Protein 1P0Z (pdb70)

Structure (mmCIF, N/CA/C/O backbone):
data_1P0Z
#
_entry.id   1P0Z
#
_cell.length_a   61.613
_cell.length_b   84.333
_cell.length_c   97.710
_cell.angle_alpha   112.83
_cell.angle_beta   107.36
_cell.angle_gamma   93.74
#
_symmetry.space_group_name_H-M   'P 1'
#
loop_
_entity.id
_entity.type
_entity.pdbx_description
1 polymer 'Sensor kinase citA'
2 non-polymer 'CITRATE ANION'
3 non-polymer 'SODIUM ION'
4 non-polymer 'bis(mu4-oxo)-bis(mu3-oxo)-octakis(mu2-oxo)-dodecaoxo-heptamolybdenum (VI)'
5 non-polymer 'MO(VI)(=O)(OH)2 CLUSTER'
6 water water
#
loop_
_atom_site.group_PDB
_atom_site.id
_atom_site.type_symbol
_atom_site.label_atom_id
_atom_site.label_alt_id
_atom_site.label_comp_id
_atom_site.label_asym_id
_atom_site.label_entity_id
_atom_site.label_seq_id
_atom_site.pdbx_PDB_ins_code
_atom_site.Cartn_x
_atom_site.Cartn_y
_atom_site.Cartn_z
_atom_site.occupancy
_atom_site.B_iso_or_equiv
_atom_site.auth_seq_id
_atom_site.auth_comp_id
_atom_site.auth_asym_id
_atom_site.auth_atom_id
_atom_site.pdbx_PDB_model_num
ATOM 1 N N . GLU A 1 1 ? 3.904 63.220 71.955 1.00 45.85 5 GLU A N 1
ATOM 2 C CA . GLU A 1 1 ? 3.453 63.545 73.344 1.00 44.63 5 GLU A CA 1
ATOM 3 C C . GLU A 1 1 ? 2.884 62.315 74.044 1.00 43.36 5 GLU A C 1
ATOM 4 O O . GLU A 1 1 ? 2.775 62.297 75.270 1.00 43.59 5 GLU A O 1
ATOM 6 N N . GLU A 1 2 ? 2.486 61.303 73.272 1.00 41.18 6 GLU A N 1
ATOM 7 C CA . GLU A 1 2 ? 1.960 60.074 73.873 1.00 38.44 6 GLU A CA 1
ATOM 8 C C . GLU A 1 2 ? 3.160 59.303 74.394 1.00 35.15 6 GLU A C 1
ATOM 9 O O . GLU A 1 2 ? 4.095 59.052 73.635 1.00 34.23 6 GLU A O 1
ATOM 15 N N . ARG A 1 3 ? 3.126 58.896 75.665 1.00 31.06 7 ARG A N 1
ATOM 16 C CA . ARG A 1 3 ? 4.271 58.168 76.220 1.00 28.23 7 ARG A CA 1
ATOM 17 C C . ARG A 1 3 ? 3.906 56.828 76.811 1.00 25.17 7 ARG A C 1
ATOM 18 O O . ARG A 1 3 ? 2.779 56.618 77.264 1.00 25.00 7 ARG A O 1
ATOM 26 N N . LEU A 1 4 ? 4.872 55.896 76.792 1.00 20.98 8 LEU A N 1
ATOM 27 C CA . LEU A 1 4 ? 4.694 54.625 77.469 1.00 21.27 8 LEU A CA 1
ATOM 28 C C . LEU A 1 4 ? 5.900 54.536 78.436 1.00 20.26 8 LEU A C 1
ATOM 29 O O . LEU A 1 4 ? 6.967 54.006 78.070 1.00 20.24 8 LEU A O 1
ATOM 34 N N . HIS A 1 5 ? 5.714 55.072 79.657 1.00 19.32 9 HIS A N 1
ATOM 35 C CA . HIS A 1 5 ? 6.768 55.099 80.691 1.00 18.89 9 HIS A CA 1
ATOM 36 C C . HIS A 1 5 ? 8.109 55.437 80.065 1.00 18.88 9 HIS A C 1
ATOM 37 O O . HIS A 1 5 ? 9.094 54.698 80.150 1.00 18.66 9 HIS A O 1
ATOM 44 N N . TYR A 1 6 ? 8.143 56.617 79.465 1.00 18.76 10 TYR A N 1
ATOM 45 C CA . TYR A 1 6 ? 9.327 57.091 78.748 1.00 18.16 10 TYR A CA 1
ATOM 46 C C . TYR A 1 6 ? 10.620 57.018 79.561 1.00 18.09 10 TYR A C 1
ATOM 47 O O . TYR A 1 6 ? 11.616 56.466 79.080 1.00 18.12 10 TYR A O 1
ATOM 56 N N . GLN A 1 7 ? 10.609 57.552 80.779 1.00 17.29 11 GLN A N 1
ATOM 57 C CA . GLN A 1 7 ? 11.838 57.515 81.566 1.00 18.09 11 GLN A CA 1
ATOM 58 C C . GLN A 1 7 ? 12.279 56.118 81.906 1.00 18.71 11 GLN A C 1
ATOM 59 O O . GLN A 1 7 ? 13.478 55.835 81.942 1.00 17.94 11 GLN A O 1
ATOM 65 N N . VAL A 1 8 ? 11.335 55.243 82.219 1.00 18.48 12 VAL A N 1
ATOM 66 C CA . VAL A 1 8 ? 11.735 53.866 82.517 1.00 17.39 12 VAL A CA 1
ATOM 67 C C . VAL A 1 8 ? 12.405 53.228 81.294 1.00 17.79 12 VAL A C 1
ATOM 68 O O . VAL A 1 8 ? 13.402 52.528 81.416 1.00 18.11 12 VAL A O 1
ATOM 72 N N . GLY A 1 9 ? 11.818 53.426 80.113 1.00 17.26 13 GLY A N 1
ATOM 73 C CA . GLY A 1 9 ? 12.401 52.832 78.916 1.00 17.19 13 GLY A CA 1
ATOM 74 C C . GLY A 1 9 ? 13.812 53.367 78.666 1.00 18.53 13 GLY A C 1
ATOM 75 O O . GLY A 1 9 ? 14.694 52.586 78.310 1.00 18.29 13 GLY A O 1
ATOM 76 N N . GLN A 1 10 ? 14.033 54.661 78.902 1.00 18.30 14 GLN A N 1
ATOM 77 C CA . GLN A 1 10 ? 15.365 55.232 78.684 1.00 19.34 14 GLN A CA 1
ATOM 78 C C . GLN A 1 10 ? 16.368 54.643 79.662 1.00 18.16 14 GLN A C 1
ATOM 79 O O . GLN A 1 10 ? 17.500 54.374 79.269 1.00 19.63 14 GLN A O 1
ATOM 85 N N . ARG A 1 11 ? 15.954 54.446 80.914 1.00 17.92 15 ARG A N 1
ATOM 86 C CA . ARG A 1 11 ? 16.804 53.842 81.949 1.00 17.68 15 ARG A CA 1
ATOM 87 C C . ARG A 1 11 ? 17.158 52.415 81.536 1.00 18.05 15 ARG A C 1
ATOM 88 O O . ARG A 1 11 ? 18.317 51.966 81.639 1.00 19.10 15 ARG A O 1
ATOM 96 N N . ALA A 1 12 ? 16.164 51.692 81.033 1.00 16.91 16 ALA A N 1
ATOM 97 C CA . ALA A 1 12 ? 16.417 50.305 80.623 1.00 16.92 16 ALA A CA 1
ATOM 98 C C . ALA A 1 12 ? 17.379 50.262 79.443 1.00 16.79 16 ALA A C 1
ATOM 99 O O . ALA A 1 12 ? 18.297 49.407 79.400 1.00 18.07 16 ALA A O 1
ATOM 101 N N . LEU A 1 13 ? 17.164 51.158 78.489 1.00 16.29 17 LEU A N 1
ATOM 102 C CA . LEU A 1 13 ? 17.991 51.175 77.288 1.00 18.21 17 LEU A CA 1
ATOM 103 C C . LEU A 1 13 ? 19.446 51.530 77.602 1.00 18.46 17 LEU A C 1
ATOM 104 O O . LEU A 1 13 ? 20.373 50.867 77.103 1.00 16.98 17 LEU A O 1
ATOM 109 N N A ILE A 1 14 ? 19.628 52.542 78.445 0.50 18.51 18 ILE A N 1
ATOM 110 N N B ILE A 1 14 ? 19.669 52.549 78.426 0.50 18.21 18 ILE A N 1
ATOM 111 C CA A ILE A 1 14 ? 20.975 52.966 78.814 0.50 19.22 18 ILE A CA 1
ATOM 112 C CA B ILE A 1 14 ? 21.055 52.909 78.713 0.50 18.52 18 ILE A CA 1
ATOM 113 C C A ILE A 1 14 ? 21.706 51.817 79.463 0.50 18.67 18 ILE A C 1
ATOM 114 C C B ILE A 1 14 ? 21.741 51.783 79.461 0.50 18.35 18 ILE A C 1
ATOM 115 O O A ILE A 1 14 ? 22.843 51.538 79.116 0.50 17.95 18 ILE A O 1
ATOM 116 O O B ILE A 1 14 ? 22.898 51.491 79.194 0.50 18.01 18 ILE A O 1
ATOM 125 N N . GLN A 1 15 ? 21.042 51.134 80.384 1.00 17.34 19 GLN A N 1
ATOM 126 C CA . GLN A 1 15 ? 21.664 50.011 81.091 1.00 17.58 19 GLN A CA 1
ATOM 127 C C . GLN A 1 15 ? 21.976 48.851 80.133 1.00 18.24 19 GLN A C 1
ATOM 128 O O . GLN A 1 15 ? 23.033 48.212 80.250 1.00 17.96 19 GLN A O 1
ATOM 134 N N . ALA A 1 16 ? 21.081 48.576 79.177 1.00 17.57 20 ALA A N 1
ATOM 135 C CA . ALA A 1 16 ? 21.351 47.463 78.256 1.00 18.94 20 ALA A CA 1
ATOM 136 C C . ALA A 1 16 ? 22.544 47.771 77.363 1.00 18.56 20 ALA A C 1
ATOM 137 O O . ALA A 1 16 ? 23.320 46.878 77.032 1.00 18.15 20 ALA A O 1
ATOM 139 N N . MET A 1 17 ? 22.639 49.016 76.953 1.00 17.42 21 MET A N 1
ATOM 140 C CA . MET A 1 17 ? 23.776 49.432 76.134 1.00 18.12 21 MET A CA 1
ATOM 141 C C . MET A 1 17 ? 25.072 49.287 76.936 1.00 18.59 21 MET A C 1
ATOM 142 O O . MET A 1 17 ? 26.067 48.755 76.423 1.00 20.17 21 MET A O 1
ATOM 147 N N . GLN A 1 18 ? 25.065 49.744 78.181 1.00 18.69 22 GLN A N 1
ATOM 148 C CA . GLN A 1 18 ? 26.258 49.675 79.016 1.00 19.84 22 GLN A CA 1
ATOM 149 C C . GLN A 1 18 ? 26.684 48.244 79.266 1.00 18.93 22 GLN A C 1
ATOM 150 O O . GLN A 1 18 ? 27.863 47.906 79.151 1.00 20.51 22 GLN A O 1
ATOM 156 N N . ILE A 1 19 ? 25.729 47.385 79.610 1.00 16.81 23 ILE A N 1
ATOM 157 C CA . ILE A 1 19 ? 26.075 46.011 79.920 1.00 18.31 23 ILE A CA 1
ATOM 158 C C . ILE A 1 19 ? 26.565 45.298 78.673 1.00 18.38 23 ILE A C 1
ATOM 159 O O . ILE A 1 19 ? 27.581 44.560 78.714 1.00 18.87 23 ILE A O 1
ATOM 164 N N . SER A 1 20 ? 25.882 45.518 77.541 1.00 17.63 24 SER A N 1
ATOM 165 C CA . SER A 1 20 ? 26.267 44.782 76.330 1.00 18.90 24 SER A CA 1
ATOM 166 C C . SER A 1 20 ? 27.655 45.142 75.810 1.00 20.37 24 SER A C 1
ATOM 167 O O . SER A 1 20 ? 28.246 44.374 75.061 1.00 20.30 24 SER A O 1
ATOM 170 N N . ALA A 1 21 ? 28.145 46.306 76.196 1.00 19.59 25 ALA A N 1
ATOM 171 C CA . ALA A 1 21 ? 29.461 46.786 75.746 1.00 22.06 25 ALA A CA 1
ATOM 172 C C . ALA A 1 21 ? 30.596 46.375 76.676 1.00 23.20 25 ALA A C 1
ATOM 173 O O . ALA A 1 21 ? 31.774 46.656 76.361 1.00 25.60 25 ALA A O 1
ATOM 175 N N . MET A 1 22 ? 30.294 45.713 77.791 1.00 23.25 26 MET A N 1
ATOM 176 C CA . MET A 1 22 ? 31.360 45.324 78.713 1.00 23.78 26 MET A CA 1
ATOM 177 C C . MET A 1 22 ? 32.302 44.295 78.082 1.00 25.06 26 MET A C 1
ATOM 178 O O . MET A 1 22 ? 31.866 43.237 77.667 1.00 24.04 26 MET A O 1
ATOM 183 N N . PRO A 1 23 ? 33.610 44.604 78.005 1.00 24.91 27 PRO A N 1
ATOM 184 C CA . PRO A 1 23 ? 34.553 43.653 77.415 1.00 26.54 27 PRO A CA 1
ATOM 185 C C . PRO A 1 23 ? 34.488 42.280 78.079 1.00 26.42 27 PRO A C 1
ATOM 186 O O . PRO A 1 23 ? 34.595 41.271 77.393 1.00 26.67 27 PRO A O 1
ATOM 190 N N . GLU A 1 24 ? 34.324 42.229 79.396 1.00 26.33 28 GLU A N 1
ATOM 191 C CA . GLU A 1 24 ? 34.243 40.928 80.064 1.00 27.82 28 GLU A CA 1
ATOM 192 C C . GLU A 1 24 ? 33.029 40.113 79.632 1.00 27.30 28 GLU A C 1
ATOM 193 O O . GLU A 1 24 ? 33.098 38.862 79.548 1.00 26.77 28 GLU A O 1
ATOM 199 N N . LEU A 1 25 ? 31.917 40.798 79.361 1.00 26.88 29 LEU A N 1
ATOM 200 C CA . LEU A 1 25 ? 30.723 40.072 78.924 1.00 25.76 29 LEU A CA 1
ATOM 201 C C . LEU A 1 25 ? 30.919 39.604 77.492 1.00 25.86 29 LEU A C 1
ATOM 202 O O . LEU A 1 25 ? 30.532 38.492 77.147 1.00 26.17 29 LEU A O 1
ATOM 207 N N . VAL A 1 26 ? 31.515 40.448 76.649 1.00 25.30 30 VAL A N 1
ATOM 208 C CA . VAL A 1 26 ? 31.760 40.063 75.269 1.00 25.76 30 VAL A CA 1
ATOM 209 C C . VAL A 1 26 ? 32.596 38.774 75.281 1.00 26.91 30 VAL A C 1
ATOM 210 O O . VAL A 1 26 ? 32.281 37.821 74.581 1.00 26.74 30 VAL A O 1
ATOM 214 N N . GLU A 1 27 ? 33.648 38.757 76.099 1.00 28.01 31 GLU A N 1
ATOM 215 C CA . GLU A 1 27 ? 34.495 37.561 76.193 1.00 30.12 31 GLU A CA 1
ATOM 216 C C . GLU A 1 27 ? 33.773 36.331 76.729 1.00 29.43 31 GLU A C 1
ATOM 217 O O . GLU A 1 27 ? 33.902 35.235 76.156 1.00 28.93 31 GLU A O 1
ATOM 223 N N . ALA A 1 28 ? 32.993 36.506 77.797 1.00 28.20 32 ALA A N 1
ATOM 224 C CA . ALA A 1 28 ? 32.281 35.389 78.394 1.00 28.29 32 ALA A CA 1
ATOM 225 C C . ALA A 1 28 ? 31.266 34.812 77.401 1.00 28.17 32 ALA A C 1
ATOM 226 O O . ALA A 1 28 ? 31.049 33.596 77.360 1.00 27.24 32 ALA A O 1
ATOM 228 N N . VAL A 1 29 ? 30.657 35.671 76.583 1.00 27.33 33 VAL A N 1
ATOM 229 C CA . VAL A 1 29 ? 29.692 35.185 75.602 1.00 27.68 33 VAL A CA 1
ATOM 230 C C . VAL A 1 29 ? 30.390 34.413 74.462 1.00 29.60 33 VAL A C 1
ATOM 231 O O . VAL A 1 29 ? 29.889 33.390 74.007 1.00 30.34 33 VAL A O 1
ATOM 235 N N A GLN A 1 30 ? 31.529 34.921 73.995 0.62 30.46 34 GLN A N 1
ATOM 236 N N B GLN A 1 30 ? 31.529 34.924 74.002 0.38 30.72 34 GLN A N 1
ATOM 237 C CA A GLN A 1 30 ? 32.288 34.278 72.925 0.62 32.32 34 GLN A CA 1
ATOM 238 C CA B GLN A 1 30 ? 32.299 34.294 72.934 0.38 32.41 34 GLN A CA 1
ATOM 239 C C A GLN A 1 30 ? 32.683 32.875 73.355 0.62 32.69 34 GLN A C 1
ATOM 240 C C B GLN A 1 30 ? 32.677 32.882 73.356 0.38 32.69 34 GLN A C 1
ATOM 241 O O A GLN A 1 30 ? 32.644 31.943 72.556 0.62 32.41 34 GLN A O 1
ATOM 242 O O B GLN A 1 30 ? 32.626 31.954 72.553 0.38 32.41 34 GLN A O 1
ATOM 253 N N . LYS A 1 31 ? 33.053 32.743 74.627 1.00 32.80 35 LYS A N 1
ATOM 254 C CA . LYS A 1 31 ? 33.463 31.463 75.213 1.00 33.95 35 LYS A CA 1
ATOM 255 C C . LYS A 1 31 ? 32.306 30.593 75.703 1.00 33.64 35 LYS A C 1
ATOM 256 O O . LYS A 1 31 ? 32.511 29.430 76.090 1.00 33.09 35 LYS A O 1
ATOM 262 N N . ARG A 1 32 ? 31.108 31.171 75.707 1.00 32.78 36 ARG A N 1
ATOM 263 C CA . ARG A 1 32 ? 29.885 30.521 76.164 1.00 33.05 36 ARG A CA 1
ATOM 264 C C . ARG A 1 32 ? 30.082 30.032 77.592 1.00 33.06 36 ARG A C 1
ATOM 265 O O . ARG A 1 32 ? 29.670 28.929 77.962 1.00 33.61 36 ARG A O 1
ATOM 273 N N . ASP A 1 33 ? 30.725 30.861 78.403 1.00 32.14 37 ASP A N 1
ATOM 274 C CA . ASP A 1 33 ? 30.979 30.507 79.782 1.00 31.39 37 ASP A CA 1
ATOM 275 C C . ASP A 1 33 ? 29.826 30.983 80.675 1.00 30.99 37 ASP A C 1
ATOM 276 O O . ASP A 1 33 ? 29.869 32.114 81.187 1.00 29.63 37 ASP A O 1
ATOM 281 N N . LEU A 1 34 ? 28.839 30.108 80.886 1.00 30.85 38 LEU A N 1
ATOM 282 C CA . LEU A 1 34 ? 27.645 30.426 81.688 1.00 30.43 38 LEU A CA 1
ATOM 283 C C . LEU A 1 34 ? 27.883 30.899 83.115 1.00 30.75 38 LEU A C 1
ATOM 284 O O . LEU A 1 34 ? 27.225 31.842 83.577 1.00 28.33 38 LEU A O 1
ATOM 289 N N . ALA A 1 35 ? 28.807 30.246 83.821 1.00 29.66 39 ALA A N 1
ATOM 290 C CA . ALA A 1 35 ? 29.095 30.646 85.196 1.00 29.86 39 ALA A CA 1
ATOM 291 C C . ALA A 1 35 ? 29.716 32.031 85.216 1.00 29.70 39 ALA A C 1
ATOM 292 O O . ALA A 1 35 ? 29.426 32.835 86.110 1.00 29.65 39 ALA A O 1
ATOM 294 N N . ARG A 1 36 ? 30.587 32.298 84.240 1.00 28.68 40 ARG A N 1
ATOM 295 C CA . ARG A 1 36 ? 31.250 33.600 84.162 1.00 27.86 40 ARG A CA 1
ATOM 296 C C . ARG A 1 36 ? 30.176 34.690 83.885 1.00 27.76 40 ARG A C 1
ATOM 297 O O . ARG A 1 36 ? 30.195 35.775 84.499 1.00 26.93 40 ARG A O 1
ATOM 305 N N . ILE A 1 37 ? 29.248 34.396 82.974 1.00 27.17 41 ILE A N 1
ATOM 306 C CA . ILE A 1 37 ? 28.176 35.354 82.667 1.00 25.55 41 ILE A CA 1
ATOM 307 C C . ILE A 1 37 ? 27.340 35.609 83.918 1.00 25.81 41 ILE A C 1
ATOM 308 O O . ILE A 1 37 ? 27.017 36.759 84.245 1.00 24.41 41 ILE A O 1
ATOM 313 N N . LYS A 1 38 ? 26.993 34.538 84.629 1.00 26.17 42 LYS A N 1
ATOM 314 C CA . LYS A 1 38 ? 26.212 34.686 85.864 1.00 26.55 42 LYS A CA 1
ATOM 315 C C . LYS A 1 38 ? 26.948 35.555 86.893 1.00 27.47 42 LYS A C 1
ATOM 316 O O . LYS A 1 38 ? 26.354 36.417 87.540 1.00 26.80 42 LYS A O 1
ATOM 322 N N . ALA A 1 39 ? 28.255 35.312 87.047 1.00 27.42 43 ALA A N 1
ATOM 323 C CA . ALA A 1 39 ? 29.059 36.095 87.992 1.00 28.60 43 ALA A CA 1
ATOM 324 C C . ALA A 1 39 ? 29.092 37.582 87.632 1.00 29.13 43 ALA A C 1
ATOM 325 O O . ALA A 1 39 ? 29.173 38.455 88.519 1.00 29.12 43 ALA A O 1
ATOM 327 N N . LEU A 1 40 ? 29.026 37.874 86.334 1.00 27.86 44 LEU A N 1
ATOM 328 C CA . LEU A 1 40 ? 29.048 39.262 85.883 1.00 28.68 44 LEU A CA 1
ATOM 329 C C . LEU A 1 40 ? 27.679 39.939 85.997 1.00 28.11 44 LEU A C 1
ATOM 330 O O . LEU A 1 40 ? 27.577 41.097 86.414 1.00 27.54 44 LEU A O 1
ATOM 335 N N . ILE A 1 41 ? 26.629 39.214 85.634 1.00 26.80 45 ILE A N 1
ATOM 336 C CA . ILE A 1 41 ? 25.297 39.809 85.634 1.00 25.19 45 ILE A CA 1
ATOM 337 C C . ILE A 1 41 ? 24.581 39.848 86.973 1.00 26.02 45 ILE A C 1
ATOM 338 O O . ILE A 1 41 ? 23.895 40.805 87.273 1.00 24.27 45 ILE A O 1
ATOM 343 N N . ASP A 1 42 ? 24.740 38.805 87.790 1.00 25.44 46 ASP A N 1
ATOM 344 C CA . ASP A 1 42 ? 24.049 38.804 89.085 1.00 26.26 46 ASP A CA 1
ATOM 345 C C . ASP A 1 42 ? 24.256 40.080 89.895 1.00 26.07 46 ASP A C 1
ATOM 346 O O . ASP A 1 42 ? 23.299 40.625 90.425 1.00 26.31 46 ASP A O 1
ATOM 351 N N . PRO A 1 43 ? 25.511 40.535 90.037 1.00 26.38 47 PRO A N 1
ATOM 352 C CA . PRO A 1 43 ? 25.679 41.756 90.835 1.00 25.66 47 PRO A CA 1
ATOM 353 C C . PRO A 1 43 ? 25.001 42.955 90.189 1.00 25.50 47 PRO A C 1
ATOM 354 O O . PRO A 1 43 ? 24.533 43.847 90.891 1.00 25.22 47 PRO A O 1
ATOM 358 N N . MET A 1 44 ? 24.958 42.978 88.856 1.00 25.19 48 MET A N 1
ATOM 359 C CA . MET A 1 44 ? 24.310 44.095 88.173 1.00 25.54 48 MET A CA 1
ATOM 360 C C . MET A 1 44 ? 22.794 44.030 88.344 1.00 24.79 48 MET A C 1
ATOM 361 O O . MET A 1 44 ? 22.116 45.067 88.488 1.00 22.64 48 MET A O 1
ATOM 366 N N . ARG A 1 45 ? 22.266 42.805 88.330 1.00 24.39 49 ARG A N 1
ATOM 367 C CA . ARG A 1 45 ? 20.820 42.577 88.495 1.00 25.44 49 ARG A CA 1
ATOM 368 C C . ARG A 1 45 ? 20.437 43.035 89.917 1.00 25.13 49 ARG A C 1
ATOM 369 O O . ARG A 1 45 ? 19.410 43.715 90.111 1.00 24.79 49 ARG A O 1
ATOM 377 N N A SER A 1 46 ? 21.294 42.703 90.881 0.62 25.15 50 SER A N 1
ATOM 378 N N B SER A 1 46 ? 21.266 42.703 90.905 0.38 25.34 50 SER A N 1
ATOM 379 C CA A SER A 1 46 ? 21.083 43.054 92.282 0.62 24.91 50 SER A CA 1
ATOM 380 C CA B SER A 1 46 ? 20.984 43.096 92.285 0.38 25.23 50 SER A CA 1
ATOM 381 C C A SER A 1 46 ? 21.102 44.572 92.490 0.62 24.88 50 SER A C 1
ATOM 382 C C B SER A 1 46 ? 21.050 44.618 92.452 0.38 25.03 50 SER A C 1
ATOM 383 O O A SER A 1 46 ? 20.217 45.139 93.138 0.62 24.19 50 SER A O 1
ATOM 384 O O B SER A 1 46 ? 20.157 45.236 93.047 0.38 24.57 50 SER A O 1
ATOM 389 N N . PHE A 1 47 ? 22.093 45.228 91.894 1.00 24.03 51 PHE A N 1
ATOM 390 C CA . PHE A 1 47 ? 22.265 46.680 92.037 1.00 22.76 51 PHE A CA 1
ATOM 391 C C . PHE A 1 47 ? 21.254 47.533 91.261 1.00 23.16 51 PHE A C 1
ATOM 392 O O . PHE A 1 47 ? 20.812 48.550 91.751 1.00 22.84 51 PHE A O 1
ATOM 400 N N . SER A 1 48 ? 20.884 47.120 90.056 1.00 23.10 52 SER A N 1
ATOM 401 C CA . SER A 1 48 ? 19.902 47.878 89.246 1.00 23.07 52 SER A CA 1
ATOM 402 C C . SER A 1 48 ? 18.514 47.757 89.883 1.00 24.52 52 SER A C 1
ATOM 403 O O . SER A 1 48 ? 18.266 46.808 90.631 1.00 25.47 52 SER A O 1
ATOM 406 N N . ASP A 1 49 ? 17.625 48.696 89.586 1.00 23.81 53 ASP A N 1
ATOM 407 C CA . ASP A 1 49 ? 16.252 48.591 90.065 1.00 24.76 53 ASP A CA 1
ATOM 408 C C . ASP A 1 49 ? 15.427 47.861 88.995 1.00 23.87 53 ASP A C 1
ATOM 409 O O . ASP A 1 49 ? 14.230 47.640 89.161 1.00 22.36 53 ASP A O 1
ATOM 414 N N . ALA A 1 50 ? 16.071 47.429 87.912 1.00 22.52 54 ALA A N 1
ATOM 415 C CA . ALA A 1 50 ? 15.324 46.669 86.891 1.00 19.89 54 ALA A CA 1
ATOM 416 C C . ALA A 1 50 ? 14.744 45.366 87.463 1.00 20.40 54 ALA A C 1
ATOM 417 O O . ALA A 1 50 ? 15.280 44.743 88.408 1.00 21.06 54 ALA A O 1
ATOM 419 N N . THR A 1 51 ? 13.647 44.910 86.875 1.00 18.62 55 THR A N 1
ATOM 420 C CA . THR A 1 51 ? 13.031 43.654 87.301 1.00 19.19 55 THR A CA 1
ATOM 421 C C . THR A 1 51 ? 13.897 42.465 86.915 1.00 20.42 55 THR A C 1
ATOM 422 O O . THR A 1 51 ? 14.027 41.485 87.681 1.00 21.05 55 THR A O 1
ATOM 426 N N . TYR A 1 52 ? 14.501 42.541 85.733 1.00 18.56 56 TYR A N 1
ATOM 427 C CA . TYR A 1 52 ? 15.304 41.440 85.253 1.00 18.27 56 TYR A CA 1
ATOM 428 C C . TYR A 1 52 ? 16.304 41.867 84.201 1.00 18.19 56 TYR A C 1
ATOM 429 O O . TYR A 1 52 ? 16.213 42.957 83.635 1.00 17.82 56 TYR A O 1
ATOM 438 N N . ILE A 1 53 ? 17.247 40.962 83.926 1.00 17.48 57 ILE A N 1
ATOM 439 C CA . ILE A 1 53 ? 18.192 41.161 82.840 1.00 17.51 57 ILE A CA 1
ATOM 440 C C . ILE A 1 53 ? 18.308 39.785 82.194 1.00 18.58 57 ILE A C 1
ATOM 441 O O . ILE A 1 53 ? 18.493 38.783 82.894 1.00 19.01 57 ILE A O 1
ATOM 446 N N . THR A 1 54 ? 18.210 39.749 80.868 1.00 17.50 58 THR A N 1
ATOM 447 C CA . THR A 1 54 ? 18.354 38.517 80.120 1.00 17.57 58 THR A CA 1
ATOM 448 C C . THR A 1 54 ? 19.517 38.692 79.149 1.00 18.04 58 THR A C 1
ATOM 449 O O . THR A 1 54 ? 19.677 39.778 78.559 1.00 17.92 58 THR A O 1
ATOM 453 N N . VAL A 1 55 ? 20.337 37.643 78.987 1.00 17.57 59 VAL A N 1
ATOM 454 C CA . VAL A 1 55 ? 21.432 37.700 78.027 1.00 18.45 59 VAL A CA 1
ATOM 455 C C . VAL A 1 55 ? 21.235 36.522 77.071 1.00 18.57 59 VAL A C 1
ATOM 456 O O . VAL A 1 55 ? 20.993 35.383 77.522 1.00 18.49 59 VAL A O 1
ATOM 460 N N . GLY A 1 56 ? 21.275 36.821 75.775 1.00 18.37 60 GLY A N 1
ATOM 461 C CA . GLY A 1 56 ? 21.116 35.747 74.801 1.00 19.97 60 GLY A CA 1
ATOM 462 C C . GLY A 1 56 ? 22.304 35.674 73.848 1.00 20.20 60 GLY A C 1
ATOM 463 O O . GLY A 1 56 ? 23.057 36.646 73.699 1.00 20.32 60 GLY A O 1
ATOM 464 N N . ASP A 1 57 ? 22.468 34.520 73.195 1.00 20.85 61 ASP A N 1
ATOM 465 C CA . ASP A 1 57 ? 23.551 34.397 72.221 1.00 22.31 61 ASP A CA 1
ATOM 466 C C . ASP A 1 57 ? 23.088 34.897 70.849 1.00 23.08 61 ASP A C 1
ATOM 467 O O . ASP A 1 57 ? 21.994 35.478 70.705 1.00 22.08 61 ASP A O 1
ATOM 472 N N . ALA A 1 58 ? 23.917 34.691 69.825 1.00 23.51 62 ALA A N 1
ATOM 473 C CA . ALA A 1 58 ? 23.598 35.213 68.508 1.00 24.82 62 ALA A CA 1
ATOM 474 C C . ALA A 1 58 ? 22.296 34.686 67.900 1.00 25.52 62 ALA A C 1
ATOM 475 O O . ALA A 1 58 ? 21.673 35.361 67.073 1.00 24.73 62 ALA A O 1
ATOM 477 N N . SER A 1 59 ? 21.909 33.468 68.270 1.00 24.97 63 SER A N 1
ATOM 478 C CA . SER A 1 59 ? 20.678 32.897 67.736 1.00 27.89 63 SER A CA 1
ATOM 479 C C . SER A 1 59 ? 19.512 33.167 68.692 1.00 27.02 63 SER A C 1
ATOM 480 O O . SER A 1 59 ? 18.381 32.728 68.450 1.00 28.76 63 SER A O 1
ATOM 483 N N . GLY A 1 60 ? 19.783 33.885 69.786 1.00 25.74 64 GLY A N 1
ATOM 484 C CA . GLY A 1 60 ? 18.717 34.176 70.728 1.00 24.30 64 GLY A CA 1
ATOM 485 C C . GLY A 1 60 ? 18.507 33.104 71.785 1.00 24.14 64 GLY A C 1
ATOM 486 O O . GLY A 1 60 ? 17.468 33.090 72.464 1.00 23.93 64 GLY A O 1
ATOM 487 N N . GLN A 1 61 ? 19.455 32.181 71.909 1.00 22.15 65 GLN A N 1
ATOM 488 C CA . GLN A 1 61 ? 19.354 31.167 72.972 1.00 21.86 65 GLN A CA 1
ATOM 489 C C . GLN A 1 61 ? 19.841 31.851 74.275 1.00 20.85 65 GLN A C 1
ATOM 490 O O . GLN A 1 61 ? 20.885 32.469 74.296 1.00 20.64 65 GLN A O 1
ATOM 496 N N . ARG A 1 62 ? 19.080 31.735 75.360 1.00 20.60 66 ARG A N 1
ATOM 497 C CA . ARG A 1 62 ? 19.483 32.399 76.604 1.00 20.32 66 ARG A CA 1
ATOM 498 C C . ARG A 1 62 ? 20.722 31.831 77.275 1.00 20.67 66 ARG A C 1
ATOM 499 O O . ARG A 1 62 ? 20.839 30.620 77.468 1.00 21.36 66 ARG A O 1
ATOM 507 N N . LEU A 1 63 ? 21.649 32.734 77.589 1.00 21.29 67 LEU A N 1
ATOM 508 C CA . LEU A 1 63 ? 22.863 32.401 78.308 1.00 22.44 67 LEU A CA 1
ATOM 509 C C . LEU A 1 63 ? 22.677 32.791 79.786 1.00 22.86 67 LEU A C 1
ATOM 510 O O . LEU A 1 63 ? 23.420 32.333 80.665 1.00 23.33 67 LEU A O 1
ATOM 515 N N . TYR A 1 64 ? 21.680 33.654 80.045 1.00 21.20 68 TYR A N 1
ATOM 516 C CA . TYR A 1 64 ? 21.372 34.082 81.403 1.00 20.61 68 TYR A CA 1
ATOM 517 C C . TYR A 1 64 ? 19.933 34.547 81.484 1.00 20.37 68 TYR A C 1
ATOM 518 O O . TYR A 1 64 ? 19.446 35.223 80.568 1.00 20.61 68 TYR A O 1
ATOM 527 N N . HIS A 1 65 ? 19.262 34.166 82.572 1.00 20.86 69 HIS A N 1
ATOM 528 C CA . HIS A 1 65 ? 17.901 34.606 82.845 1.00 20.36 69 HIS A CA 1
ATOM 529 C C . HIS A 1 65 ? 17.755 34.529 84.367 1.00 22.17 69 HIS A C 1
ATOM 530 O O . HIS A 1 65 ? 18.475 33.756 85.039 1.00 21.68 69 HIS A O 1
ATOM 537 N N . VAL A 1 66 ? 16.853 35.319 84.922 1.00 21.40 70 VAL A N 1
ATOM 538 C CA . VAL A 1 66 ? 16.667 35.299 86.376 1.00 24.02 70 VAL A CA 1
ATOM 539 C C . VAL A 1 66 ? 16.104 33.959 86.827 1.00 25.47 70 VAL A C 1
ATOM 540 O O . VAL A 1 66 ? 16.315 33.575 87.980 1.00 26.13 70 VAL A O 1
ATOM 544 N N . ASN A 1 67 ? 15.408 33.268 85.928 1.00 24.44 71 ASN A N 1
ATOM 545 C CA . ASN A 1 67 ? 14.841 31.942 86.213 1.00 25.40 71 ASN A CA 1
ATOM 546 C C . ASN A 1 67 ? 15.725 30.928 85.509 1.00 25.77 71 ASN A C 1
ATOM 547 O O . ASN A 1 67 ? 15.817 30.858 84.276 1.00 24.73 71 ASN A O 1
ATOM 552 N N . PRO A 1 68 ? 16.422 30.113 86.320 1.00 26.74 72 PRO A N 1
ATOM 553 C CA . PRO A 1 68 ? 17.354 29.099 85.823 1.00 27.54 72 PRO A CA 1
ATOM 554 C C . PRO A 1 68 ? 16.937 28.193 84.700 1.00 27.17 72 PRO A C 1
ATOM 555 O O . PRO A 1 68 ? 17.762 27.878 83.816 1.00 27.17 72 PRO A O 1
ATOM 559 N N . ASP A 1 69 ? 15.679 27.776 84.697 1.00 27.62 73 ASP A N 1
ATOM 560 C CA . ASP A 1 69 ? 15.243 26.864 83.644 1.00 28.92 73 ASP A CA 1
ATOM 561 C C . ASP A 1 69 ? 15.187 27.478 82.254 1.00 28.12 73 ASP A C 1
ATOM 562 O O . ASP A 1 69 ? 15.204 26.755 81.254 1.00 29.40 73 ASP A O 1
ATOM 567 N N . GLU A 1 70 ? 15.117 28.808 82.184 1.00 25.63 74 GLU A N 1
ATOM 568 C CA . GLU A 1 70 ? 15.056 29.499 80.905 1.00 24.91 74 GLU A CA 1
ATOM 569 C C . GLU A 1 70 ? 16.408 29.532 80.214 1.00 23.25 74 GLU A C 1
ATOM 570 O O . GLU A 1 70 ? 16.493 29.788 79.022 1.00 22.94 74 GLU A O 1
ATOM 576 N N . ILE A 1 71 ? 17.468 29.288 80.959 1.00 23.93 75 ILE A N 1
ATOM 577 C CA . ILE A 1 71 ? 18.784 29.289 80.345 1.00 24.99 75 ILE A CA 1
ATOM 578 C C . ILE A 1 71 ? 18.883 28.069 79.424 1.00 25.95 75 ILE A C 1
ATOM 579 O O . ILE A 1 71 ? 18.529 26.948 79.821 1.00 28.00 75 ILE A O 1
ATOM 584 N N . GLY A 1 72 ? 19.309 28.294 78.189 1.00 25.83 76 GLY A N 1
ATOM 585 C CA . GLY A 1 72 ? 19.398 27.202 77.237 1.00 26.35 76 GLY A CA 1
ATOM 586 C C . GLY A 1 72 ? 18.176 27.140 76.337 1.00 27.24 76 GLY A C 1
ATOM 587 O O . GLY A 1 72 ? 18.173 26.400 75.347 1.00 27.91 76 GLY A O 1
ATOM 588 N N . LYS A 1 73 ? 17.129 27.887 76.677 1.00 26.24 77 LYS A N 1
ATOM 589 C CA . LYS A 1 73 ? 15.919 27.942 75.866 1.00 26.88 77 LYS A CA 1
ATOM 590 C C . LYS A 1 73 ? 15.953 29.215 75.014 1.00 26.57 77 LYS A C 1
ATOM 591 O O . LYS A 1 73 ? 16.650 30.178 75.354 1.00 24.82 77 LYS A O 1
ATOM 597 N N . SER A 1 74 ? 15.225 29.200 73.900 1.00 25.18 78 SER A N 1
ATOM 598 C CA . SER A 1 74 ? 15.197 30.337 72.971 1.00 25.49 78 SER A CA 1
ATOM 599 C C . SER A 1 74 ? 14.313 31.493 73.413 1.00 24.46 78 SER A C 1
ATOM 600 O O . SER A 1 74 ? 13.273 31.283 74.023 1.00 24.98 78 SER A O 1
ATOM 603 N N . MET A 1 75 ? 14.743 32.711 73.087 1.00 24.44 79 MET A N 1
ATOM 604 C CA . MET A 1 75 ? 13.946 33.924 73.358 1.00 23.68 79 MET A CA 1
ATOM 605 C C . MET A 1 75 ? 12.954 33.926 72.192 1.00 23.13 79 MET A C 1
ATOM 606 O O . MET A 1 75 ? 13.330 34.230 71.059 1.00 24.60 79 MET A O 1
ATOM 611 N N . GLU A 1 76 ? 11.696 33.582 72.484 1.00 22.28 80 GLU A N 1
ATOM 612 C CA . GLU A 1 76 ? 10.677 33.460 71.445 1.00 23.32 80 GLU A CA 1
ATOM 613 C C . GLU A 1 76 ? 9.688 34.600 71.381 1.00 22.39 80 GLU A C 1
ATOM 614 O O . GLU A 1 76 ? 8.693 34.538 70.656 1.00 21.83 80 GLU A O 1
ATOM 620 N N . GLY A 1 77 ? 9.967 35.671 72.122 1.00 21.01 81 GLY A N 1
ATOM 621 C CA . GLY A 1 77 ? 9.046 36.801 72.136 1.00 20.36 81 GLY A CA 1
ATOM 622 C C . GLY A 1 77 ? 8.883 37.514 70.817 1.00 19.81 81 GLY A C 1
ATOM 623 O O . GLY A 1 77 ? 7.851 38.156 70.586 1.00 20.69 81 GLY A O 1
ATOM 624 N N . GLY A 1 78 ? 9.878 37.413 69.941 1.00 19.01 82 GLY A N 1
ATOM 625 C CA . GLY A 1 78 ? 9.775 38.074 68.655 1.00 19.71 82 GLY A CA 1
ATOM 626 C C . GLY A 1 78 ? 10.212 39.521 68.596 1.00 18.93 82 GLY A C 1
ATOM 627 O O . GLY A 1 78 ? 10.114 40.150 67.544 1.00 21.22 82 GLY A O 1
ATOM 628 N N . ASP A 1 79 ? 10.713 40.045 69.721 1.00 18.33 83 ASP A N 1
ATOM 629 C CA . ASP A 1 79 ? 11.121 41.450 69.721 1.00 18.94 83 ASP A CA 1
ATOM 630 C C . ASP A 1 79 ? 12.634 41.597 69.883 1.00 20.33 83 ASP A C 1
ATOM 631 O O . ASP A 1 79 ? 13.120 42.657 70.305 1.00 21.76 83 ASP A O 1
ATOM 636 N N . SER A 1 80 ? 13.376 40.564 69.508 1.00 19.75 84 SER A N 1
ATOM 637 C CA . SER A 1 80 ? 14.830 40.619 69.631 1.00 20.46 84 SER A CA 1
ATOM 638 C C . SER A 1 80 ? 15.506 40.673 68.250 1.00 20.92 84 SER A C 1
ATOM 639 O O . SER A 1 80 ? 16.708 40.901 68.159 1.00 20.00 84 SER A O 1
ATOM 642 N N . ASP A 1 81 ? 14.718 40.498 67.184 1.00 20.63 85 ASP A N 1
ATOM 643 C CA . ASP A 1 81 ? 15.310 40.462 65.848 1.00 22.00 85 ASP A CA 1
ATOM 644 C C . ASP A 1 81 ? 16.087 41.685 65.435 1.00 21.47 85 ASP A C 1
ATOM 645 O O . ASP A 1 81 ? 17.171 41.558 64.834 1.00 21.55 85 ASP A O 1
ATOM 650 N N . GLU A 1 82 ? 15.567 42.873 65.768 1.00 20.79 86 GLU A N 1
ATOM 651 C CA . GLU A 1 82 ? 16.270 44.062 65.310 1.00 20.28 86 GLU A CA 1
ATOM 652 C C . GLU A 1 82 ? 17.653 44.215 65.938 1.00 20.02 86 GLU A C 1
ATOM 653 O O . GLU A 1 82 ? 18.558 44.764 65.304 1.00 20.98 86 GLU A O 1
ATOM 659 N N . ALA A 1 83 ? 17.831 43.703 67.152 1.00 19.52 87 ALA A N 1
ATOM 660 C CA . ALA A 1 83 ? 19.144 43.768 67.783 1.00 20.24 87 ALA A CA 1
ATOM 661 C C . ALA A 1 83 ? 20.026 42.628 67.244 1.00 20.54 87 ALA A C 1
ATOM 662 O O . ALA A 1 83 ? 21.194 42.850 66.904 1.00 19.74 87 ALA A O 1
ATOM 664 N N . LEU A 1 84 ? 19.472 41.424 67.166 1.00 21.09 88 LEU A N 1
ATOM 665 C CA . LEU A 1 84 ? 20.251 40.266 66.739 1.00 22.09 88 LEU A CA 1
ATOM 666 C C . LEU A 1 84 ? 20.644 40.263 65.283 1.00 22.49 88 LEU A C 1
ATOM 667 O O . LEU A 1 84 ? 21.760 39.824 64.923 1.00 23.69 88 LEU A O 1
ATOM 672 N N . ILE A 1 85 ? 19.752 40.761 64.442 1.00 22.60 89 ILE A N 1
ATOM 673 C CA . ILE A 1 85 ? 20.011 40.769 63.012 1.00 24.18 89 ILE A CA 1
ATOM 674 C C . ILE A 1 85 ? 20.543 42.083 62.497 1.00 24.34 89 ILE A C 1
ATOM 675 O O . ILE A 1 85 ? 21.499 42.096 61.684 1.00 24.23 89 ILE A O 1
ATOM 680 N N . ASN A 1 86 ? 19.969 43.199 62.982 1.00 21.59 90 ASN A N 1
ATOM 681 C CA . ASN A 1 86 ? 20.339 44.506 62.498 1.00 22.33 90 ASN A CA 1
ATOM 682 C C . ASN A 1 86 ? 21.141 45.404 63.442 1.00 20.86 90 ASN A C 1
ATOM 683 O O . ASN A 1 86 ? 21.411 46.558 63.140 1.00 21.02 90 ASN A O 1
ATOM 688 N N . ALA A 1 87 ? 21.561 44.830 64.565 1.00 20.95 91 ALA A N 1
ATOM 689 C CA . ALA A 1 87 ? 22.393 45.514 65.543 1.00 20.11 91 ALA A CA 1
ATOM 690 C C . ALA A 1 87 ? 21.820 46.824 66.074 1.00 20.70 91 ALA A C 1
ATOM 691 O O . ALA A 1 87 ? 22.566 47.746 66.437 1.00 21.36 91 ALA A O 1
ATOM 693 N N . LYS A 1 88 ? 20.492 46.878 66.153 1.00 18.91 92 LYS A N 1
ATOM 694 C CA . LYS A 1 88 ? 19.806 48.060 66.682 1.00 19.24 92 LYS A CA 1
ATOM 695 C C . LYS A 1 88 ? 19.642 47.980 68.208 1.00 18.98 92 LYS A C 1
ATOM 696 O O . LYS A 1 88 ? 19.510 46.878 68.766 1.00 18.55 92 LYS A O 1
ATOM 702 N N . SER A 1 89 ? 19.652 49.158 68.852 1.00 17.86 93 SER A N 1
ATOM 703 C CA . SER A 1 89 ? 19.384 49.254 70.306 1.00 18.61 93 SER A CA 1
ATOM 704 C C . SER A 1 89 ? 18.055 50.010 70.408 1.00 17.64 93 SER A C 1
ATOM 705 O O . SER A 1 89 ? 17.849 51.025 69.727 1.00 19.54 93 SER A O 1
ATOM 708 N N . TYR A 1 90 ? 17.148 49.547 71.257 1.00 17.23 94 TYR A N 1
ATOM 709 C CA . TYR A 1 90 ? 15.815 50.166 71.292 1.00 17.18 94 TYR A CA 1
ATOM 710 C C . TYR A 1 90 ? 15.011 49.751 72.534 1.00 17.26 94 TYR A C 1
ATOM 711 O O . TYR A 1 90 ? 15.423 48.862 73.278 1.00 17.61 94 TYR A O 1
ATOM 720 N N . VAL A 1 91 ? 13.885 50.431 72.737 1.00 16.63 95 VAL A N 1
ATOM 721 C CA . VAL A 1 91 ? 12.961 50.119 73.810 1.00 16.91 95 VAL A CA 1
ATOM 722 C C . VAL A 1 91 ? 11.821 49.307 73.191 1.00 18.31 95 VAL A C 1
ATOM 723 O O . VAL A 1 91 ? 11.305 49.646 72.124 1.00 20.19 95 VAL A O 1
ATOM 727 N N A SER A 1 92 ? 11.458 48.217 73.860 0.76 17.37 96 SER A N 1
ATOM 728 N N B SER A 1 92 ? 11.431 48.231 73.857 0.24 17.77 96 SER A N 1
ATOM 729 C CA A SER A 1 92 ? 10.377 47.350 73.371 0.76 18.83 96 SER A CA 1
ATOM 730 C CA B SER A 1 92 ? 10.312 47.444 73.340 0.24 18.02 96 SER A CA 1
ATOM 731 C C A SER A 1 92 ? 9.440 47.062 74.543 0.76 18.28 96 SER A C 1
ATOM 732 C C B SER A 1 92 ? 9.419 47.120 74.528 0.24 17.85 96 SER A C 1
ATOM 733 O O A SER A 1 92 ? 9.840 47.215 75.696 0.76 18.20 96 SER A O 1
ATOM 734 O O B SER A 1 92 ? 9.835 47.285 75.674 0.24 17.89 96 SER A O 1
ATOM 739 N N . VAL A 1 93 ? 8.197 46.668 74.250 1.00 17.99 97 VAL A N 1
ATOM 740 C CA . VAL A 1 93 ? 7.262 46.311 75.334 1.00 17.19 97 VAL A CA 1
ATOM 741 C C . VAL A 1 93 ? 6.683 44.945 74.988 1.00 16.80 97 VAL A C 1
ATOM 742 O O . VAL A 1 93 ? 6.358 44.661 73.837 1.00 18.32 97 VAL A O 1
ATOM 746 N N . ARG A 1 94 ? 6.656 44.068 75.984 1.00 15.84 98 ARG A N 1
ATOM 747 C CA . ARG A 1 94 ? 6.087 42.743 75.742 1.00 17.35 98 ARG A CA 1
ATOM 748 C C . ARG A 1 94 ? 5.855 41.995 77.023 1.00 17.31 98 ARG A C 1
ATOM 749 O O . ARG A 1 94 ? 6.536 42.173 78.028 1.00 16.85 98 ARG A O 1
ATOM 757 N N . LYS A 1 95 ? 4.840 41.131 76.981 1.00 16.62 99 LYS A N 1
ATOM 758 C CA . LYS A 1 95 ? 4.537 40.272 78.128 1.00 18.23 99 LYS A CA 1
ATOM 759 C C . LYS A 1 95 ? 5.204 38.901 77.940 1.00 18.95 99 LYS A C 1
ATOM 760 O O . LYS A 1 95 ? 4.671 37.998 77.286 1.00 19.85 99 LYS A O 1
ATOM 766 N N . GLY A 1 96 ? 6.419 38.783 78.468 1.00 18.62 100 GLY A N 1
ATOM 767 C CA . GLY A 1 96 ? 7.131 37.522 78.446 1.00 19.40 100 GLY A CA 1
ATOM 768 C C . GLY A 1 96 ? 6.715 36.802 79.729 1.00 20.48 100 GLY A C 1
ATOM 769 O O . GLY A 1 96 ? 5.763 37.219 80.395 1.00 19.71 100 GLY A O 1
ATOM 770 N N . SER A 1 97 ? 7.483 35.783 80.101 1.00 19.66 101 SER A N 1
ATOM 771 C CA . SER A 1 97 ? 7.165 34.960 81.281 1.00 20.41 101 SER A CA 1
ATOM 772 C C . SER A 1 97 ? 7.046 35.777 82.572 1.00 21.04 101 SER A C 1
ATOM 773 O O . SER A 1 97 ? 6.285 35.429 83.492 1.00 19.26 101 SER A O 1
ATOM 776 N N . LEU A 1 98 ? 7.773 36.899 82.646 1.00 19.62 102 LEU A N 1
ATOM 777 C CA . LEU A 1 98 ? 7.765 37.721 83.835 1.00 20.59 102 LEU A CA 1
ATOM 778 C C . LEU A 1 98 ? 6.714 38.826 83.874 1.00 20.89 102 LEU A C 1
ATOM 779 O O . LEU A 1 98 ? 6.688 39.654 84.813 1.00 24.60 102 LEU A O 1
ATOM 784 N N . GLY A 1 99 ? 5.862 38.884 82.857 1.00 19.95 103 GLY A N 1
ATOM 785 C CA . GLY A 1 99 ? 4.809 39.880 82.857 1.00 19.83 103 GLY A CA 1
ATOM 786 C C . GLY A 1 99 ? 5.044 41.016 81.861 1.00 20.61 103 GLY A C 1
ATOM 787 O O . GLY A 1 99 ? 6.157 41.175 81.351 1.00 22.08 103 GLY A O 1
ATOM 788 N N . SER A 1 100 ? 4.006 41.803 81.578 1.00 19.22 104 SER A N 1
ATOM 789 C CA . SER A 1 100 ? 4.136 42.920 80.652 1.00 19.22 104 SER A CA 1
ATOM 790 C C . SER A 1 100 ? 5.240 43.852 81.152 1.00 19.08 104 SER A C 1
ATOM 791 O O . SER A 1 100 ? 5.155 44.419 82.252 1.00 19.98 104 SER A O 1
ATOM 794 N N . SER A 1 101 ? 6.280 43.999 80.325 1.00 17.49 105 SER A N 1
ATOM 795 C CA . SER A 1 101 ? 7.427 44.805 80.741 1.00 16.80 105 SER A CA 1
ATOM 796 C C . SER A 1 101 ? 8.019 45.635 79.631 1.00 16.78 105 SER A C 1
ATOM 797 O O . SER A 1 101 ? 7.950 45.272 78.461 1.00 16.76 105 SER A O 1
ATOM 800 N N A LEU A 1 102 ? 8.624 46.761 80.007 0.55 16.79 106 LEU A N 1
ATOM 801 N N B LEU A 1 102 ? 8.643 46.741 80.020 0.45 17.18 106 LEU A N 1
ATOM 802 C CA A LEU A 1 102 ? 9.311 47.640 79.045 0.55 17.27 106 LEU A CA 1
ATOM 803 C CA B LEU A 1 102 ? 9.359 47.568 79.055 0.45 17.76 106 LEU A CA 1
ATOM 804 C C A LEU A 1 102 ? 10.755 47.122 79.050 0.55 17.28 106 LEU A C 1
ATOM 805 C C B LEU A 1 102 ? 10.752 46.966 79.048 0.45 17.69 106 LEU A C 1
ATOM 806 O O A LEU A 1 102 ? 11.336 46.985 80.134 0.55 18.65 106 LEU A O 1
ATOM 807 O O B LEU A 1 102 ? 11.286 46.583 80.092 0.45 18.70 106 LEU A O 1
ATOM 816 N N . ARG A 1 103 ? 11.339 46.852 77.872 1.00 17.26 107 ARG A N 1
ATOM 817 C CA . ARG A 1 103 ? 12.687 46.291 77.758 1.00 16.27 107 ARG A CA 1
ATOM 818 C C . ARG A 1 103 ? 13.588 47.246 77.035 1.00 17.83 107 ARG A C 1
ATOM 819 O O . ARG A 1 103 ? 13.144 47.881 76.080 1.00 19.07 107 ARG A O 1
ATOM 827 N N . GLY A 1 104 ? 14.816 47.353 77.501 1.00 16.51 108 GLY A N 1
ATOM 828 C CA . GLY A 1 104 ? 15.811 48.099 76.732 1.00 17.27 108 GLY A CA 1
ATOM 829 C C . GLY A 1 104 ? 16.663 46.951 76.166 1.00 17.29 108 GLY A C 1
ATOM 830 O O . GLY A 1 104 ? 17.117 46.100 76.932 1.00 16.92 108 GLY A O 1
ATOM 831 N N . LYS A 1 105 ? 16.874 46.923 74.842 1.00 16.48 109 LYS A N 1
ATOM 832 C CA . LYS A 1 105 ? 17.626 45.853 74.186 1.00 16.71 109 LYS A CA 1
ATOM 833 C C . LYS A 1 105 ? 18.789 46.424 73.434 1.00 16.41 109 LYS A C 1
ATOM 834 O O . LYS A 1 105 ? 18.680 47.503 72.861 1.00 16.74 109 LYS A O 1
ATOM 840 N N . SER A 1 106 ? 19.919 45.703 73.462 1.00 15.48 110 SER A N 1
ATOM 841 C CA . SER A 1 106 ? 21.093 46.194 72.710 1.00 16.23 110 SER A CA 1
ATOM 842 C C . SER A 1 106 ? 21.916 44.955 72.363 1.00 17.49 110 SER A C 1
ATOM 843 O O . SER A 1 106 ? 22.044 44.029 73.180 1.00 17.79 110 SER A O 1
ATOM 846 N N . PRO A 1 107 ? 22.539 44.939 71.166 1.00 16.91 111 PRO A N 1
ATOM 847 C CA . PRO A 1 107 ? 23.335 43.760 70.797 1.00 18.15 111 PRO A CA 1
ATOM 848 C C . PRO A 1 107 ? 24.673 43.768 71.525 1.00 18.12 111 PRO A C 1
ATOM 849 O O . PRO A 1 107 ? 25.164 44.833 71.948 1.00 18.21 111 PRO A O 1
ATOM 853 N N A ILE A 1 108 ? 25.224 42.589 71.747 0.66 18.14 112 ILE A N 1
ATOM 854 N N B ILE A 1 108 ? 25.231 42.572 71.650 0.34 18.81 112 ILE A N 1
ATOM 855 C CA A ILE A 1 108 ? 26.579 42.455 72.302 0.66 18.09 112 ILE A CA 1
ATOM 856 C CA B ILE A 1 108 ? 26.560 42.349 72.203 0.34 18.99 112 ILE A CA 1
ATOM 857 C C A ILE A 1 108 ? 27.368 42.176 71.006 0.66 19.53 112 ILE A C 1
ATOM 858 C C B ILE A 1 108 ? 27.333 42.215 70.895 0.34 19.51 112 ILE A C 1
ATOM 859 O O A ILE A 1 108 ? 26.999 41.278 70.246 0.66 17.33 112 ILE A O 1
ATOM 860 O O B ILE A 1 108 ? 26.901 41.495 69.987 0.34 16.99 112 ILE A O 1
ATOM 869 N N . GLN A 1 109 ? 28.433 42.942 70.765 1.00 19.89 113 GLN A N 1
ATOM 870 C CA . GLN A 1 109 ? 29.229 42.837 69.525 1.00 20.46 113 GLN A CA 1
ATOM 871 C C . GLN A 1 109 ? 30.698 42.565 69.759 1.00 22.80 113 GLN A C 1
ATOM 872 O O . GLN A 1 109 ? 31.248 43.020 70.754 1.00 21.95 113 GLN A O 1
ATOM 878 N N . ASP A 1 110 ? 31.332 41.816 68.851 1.00 23.34 114 ASP A N 1
ATOM 879 C CA . ASP A 1 110 ? 32.781 41.638 69.004 1.00 25.47 114 ASP A CA 1
ATOM 880 C C . ASP A 1 110 ? 33.484 42.904 68.478 1.00 26.57 114 ASP A C 1
ATOM 881 O O . ASP A 1 110 ? 32.832 43.858 68.037 1.00 25.26 114 ASP A O 1
ATOM 886 N N . ALA A 1 111 ? 34.817 42.918 68.494 1.00 28.06 115 ALA A N 1
ATOM 887 C CA . ALA A 1 111 ? 35.532 44.116 68.059 1.00 30.80 115 ALA A CA 1
ATOM 888 C C . ALA A 1 111 ? 35.291 44.530 66.599 1.00 31.54 115 ALA A C 1
ATOM 889 O O . ALA A 1 111 ? 35.409 45.700 66.274 1.00 32.47 115 ALA A O 1
ATOM 891 N N . THR A 1 112 ? 34.930 43.583 65.738 1.00 31.83 116 THR A N 1
ATOM 892 C CA . THR A 1 112 ? 34.667 43.880 64.322 1.00 32.20 116 THR A CA 1
ATOM 893 C C . THR A 1 112 ? 33.245 44.351 64.064 1.00 31.41 116 THR A C 1
ATOM 894 O O . THR A 1 112 ? 32.884 44.665 62.922 1.00 31.19 116 THR A O 1
ATOM 898 N N . GLY A 1 113 ? 32.424 44.367 65.118 1.00 29.44 117 GLY A N 1
ATOM 899 C CA . GLY A 1 113 ? 31.046 44.785 64.963 1.00 28.48 117 GLY A CA 1
ATOM 900 C C . GLY A 1 113 ? 30.063 43.647 64.758 1.00 27.04 117 GLY A C 1
ATOM 901 O O . GLY A 1 113 ? 28.869 43.884 64.688 1.00 27.54 117 GLY A O 1
ATOM 902 N N . LYS A 1 114 ? 30.548 42.408 64.664 1.00 25.42 118 LYS A N 1
ATOM 903 C CA . LYS A 1 114 ? 29.651 41.275 64.461 1.00 24.84 118 LYS A CA 1
ATOM 904 C C . LYS A 1 114 ? 28.755 41.078 65.684 1.00 23.24 118 LYS A C 1
ATOM 905 O O . LYS A 1 114 ? 29.235 41.060 66.785 1.00 22.59 118 LYS A O 1
ATOM 911 N N . VAL A 1 115 ? 27.460 40.894 65.478 1.00 22.37 119 VAL A N 1
ATOM 912 C CA . VAL A 1 115 ? 26.599 40.643 66.637 1.00 21.40 119 VAL A CA 1
ATOM 913 C C . VAL A 1 115 ? 26.804 39.204 67.137 1.00 22.63 119 VAL A C 1
ATOM 914 O O . VAL A 1 115 ? 26.682 38.225 66.373 1.00 22.00 119 VAL A O 1
ATOM 918 N N . ILE A 1 116 ? 27.106 39.066 68.426 1.00 21.90 120 ILE A N 1
ATOM 919 C CA . ILE A 1 116 ? 27.291 37.744 69.022 1.00 21.92 120 ILE A CA 1
ATOM 920 C C . ILE A 1 116 ? 26.266 37.463 70.121 1.00 21.39 120 ILE A C 1
ATOM 921 O O . ILE A 1 116 ? 26.321 36.425 70.803 1.00 23.66 120 ILE A O 1
ATOM 926 N N . GLY A 1 117 ? 25.347 38.405 70.321 1.00 19.61 121 GLY A N 1
ATOM 927 C CA . GLY A 1 117 ? 24.354 38.156 71.366 1.00 19.31 121 GLY A CA 1
ATOM 928 C C . GLY A 1 117 ? 23.523 39.401 71.634 1.00 18.27 121 GLY A C 1
ATOM 929 O O . GLY A 1 117 ? 23.572 40.373 70.887 1.00 18.44 121 GLY A O 1
ATOM 930 N N . ILE A 1 118 ? 22.779 39.369 72.736 1.00 18.11 122 ILE A N 1
ATOM 931 C CA . ILE A 1 118 ? 21.870 40.475 73.057 1.00 18.16 122 ILE A CA 1
ATOM 932 C C . ILE A 1 118 ? 21.715 40.605 74.583 1.00 18.15 122 ILE A C 1
ATOM 933 O O . ILE A 1 118 ? 21.775 39.631 75.324 1.00 17.84 122 ILE A O 1
ATOM 938 N N . VAL A 1 119 ? 21.508 41.833 75.037 1.00 17.49 123 VAL A N 1
ATOM 939 C CA . VAL A 1 119 ? 21.208 42.071 76.455 1.00 16.31 123 VAL A CA 1
ATOM 940 C C . VAL A 1 119 ? 19.846 42.777 76.476 1.00 16.09 123 VAL A C 1
ATOM 941 O O . VAL A 1 119 ? 19.598 43.679 75.677 1.00 16.50 123 VAL A O 1
ATOM 945 N N . SER A 1 120 ? 18.983 42.317 77.377 1.00 15.46 124 SER A N 1
ATOM 946 C CA . SER A 1 120 ? 17.650 42.918 77.528 1.00 16.57 124 SER A CA 1
ATOM 947 C C . SER A 1 120 ? 17.503 43.249 79.009 1.00 16.62 124 SER A C 1
ATOM 948 O O . SER A 1 120 ? 17.636 42.360 79.858 1.00 17.68 124 SER A O 1
ATOM 951 N N . VAL A 1 121 ? 17.238 44.520 79.311 1.00 15.86 125 VAL A N 1
ATOM 952 C CA . VAL A 1 121 ? 17.029 44.934 80.696 1.00 16.73 125 VAL A CA 1
ATOM 953 C C . VAL A 1 121 ? 15.545 45.284 80.768 1.00 16.37 125 VAL A C 1
ATOM 954 O O . VAL A 1 121 ? 15.065 46.121 80.018 1.00 16.91 125 VAL A O 1
ATOM 958 N N . GLY A 1 122 ? 14.837 44.660 81.689 1.00 16.07 126 GLY A N 1
ATOM 959 C CA . GLY A 1 122 ? 13.396 44.866 81.725 1.00 15.89 126 GLY A CA 1
ATOM 960 C C . GLY A 1 122 ? 12.807 45.329 83.041 1.00 17.14 126 GLY A C 1
ATOM 961 O O . GLY A 1 122 ? 13.322 45.020 84.119 1.00 16.40 126 GLY A O 1
ATOM 962 N N . TYR A 1 123 ? 11.718 46.095 82.900 1.00 16.53 127 TYR A N 1
ATOM 963 C CA . TYR A 1 123 ? 10.962 46.614 84.055 1.00 16.93 127 TYR A CA 1
ATOM 964 C C . TYR A 1 123 ? 9.503 46.192 83.894 1.00 17.29 127 TYR A C 1
ATOM 965 O O . TYR A 1 123 ? 8.838 46.610 82.953 1.00 18.33 127 TYR A O 1
ATOM 974 N N A THR A 1 124 ? 8.995 45.323 84.764 0.59 17.21 128 THR A N 1
ATOM 975 N N B THR A 1 124 ? 9.007 45.402 84.840 0.41 17.91 128 THR A N 1
ATOM 976 C CA A THR A 1 124 ? 7.599 44.902 84.626 0.59 18.75 128 THR A CA 1
ATOM 977 C CA B THR A 1 124 ? 7.621 44.961 84.805 0.41 19.65 128 THR A CA 1
ATOM 978 C C A THR A 1 124 ? 6.701 46.054 85.104 0.59 19.19 128 THR A C 1
ATOM 979 C C B THR A 1 124 ? 6.732 46.168 85.118 0.41 19.74 128 THR A C 1
ATOM 980 O O A THR A 1 124 ? 6.796 46.515 86.240 0.59 19.90 128 THR A O 1
ATOM 981 O O B THR A 1 124 ? 6.886 46.832 86.141 0.41 19.51 128 THR A O 1
ATOM 988 N N . ILE A 1 125 ? 5.807 46.465 84.225 1.00 19.78 129 ILE A N 1
ATOM 989 C CA . ILE A 1 125 ? 4.983 47.624 84.429 1.00 22.97 129 ILE A CA 1
ATOM 990 C C . ILE A 1 125 ? 4.118 47.667 85.658 1.00 24.24 129 ILE A C 1
ATOM 991 O O . ILE A 1 125 ? 4.045 48.704 86.349 1.00 22.72 129 ILE A O 1
ATOM 996 N N . GLU A 1 126 ? 3.515 46.548 85.972 1.00 24.76 130 GLU A N 1
ATOM 997 C CA . GLU A 1 126 ? 2.645 46.539 87.109 1.00 28.17 130 GLU A CA 1
ATOM 998 C C . GLU A 1 126 ? 3.404 46.797 88.387 1.00 29.23 130 GLU A C 1
ATOM 999 O O . GLU A 1 126 ? 2.798 47.263 89.352 1.00 29.90 130 GLU A O 1
ATOM 1005 N N . GLN A 1 127 ? 4.711 46.519 88.403 1.00 28.02 131 GLN A N 1
ATOM 1006 C CA . GLN A 1 127 ? 5.536 46.706 89.586 1.00 29.58 131 GLN A CA 1
ATOM 1007 C C . GLN A 1 127 ? 6.191 48.096 89.715 1.00 28.44 131 GLN A C 1
ATOM 1008 O O . GLN A 1 127 ? 6.901 48.371 90.673 1.00 28.47 131 GLN A O 1
ATOM 1014 N N . LEU A 1 128 ? 5.981 48.971 88.744 1.00 27.55 132 LEU A N 1
ATOM 1015 C CA . LEU A 1 128 ? 6.565 50.304 88.859 1.00 28.96 132 LEU A CA 1
ATOM 1016 C C . LEU A 1 128 ? 5.990 51.048 90.081 1.00 30.71 132 LEU A C 1
ATOM 1017 O O . LEU A 1 128 ? 4.827 50.883 90.416 1.00 29.42 132 LEU A O 1
ATOM 1022 N N . GLU A 1 129 ? 6.807 51.909 90.681 1.00 31.34 133 GLU A N 1
ATOM 1023 C CA . GLU A 1 129 ? 6.409 52.723 91.808 1.00 33.06 133 GLU A CA 1
ATOM 1024 C C . GLU A 1 129 ? 5.988 54.021 91.150 1.00 32.67 133 GLU A C 1
ATOM 1025 O O . GLU A 1 129 ? 6.783 54.821 90.655 1.00 30.10 133 GLU A O 1
ATOM 1031 N N . HIS A 1 130 ? 4.699 54.211 91.135 1.00 32.46 134 HIS A N 1
ATOM 1032 C CA . HIS A 1 130 ? 4.179 55.352 90.472 1.00 32.75 134 HIS A CA 1
ATOM 1033 C C . HIS A 1 130 ? 4.505 56.697 91.075 1.00 33.04 134 HIS A C 1
ATOM 1034 O O . HIS A 1 130 ? 4.833 56.834 92.267 1.00 33.78 134 HIS A O 1
ATOM 1041 N N . HIS A 1 131 ? 4.460 57.703 90.214 1.00 31.61 135 HIS A N 1
ATOM 1042 C CA . HIS A 1 131 ? 4.740 59.057 90.647 1.00 30.74 135 HIS A CA 1
ATOM 1043 C C . HIS A 1 131 ? 3.408 59.812 90.723 1.00 32.04 135 HIS A C 1
ATOM 1044 O O . HIS A 1 131 ? 3.375 60.985 90.354 1.00 33.56 135 HIS A O 1
ATOM 1051 N N . GLU B 1 1 ? 8.695 -30.600 38.055 1.00 46.19 5 GLU B N 1
ATOM 1052 C CA . GLU B 1 1 ? 8.732 -30.906 36.582 1.00 44.72 5 GLU B CA 1
ATOM 1053 C C . GLU B 1 1 ? 8.288 -29.716 35.706 1.00 43.28 5 GLU B C 1
ATOM 1054 O O . GLU B 1 1 ? 8.479 -29.739 34.489 1.00 44.31 5 GLU B O 1
ATOM 1056 N N . GLU B 1 2 ? 7.693 -28.691 36.319 1.00 40.24 6 GLU B N 1
ATOM 1057 C CA . GLU B 1 2 ? 7.244 -27.497 35.586 1.00 37.14 6 GLU B CA 1
ATOM 1058 C C . GLU B 1 2 ? 8.436 -26.632 35.165 1.00 33.13 6 GLU B C 1
ATOM 1059 O O . GLU B 1 2 ? 9.350 -26.370 35.950 1.00 32.10 6 GLU B O 1
ATOM 1065 N N . ARG B 1 3 ? 8.408 -26.169 33.923 1.00 28.87 7 ARG B N 1
ATOM 1066 C CA . ARG B 1 3 ? 9.491 -25.342 33.411 1.00 26.24 7 ARG B CA 1
ATOM 1067 C C . ARG B 1 3 ? 9.003 -24.073 32.755 1.00 23.84 7 ARG B C 1
ATOM 1068 O O . ARG B 1 3 ? 7.843 -23.968 32.300 1.00 23.37 7 ARG B O 1
ATOM 1076 N N . LEU B 1 4 ? 9.906 -23.096 32.712 1.00 19.78 8 LEU B N 1
ATOM 1077 C CA . LEU B 1 4 ? 9.630 -21.856 32.011 1.00 18.34 8 LEU B CA 1
ATOM 1078 C C . LEU B 1 4 ? 10.855 -21.691 31.072 1.00 17.87 8 LEU B C 1
ATOM 1079 O O . LEU B 1 4 ? 11.880 -21.073 31.430 1.00 18.66 8 LEU B O 1
ATOM 1084 N N . HIS B 1 5 ? 10.724 -22.255 29.857 1.00 16.46 9 HIS B N 1
ATOM 1085 C CA . HIS B 1 5 ? 11.778 -22.246 28.846 1.00 15.64 9 HIS B CA 1
ATOM 1086 C C . HIS B 1 5 ? 13.139 -22.479 29.495 1.00 17.55 9 HIS B C 1
ATOM 1087 O O . HIS B 1 5 ? 14.057 -21.673 29.373 1.00 16.36 9 HIS B O 1
ATOM 1094 N N . TYR B 1 6 ? 13.226 -23.654 30.116 1.00 18.44 10 TYR B N 1
ATOM 1095 C CA . TYR B 1 6 ? 14.423 -24.019 30.869 1.00 17.47 10 TYR B CA 1
ATOM 1096 C C . TYR B 1 6 ? 15.703 -23.870 30.071 1.00 18.27 10 TYR B C 1
ATOM 1097 O O . TYR B 1 6 ? 16.677 -23.228 30.543 1.00 17.57 10 TYR B O 1
ATOM 1106 N N . GLN B 1 7 ? 15.762 -24.478 28.878 1.00 16.65 11 GLN B N 1
ATOM 1107 C CA . GLN B 1 7 ? 16.980 -24.387 28.069 1.00 17.25 11 GLN B CA 1
ATOM 1108 C C . GLN B 1 7 ? 17.374 -22.964 27.675 1.00 16.20 11 GLN B C 1
ATOM 1109 O O . GLN B 1 7 ? 18.555 -22.597 27.645 1.00 16.34 11 GLN B O 1
ATOM 1115 N N . VAL B 1 8 ? 16.367 -22.128 27.403 1.00 16.59 12 VAL B N 1
ATOM 1116 C CA . VAL B 1 8 ? 16.650 -20.723 27.060 1.00 17.65 12 VAL B CA 1
ATOM 1117 C C . VAL B 1 8 ? 17.246 -20.009 28.270 1.00 16.00 12 VAL B C 1
ATOM 1118 O O . VAL B 1 8 ? 18.212 -19.260 28.124 1.00 16.64 12 VAL B O 1
ATOM 1122 N N . GLY B 1 9 ? 16.664 -20.257 29.448 1.00 16.61 13 GLY B N 1
ATOM 1123 C CA . GLY B 1 9 ? 17.168 -19.601 30.648 1.00 17.64 13 GLY B CA 1
ATOM 1124 C C . GLY B 1 9 ? 18.602 -20.024 30.908 1.00 17.53 13 GLY B C 1
ATOM 1125 O O . GLY B 1 9 ? 19.423 -19.166 31.244 1.00 16.74 13 GLY B O 1
ATOM 1126 N N . GLN B 1 10 ? 18.913 -21.306 30.710 1.00 18.01 14 GLN B N 1
ATOM 1127 C CA . GLN B 1 10 ? 20.297 -21.742 30.967 1.00 19.01 14 GLN B CA 1
ATOM 1128 C C . GLN B 1 10 ? 21.261 -21.110 29.971 1.00 19.28 14 GLN B C 1
ATOM 1129 O O . GLN B 1 10 ? 22.380 -20.718 30.344 1.00 18.80 14 GLN B O 1
ATOM 1135 N N . ARG B 1 11 ? 20.851 -20.992 28.708 1.00 17.84 15 ARG B N 1
ATOM 1136 C CA . ARG B 1 11 ? 21.703 -20.323 27.707 1.00 17.57 15 ARG B CA 1
ATOM 1137 C C . ARG B 1 11 ? 21.966 -18.851 28.091 1.00 16.60 15 ARG B C 1
ATOM 1138 O O . ARG B 1 11 ? 23.082 -18.345 27.970 1.00 16.76 15 ARG B O 1
ATOM 1146 N N . ALA B 1 12 ? 20.927 -18.172 28.567 1.00 16.05 16 ALA B N 1
ATOM 1147 C CA . ALA B 1 12 ? 21.066 -16.786 28.950 1.00 17.04 16 ALA B CA 1
ATOM 1148 C C . ALA B 1 12 ? 21.989 -16.632 30.143 1.00 16.90 16 ALA B C 1
ATOM 1149 O O . ALA B 1 12 ? 22.833 -15.722 30.161 1.00 18.41 16 ALA B O 1
ATOM 1151 N N . LEU B 1 13 ? 21.831 -17.531 31.100 1.00 17.14 17 LEU B N 1
ATOM 1152 C CA . LEU B 1 13 ? 22.641 -17.485 32.322 1.00 17.69 17 LEU B CA 1
ATOM 1153 C C . LEU B 1 13 ? 24.122 -17.720 32.026 1.00 18.11 17 LEU B C 1
ATOM 1154 O O . LEU B 1 13 ? 24.982 -16.968 32.500 1.00 17.23 17 LEU B O 1
ATOM 1159 N N A ILE B 1 14 ? 24.406 -18.744 31.228 0.51 18.11 18 ILE B N 1
ATOM 1160 N N B ILE B 1 14 ? 24.452 -18.752 31.254 0.49 18.02 18 ILE B N 1
ATOM 1161 C CA A ILE B 1 14 ? 25.787 -19.053 30.896 0.51 18.82 18 ILE B CA 1
ATOM 1162 C CA B ILE B 1 14 ? 25.870 -18.977 31.005 0.49 18.52 18 ILE B CA 1
ATOM 1163 C C A ILE B 1 14 ? 26.426 -17.874 30.189 0.51 18.69 18 ILE B C 1
ATOM 1164 C C B ILE B 1 14 ? 26.455 -17.818 30.203 0.49 18.62 18 ILE B C 1
ATOM 1165 O O A ILE B 1 14 ? 27.544 -17.480 30.524 0.51 18.81 18 ILE B O 1
ATOM 1166 O O B ILE B 1 14 ? 27.576 -17.386 30.472 0.49 18.78 18 ILE B O 1
ATOM 1175 N N . GLN B 1 15 ? 25.705 -17.272 29.246 1.00 17.01 19 GLN B N 1
ATOM 1176 C CA . GLN B 1 15 ? 26.226 -16.138 28.525 1.00 17.29 19 GLN B CA 1
ATOM 1177 C C . GLN B 1 15 ? 26.474 -14.945 29.449 1.00 16.82 19 GLN B C 1
ATOM 1178 O O . GLN B 1 15 ? 27.478 -14.245 29.292 1.00 17.66 19 GLN B O 1
ATOM 1184 N N . ALA B 1 16 ? 25.551 -14.689 30.372 1.00 15.36 20 ALA B N 1
ATOM 1185 C CA . ALA B 1 16 ? 25.734 -13.538 31.283 1.00 17.84 20 ALA B CA 1
ATOM 1186 C C . ALA B 1 16 ? 26.941 -13.760 32.182 1.00 18.71 20 ALA B C 1
ATOM 1187 O O . ALA B 1 16 ? 27.685 -12.818 32.500 1.00 19.30 20 ALA B O 1
ATOM 1189 N N A MET B 1 17 ? 27.122 -14.999 32.613 0.53 18.82 21 MET B N 1
ATOM 1190 N N B MET B 1 17 ? 27.137 -15.001 32.613 0.47 19.06 21 MET B N 1
ATOM 1191 C CA A MET B 1 17 ? 28.263 -15.311 33.456 0.53 18.61 21 MET B CA 1
ATOM 1192 C CA B MET B 1 17 ? 28.281 -15.301 33.471 0.47 19.02 21 MET B CA 1
ATOM 1193 C C A MET B 1 17 ? 29.557 -15.085 32.659 0.53 19.60 21 MET B C 1
ATOM 1194 C C B MET B 1 17 ? 29.602 -15.186 32.703 0.47 19.75 21 MET B C 1
ATOM 1195 O O A MET B 1 17 ? 30.503 -14.444 33.141 0.53 19.30 21 MET B O 1
ATOM 1196 O O B MET B 1 17 ? 30.624 -14.745 33.269 0.47 18.87 21 MET B O 1
ATOM 1205 N N . GLN B 1 18 ? 29.598 -15.601 31.434 1.00 18.33 22 GLN B N 1
ATOM 1206 C CA . GLN B 1 18 ? 30.793 -15.465 30.613 1.00 18.89 22 GLN B CA 1
ATOM 1207 C C . GLN B 1 18 ? 31.119 -14.001 30.313 1.00 19.98 22 GLN B C 1
ATOM 1208 O O . GLN B 1 18 ? 32.271 -13.578 30.430 1.00 21.48 22 GLN B O 1
ATOM 1214 N N . ILE B 1 19 ? 30.111 -13.213 29.973 1.00 18.63 23 ILE B N 1
ATOM 1215 C CA . ILE B 1 19 ? 30.350 -11.822 29.640 1.00 19.35 23 ILE B CA 1
ATOM 1216 C C . ILE B 1 19 ? 30.798 -11.028 30.878 1.00 18.28 23 ILE B C 1
ATOM 1217 O O . ILE B 1 19 ? 31.731 -10.215 30.806 1.00 19.42 23 ILE B O 1
ATOM 1222 N N . SER B 1 20 ? 30.124 -11.259 32.006 1.00 18.35 24 SER B N 1
ATOM 1223 C CA . SER B 1 20 ? 30.445 -10.463 33.207 1.00 19.11 24 SER B CA 1
ATOM 1224 C C . SER B 1 20 ? 31.842 -10.721 33.736 1.00 21.14 24 SER B C 1
ATOM 1225 O O . SER B 1 20 ? 32.378 -9.883 34.480 1.00 21.86 24 SER B O 1
ATOM 1228 N N . ALA B 1 21 ? 32.427 -11.864 33.362 1.00 22.00 25 ALA B N 1
ATOM 1229 C CA . ALA B 1 21 ? 33.762 -12.224 33.816 1.00 23.31 25 ALA B CA 1
ATOM 1230 C C . ALA B 1 21 ? 34.877 -11.756 32.877 1.00 25.11 25 ALA B C 1
ATOM 1231 O O . ALA B 1 21 ? 36.055 -11.934 33.190 1.00 27.06 25 ALA B O 1
ATOM 1233 N N . MET B 1 22 ? 34.535 -11.152 31.754 1.00 24.34 26 MET B N 1
ATOM 1234 C CA . MET B 1 22 ? 35.573 -10.710 30.828 1.00 25.39 26 MET B CA 1
ATOM 1235 C C . MET B 1 22 ? 36.434 -9.591 31.432 1.00 26.19 26 MET B C 1
ATOM 1236 O O . MET B 1 22 ? 35.930 -8.544 31.799 1.00 25.41 26 MET B O 1
ATOM 1241 N N . PRO B 1 23 ? 37.755 -9.812 31.523 1.00 27.08 27 PRO B N 1
ATOM 1242 C CA . PRO B 1 23 ? 38.606 -8.764 32.094 1.00 28.45 27 PRO B CA 1
ATOM 1243 C C . PRO B 1 23 ? 38.448 -7.428 31.402 1.00 28.49 27 PRO B C 1
ATOM 1244 O O . PRO B 1 23 ? 38.517 -6.393 32.054 1.00 28.40 27 PRO B O 1
ATOM 1248 N N . GLU B 1 24 ? 38.250 -7.429 30.085 1.00 28.83 28 GLU B N 1
ATOM 1249 C CA . GLU B 1 24 ? 38.086 -6.175 29.368 1.00 29.26 28 GLU B CA 1
ATOM 1250 C C . GLU B 1 24 ? 36.842 -5.423 29.813 1.00 28.59 28 GLU B C 1
ATOM 1251 O O . GLU B 1 24 ? 36.859 -4.186 29.893 1.00 28.22 28 GLU B O 1
ATOM 1257 N N . LEU B 1 25 ? 35.768 -6.164 30.111 1.00 26.85 29 LEU B N 1
ATOM 1258 C CA . LEU B 1 25 ? 34.531 -5.517 30.520 1.00 26.96 29 LEU B CA 1
ATOM 1259 C C . LEU B 1 25 ? 34.697 -5.000 31.943 1.00 26.73 29 LEU B C 1
ATOM 1260 O O . LEU B 1 25 ? 34.258 -3.898 32.256 1.00 27.25 29 LEU B O 1
ATOM 1265 N N . VAL B 1 26 ? 35.339 -5.783 32.799 1.00 26.67 30 VAL B N 1
ATOM 1266 C CA . VAL B 1 26 ? 35.566 -5.349 34.171 1.00 27.34 30 VAL B CA 1
ATOM 1267 C C . VAL B 1 26 ? 36.296 -3.988 34.131 1.00 29.11 30 VAL B C 1
ATOM 1268 O O . VAL B 1 26 ? 35.906 -3.024 34.805 1.00 27.67 30 VAL B O 1
ATOM 1272 N N . GLU B 1 27 ? 37.345 -3.915 33.319 1.00 29.69 31 GLU B N 1
ATOM 1273 C CA . GLU B 1 27 ? 38.098 -2.660 33.209 1.00 31.60 31 GLU B CA 1
ATOM 1274 C C . GLU B 1 27 ? 37.286 -1.509 32.632 1.00 30.51 31 GLU B C 1
ATOM 1275 O O . GLU B 1 27 ? 37.342 -0.375 33.146 1.00 31.02 31 GLU B O 1
ATOM 1281 N N . ALA B 1 28 ? 36.514 -1.772 31.582 1.00 29.69 32 ALA B N 1
ATOM 1282 C CA . ALA B 1 28 ? 35.726 -0.723 30.966 1.00 28.81 32 ALA B CA 1
ATOM 1283 C C . ALA B 1 28 ? 34.653 -0.203 31.935 1.00 30.23 32 ALA B C 1
ATOM 1284 O O . ALA B 1 28 ? 34.295 0.983 31.909 1.00 30.00 32 ALA B O 1
ATOM 1286 N N . VAL B 1 29 ? 34.128 -1.090 32.774 1.00 28.56 33 VAL B N 1
ATOM 1287 C CA . VAL B 1 29 ? 33.115 -0.673 33.722 1.00 29.79 33 VAL B CA 1
ATOM 1288 C C . VAL B 1 29 ? 33.762 0.189 34.806 1.00 30.71 33 VAL B C 1
ATOM 1289 O O . VAL B 1 29 ? 33.209 1.208 35.195 1.00 30.55 33 VAL B O 1
ATOM 1293 N N . GLN B 1 30 ? 34.938 -0.208 35.281 1.00 31.91 34 GLN B N 1
ATOM 1294 C CA . GLN B 1 30 ? 35.645 0.555 36.325 1.00 33.90 34 GLN B CA 1
ATOM 1295 C C . GLN B 1 30 ? 35.948 1.979 35.861 1.00 35.05 34 GLN B C 1
ATOM 1296 O O . GLN B 1 30 ? 35.836 2.947 36.644 1.00 35.43 34 GLN B O 1
ATOM 1302 N N . LYS B 1 31 ? 36.312 2.109 34.592 1.00 36.10 35 LYS B N 1
ATOM 1303 C CA . LYS B 1 31 ? 36.631 3.404 33.998 1.00 37.59 35 LYS B CA 1
ATOM 1304 C C . LYS B 1 31 ? 35.374 4.099 33.539 1.00 37.41 35 LYS B C 1
ATOM 1305 O O . LYS B 1 31 ? 35.417 5.253 33.130 1.00 38.01 35 LYS B O 1
ATOM 1311 N N . ARG B 1 32 ? 34.247 3.400 33.609 1.00 37.10 36 ARG B N 1
ATOM 1312 C CA . ARG B 1 32 ? 32.981 3.950 33.151 1.00 36.79 36 ARG B CA 1
ATOM 1313 C C . ARG B 1 32 ? 33.104 4.425 31.686 1.00 37.13 36 ARG B C 1
ATOM 1314 O O . ARG B 1 32 ? 32.485 5.408 31.261 1.00 36.77 36 ARG B O 1
ATOM 1322 N N . ASP B 1 33 ? 33.896 3.704 30.897 1.00 36.23 37 ASP B N 1
ATOM 1323 C CA . ASP B 1 33 ? 34.079 4.038 29.484 1.00 35.64 37 ASP B CA 1
ATOM 1324 C C . ASP B 1 33 ? 32.938 3.458 28.623 1.00 35.22 37 ASP B C 1
ATOM 1325 O O . ASP B 1 33 ? 33.004 2.302 28.203 1.00 34.99 37 ASP B O 1
ATOM 1330 N N . LEU B 1 34 ? 31.909 4.261 28.352 1.00 34.82 38 LEU B N 1
ATOM 1331 C CA . LEU B 1 34 ? 30.746 3.818 27.580 1.00 33.63 38 LEU B CA 1
ATOM 1332 C C . LEU B 1 34 ? 31.032 3.341 26.163 1.00 33.21 38 LEU B C 1
ATOM 1333 O O . LEU B 1 34 ? 30.463 2.363 25.697 1.00 31.44 38 LEU B O 1
ATOM 1338 N N . ALA B 1 35 ? 31.902 4.049 25.456 1.00 32.18 39 ALA B N 1
ATOM 1339 C CA . ALA B 1 35 ? 32.228 3.654 24.097 1.00 31.71 39 ALA B CA 1
ATOM 1340 C C . ALA B 1 35 ? 32.937 2.305 24.083 1.00 30.63 39 ALA B C 1
ATOM 1341 O O . ALA B 1 35 ? 32.721 1.490 23.198 1.00 31.24 39 ALA B O 1
ATOM 1343 N N . ARG B 1 36 ? 33.789 2.076 25.068 1.00 31.17 40 ARG B N 1
ATOM 1344 C CA . ARG B 1 36 ? 34.533 0.820 25.144 1.00 31.37 40 ARG B CA 1
ATOM 1345 C C . ARG B 1 36 ? 33.551 -0.330 25.427 1.00 31.45 40 ARG B C 1
ATOM 1346 O O . ARG B 1 36 ? 33.633 -1.414 24.832 1.00 30.31 40 ARG B O 1
ATOM 1354 N N . ILE B 1 37 ? 32.621 -0.089 26.343 1.00 29.55 41 ILE B N 1
ATOM 1355 C CA . ILE B 1 37 ? 31.645 -1.112 26.681 1.00 28.35 41 ILE B CA 1
ATOM 1356 C C . ILE B 1 37 ? 30.834 -1.429 25.423 1.00 28.40 41 ILE B C 1
ATOM 1357 O O . ILE B 1 37 ? 30.600 -2.596 25.098 1.00 26.63 41 ILE B O 1
ATOM 1362 N N . LYS B 1 38 ? 30.403 -0.394 24.709 1.00 28.44 42 LYS B N 1
ATOM 1363 C CA . LYS B 1 38 ? 29.643 -0.603 23.489 1.00 29.84 42 LYS B CA 1
ATOM 1364 C C . LYS B 1 38 ? 30.448 -1.431 22.469 1.00 30.57 42 LYS B C 1
ATOM 1365 O O . LYS B 1 38 ? 29.902 -2.326 21.815 1.00 29.63 42 LYS B O 1
ATOM 1371 N N . ALA B 1 39 ? 31.741 -1.136 22.352 1.00 31.13 43 ALA B N 1
ATOM 1372 C CA . ALA B 1 39 ? 32.605 -1.839 21.391 1.00 31.81 43 ALA B CA 1
ATOM 1373 C C . ALA B 1 39 ? 32.740 -3.317 21.755 1.00 32.04 43 ALA B C 1
ATOM 1374 O O . ALA B 1 39 ? 32.863 -4.183 20.876 1.00 31.90 43 ALA B O 1
ATOM 1376 N N . LEU B 1 40 ? 32.722 -3.598 23.058 1.00 30.83 44 LEU B N 1
ATOM 1377 C CA . LEU B 1 40 ? 32.840 -4.963 23.545 1.00 30.78 44 LEU B CA 1
ATOM 1378 C C . LEU B 1 40 ? 31.537 -5.746 23.401 1.00 30.15 44 LEU B C 1
ATOM 1379 O O . LEU B 1 40 ? 31.530 -6.899 22.927 1.00 27.90 44 LEU B O 1
ATOM 1384 N N . ILE B 1 41 ? 30.428 -5.106 23.773 1.00 27.87 45 ILE B N 1
ATOM 1385 C CA . ILE B 1 41 ? 29.137 -5.780 23.753 1.00 26.72 45 ILE B CA 1
ATOM 1386 C C . ILE B 1 41 ? 28.440 -5.906 22.420 1.00 27.05 45 ILE B C 1
ATOM 1387 O O . ILE B 1 41 ? 27.791 -6.919 22.163 1.00 26.82 45 ILE B O 1
ATOM 1392 N N . ASP B 1 42 ? 28.550 -4.900 21.556 1.00 27.21 46 ASP B N 1
ATOM 1393 C CA . ASP B 1 42 ? 27.873 -4.971 20.267 1.00 28.05 46 ASP B CA 1
ATOM 1394 C C . ASP B 1 42 ? 28.163 -6.271 19.476 1.00 27.95 46 ASP B C 1
ATOM 1395 O O . ASP B 1 42 ? 27.235 -6.892 18.967 1.00 27.01 46 ASP B O 1
ATOM 1400 N N . PRO B 1 43 ? 29.441 -6.678 19.344 1.00 27.57 47 PRO B N 1
ATOM 1401 C CA . PRO B 1 43 ? 29.729 -7.918 18.596 1.00 27.56 47 PRO B CA 1
ATOM 1402 C C . PRO B 1 43 ? 29.148 -9.157 19.279 1.00 27.45 47 PRO B C 1
ATOM 1403 O O . PRO B 1 43 ? 28.801 -10.139 18.624 1.00 26.75 47 PRO B O 1
ATOM 1407 N N . MET B 1 44 ? 29.076 -9.136 20.606 1.00 26.81 48 MET B N 1
ATOM 1408 C CA . MET B 1 44 ? 28.517 -10.278 21.326 1.00 27.94 48 MET B CA 1
ATOM 1409 C C . MET B 1 44 ? 27.021 -10.360 21.059 1.00 27.07 48 MET B C 1
ATOM 1410 O O . MET B 1 44 ? 26.472 -11.452 20.915 1.00 26.46 48 MET B O 1
ATOM 1415 N N . ARG B 1 45 ? 26.366 -9.204 20.973 1.00 26.87 49 ARG B N 1
ATOM 1416 C CA . ARG B 1 45 ? 24.939 -9.153 20.671 1.00 28.01 49 ARG B CA 1
ATOM 1417 C C . ARG B 1 45 ? 24.698 -9.734 19.285 1.00 28.00 49 ARG B C 1
ATOM 1418 O O . ARG B 1 45 ? 23.754 -10.477 19.074 1.00 28.15 49 ARG B O 1
ATOM 1426 N N . SER B 1 46 ? 25.548 -9.363 18.341 1.00 27.52 50 SER B N 1
ATOM 1427 C CA . SER B 1 46 ? 25.385 -9.839 16.984 1.00 27.71 50 SER B CA 1
ATOM 1428 C C . SER B 1 46 ? 25.539 -11.352 16.920 1.00 26.13 50 SER B C 1
ATOM 1429 O O . SER B 1 46 ? 24.717 -12.041 16.325 1.00 26.05 50 SER B O 1
ATOM 1432 N N . PHE B 1 47 ? 26.592 -11.870 17.549 1.00 25.13 51 PHE B N 1
ATOM 1433 C CA . PHE B 1 47 ? 26.842 -13.312 17.505 1.00 24.74 51 PHE B CA 1
ATOM 1434 C C . PHE B 1 47 ? 25.832 -14.157 18.308 1.00 24.07 51 PHE B C 1
ATOM 1435 O O . PHE B 1 47 ? 25.423 -15.247 17.877 1.00 23.77 51 PHE B O 1
ATOM 1443 N N . SER B 1 48 ? 25.396 -13.653 19.460 1.00 22.82 52 SER B N 1
ATOM 1444 C CA . SER B 1 48 ? 24.409 -14.379 20.277 1.00 22.47 52 SER B CA 1
ATOM 1445 C C . SER B 1 48 ? 23.029 -14.358 19.606 1.00 23.33 52 SER B C 1
ATOM 1446 O O . SER B 1 48 ? 22.722 -13.444 18.813 1.00 24.22 52 SER B O 1
ATOM 1449 N N . ASP B 1 49 ? 22.194 -15.342 19.932 1.00 21.90 53 ASP B N 1
ATOM 1450 C CA . ASP B 1 49 ? 20.820 -15.318 19.449 1.00 22.85 53 ASP B CA 1
ATOM 1451 C C . ASP B 1 49 ? 19.928 -14.634 20.512 1.00 21.78 53 ASP B C 1
ATOM 1452 O O . ASP B 1 49 ? 18.719 -14.557 20.351 1.00 21.32 53 ASP B O 1
ATOM 1457 N N . ALA B 1 50 ? 20.538 -14.111 21.582 1.00 20.77 54 ALA B N 1
ATOM 1458 C CA . ALA B 1 50 ? 19.717 -13.409 22.593 1.00 19.97 54 ALA B CA 1
ATOM 1459 C C . ALA B 1 50 ? 19.063 -12.166 21.991 1.00 20.18 54 ALA B C 1
ATOM 1460 O O . ALA B 1 50 ? 19.584 -11.560 21.037 1.00 22.04 54 ALA B O 1
ATOM 1462 N N . THR B 1 51 ? 17.941 -11.739 22.580 1.00 20.38 55 THR B N 1
ATOM 1463 C CA . THR B 1 51 ? 17.239 -10.551 22.109 1.00 20.76 55 THR B CA 1
ATOM 1464 C C . THR B 1 51 ? 17.996 -9.270 22.497 1.00 21.78 55 THR B C 1
ATOM 1465 O O . THR B 1 51 ? 18.084 -8.300 21.708 1.00 22.63 55 THR B O 1
ATOM 1469 N N . TYR B 1 52 ? 18.550 -9.249 23.704 1.00 20.59 56 TYR B N 1
ATOM 1470 C CA . TYR B 1 52 ? 19.274 -8.057 24.140 1.00 19.76 56 TYR B CA 1
ATOM 1471 C C . TYR B 1 52 ? 20.294 -8.404 25.220 1.00 19.56 56 TYR B C 1
ATOM 1472 O O . TYR B 1 52 ? 20.261 -9.517 25.784 1.00 19.65 56 TYR B O 1
ATOM 1481 N N . ILE B 1 53 ? 21.179 -7.442 25.473 1.00 19.04 57 ILE B N 1
ATOM 1482 C CA . ILE B 1 53 ? 22.150 -7.565 26.557 1.00 18.20 57 ILE B CA 1
ATOM 1483 C C . ILE B 1 53 ? 22.155 -6.170 27.210 1.00 19.56 57 ILE B C 1
ATOM 1484 O O . ILE B 1 53 ? 22.239 -5.149 26.507 1.00 20.78 57 ILE B O 1
ATOM 1489 N N . THR B 1 54 ? 22.005 -6.128 28.521 1.00 18.59 58 THR B N 1
ATOM 1490 C CA . THR B 1 54 ? 22.054 -4.863 29.264 1.00 18.14 58 THR B CA 1
ATOM 1491 C C . THR B 1 54 ? 23.237 -4.946 30.223 1.00 19.38 58 THR B C 1
ATOM 1492 O O . THR B 1 54 ? 23.491 -6.020 30.798 1.00 17.81 58 THR B O 1
ATOM 1496 N N . VAL B 1 55 ? 23.984 -3.841 30.377 1.00 18.27 59 VAL B N 1
ATOM 1497 C CA . VAL B 1 55 ? 25.084 -3.825 31.350 1.00 19.56 59 VAL B CA 1
ATOM 1498 C C . VAL B 1 55 ? 24.786 -2.654 32.301 1.00 20.59 59 VAL B C 1
ATOM 1499 O O . VAL B 1 55 ? 24.484 -1.547 31.839 1.00 20.83 59 VAL B O 1
ATOM 1503 N N . GLY B 1 56 ? 24.823 -2.919 33.600 1.00 20.00 60 GLY B N 1
ATOM 1504 C CA . GLY B 1 56 ? 24.582 -1.869 34.591 1.00 21.84 60 GLY B CA 1
ATOM 1505 C C . GLY B 1 56 ? 25.788 -1.693 35.507 1.00 22.72 60 GLY B C 1
ATOM 1506 O O . GLY B 1 56 ? 26.642 -2.570 35.609 1.00 20.98 60 GLY B O 1
ATOM 1507 N N . ASP B 1 57 ? 25.890 -0.528 36.146 1.00 23.22 61 ASP B N 1
ATOM 1508 C CA . ASP B 1 57 ? 26.973 -0.289 37.092 1.00 24.16 61 ASP B CA 1
ATOM 1509 C C . ASP B 1 57 ? 26.550 -0.803 38.477 1.00 24.67 61 ASP B C 1
ATOM 1510 O O . ASP B 1 57 ? 25.508 -1.455 38.617 1.00 23.57 61 ASP B O 1
ATOM 1515 N N . ALA B 1 58 ? 27.367 -0.518 39.501 1.00 25.21 62 ALA B N 1
ATOM 1516 C CA . ALA B 1 58 ? 27.097 -1.043 40.836 1.00 25.91 62 ALA B CA 1
ATOM 1517 C C . ALA B 1 58 ? 25.759 -0.650 41.457 1.00 26.74 62 ALA B C 1
ATOM 1518 O O . ALA B 1 58 ? 25.247 -1.363 42.314 1.00 27.34 62 ALA B O 1
ATOM 1520 N N . SER B 1 59 ? 25.218 0.483 41.036 1.00 27.21 63 SER B N 1
ATOM 1521 C CA . SER B 1 59 ? 23.918 0.962 41.520 1.00 29.21 63 SER B CA 1
ATOM 1522 C C . SER B 1 59 ? 22.796 0.591 40.573 1.00 28.39 63 SER B C 1
ATOM 1523 O O . SER B 1 59 ? 21.640 0.947 40.796 1.00 29.67 63 SER B O 1
ATOM 1526 N N . GLY B 1 60 ? 23.126 -0.112 39.492 1.00 27.36 64 GLY B N 1
ATOM 1527 C CA . GLY B 1 60 ? 22.077 -0.493 38.578 1.00 25.46 64 GLY B CA 1
ATOM 1528 C C . GLY B 1 60 ? 21.834 0.557 37.520 1.00 26.11 64 GLY B C 1
ATOM 1529 O O . GLY B 1 60 ? 20.826 0.482 36.797 1.00 25.50 64 GLY B O 1
ATOM 1530 N N . GLN B 1 61 ? 22.743 1.528 37.415 1.00 25.51 65 GLN B N 1
ATOM 1531 C CA . GLN B 1 61 ? 22.574 2.563 36.388 1.00 25.36 65 GLN B CA 1
ATOM 1532 C C . GLN B 1 61 ? 23.071 1.944 35.096 1.00 24.21 65 GLN B C 1
ATOM 1533 O O . GLN B 1 61 ? 24.183 1.422 35.058 1.00 23.16 65 GLN B O 1
ATOM 1539 N N . ARG B 1 62 ? 22.282 2.016 34.035 1.00 23.40 66 ARG B N 1
ATOM 1540 C CA . ARG B 1 62 ? 22.726 1.346 32.808 1.00 23.85 66 ARG B CA 1
ATOM 1541 C C . ARG B 1 62 ? 23.928 1.975 32.093 1.00 25.28 66 ARG B C 1
ATOM 1542 O O . ARG B 1 62 ? 23.955 3.196 31.852 1.00 26.83 66 ARG B O 1
ATOM 1550 N N . LEU B 1 63 ? 24.909 1.128 31.756 1.00 23.69 67 LEU B N 1
ATOM 1551 C CA . LEU B 1 63 ? 26.094 1.542 31.006 1.00 24.31 67 LEU B CA 1
ATOM 1552 C C . LEU B 1 63 ? 25.942 1.142 29.538 1.00 25.20 67 LEU B C 1
ATOM 1553 O O . LEU B 1 63 ? 26.653 1.636 28.664 1.00 25.99 67 LEU B O 1
ATOM 1558 N N . TYR B 1 64 ? 25.023 0.213 29.287 1.00 23.99 68 TYR B N 1
ATOM 1559 C CA . TYR B 1 64 ? 24.746 -0.254 27.929 1.00 23.76 68 TYR B CA 1
ATOM 1560 C C . TYR B 1 64 ? 23.352 -0.841 27.849 1.00 22.57 68 TYR B C 1
ATOM 1561 O O . TYR B 1 64 ? 22.917 -1.538 28.756 1.00 22.21 68 TYR B O 1
ATOM 1570 N N . HIS B 1 65 ? 22.648 -0.540 26.761 1.00 22.42 69 HIS B N 1
ATOM 1571 C CA . HIS B 1 65 ? 21.308 -1.065 26.486 1.00 23.06 69 HIS B CA 1
ATOM 1572 C C . HIS B 1 65 ? 21.142 -1.002 24.973 1.00 24.18 69 HIS B C 1
ATOM 1573 O O . HIS B 1 65 ? 21.813 -0.175 24.321 1.00 25.05 69 HIS B O 1
ATOM 1580 N N . VAL B 1 66 ? 20.292 -1.863 24.407 1.00 24.56 70 VAL B N 1
ATOM 1581 C CA . VAL B 1 66 ? 20.098 -1.832 22.967 1.00 26.10 70 VAL B CA 1
ATOM 1582 C C . VAL B 1 66 ? 19.459 -0.493 22.536 1.00 26.32 70 VAL B C 1
ATOM 1583 O O . VAL B 1 66 ? 19.646 -0.075 21.401 1.00 26.53 70 VAL B O 1
ATOM 1587 N N . ASN B 1 67 ? 18.766 0.199 23.454 1.00 26.49 71 ASN B N 1
ATOM 1588 C CA . ASN B 1 67 ? 18.148 1.525 23.192 1.00 27.61 71 ASN B CA 1
ATOM 1589 C C . ASN B 1 67 ? 18.933 2.617 23.940 1.00 29.61 71 ASN B C 1
ATOM 1590 O O . ASN B 1 67 ? 18.946 2.676 25.174 1.00 29.15 71 ASN B O 1
ATOM 1595 N N . PRO B 1 68 ? 19.577 3.514 23.178 1.00 31.25 72 PRO B N 1
ATOM 1596 C CA . PRO B 1 68 ? 20.405 4.624 23.653 1.00 32.46 72 PRO B CA 1
ATOM 1597 C C . PRO B 1 68 ? 19.932 5.437 24.818 1.00 32.99 72 PRO B C 1
ATOM 1598 O O . PRO B 1 68 ? 20.711 5.686 25.740 1.00 34.52 72 PRO B O 1
ATOM 1602 N N . ASP B 1 69 ? 18.670 5.846 24.801 1.00 34.11 73 ASP B N 1
ATOM 1603 C CA . ASP B 1 69 ? 18.137 6.673 25.874 1.00 34.68 73 ASP B CA 1
ATOM 1604 C C . ASP B 1 69 ? 18.062 5.983 27.222 1.00 34.30 73 ASP B C 1
ATOM 1605 O O . ASP B 1 69 ? 17.950 6.654 28.248 1.00 33.40 73 ASP B O 1
ATOM 1610 N N . GLU B 1 70 ? 18.124 4.652 27.222 1.00 32.39 74 GLU B N 1
ATOM 1611 C CA . GLU B 1 70 ? 18.075 3.895 28.468 1.00 31.16 74 GLU B CA 1
ATOM 1612 C C . GLU B 1 70 ? 19.403 3.944 29.184 1.00 29.71 74 GLU B C 1
ATOM 1613 O O . GLU B 1 70 ? 19.464 3.690 30.395 1.00 28.28 74 GLU B O 1
ATOM 1619 N N . ILE B 1 71 ? 20.469 4.285 28.458 1.00 28.82 75 ILE B N 1
ATOM 1620 C CA . ILE B 1 71 ? 21.783 4.347 29.065 1.00 29.05 75 ILE B CA 1
ATOM 1621 C C . ILE B 1 71 ? 21.798 5.579 29.948 1.00 29.44 75 ILE B C 1
ATOM 1622 O O . ILE B 1 71 ? 21.324 6.653 29.568 1.00 29.31 75 ILE B O 1
ATOM 1627 N N . GLY B 1 72 ? 22.297 5.400 31.150 1.00 30.15 76 GLY B N 1
ATOM 1628 C CA . GLY B 1 72 ? 22.312 6.517 32.070 1.00 30.51 76 GLY B CA 1
ATOM 1629 C C . GLY B 1 72 ? 21.074 6.496 32.938 1.00 30.30 76 GLY B C 1
ATOM 1630 O O . GLY B 1 72 ? 21.015 7.257 33.907 1.00 30.30 76 GLY B O 1
ATOM 1631 N N . LYS B 1 73 ? 20.090 5.655 32.611 1.00 29.66 77 LYS B N 1
ATOM 1632 C CA . LYS B 1 73 ? 18.865 5.536 33.404 1.00 29.91 77 LYS B CA 1
ATOM 1633 C C . LYS B 1 73 ? 18.986 4.281 34.290 1.00 29.57 77 LYS B C 1
ATOM 1634 O O . LYS B 1 73 ? 19.755 3.356 33.972 1.00 27.59 77 LYS B O 1
ATOM 1640 N N A SER B 1 74 ? 18.275 4.256 35.417 0.51 28.31 78 SER B N 1
ATOM 1641 N N B SER B 1 74 ? 18.219 4.256 35.384 0.49 28.43 78 SER B N 1
ATOM 1642 C CA A SER B 1 74 ? 18.371 3.113 36.320 0.51 28.24 78 SER B CA 1
ATOM 1643 C CA B SER B 1 74 ? 18.232 3.153 36.349 0.49 28.49 78 SER B CA 1
ATOM 1644 C C A SER B 1 74 ? 17.522 1.913 35.902 0.51 27.07 78 SER B C 1
ATOM 1645 C C B SER B 1 74 ? 17.451 1.897 35.940 0.49 27.20 78 SER B C 1
ATOM 1646 O O A SER B 1 74 ? 16.470 2.058 35.294 0.51 27.27 78 SER B O 1
ATOM 1647 O O B SER B 1 74 ? 16.368 1.985 35.368 0.49 27.36 78 SER B O 1
ATOM 1652 N N . MET B 1 75 ? 18.010 0.722 36.239 1.00 26.19 79 MET B N 1
ATOM 1653 C CA . MET B 1 75 ? 17.307 -0.527 35.969 1.00 24.40 79 MET B CA 1
ATOM 1654 C C . MET B 1 75 ? 16.298 -0.597 37.140 1.00 24.10 79 MET B C 1
ATOM 1655 O O . MET B 1 75 ? 16.687 -0.902 38.275 1.00 24.56 79 MET B O 1
ATOM 1660 N N . GLU B 1 76 ? 15.020 -0.317 36.871 1.00 23.16 80 GLU B N 1
ATOM 1661 C CA . GLU B 1 76 ? 13.991 -0.292 37.898 1.00 24.09 80 GLU B CA 1
ATOM 1662 C C . GLU B 1 76 ? 13.070 -1.503 37.954 1.00 22.66 80 GLU B C 1
ATOM 1663 O O . GLU B 1 76 ? 12.052 -1.515 38.676 1.00 21.79 80 GLU B O 1
ATOM 1669 N N . GLY B 1 77 ? 13.430 -2.554 37.200 1.00 20.24 81 GLY B N 1
ATOM 1670 C CA . GLY B 1 77 ? 12.607 -3.740 37.192 1.00 20.68 81 GLY B CA 1
ATOM 1671 C C . GLY B 1 77 ? 12.473 -4.467 38.517 1.00 19.27 81 GLY B C 1
ATOM 1672 O O . GLY B 1 77 ? 11.493 -5.199 38.724 1.00 19.85 81 GLY B O 1
ATOM 1673 N N . GLY B 1 78 ? 13.463 -4.289 39.409 1.00 20.16 82 GLY B N 1
ATOM 1674 C CA . GLY B 1 78 ? 13.383 -4.927 40.712 1.00 20.04 82 GLY B CA 1
ATOM 1675 C C . GLY B 1 78 ? 13.943 -6.337 40.774 1.00 20.00 82 GLY B C 1
ATOM 1676 O O . GLY B 1 78 ? 13.875 -6.979 41.820 1.00 18.49 82 GLY B O 1
ATOM 1677 N N . ASP B 1 79 ? 14.490 -6.830 39.652 1.00 18.85 83 ASP B N 1
ATOM 1678 C CA . ASP B 1 79 ? 15.028 -8.200 39.659 1.00 18.81 83 ASP B CA 1
ATOM 1679 C C . ASP B 1 79 ? 16.546 -8.233 39.478 1.00 18.75 83 ASP B C 1
ATOM 1680 O O . ASP B 1 79 ? 17.126 -9.247 39.037 1.00 19.48 83 ASP B O 1
ATOM 1685 N N . SER B 1 80 ? 17.208 -7.135 39.861 1.00 18.88 84 SER B N 1
ATOM 1686 C CA . SER B 1 80 ? 18.648 -7.061 39.775 1.00 18.96 84 SER B CA 1
ATOM 1687 C C . SER B 1 80 ? 19.337 -7.040 41.138 1.00 20.42 84 SER B C 1
ATOM 1688 O O . SER B 1 80 ? 20.571 -7.147 41.198 1.00 21.12 84 SER B O 1
ATOM 1691 N N . ASP B 1 81 ? 18.558 -6.928 42.207 1.00 20.89 85 ASP B N 1
ATOM 1692 C CA . ASP B 1 81 ? 19.151 -6.812 43.550 1.00 21.61 85 ASP B CA 1
ATOM 1693 C C . ASP B 1 81 ? 19.976 -8.005 43.981 1.00 20.53 85 ASP B C 1
ATOM 1694 O O . ASP B 1 81 ? 21.045 -7.839 44.601 1.00 20.20 85 ASP B O 1
ATOM 1699 N N . GLU B 1 82 ? 19.545 -9.214 43.638 1.00 19.01 86 GLU B N 1
ATOM 1700 C CA . GLU B 1 82 ? 20.348 -10.349 44.118 1.00 20.06 86 GLU B CA 1
ATOM 1701 C C . GLU B 1 82 ? 21.733 -10.428 43.480 1.00 20.06 86 GLU B C 1
ATOM 1702 O O . GLU B 1 82 ? 22.678 -10.966 44.078 1.00 19.87 86 GLU B O 1
ATOM 1708 N N . ALA B 1 83 ? 21.866 -9.919 42.264 1.00 18.68 87 ALA B N 1
ATOM 1709 C CA . ALA B 1 83 ? 23.196 -9.883 41.639 1.00 18.39 87 ALA B CA 1
ATOM 1710 C C . ALA B 1 83 ? 23.991 -8.685 42.192 1.00 19.75 87 ALA B C 1
ATOM 1711 O O . ALA B 1 83 ? 25.174 -8.813 42.549 1.00 18.81 87 ALA B O 1
ATOM 1713 N N . LEU B 1 84 ? 23.362 -7.511 42.243 1.00 18.96 88 LEU B N 1
ATOM 1714 C CA . LEU B 1 84 ? 24.066 -6.299 42.661 1.00 19.99 88 LEU B CA 1
ATOM 1715 C C . LEU B 1 84 ? 24.448 -6.254 44.118 1.00 20.84 88 LEU B C 1
ATOM 1716 O O . LEU B 1 84 ? 25.541 -5.743 44.474 1.00 22.19 88 LEU B O 1
ATOM 1721 N N . ILE B 1 85 ? 23.562 -6.751 44.964 1.00 20.96 89 ILE B N 1
ATOM 1722 C CA . ILE B 1 85 ? 23.813 -6.739 46.399 1.00 22.72 89 ILE B CA 1
ATOM 1723 C C . ILE B 1 85 ? 24.426 -8.040 46.885 1.00 23.50 89 ILE B C 1
ATOM 1724 O O . ILE B 1 85 ? 25.417 -8.032 47.620 1.00 24.54 89 ILE B O 1
ATOM 1729 N N . ASN B 1 86 ? 23.883 -9.174 46.438 1.00 21.98 90 ASN B N 1
ATOM 1730 C CA . ASN B 1 86 ? 24.355 -10.459 46.925 1.00 21.35 90 ASN B CA 1
ATOM 1731 C C . ASN B 1 86 ? 25.225 -11.319 46.018 1.00 19.24 90 ASN B C 1
ATOM 1732 O O . ASN B 1 86 ? 25.532 -12.464 46.347 1.00 20.59 90 ASN B O 1
ATOM 1737 N N . ALA B 1 87 ? 25.635 -10.730 44.898 1.00 19.73 91 ALA B N 1
ATOM 1738 C CA . ALA B 1 87 ? 26.530 -11.372 43.958 1.00 18.93 91 ALA B CA 1
ATOM 1739 C C . ALA B 1 87 ? 26.049 -12.698 43.430 1.00 19.27 91 ALA B C 1
ATOM 1740 O O . ALA B 1 87 ? 26.863 -13.561 43.109 1.00 19.69 91 ALA B O 1
ATOM 1742 N N . LYS B 1 88 ? 24.713 -12.857 43.343 1.00 18.42 92 LYS B N 1
ATOM 1743 C CA . LYS B 1 88 ? 24.154 -14.101 42.798 1.00 18.70 92 LYS B CA 1
ATOM 1744 C C . LYS B 1 88 ? 24.004 -14.045 41.258 1.00 17.27 92 LYS B C 1
ATOM 1745 O O . LYS B 1 88 ? 23.833 -12.967 40.692 1.00 17.06 92 LYS B O 1
ATOM 1751 N N . SER B 1 89 ? 24.052 -15.229 40.623 1.00 16.80 93 SER B N 1
ATOM 1752 C CA . SER B 1 89 ? 23.826 -15.376 39.184 1.00 17.20 93 SER B CA 1
ATOM 1753 C C . SER B 1 89 ? 22.577 -16.257 39.085 1.00 16.83 93 SER B C 1
ATOM 1754 O O . SER B 1 89 ? 22.475 -17.279 39.776 1.00 17.80 93 SER B O 1
ATOM 1757 N N . TYR B 1 90 ? 21.606 -15.845 38.261 1.00 15.55 94 TYR B N 1
ATOM 1758 C CA . TYR B 1 90 ? 20.342 -16.542 38.224 1.00 15.44 94 TYR B CA 1
ATOM 1759 C C . TYR B 1 90 ? 19.530 -16.180 36.971 1.00 14.82 94 TYR B C 1
ATOM 1760 O O . TYR B 1 90 ? 19.887 -15.268 36.207 1.00 15.85 94 TYR B O 1
ATOM 1769 N N . VAL B 1 91 ? 18.484 -16.971 36.802 1.00 14.83 95 VAL B N 1
ATOM 1770 C CA . VAL B 1 91 ? 17.528 -16.750 35.724 1.00 15.72 95 VAL B CA 1
ATOM 1771 C C . VAL B 1 91 ? 16.309 -16.025 36.314 1.00 16.92 95 VAL B C 1
ATOM 1772 O O . VAL B 1 91 ? 15.766 -16.414 37.371 1.00 17.52 95 VAL B O 1
ATOM 1776 N N A SER B 1 92 ? 15.925 -14.936 35.633 0.55 16.25 96 SER B N 1
ATOM 1777 N N B SER B 1 92 ? 15.818 -15.025 35.607 0.45 16.42 96 SER B N 1
ATOM 1778 C CA A SER B 1 92 ? 14.775 -14.121 36.065 0.55 16.01 96 SER B CA 1
ATOM 1779 C CA B SER B 1 92 ? 14.623 -14.371 36.101 0.45 16.30 96 SER B CA 1
ATOM 1780 C C A SER B 1 92 ? 13.802 -13.849 34.907 0.55 16.82 96 SER B C 1
ATOM 1781 C C B SER B 1 92 ? 13.716 -14.134 34.905 0.45 16.01 96 SER B C 1
ATOM 1782 O O A SER B 1 92 ? 14.230 -13.803 33.758 0.55 16.79 96 SER B O 1
ATOM 1783 O O B SER B 1 92 ? 14.107 -14.381 33.770 0.45 14.93 96 SER B O 1
ATOM 1788 N N . VAL B 1 93 ? 12.503 -13.693 35.192 1.00 16.56 97 VAL B N 1
ATOM 1789 C CA . VAL B 1 93 ? 11.580 -13.384 34.102 1.00 16.49 97 VAL B CA 1
ATOM 1790 C C . VAL B 1 93 ? 10.889 -12.044 34.405 1.00 17.46 97 VAL B C 1
ATOM 1791 O O . VAL B 1 93 ? 10.471 -11.807 35.550 1.00 17.73 97 VAL B O 1
ATOM 1795 N N . ARG B 1 94 ? 10.825 -11.162 33.393 1.00 16.56 98 ARG B N 1
ATOM 1796 C CA . ARG B 1 94 ? 10.095 -9.906 33.616 1.00 17.71 98 ARG B CA 1
ATOM 1797 C C . ARG B 1 94 ? 9.798 -9.206 32.304 1.00 18.99 98 ARG B C 1
ATOM 1798 O O . ARG B 1 94 ? 10.545 -9.323 31.333 1.00 18.54 98 ARG B O 1
ATOM 1806 N N . LYS B 1 95 ? 8.710 -8.433 32.344 1.00 19.15 99 LYS B N 1
ATOM 1807 C CA . LYS B 1 95 ? 8.312 -7.602 31.212 1.00 19.81 99 LYS B CA 1
ATOM 1808 C C . LYS B 1 95 ? 8.899 -6.177 31.402 1.00 20.12 99 LYS B C 1
ATOM 1809 O O . LYS B 1 95 ? 8.287 -5.299 32.062 1.00 21.87 99 LYS B O 1
ATOM 1815 N N . GLY B 1 96 ? 10.112 -5.983 30.894 1.00 20.23 100 GLY B N 1
ATOM 1816 C CA . GLY B 1 96 ? 10.761 -4.684 30.898 1.00 19.61 100 GLY B CA 1
ATOM 1817 C C . GLY B 1 96 ? 10.293 -3.983 29.604 1.00 19.91 100 GLY B C 1
ATOM 1818 O O . GLY B 1 96 ? 9.363 -4.458 28.914 1.00 19.74 100 GLY B O 1
ATOM 1819 N N . SER B 1 97 ? 10.964 -2.897 29.265 1.00 19.94 101 SER B N 1
ATOM 1820 C CA . SER B 1 97 ? 10.610 -2.113 28.070 1.00 20.77 101 SER B CA 1
ATOM 1821 C C . SER B 1 97 ? 10.531 -2.943 26.791 1.00 23.69 101 SER B C 1
ATOM 1822 O O . SER B 1 97 ? 9.702 -2.650 25.903 1.00 24.45 101 SER B O 1
ATOM 1825 N N . LEU B 1 98 ? 11.355 -3.993 26.707 1.00 20.21 102 LEU B N 1
ATOM 1826 C CA . LEU B 1 98 ? 11.450 -4.844 25.520 1.00 22.55 102 LEU B CA 1
ATOM 1827 C C . LEU B 1 98 ? 10.466 -5.999 25.460 1.00 22.15 102 LEU B C 1
ATOM 1828 O O . LEU B 1 98 ? 10.478 -6.773 24.479 1.00 24.82 102 LEU B O 1
ATOM 1833 N N . GLY B 1 99 ? 9.606 -6.132 26.482 1.00 20.76 103 GLY B N 1
ATOM 1834 C CA . GLY B 1 99 ? 8.620 -7.201 26.480 1.00 20.39 103 GLY B CA 1
ATOM 1835 C C . GLY B 1 99 ? 8.955 -8.314 27.481 1.00 20.71 103 GLY B C 1
ATOM 1836 O O . GLY B 1 99 ? 10.090 -8.332 27.978 1.00 20.34 103 GLY B O 1
ATOM 1837 N N . SER B 1 100 ? 7.990 -9.199 27.760 1.00 19.98 104 SER B N 1
ATOM 1838 C CA . SER B 1 100 ? 8.200 -10.293 28.715 1.00 20.00 104 SER B CA 1
ATOM 1839 C C . SER B 1 100 ? 9.418 -11.105 28.211 1.00 20.55 104 SER B C 1
ATOM 1840 O O . SER B 1 100 ? 9.432 -11.630 27.074 1.00 19.86 104 SER B O 1
ATOM 1843 N N . SER B 1 101 ? 10.441 -11.205 29.060 1.00 18.17 105 SER B N 1
ATOM 1844 C CA . SER B 1 101 ? 11.666 -11.883 28.632 1.00 17.24 105 SER B CA 1
ATOM 1845 C C . SER B 1 101 ? 12.310 -12.657 29.762 1.00 17.99 105 SER B C 1
ATOM 1846 O O . SER B 1 101 ? 12.147 -12.329 30.928 1.00 17.88 105 SER B O 1
ATOM 1849 N N A LEU B 1 102 ? 12.973 -13.757 29.412 0.54 16.75 106 LEU B N 1
ATOM 1850 N N B LEU B 1 102 ? 13.066 -13.670 29.368 0.46 17.80 106 LEU B N 1
ATOM 1851 C CA A LEU B 1 102 ? 13.709 -14.556 30.399 0.54 16.91 106 LEU B CA 1
ATOM 1852 C CA B LEU B 1 102 ? 13.822 -14.441 30.319 0.46 18.13 106 LEU B CA 1
ATOM 1853 C C A LEU B 1 102 ? 15.140 -13.956 30.372 0.54 17.22 106 LEU B C 1
ATOM 1854 C C B LEU B 1 102 ? 15.168 -13.737 30.355 0.46 18.25 106 LEU B C 1
ATOM 1855 O O A LEU B 1 102 ? 15.714 -13.830 29.287 0.54 17.86 106 LEU B O 1
ATOM 1856 O O B LEU B 1 102 ? 15.684 -13.241 29.343 0.46 18.26 106 LEU B O 1
ATOM 1865 N N . ARG B 1 103 ? 15.715 -13.628 31.549 1.00 17.50 107 ARG B N 1
ATOM 1866 C CA . ARG B 1 103 ? 17.020 -12.993 31.700 1.00 16.78 107 ARG B CA 1
ATOM 1867 C C . ARG B 1 103 ? 17.973 -13.883 32.456 1.00 17.38 107 ARG B C 1
ATOM 1868 O O . ARG B 1 103 ? 17.557 -14.552 33.408 1.00 19.66 107 ARG B O 1
ATOM 1876 N N . GLY B 1 104 ? 19.200 -13.892 31.996 1.00 16.91 108 GLY B N 1
ATOM 1877 C CA . GLY B 1 104 ? 20.264 -14.567 32.728 1.00 16.95 108 GLY B CA 1
ATOM 1878 C C . GLY B 1 104 ? 21.013 -13.377 33.321 1.00 16.40 108 GLY B C 1
ATOM 1879 O O . GLY B 1 104 ? 21.426 -12.494 32.579 1.00 17.32 108 GLY B O 1
ATOM 1880 N N . LYS B 1 105 ? 21.203 -13.350 34.638 1.00 17.00 109 LYS B N 1
ATOM 1881 C CA . LYS B 1 105 ? 21.899 -12.210 35.262 1.00 16.76 109 LYS B CA 1
ATOM 1882 C C . LYS B 1 105 ? 23.094 -12.691 36.057 1.00 17.44 109 LYS B C 1
ATOM 1883 O O . LYS B 1 105 ? 23.031 -13.761 36.667 1.00 17.29 109 LYS B O 1
ATOM 1889 N N . SER B 1 106 ? 24.144 -11.871 36.053 1.00 15.88 110 SER B N 1
ATOM 1890 C CA . SER B 1 106 ? 25.366 -12.216 36.797 1.00 16.80 110 SER B CA 1
ATOM 1891 C C . SER B 1 106 ? 26.096 -10.919 37.146 1.00 16.98 110 SER B C 1
ATOM 1892 O O . SER B 1 106 ? 26.150 -9.993 36.359 1.00 15.96 110 SER B O 1
ATOM 1895 N N . PRO B 1 107 ? 26.663 -10.843 38.373 1.00 16.99 111 PRO B N 1
ATOM 1896 C CA . PRO B 1 107 ? 27.394 -9.620 38.734 1.00 18.18 111 PRO B CA 1
ATOM 1897 C C . PRO B 1 107 ? 28.736 -9.523 38.004 1.00 18.70 111 PRO B C 1
ATOM 1898 O O . PRO B 1 107 ? 29.300 -10.560 37.608 1.00 17.84 111 PRO B O 1
ATOM 1902 N N . ILE B 1 108 ? 29.223 -8.289 37.865 1.00 18.52 112 ILE B N 1
ATOM 1903 C CA . ILE B 1 108 ? 30.570 -7.991 37.352 1.00 18.63 112 ILE B CA 1
ATOM 1904 C C . ILE B 1 108 ? 31.324 -7.689 38.661 1.00 19.92 112 ILE B C 1
ATOM 1905 O O . ILE B 1 108 ? 30.813 -6.967 39.524 1.00 19.88 112 ILE B O 1
ATOM 1910 N N . GLN B 1 109 ? 32.473 -8.328 38.861 1.00 20.02 113 GLN B N 1
ATOM 1911 C CA . GLN B 1 109 ? 33.216 -8.128 40.105 1.00 23.47 113 GLN B CA 1
ATOM 1912 C C . GLN B 1 109 ? 34.631 -7.695 39.786 1.00 23.81 113 GLN B C 1
ATOM 1913 O O . GLN B 1 109 ? 35.190 -8.096 38.749 1.00 23.97 113 GLN B O 1
ATOM 1919 N N . ASP B 1 110 ? 35.212 -6.873 40.659 1.00 25.25 114 ASP B N 1
ATOM 1920 C CA . ASP B 1 110 ? 36.610 -6.471 40.442 1.00 26.58 114 ASP B CA 1
ATOM 1921 C C . ASP B 1 110 ? 37.555 -7.477 41.132 1.00 26.70 114 ASP B C 1
ATOM 1922 O O . ASP B 1 110 ? 37.118 -8.497 41.669 1.00 25.47 114 ASP B O 1
ATOM 1927 N N . ALA B 1 111 ? 38.863 -7.212 41.106 1.00 30.01 115 ALA B N 1
ATOM 1928 C CA . ALA B 1 111 ? 39.820 -8.155 41.692 1.00 31.53 115 ALA B CA 1
ATOM 1929 C C . ALA B 1 111 ? 39.676 -8.385 43.192 1.00 32.31 115 ALA B C 1
ATOM 1930 O O . ALA B 1 111 ? 40.076 -9.434 43.696 1.00 34.08 115 ALA B O 1
ATOM 1932 N N . THR B 1 112 ? 39.092 -7.429 43.909 1.00 32.11 116 THR B N 1
ATOM 1933 C CA . THR B 1 112 ? 38.891 -7.597 45.348 1.00 32.56 116 THR B CA 1
ATOM 1934 C C . THR B 1 112 ? 37.674 -8.486 45.630 1.00 31.86 116 THR B C 1
ATOM 1935 O O . THR B 1 112 ? 37.470 -8.961 46.745 1.00 32.94 116 THR B O 1
ATOM 1939 N N . GLY B 1 113 ? 36.855 -8.701 44.601 1.00 29.79 117 GLY B N 1
ATOM 1940 C CA . GLY B 1 113 ? 35.692 -9.534 44.768 1.00 28.91 117 GLY B CA 1
ATOM 1941 C C . GLY B 1 113 ? 34.432 -8.730 44.972 1.00 28.53 117 GLY B C 1
ATOM 1942 O O . GLY B 1 113 ? 33.338 -9.309 45.015 1.00 29.17 117 GLY B O 1
ATOM 1943 N N . LYS B 1 114 ? 34.549 -7.414 45.116 1.00 27.60 118 LYS B N 1
ATOM 1944 C CA . LYS B 1 114 ? 33.339 -6.643 45.314 1.00 26.91 118 LYS B CA 1
ATOM 1945 C C . LYS B 1 114 ? 32.554 -6.485 43.985 1.00 25.06 118 LYS B C 1
ATOM 1946 O O . LYS B 1 114 ? 33.123 -6.512 42.893 1.00 24.63 118 LYS B O 1
ATOM 1952 N N . VAL B 1 115 ? 31.244 -6.320 44.090 1.00 24.42 119 VAL B N 1
ATOM 1953 C CA . VAL B 1 115 ? 30.413 -6.165 42.886 1.00 23.05 119 VAL B CA 1
ATOM 1954 C C . VAL B 1 115 ? 30.526 -4.739 42.339 1.00 22.90 119 VAL B C 1
ATOM 1955 O O . VAL B 1 115 ? 30.353 -3.747 43.088 1.00 22.70 119 VAL B O 1
ATOM 1959 N N . ILE B 1 116 ? 30.818 -4.624 41.051 1.00 21.18 120 ILE B N 1
ATOM 1960 C CA . ILE B 1 116 ? 30.911 -3.329 40.395 1.00 21.97 120 ILE B CA 1
ATOM 1961 C C . ILE B 1 116 ? 29.903 -3.124 39.278 1.00 21.94 120 ILE B C 1
ATOM 1962 O O . ILE B 1 116 ? 29.917 -2.100 38.601 1.00 22.10 120 ILE B O 1
ATOM 1967 N N . GLY B 1 117 ? 29.020 -4.107 39.067 1.00 21.39 121 GLY B N 1
ATOM 1968 C CA . GLY B 1 117 ? 28.040 -3.960 37.992 1.00 19.71 121 GLY B CA 1
ATOM 1969 C C . GLY B 1 117 ? 27.283 -5.268 37.789 1.00 18.84 121 GLY B C 1
ATOM 1970 O O . GLY B 1 117 ? 27.397 -6.200 38.569 1.00 17.88 121 GLY B O 1
ATOM 1971 N N . ILE B 1 118 ? 26.547 -5.324 36.686 1.00 18.50 122 ILE B N 1
ATOM 1972 C CA . ILE B 1 118 ? 25.722 -6.492 36.379 1.00 18.64 122 ILE B CA 1
ATOM 1973 C C . ILE B 1 118 ? 25.573 -6.633 34.850 1.00 19.31 122 ILE B C 1
ATOM 1974 O O . ILE B 1 118 ? 25.586 -5.629 34.093 1.00 19.15 122 ILE B O 1
ATOM 1979 N N . VAL B 1 119 ? 25.468 -7.888 34.406 1.00 17.41 123 VAL B N 1
ATOM 1980 C CA . VAL B 1 119 ? 25.203 -8.187 33.019 1.00 17.45 123 VAL B CA 1
ATOM 1981 C C . VAL B 1 119 ? 23.894 -8.964 33.004 1.00 16.75 123 VAL B C 1
ATOM 1982 O O . VAL B 1 119 ? 23.691 -9.878 33.817 1.00 16.55 123 VAL B O 1
ATOM 1986 N N . SER B 1 120 ? 22.990 -8.541 32.115 1.00 16.01 124 SER B N 1
ATOM 1987 C CA . SER B 1 120 ? 21.710 -9.202 31.946 1.00 16.85 124 SER B CA 1
ATOM 1988 C C . SER B 1 120 ? 21.583 -9.592 30.451 1.00 17.06 124 SER B C 1
ATOM 1989 O O . SER B 1 120 ? 21.637 -8.714 29.584 1.00 18.77 124 SER B O 1
ATOM 1992 N N . VAL B 1 121 ? 21.424 -10.888 30.158 1.00 16.26 125 VAL B N 1
ATOM 1993 C CA . VAL B 1 121 ? 21.251 -11.370 28.784 1.00 17.41 125 VAL B CA 1
ATOM 1994 C C . VAL B 1 121 ? 19.796 -11.828 28.683 1.00 15.23 125 VAL B C 1
ATOM 1995 O O . VAL B 1 121 ? 19.371 -12.692 29.415 1.00 15.62 125 VAL B O 1
ATOM 1999 N N . GLY B 1 122 ? 19.046 -11.251 27.753 1.00 15.92 126 GLY B N 1
ATOM 2000 C CA . GLY B 1 122 ? 17.640 -11.582 27.701 1.00 16.57 126 GLY B CA 1
ATOM 2001 C C . GLY B 1 122 ? 17.079 -12.116 26.388 1.00 17.71 126 GLY B C 1
ATOM 2002 O O . GLY B 1 122 ? 17.590 -11.794 25.322 1.00 17.29 126 GLY B O 1
ATOM 2003 N N . TYR B 1 123 ? 16.083 -12.962 26.530 1.00 17.67 127 TYR B N 1
ATOM 2004 C CA . TYR B 1 123 ? 15.374 -13.569 25.390 1.00 17.65 127 TYR B CA 1
ATOM 2005 C C . TYR B 1 123 ? 13.899 -13.239 25.551 1.00 17.57 127 TYR B C 1
ATOM 2006 O O . TYR B 1 123 ? 13.251 -13.673 26.513 1.00 17.49 127 TYR B O 1
ATOM 2015 N N A THR B 1 124 ? 13.337 -12.479 24.609 0.58 17.67 128 THR B N 1
ATOM 2016 N N B THR B 1 124 ? 13.345 -12.494 24.592 0.42 18.12 128 THR B N 1
ATOM 2017 C CA A THR B 1 124 ? 11.915 -12.169 24.734 0.58 20.02 128 THR B CA 1
ATOM 2018 C CA B THR B 1 124 ? 11.924 -12.152 24.667 0.42 20.12 128 THR B CA 1
ATOM 2019 C C A THR B 1 124 ? 11.132 -13.409 24.330 0.58 21.24 128 THR B C 1
ATOM 2020 C C B THR B 1 124 ? 11.128 -13.414 24.317 0.42 21.25 128 THR B C 1
ATOM 2021 O O A THR B 1 124 ? 11.382 -14.020 23.294 0.58 21.79 128 THR B O 1
ATOM 2022 O O B THR B 1 124 ? 11.370 -14.050 23.295 0.42 21.75 128 THR B O 1
ATOM 2029 N N . ILE B 1 125 ? 10.203 -13.786 25.193 1.00 21.62 129 ILE B N 1
ATOM 2030 C CA . ILE B 1 125 ? 9.452 -15.004 25.014 1.00 23.84 129 ILE B CA 1
ATOM 2031 C C . ILE B 1 125 ? 8.603 -15.066 23.748 1.00 26.77 129 ILE B C 1
ATOM 2032 O O . ILE B 1 125 ? 8.588 -16.085 23.046 1.00 26.97 129 ILE B O 1
ATOM 2037 N N . GLU B 1 126 ? 7.972 -13.964 23.415 1.00 29.43 130 GLU B N 1
ATOM 2038 C CA . GLU B 1 126 ? 7.112 -13.956 22.250 1.00 33.19 130 GLU B CA 1
ATOM 2039 C C . GLU B 1 126 ? 7.902 -14.269 20.994 1.00 33.51 130 GLU B C 1
ATOM 2040 O O . GLU B 1 126 ? 7.349 -14.854 20.060 1.00 35.10 130 GLU B O 1
ATOM 2046 N N . GLN B 1 127 ? 9.186 -13.928 20.987 1.00 32.77 131 GLN B N 1
ATOM 2047 C CA . GLN B 1 127 ? 10.046 -14.146 19.838 1.00 33.51 131 GLN B CA 1
ATOM 2048 C C . GLN B 1 127 ? 10.774 -15.489 19.723 1.00 32.03 131 GLN B C 1
ATOM 2049 O O . GLN B 1 127 ? 11.451 -15.747 18.731 1.00 32.14 131 GLN B O 1
ATOM 2055 N N . LEU B 1 128 ? 10.638 -16.346 20.719 1.00 29.91 132 LEU B N 1
ATOM 2056 C CA . LEU B 1 128 ? 11.291 -17.650 20.646 1.00 30.45 132 LEU B CA 1
ATOM 2057 C C . LEU B 1 128 ? 10.792 -18.460 19.440 1.00 32.09 132 LEU B C 1
ATOM 2058 O O . LEU B 1 128 ? 9.611 -18.375 19.081 1.00 31.73 132 LEU B O 1
ATOM 2063 N N . GLU B 1 129 ? 11.683 -19.288 18.867 1.00 32.50 133 GLU B N 1
ATOM 2064 C CA . GLU B 1 129 ? 11.330 -20.165 17.736 1.00 34.97 133 GLU B CA 1
ATOM 2065 C C . GLU B 1 129 ? 10.953 -21.480 18.386 1.00 33.57 133 GLU B C 1
ATOM 2066 O O . GLU B 1 129 ? 11.772 -22.264 18.880 1.00 32.01 133 GLU B O 1
ATOM 2072 N N . HIS B 1 130 ? 9.674 -21.722 18.397 1.00 33.60 134 HIS B N 1
ATOM 2073 C CA . HIS B 1 130 ? 9.226 -22.880 19.090 1.00 33.18 134 HIS B CA 1
ATOM 2074 C C . HIS B 1 130 ? 9.641 -24.229 18.525 1.00 33.36 134 HIS B C 1
ATOM 2075 O O . HIS B 1 130 ? 9.986 -24.378 17.351 1.00 33.54 134 HIS B O 1
ATOM 2082 N N . HIS B 1 131 ? 9.658 -25.216 19.398 1.00 32.30 135 HIS B N 1
ATOM 2083 C CA . HIS B 1 131 ? 10.045 -26.562 18.990 1.00 32.15 135 HIS B CA 1
ATOM 2084 C C . HIS B 1 131 ? 8.777 -27.405 18.879 1.00 33.11 135 HIS B C 1
ATOM 2085 O O . HIS B 1 131 ? 8.768 -28.572 19.301 1.00 35.28 135 HIS B O 1
ATOM 2092 N N . GLU C 1 1 ? 2.842 51.469 4.692 1.00 43.25 5 GLU C N 1
ATOM 2093 C CA . GLU C 1 1 ? 2.717 51.865 6.132 1.00 41.79 5 GLU C CA 1
ATOM 2094 C C . GLU C 1 1 ? 3.776 51.190 7.025 1.00 40.79 5 GLU C C 1
ATOM 2095 O O . GLU C 1 1 ? 3.846 51.476 8.215 1.00 41.50 5 GLU C O 1
ATOM 2097 N N . GLU C 1 2 ? 4.581 50.291 6.453 1.00 37.98 6 GLU C N 1
ATOM 2098 C CA . GLU C 1 2 ? 5.625 49.579 7.202 1.00 34.77 6 GLU C CA 1
ATOM 2099 C C . GLU C 1 2 ? 6.730 50.550 7.599 1.00 30.81 6 GLU C C 1
ATOM 2100 O O . GLU C 1 2 ? 7.195 51.341 6.781 1.00 29.92 6 GLU C O 1
ATOM 2106 N N . ARG C 1 3 ? 7.165 50.467 8.852 1.00 27.09 7 ARG C N 1
ATOM 2107 C CA . ARG C 1 3 ? 8.194 51.386 9.324 1.00 24.97 7 ARG C CA 1
ATOM 2108 C C . ARG C 1 3 ? 9.332 50.665 9.969 1.00 22.05 7 ARG C C 1
ATOM 2109 O O . ARG C 1 3 ? 9.164 49.542 10.491 1.00 22.77 7 ARG C O 1
ATOM 2117 N N . LEU C 1 4 ? 10.505 51.305 9.913 1.00 19.21 8 LEU C N 1
ATOM 2118 C CA . LEU C 1 4 ? 11.683 50.779 10.621 1.00 17.20 8 LEU C CA 1
ATOM 2119 C C . LEU C 1 4 ? 12.189 51.981 11.460 1.00 15.78 8 LEU C C 1
ATOM 2120 O O . LEU C 1 4 ? 13.042 52.806 11.020 1.00 17.15 8 LEU C O 1
ATOM 2125 N N . HIS C 1 5 ? 11.622 52.050 12.671 1.00 16.53 9 HIS C N 1
ATOM 2126 C CA . HIS C 1 5 ? 11.944 53.122 13.663 1.00 16.01 9 HIS C CA 1
ATOM 2127 C C . HIS C 1 5 ? 12.019 54.456 12.934 1.00 16.78 9 HIS C C 1
ATOM 2128 O O . HIS C 1 5 ? 13.023 55.170 12.914 1.00 16.64 9 HIS C O 1
ATOM 2135 N N . TYR C 1 6 ? 10.885 54.818 12.353 1.00 16.55 10 TYR C N 1
ATOM 2136 C CA . TYR C 1 6 ? 10.828 56.002 11.545 1.00 17.82 10 TYR C CA 1
ATOM 2137 C C . TYR C 1 6 ? 11.329 57.275 12.232 1.00 18.60 10 TYR C C 1
ATOM 2138 O O . TYR C 1 6 ? 12.154 58.011 11.688 1.00 17.46 10 TYR C O 1
ATOM 2147 N N . GLN C 1 7 ? 10.822 57.535 13.432 1.00 15.98 11 GLN C N 1
ATOM 2148 C CA . GLN C 1 7 ? 11.229 58.763 14.136 1.00 16.78 11 GLN C CA 1
ATOM 2149 C C . GLN C 1 7 ? 12.722 58.766 14.490 1.00 16.29 11 GLN C C 1
ATOM 2150 O O . GLN C 1 7 ? 13.368 59.819 14.445 1.00 17.56 11 GLN C O 1
ATOM 2156 N N . VAL C 1 8 ? 13.245 57.610 14.838 1.00 17.04 12 VAL C N 1
ATOM 2157 C CA . VAL C 1 8 ? 14.691 57.538 15.157 1.00 17.31 12 VAL C CA 1
ATOM 2158 C C . VAL C 1 8 ? 15.501 57.854 13.893 1.00 17.31 12 VAL C C 1
ATOM 2159 O O . VAL C 1 8 ? 16.479 58.622 13.932 1.00 16.45 12 VAL C O 1
ATOM 2163 N N . GLY C 1 9 ? 15.097 57.267 12.761 1.00 16.60 13 GLY C N 1
ATOM 2164 C CA . GLY C 1 9 ? 15.837 57.528 11.534 1.00 18.14 13 GLY C CA 1
ATOM 2165 C C . GLY C 1 9 ? 15.770 58.999 11.155 1.00 17.67 13 GLY C C 1
ATOM 2166 O O . GLY C 1 9 ? 16.751 59.566 10.703 1.00 18.04 13 GLY C O 1
ATOM 2167 N N . GLN C 1 10 ? 14.614 59.636 11.333 1.00 18.12 14 GLN C N 1
ATOM 2168 C CA . GLN C 1 10 ? 14.524 61.049 10.986 1.00 18.87 14 GLN C CA 1
ATOM 2169 C C . GLN C 1 10 ? 15.412 61.898 11.923 1.00 18.20 14 GLN C C 1
ATOM 2170 O O . GLN C 1 10 ? 16.059 62.856 11.462 1.00 17.41 14 GLN C O 1
ATOM 2176 N N . ARG C 1 11 ? 15.447 61.551 13.208 1.00 17.21 15 ARG C N 1
ATOM 2177 C CA . ARG C 1 11 ? 16.328 62.273 14.161 1.00 18.08 15 ARG C CA 1
ATOM 2178 C C . ARG C 1 11 ? 17.800 62.110 13.729 1.00 17.17 15 ARG C C 1
ATOM 2179 O O . ARG C 1 11 ? 18.595 63.092 13.730 1.00 17.10 15 ARG C O 1
ATOM 2187 N N . ALA C 1 12 ? 18.180 60.882 13.366 1.00 16.01 16 ALA C N 1
ATOM 2188 C CA . ALA C 1 12 ? 19.561 60.626 12.951 1.00 16.52 16 ALA C CA 1
ATOM 2189 C C . ALA C 1 12 ? 19.886 61.415 11.675 1.00 17.08 16 ALA C C 1
ATOM 2190 O O . ALA C 1 12 ? 20.956 62.023 11.583 1.00 17.84 16 ALA C O 1
ATOM 2192 N N . LEU C 1 13 ? 18.977 61.406 10.714 1.00 16.28 17 LEU C N 1
ATOM 2193 C CA . LEU C 1 13 ? 19.224 62.120 9.454 1.00 17.48 17 LEU C CA 1
ATOM 2194 C C . LEU C 1 13 ? 19.329 63.638 9.651 1.00 17.41 17 LEU C C 1
ATOM 2195 O O . LEU C 1 13 ? 20.225 64.287 9.089 1.00 18.05 17 LEU C O 1
ATOM 2200 N N A ILE C 1 14 ? 18.429 64.252 10.411 0.49 17.56 18 ILE C N 1
ATOM 2201 N N B ILE C 1 14 ? 18.415 64.194 10.445 0.51 17.76 18 ILE C N 1
ATOM 2202 C CA A ILE C 1 14 ? 18.558 65.707 10.578 0.49 17.84 18 ILE C CA 1
ATOM 2203 C CA B ILE C 1 14 ? 18.427 65.636 10.725 0.51 18.24 18 ILE C CA 1
ATOM 2204 C C A ILE C 1 14 ? 19.862 66.033 11.285 0.49 17.68 18 ILE C C 1
ATOM 2205 C C B ILE C 1 14 ? 19.783 66.017 11.311 0.51 17.81 18 ILE C C 1
ATOM 2206 O O A ILE C 1 14 ? 20.522 67.003 10.933 0.49 17.32 18 ILE C O 1
ATOM 2207 O O B ILE C 1 14 ? 20.406 66.978 10.876 0.51 17.19 18 ILE C O 1
ATOM 2216 N N . GLN C 1 15 ? 20.258 65.215 12.257 1.00 17.42 19 GLN C N 1
ATOM 2217 C CA . GLN C 1 15 ? 21.523 65.499 12.927 1.00 17.16 19 GLN C CA 1
ATOM 2218 C C . GLN C 1 15 ? 22.701 65.347 11.992 1.00 17.80 19 GLN C C 1
ATOM 2219 O O . GLN C 1 15 ? 23.639 66.172 12.016 1.00 17.16 19 GLN C O 1
ATOM 2225 N N . ALA C 1 16 ? 22.675 64.331 11.124 1.00 16.11 20 ALA C N 1
ATOM 2226 C CA . ALA C 1 16 ? 23.802 64.157 10.222 1.00 17.46 20 ALA C CA 1
ATOM 2227 C C . ALA C 1 16 ? 23.880 65.311 9.223 1.00 18.11 20 ALA C C 1
ATOM 2228 O O . ALA C 1 16 ? 24.967 65.757 8.839 1.00 18.18 20 ALA C O 1
ATOM 2230 N N A MET C 1 17 ? 22.715 65.800 8.820 0.50 18.12 21 MET C N 1
ATOM 2231 N N B MET C 1 17 ? 22.723 65.824 8.802 0.50 17.88 21 MET C N 1
ATOM 2232 C CA A MET C 1 17 ? 22.682 66.895 7.873 0.50 18.98 21 MET C CA 1
ATOM 2233 C CA B MET C 1 17 ? 22.726 66.926 7.836 0.50 18.48 21 MET C CA 1
ATOM 2234 C C A MET C 1 17 ? 23.278 68.130 8.546 0.50 19.39 21 MET C C 1
ATOM 2235 C C B MET C 1 17 ? 23.190 68.222 8.505 0.50 18.91 21 MET C C 1
ATOM 2236 O O A MET C 1 17 ? 24.149 68.780 7.982 0.50 19.01 21 MET C O 1
ATOM 2237 O O B MET C 1 17 ? 23.824 69.055 7.869 0.50 18.96 21 MET C O 1
ATOM 2246 N N . GLN C 1 18 ? 22.847 68.388 9.777 1.00 18.65 22 GLN C N 1
ATOM 2247 C CA . GLN C 1 18 ? 23.307 69.568 10.519 1.00 19.67 22 GLN C CA 1
ATOM 2248 C C . GLN C 1 18 ? 24.784 69.533 10.761 1.00 20.50 22 GLN C C 1
ATOM 2249 O O . GLN C 1 18 ? 25.482 70.533 10.553 1.00 19.95 22 GLN C O 1
ATOM 2255 N N . ILE C 1 19 ? 25.273 68.389 11.215 1.00 18.71 23 ILE C N 1
ATOM 2256 C CA . ILE C 1 19 ? 26.701 68.280 11.514 1.00 19.01 23 ILE C CA 1
ATOM 2257 C C . ILE C 1 19 ? 27.559 68.400 10.242 1.00 20.57 23 ILE C C 1
ATOM 2258 O O . ILE C 1 19 ? 28.603 69.098 10.213 1.00 18.99 23 ILE C O 1
ATOM 2263 N N . SER C 1 20 ? 27.137 67.736 9.166 1.00 18.48 24 SER C N 1
ATOM 2264 C CA . SER C 1 20 ? 27.924 67.764 7.950 1.00 18.60 24 SER C CA 1
ATOM 2265 C C . SER C 1 20 ? 28.022 69.147 7.310 1.00 19.94 24 SER C C 1
ATOM 2266 O O . SER C 1 20 ? 28.940 69.380 6.504 1.00 20.81 24 SER C O 1
ATOM 2269 N N . ALA C 1 21 ? 27.075 70.030 7.630 1.00 19.81 25 ALA C N 1
ATOM 2270 C CA . ALA C 1 21 ? 27.051 71.391 7.067 1.00 21.67 25 ALA C CA 1
ATOM 2271 C C . ALA C 1 21 ? 27.781 72.412 7.942 1.00 22.43 25 ALA C C 1
ATOM 2272 O O . ALA C 1 21 ? 27.874 73.590 7.563 1.00 24.30 25 ALA C O 1
ATOM 2274 N N . MET C 1 22 ? 28.264 72.001 9.095 1.00 21.20 26 MET C N 1
ATOM 2275 C CA . MET C 1 22 ? 28.967 72.969 9.973 1.00 23.01 26 MET C CA 1
ATOM 2276 C C . MET C 1 22 ? 30.269 73.457 9.313 1.00 23.58 26 MET C C 1
ATOM 2277 O O . MET C 1 22 ? 31.173 72.661 9.038 1.00 24.25 26 MET C O 1
ATOM 2282 N N . PRO C 1 23 ? 30.402 74.777 9.084 1.00 26.22 27 PRO C N 1
ATOM 2283 C CA . PRO C 1 23 ? 31.627 75.301 8.448 1.00 26.89 27 PRO C CA 1
ATOM 2284 C C . PRO C 1 23 ? 32.899 74.846 9.151 1.00 26.92 27 PRO C C 1
ATOM 2285 O O . PRO C 1 23 ? 33.919 74.590 8.512 1.00 26.67 27 PRO C O 1
ATOM 2289 N N . GLU C 1 24 ? 32.845 74.733 10.477 1.00 27.59 28 GLU C N 1
ATOM 2290 C CA . GLU C 1 24 ? 34.033 74.317 11.220 1.00 28.38 28 GLU C CA 1
ATOM 2291 C C . GLU C 1 24 ? 34.415 72.890 10.900 1.00 28.66 28 GLU C C 1
ATOM 2292 O O . GLU C 1 24 ? 35.580 72.541 10.865 1.00 27.70 28 GLU C O 1
ATOM 2298 N N . LEU C 1 25 ? 33.425 72.048 10.665 1.00 26.90 29 LEU C N 1
ATOM 2299 C CA . LEU C 1 25 ? 33.768 70.665 10.345 1.00 25.84 29 LEU C CA 1
ATOM 2300 C C . LEU C 1 25 ? 34.279 70.555 8.899 1.00 23.95 29 LEU C C 1
ATOM 2301 O O . LEU C 1 25 ? 35.219 69.804 8.632 1.00 24.93 29 LEU C O 1
ATOM 2306 N N . VAL C 1 26 ? 33.669 71.301 7.990 1.00 24.65 30 VAL C N 1
ATOM 2307 C CA . VAL C 1 26 ? 34.100 71.318 6.600 1.00 24.94 30 VAL C CA 1
ATOM 2308 C C . VAL C 1 26 ? 35.599 71.707 6.583 1.00 26.63 30 VAL C C 1
ATOM 2309 O O . VAL C 1 26 ? 36.401 71.042 5.952 1.00 26.08 30 VAL C O 1
ATOM 2313 N N . GLU C 1 27 ? 35.965 72.753 7.321 1.00 28.20 31 GLU C N 1
ATOM 2314 C CA . GLU C 1 27 ? 37.374 73.177 7.347 1.00 29.78 31 GLU C CA 1
ATOM 2315 C C . GLU C 1 27 ? 38.299 72.138 7.965 1.00 28.89 31 GLU C C 1
ATOM 2316 O O . GLU C 1 27 ? 39.362 71.840 7.416 1.00 30.09 31 GLU C O 1
ATOM 2322 N N . ALA C 1 28 ? 37.893 71.584 9.110 1.00 27.57 32 ALA C N 1
ATOM 2323 C CA . ALA C 1 28 ? 38.708 70.601 9.801 1.00 27.32 32 ALA C CA 1
ATOM 2324 C C . ALA C 1 28 ? 38.918 69.362 8.928 1.00 28.06 32 ALA C C 1
ATOM 2325 O O . ALA C 1 28 ? 39.989 68.749 8.954 1.00 27.13 32 ALA C O 1
ATOM 2327 N N . VAL C 1 29 ? 37.894 68.992 8.154 1.00 27.20 33 VAL C N 1
ATOM 2328 C CA . VAL C 1 29 ? 38.035 67.837 7.274 1.00 26.54 33 VAL C CA 1
ATOM 2329 C C . VAL C 1 29 ? 38.980 68.170 6.119 1.00 27.67 33 VAL C C 1
ATOM 2330 O O . VAL C 1 29 ? 39.830 67.350 5.742 1.00 27.94 33 VAL C O 1
ATOM 2334 N N . GLN C 1 30 ? 38.799 69.362 5.568 1.00 28.66 34 GLN C N 1
ATOM 2335 C CA . GLN C 1 30 ? 39.638 69.858 4.470 1.00 29.98 34 GLN C CA 1
ATOM 2336 C C . GLN C 1 30 ? 41.114 69.853 4.888 1.00 31.38 34 GLN C C 1
ATOM 2337 O O . GLN C 1 30 ? 41.992 69.513 4.080 1.00 30.83 34 GLN C O 1
ATOM 2343 N N . LYS C 1 31 ? 41.377 70.201 6.146 1.00 32.86 35 LYS C N 1
ATOM 2344 C CA . LYS C 1 31 ? 42.735 70.241 6.688 1.00 34.35 35 LYS C CA 1
ATOM 2345 C C . LYS C 1 31 ? 43.189 68.896 7.215 1.00 35.00 35 LYS C C 1
ATOM 2346 O O . LYS C 1 31 ? 44.351 68.735 7.580 1.00 35.13 35 LYS C O 1
ATOM 2352 N N . ARG C 1 32 ? 42.268 67.927 7.279 1.00 34.51 36 ARG C N 1
ATOM 2353 C CA . ARG C 1 32 ? 42.543 66.581 7.802 1.00 34.62 36 ARG C CA 1
ATOM 2354 C C . ARG C 1 32 ? 43.133 66.665 9.233 1.00 34.89 36 ARG C C 1
ATOM 2355 O O . ARG C 1 32 ? 43.990 65.875 9.646 1.00 34.59 36 ARG C O 1
ATOM 2363 N N . ASP C 1 33 ? 42.613 67.631 9.986 1.00 33.97 37 ASP C N 1
ATOM 2364 C CA . ASP C 1 33 ? 43.023 67.899 11.362 1.00 34.48 37 ASP C CA 1
ATOM 2365 C C . ASP C 1 33 ? 42.194 67.048 12.301 1.00 33.59 37 ASP C C 1
ATOM 2366 O O . ASP C 1 33 ? 41.123 67.497 12.698 1.00 33.99 37 ASP C O 1
ATOM 2371 N N . LEU C 1 34 ? 42.682 65.862 12.673 1.00 33.22 38 LEU C N 1
ATOM 2372 C CA . LEU C 1 34 ? 41.966 64.919 13.543 1.00 32.34 38 LEU C CA 1
ATOM 2373 C C . LEU C 1 34 ? 41.612 65.403 14.950 1.00 32.45 38 LEU C C 1
ATOM 2374 O O . LEU C 1 34 ? 40.542 65.088 15.484 1.00 30.69 38 LEU C O 1
ATOM 2379 N N . ALA C 1 35 ? 42.515 66.171 15.563 1.00 31.96 39 ALA C N 1
ATOM 2380 C CA . ALA C 1 35 ? 42.244 66.664 16.909 1.00 31.73 39 ALA C CA 1
ATOM 2381 C C . ALA C 1 35 ? 41.121 67.684 16.877 1.00 30.20 39 ALA C C 1
ATOM 2382 O O . ALA C 1 35 ? 40.287 67.720 17.776 1.00 29.71 39 ALA C O 1
ATOM 2384 N N A ARG C 1 36 ? 41.113 68.528 15.836 0.54 30.20 40 ARG C N 1
ATOM 2385 N N B ARG C 1 36 ? 41.121 68.518 15.859 0.46 30.30 40 ARG C N 1
ATOM 2386 C CA A ARG C 1 36 ? 40.079 69.573 15.643 0.54 31.02 40 ARG C CA 1
ATOM 2387 C CA B ARG C 1 36 ? 40.072 69.509 15.741 0.46 31.06 40 ARG C CA 1
ATOM 2388 C C A ARG C 1 36 ? 38.697 68.946 15.404 0.54 30.32 40 ARG C C 1
ATOM 2389 C C B ARG C 1 36 ? 38.736 68.764 15.606 0.46 30.23 40 ARG C C 1
ATOM 2390 O O A ARG C 1 36 ? 37.687 69.455 15.874 0.54 29.36 40 ARG C O 1
ATOM 2391 O O B ARG C 1 36 ? 37.810 68.960 16.395 0.46 28.64 40 ARG C O 1
ATOM 2406 N N . ILE C 1 37 ? 38.663 67.868 14.629 1.00 30.16 41 ILE C N 1
ATOM 2407 C CA . ILE C 1 37 ? 37.423 67.106 14.378 1.00 28.73 41 ILE C CA 1
ATOM 2408 C C . ILE C 1 37 ? 36.955 66.482 15.680 1.00 28.07 41 ILE C C 1
ATOM 2409 O O . ILE C 1 37 ? 35.785 66.569 16.021 1.00 27.71 41 ILE C O 1
ATOM 2414 N N . LYS C 1 38 ? 37.867 65.878 16.437 1.00 28.73 42 LYS C N 1
ATOM 2415 C CA . LYS C 1 38 ? 37.484 65.274 17.709 1.00 29.67 42 LYS C CA 1
ATOM 2416 C C . LYS C 1 38 ? 36.916 66.321 18.672 1.00 29.95 42 LYS C C 1
ATOM 2417 O O . LYS C 1 38 ? 35.956 66.068 19.389 1.00 29.26 42 LYS C O 1
ATOM 2423 N N . ALA C 1 39 ? 37.541 67.496 18.694 1.00 30.93 43 ALA C N 1
ATOM 2424 C CA . ALA C 1 39 ? 37.085 68.566 19.569 1.00 32.17 43 ALA C CA 1
ATOM 2425 C C . ALA C 1 39 ? 35.686 69.051 19.191 1.00 32.14 43 ALA C C 1
ATOM 2426 O O . ALA C 1 39 ? 34.917 69.472 20.062 1.00 32.65 43 ALA C O 1
ATOM 2428 N N . LEU C 1 40 ? 35.360 68.993 17.901 1.00 31.43 44 LEU C N 1
ATOM 2429 C CA . LEU C 1 40 ? 34.059 69.441 17.431 1.00 31.36 44 LEU C CA 1
ATOM 2430 C C . LEU C 1 40 ? 32.993 68.376 17.678 1.00 30.39 44 LEU C C 1
ATOM 2431 O O . LEU C 1 40 ? 31.901 68.683 18.166 1.00 29.76 44 LEU C O 1
ATOM 2436 N N . ILE C 1 41 ? 33.332 67.126 17.372 1.00 28.73 45 ILE C N 1
ATOM 2437 C CA . ILE C 1 41 ? 32.360 66.041 17.467 1.00 27.79 45 ILE C CA 1
ATOM 2438 C C . ILE C 1 41 ? 32.095 65.495 18.846 1.00 27.92 45 ILE C C 1
ATOM 2439 O O . ILE C 1 41 ? 30.961 65.214 19.185 1.00 26.26 45 ILE C O 1
ATOM 2444 N N . ASP C 1 42 ? 33.132 65.364 19.682 1.00 27.89 46 ASP C N 1
ATOM 2445 C CA . ASP C 1 42 ? 32.910 64.830 21.021 1.00 29.30 46 ASP C CA 1
ATOM 2446 C C . ASP C 1 42 ? 31.768 65.482 21.793 1.00 28.11 46 ASP C C 1
ATOM 2447 O O . ASP C 1 42 ? 30.927 64.784 22.347 1.00 29.04 46 ASP C O 1
ATOM 2452 N N . PRO C 1 43 ? 31.758 66.816 21.867 1.00 28.44 47 PRO C N 1
ATOM 2453 C CA . PRO C 1 43 ? 30.682 67.492 22.596 1.00 29.15 47 PRO C CA 1
ATOM 2454 C C . PRO C 1 43 ? 29.296 67.142 22.003 1.00 28.51 47 PRO C C 1
ATOM 2455 O O . PRO C 1 43 ? 28.306 67.007 22.723 1.00 27.92 47 PRO C O 1
ATOM 2459 N N . MET C 1 44 ? 29.234 66.998 20.687 1.00 26.84 48 MET C N 1
ATOM 2460 C CA . MET C 1 44 ? 27.948 66.693 20.047 1.00 27.29 48 MET C CA 1
ATOM 2461 C C . MET C 1 44 ? 27.535 65.273 20.296 1.00 26.77 48 MET C C 1
ATOM 2462 O O . MET C 1 44 ? 26.353 64.969 20.474 1.00 24.96 48 MET C O 1
ATOM 2467 N N . ARG C 1 45 ? 28.524 64.384 20.305 1.00 25.53 49 ARG C N 1
ATOM 2468 C CA . ARG C 1 45 ? 28.274 62.991 20.596 1.00 27.95 49 ARG C CA 1
ATOM 2469 C C . ARG C 1 45 ? 27.747 62.885 22.040 1.00 27.06 49 ARG C C 1
ATOM 2470 O O . ARG C 1 45 ? 26.817 62.159 22.317 1.00 25.49 49 ARG C O 1
ATOM 2478 N N . SER C 1 46 ? 28.318 63.687 22.939 1.00 27.94 50 SER C N 1
ATOM 2479 C CA . SER C 1 46 ? 27.915 63.703 24.352 1.00 27.58 50 SER C CA 1
ATOM 2480 C C . SER C 1 46 ? 26.474 64.225 24.498 1.00 26.90 50 SER C C 1
ATOM 2481 O O . SER C 1 46 ? 25.623 63.622 25.160 1.00 25.92 50 SER C O 1
ATOM 2484 N N . PHE C 1 47 ? 26.209 65.338 23.837 1.00 25.86 51 PHE C N 1
ATOM 2485 C CA . PHE C 1 47 ? 24.911 65.984 23.925 1.00 24.77 51 PHE C CA 1
ATOM 2486 C C . PHE C 1 47 ? 23.739 65.241 23.230 1.00 26.02 51 PHE C C 1
ATOM 2487 O O . PHE C 1 47 ? 22.622 65.230 23.732 1.00 25.86 51 PHE C O 1
ATOM 2495 N N . SER C 1 48 ? 24.006 64.633 22.075 1.00 25.82 52 SER C N 1
ATOM 2496 C CA . SER C 1 48 ? 22.986 63.876 21.332 1.00 24.50 52 SER C CA 1
ATOM 2497 C C . SER C 1 48 ? 22.654 62.575 22.073 1.00 25.37 52 SER C C 1
ATOM 2498 O O . SER C 1 48 ? 23.477 62.085 22.880 1.00 26.27 52 SER C O 1
ATOM 2501 N N . ASP C 1 49 ? 21.483 62.002 21.809 1.00 24.16 53 ASP C N 1
ATOM 2502 C CA . ASP C 1 49 ? 21.146 60.707 22.403 1.00 25.39 53 ASP C CA 1
ATOM 2503 C C . ASP C 1 49 ? 21.563 59.587 21.408 1.00 24.21 53 ASP C C 1
ATOM 2504 O O . ASP C 1 49 ? 21.373 58.402 21.664 1.00 22.90 53 ASP C O 1
ATOM 2509 N N . ALA C 1 50 ? 22.149 59.983 20.283 1.00 23.38 54 ALA C N 1
ATOM 2510 C CA . ALA C 1 50 ? 22.646 58.977 19.332 1.00 21.71 54 ALA C CA 1
ATOM 2511 C C . ALA C 1 50 ? 23.694 58.076 19.989 1.00 21.33 54 ALA C C 1
ATOM 2512 O O . ALA C 1 50 ? 24.423 58.481 20.909 1.00 21.00 54 ALA C O 1
ATOM 2514 N N . THR C 1 51 ? 23.777 56.838 19.521 1.00 19.50 55 THR C N 1
ATOM 2515 C CA . THR C 1 51 ? 24.764 55.885 20.019 1.00 20.28 55 THR C CA 1
ATOM 2516 C C . THR C 1 51 ? 26.185 56.268 19.578 1.00 21.34 55 THR C C 1
ATOM 2517 O O . THR C 1 51 ? 27.163 56.139 20.352 1.00 21.61 55 THR C O 1
ATOM 2521 N N . TYR C 1 52 ? 26.315 56.739 18.342 1.00 19.00 56 TYR C N 1
ATOM 2522 C CA . TYR C 1 52 ? 27.609 57.104 17.833 1.00 18.43 56 TYR C CA 1
ATOM 2523 C C . TYR C 1 52 ? 27.522 58.077 16.690 1.00 18.60 56 TYR C C 1
ATOM 2524 O O . TYR C 1 52 ? 26.436 58.335 16.145 1.00 16.59 56 TYR C O 1
ATOM 2533 N N . ILE C 1 53 ? 28.666 58.672 16.362 1.00 17.28 57 ILE C N 1
ATOM 2534 C CA . ILE C 1 53 ? 28.786 59.563 15.213 1.00 18.36 57 ILE C CA 1
ATOM 2535 C C . ILE C 1 53 ? 30.119 59.177 14.568 1.00 19.54 57 ILE C C 1
ATOM 2536 O O . ILE C 1 53 ? 31.141 59.026 15.264 1.00 19.95 57 ILE C O 1
ATOM 2541 N N . THR C 1 54 ? 30.103 58.949 13.257 1.00 17.00 58 THR C N 1
ATOM 2542 C CA . THR C 1 54 ? 31.309 58.616 12.513 1.00 17.89 58 THR C CA 1
ATOM 2543 C C . THR C 1 54 ? 31.515 59.673 11.464 1.00 18.66 58 THR C C 1
ATOM 2544 O O . THR C 1 54 ? 30.545 60.110 10.838 1.00 18.23 58 THR C O 1
ATOM 2548 N N . VAL C 1 55 ? 32.762 60.111 11.260 1.00 17.92 59 VAL C N 1
ATOM 2549 C CA . VAL C 1 55 ? 33.076 61.085 10.225 1.00 18.49 59 VAL C CA 1
ATOM 2550 C C . VAL C 1 55 ? 34.122 60.430 9.307 1.00 20.78 59 VAL C C 1
ATOM 2551 O O . VAL C 1 55 ? 35.120 59.849 9.787 1.00 20.35 59 VAL C O 1
ATOM 2555 N N . GLY C 1 56 ? 33.856 60.463 8.003 1.00 19.29 60 GLY C N 1
ATOM 2556 C CA . GLY C 1 56 ? 34.790 59.873 7.048 1.00 19.34 60 GLY C CA 1
ATOM 2557 C C . GLY C 1 56 ? 35.256 60.895 6.026 1.00 19.38 60 GLY C C 1
ATOM 2558 O O . GLY C 1 56 ? 34.567 61.897 5.778 1.00 18.10 60 GLY C O 1
ATOM 2559 N N . ASP C 1 57 ? 36.409 60.638 5.406 1.00 19.19 61 ASP C N 1
ATOM 2560 C CA . ASP C 1 57 ? 36.877 61.531 4.374 1.00 21.87 61 ASP C CA 1
ATOM 2561 C C . ASP C 1 57 ? 36.242 61.142 3.021 1.00 22.64 61 ASP C C 1
ATOM 2562 O O . ASP C 1 57 ? 35.366 60.273 2.971 1.00 21.33 61 ASP C O 1
ATOM 2567 N N . ALA C 1 58 ? 36.666 61.775 1.939 1.00 21.94 62 ALA C N 1
ATOM 2568 C CA . ALA C 1 58 ? 36.055 61.538 0.641 1.00 23.65 62 ALA C CA 1
ATOM 2569 C C . ALA C 1 58 ? 36.138 60.101 0.152 1.00 24.15 62 ALA C C 1
ATOM 2570 O O . ALA C 1 58 ? 35.317 59.670 -0.658 1.00 24.81 62 ALA C O 1
ATOM 2572 N N A SER C 1 59 ? 37.131 59.382 0.672 0.51 24.31 63 SER C N 1
ATOM 2573 N N B SER C 1 59 ? 37.119 59.346 0.629 0.49 24.35 63 SER C N 1
ATOM 2574 C CA A SER C 1 59 ? 37.366 57.982 0.304 0.51 24.87 63 SER C CA 1
ATOM 2575 C CA B SER C 1 59 ? 37.239 57.953 0.186 0.49 24.70 63 SER C CA 1
ATOM 2576 C C A SER C 1 59 ? 36.823 56.994 1.328 0.51 24.12 63 SER C C 1
ATOM 2577 C C B SER C 1 59 ? 36.581 56.984 1.171 0.49 24.19 63 SER C C 1
ATOM 2578 O O A SER C 1 59 ? 37.097 55.782 1.272 0.51 24.76 63 SER C O 1
ATOM 2579 O O B SER C 1 59 ? 36.525 55.771 0.917 0.49 24.84 63 SER C O 1
ATOM 2584 N N . GLY C 1 60 ? 36.064 57.520 2.276 1.00 23.13 64 GLY C N 1
ATOM 2585 C CA . GLY C 1 60 ? 35.459 56.684 3.283 1.00 22.15 64 GLY C CA 1
ATOM 2586 C C . GLY C 1 60 ? 36.437 56.297 4.369 1.00 22.28 64 GLY C C 1
ATOM 2587 O O . GLY C 1 60 ? 36.156 55.409 5.171 1.00 22.97 64 GLY C O 1
ATOM 2588 N N . GLN C 1 61 ? 37.613 56.934 4.414 1.00 21.34 65 GLN C N 1
ATOM 2589 C CA . GLN C 1 61 ? 38.562 56.618 5.505 1.00 21.48 65 GLN C CA 1
ATOM 2590 C C . GLN C 1 61 ? 38.081 57.365 6.768 1.00 21.16 65 GLN C C 1
ATOM 2591 O O . GLN C 1 61 ? 37.815 58.550 6.696 1.00 21.48 65 GLN C O 1
ATOM 2597 N N . ARG C 1 62 ? 37.984 56.698 7.912 1.00 21.02 66 ARG C N 1
ATOM 2598 C CA . ARG C 1 62 ? 37.460 57.404 9.079 1.00 20.75 66 ARG C CA 1
ATOM 2599 C C . ARG C 1 62 ? 38.395 58.479 9.639 1.00 22.05 66 ARG C C 1
ATOM 2600 O O . ARG C 1 62 ? 39.602 58.245 9.787 1.00 23.34 66 ARG C O 1
ATOM 2608 N N . LEU C 1 63 ? 37.810 59.643 9.913 1.00 22.24 67 LEU C N 1
ATOM 2609 C CA . LEU C 1 63 ? 38.512 60.771 10.524 1.00 23.50 67 LEU C CA 1
ATOM 2610 C C . LEU C 1 63 ? 38.088 60.830 11.990 1.00 24.71 67 LEU C C 1
ATOM 2611 O O . LEU C 1 63 ? 38.762 61.435 12.830 1.00 23.61 67 LEU C O 1
ATOM 2616 N N . TYR C 1 64 ? 36.949 60.206 12.304 1.00 23.01 68 TYR C N 1
ATOM 2617 C CA . TYR C 1 64 ? 36.449 60.146 13.670 1.00 22.02 68 TYR C CA 1
ATOM 2618 C C . TYR C 1 64 ? 35.555 58.928 13.877 1.00 22.12 68 TYR C C 1
ATOM 2619 O O . TYR C 1 64 ? 34.762 58.588 12.984 1.00 20.56 68 TYR C O 1
ATOM 2628 N N . HIS C 1 65 ? 35.665 58.311 15.049 1.00 20.82 69 HIS C N 1
ATOM 2629 C CA . HIS C 1 65 ? 34.847 57.158 15.418 1.00 22.13 69 HIS C CA 1
ATOM 2630 C C . HIS C 1 65 ? 34.855 57.128 16.940 1.00 24.52 69 HIS C C 1
ATOM 2631 O O . HIS C 1 65 ? 35.802 57.640 17.582 1.00 23.65 69 HIS C O 1
ATOM 2638 N N . VAL C 1 66 ? 33.803 56.592 17.543 1.00 24.28 70 VAL C N 1
ATOM 2639 C CA . VAL C 1 66 ? 33.758 56.522 19.002 1.00 26.54 70 VAL C CA 1
ATOM 2640 C C . VAL C 1 66 ? 34.872 55.630 19.544 1.00 27.35 70 VAL C C 1
ATOM 2641 O O . VAL C 1 66 ? 35.299 55.781 20.690 1.00 27.77 70 VAL C O 1
ATOM 2645 N N A ASN C 1 67 ? 35.331 54.701 18.720 0.53 27.89 71 ASN C N 1
ATOM 2646 N N B ASN C 1 67 ? 35.336 54.701 18.722 0.47 28.05 71 ASN C N 1
ATOM 2647 C CA A ASN C 1 67 ? 36.438 53.837 19.103 0.53 28.96 71 ASN C CA 1
ATOM 2648 C CA B ASN C 1 67 ? 36.439 53.823 19.103 0.47 29.13 71 ASN C CA 1
ATOM 2649 C C A ASN C 1 67 ? 37.654 54.343 18.320 0.53 29.86 71 ASN C C 1
ATOM 2650 C C B ASN C 1 67 ? 37.661 54.326 18.322 0.47 29.94 71 ASN C C 1
ATOM 2651 O O A ASN C 1 67 ? 37.761 54.154 17.109 0.53 29.01 71 ASN C O 1
ATOM 2652 O O B ASN C 1 67 ? 37.777 54.118 17.115 0.47 29.18 71 ASN C O 1
ATOM 2661 N N . PRO C 1 68 ? 38.595 55.003 19.010 1.00 29.58 72 PRO C N 1
ATOM 2662 C CA . PRO C 1 68 ? 39.804 55.545 18.376 1.00 30.88 72 PRO C CA 1
ATOM 2663 C C . PRO C 1 68 ? 40.480 54.601 17.420 1.00 29.76 72 PRO C C 1
ATOM 2664 O O . PRO C 1 68 ? 41.048 55.024 16.413 1.00 28.80 72 PRO C O 1
ATOM 2668 N N . ASP C 1 69 ? 40.437 53.314 17.741 1.00 31.26 73 ASP C N 1
ATOM 2669 C CA . ASP C 1 69 ? 41.083 52.327 16.898 1.00 32.79 73 ASP C CA 1
ATOM 2670 C C . ASP C 1 69 ? 40.546 52.229 15.468 1.00 31.84 73 ASP C C 1
ATOM 2671 O O . ASP C 1 69 ? 41.237 51.733 14.569 1.00 32.97 73 ASP C O 1
ATOM 2676 N N . GLU C 1 70 ? 39.316 52.691 15.257 1.00 29.91 74 GLU C N 1
ATOM 2677 C CA . GLU C 1 70 ? 38.715 52.636 13.916 1.00 28.58 74 GLU C CA 1
ATOM 2678 C C . GLU C 1 70 ? 39.123 53.835 13.054 1.00 27.29 74 GLU C C 1
ATOM 2679 O O . GLU C 1 70 ? 38.900 53.845 11.843 1.00 25.62 74 GLU C O 1
ATOM 2685 N N . ILE C 1 71 ? 39.695 54.868 13.679 1.00 26.10 75 ILE C N 1
ATOM 2686 C CA . ILE C 1 71 ? 40.123 56.046 12.931 1.00 26.33 75 ILE C CA 1
ATOM 2687 C C . ILE C 1 71 ? 41.295 55.662 12.039 1.00 27.55 75 ILE C C 1
ATOM 2688 O O . ILE C 1 71 ? 42.218 54.971 12.482 1.00 27.43 75 ILE C O 1
ATOM 2693 N N . GLY C 1 72 ? 41.260 56.091 10.784 1.00 27.28 76 GLY C N 1
ATOM 2694 C CA . GLY C 1 72 ? 42.330 55.729 9.856 1.00 28.09 76 GLY C CA 1
ATOM 2695 C C . GLY C 1 72 ? 42.008 54.466 9.060 1.00 28.20 76 GLY C C 1
ATOM 2696 O O . GLY C 1 72 ? 42.694 54.154 8.082 1.00 29.22 76 GLY C O 1
ATOM 2697 N N . LYS C 1 73 ? 40.963 53.746 9.474 1.00 27.31 77 LYS C N 1
ATOM 2698 C CA . LYS C 1 73 ? 40.520 52.553 8.764 1.00 28.27 77 LYS C CA 1
ATOM 2699 C C . LYS C 1 73 ? 39.317 52.929 7.887 1.00 27.19 77 LYS C C 1
ATOM 2700 O O . LYS C 1 73 ? 38.634 53.920 8.143 1.00 26.47 77 LYS C O 1
ATOM 2706 N N . SER C 1 74 ? 39.079 52.132 6.861 1.00 25.82 78 SER C N 1
ATOM 2707 C CA . SER C 1 74 ? 38.024 52.405 5.890 1.00 25.33 78 SER C CA 1
ATOM 2708 C C . SER C 1 74 ? 36.638 51.969 6.362 1.00 23.74 78 SER C C 1
ATOM 2709 O O . SER C 1 74 ? 36.515 50.974 7.059 1.00 23.77 78 SER C O 1
ATOM 2712 N N . MET C 1 75 ? 35.617 52.739 5.983 1.00 23.07 79 MET C N 1
ATOM 2713 C CA . MET C 1 75 ? 34.215 52.393 6.282 1.00 22.34 79 MET C CA 1
ATOM 2714 C C . MET C 1 75 ? 33.905 51.367 5.181 1.00 22.36 79 MET C C 1
ATOM 2715 O O . MET C 1 75 ? 33.701 51.739 4.023 1.00 21.74 79 MET C O 1
ATOM 2720 N N A GLU C 1 76 ? 33.888 50.098 5.588 0.50 21.26 80 GLU C N 1
ATOM 2721 N N B GLU C 1 76 ? 33.855 50.090 5.529 0.50 21.55 80 GLU C N 1
ATOM 2722 C CA A GLU C 1 76 ? 33.671 48.960 4.693 0.50 21.68 80 GLU C CA 1
ATOM 2723 C CA B GLU C 1 76 ? 33.626 49.074 4.501 0.50 22.07 80 GLU C CA 1
ATOM 2724 C C A GLU C 1 76 ? 32.278 48.348 4.773 0.50 20.37 80 GLU C C 1
ATOM 2725 C C B GLU C 1 76 ? 32.215 48.497 4.507 0.50 20.81 80 GLU C C 1
ATOM 2726 O O A GLU C 1 76 ? 32.075 47.207 4.368 0.50 20.62 80 GLU C O 1
ATOM 2727 O O B GLU C 1 76 ? 31.944 47.529 3.785 0.50 19.35 80 GLU C O 1
ATOM 2738 N N . GLY C 1 77 ? 31.319 49.105 5.284 1.00 20.07 81 GLY C N 1
ATOM 2739 C CA . GLY C 1 77 ? 29.960 48.573 5.392 1.00 19.65 81 GLY C CA 1
ATOM 2740 C C . GLY C 1 77 ? 29.191 48.527 4.093 1.00 20.24 81 GLY C C 1
ATOM 2741 O O . GLY C 1 77 ? 28.226 47.759 3.994 1.00 17.43 81 GLY C O 1
ATOM 2742 N N . GLY C 1 78 ? 29.574 49.362 3.112 1.00 19.34 82 GLY C N 1
ATOM 2743 C CA . GLY C 1 78 ? 28.900 49.363 1.830 1.00 18.12 82 GLY C CA 1
ATOM 2744 C C . GLY C 1 78 ? 27.674 50.231 1.714 1.00 17.22 82 GLY C C 1
ATOM 2745 O O . GLY C 1 78 ? 27.032 50.241 0.652 1.00 18.30 82 GLY C O 1
ATOM 2746 N N . ASP C 1 79 ? 27.347 50.948 2.800 1.00 16.59 83 ASP C N 1
ATOM 2747 C CA . ASP C 1 79 ? 26.158 51.814 2.750 1.00 17.17 83 ASP C CA 1
ATOM 2748 C C . ASP C 1 79 ? 26.511 53.289 2.766 1.00 17.40 83 ASP C C 1
ATOM 2749 O O . ASP C 1 79 ? 25.674 54.112 3.144 1.00 17.02 83 ASP C O 1
ATOM 2754 N N . SER C 1 80 ? 27.717 53.613 2.314 1.00 17.53 84 SER C N 1
ATOM 2755 C CA . SER C 1 80 ? 28.161 55.021 2.281 1.00 17.89 84 SER C CA 1
ATOM 2756 C C . SER C 1 80 ? 28.331 55.573 0.879 1.00 18.95 84 SER C C 1
ATOM 2757 O O . SER C 1 80 ? 28.522 56.783 0.716 1.00 18.76 84 SER C O 1
ATOM 2760 N N . ASP C 1 81 ? 28.216 54.701 -0.146 1.00 20.61 85 ASP C N 1
ATOM 2761 C CA . ASP C 1 81 ? 28.432 55.151 -1.507 1.00 20.55 85 ASP C CA 1
ATOM 2762 C C . ASP C 1 81 ? 27.484 56.239 -2.005 1.00 20.23 85 ASP C C 1
ATOM 2763 O O . ASP C 1 81 ? 27.909 57.156 -2.719 1.00 18.22 85 ASP C O 1
ATOM 2768 N N . GLU C 1 82 ? 26.213 56.156 -1.644 1.00 18.40 86 GLU C N 1
ATOM 2769 C CA . GLU C 1 82 ? 25.318 57.160 -2.168 1.00 18.03 86 GLU C CA 1
ATOM 2770 C C . GLU C 1 82 ? 25.601 58.552 -1.657 1.00 18.04 86 GLU C C 1
ATOM 2771 O O . GLU C 1 82 ? 25.335 59.506 -2.366 1.00 18.04 86 GLU C O 1
ATOM 2777 N N . ALA C 1 83 ? 26.170 58.646 -0.461 1.00 17.86 87 ALA C N 1
ATOM 2778 C CA . ALA C 1 83 ? 26.538 59.959 0.072 1.00 18.02 87 ALA C CA 1
ATOM 2779 C C . ALA C 1 83 ? 27.894 60.376 -0.521 1.00 18.51 87 ALA C C 1
ATOM 2780 O O . ALA C 1 83 ? 28.051 61.518 -0.990 1.00 18.13 87 ALA C O 1
ATOM 2782 N N . LEU C 1 84 ? 28.849 59.451 -0.537 1.00 18.61 88 LEU C N 1
ATOM 2783 C CA . LEU C 1 84 ? 30.205 59.795 -0.996 1.00 19.90 88 LEU C CA 1
ATOM 2784 C C . LEU C 1 84 ? 30.342 60.036 -2.455 1.00 20.73 88 LEU C C 1
ATOM 2785 O O . LEU C 1 84 ? 31.131 60.885 -2.874 1.00 22.33 88 LEU C O 1
ATOM 2790 N N . ILE C 1 85 ? 29.575 59.280 -3.248 1.00 21.22 89 ILE C N 1
ATOM 2791 C CA . ILE C 1 85 ? 29.640 59.421 -4.698 1.00 21.94 89 ILE C CA 1
ATOM 2792 C C . ILE C 1 85 ? 28.543 60.298 -5.252 1.00 22.41 89 ILE C C 1
ATOM 2793 O O . ILE C 1 85 ? 28.792 61.143 -6.121 1.00 23.36 89 ILE C O 1
ATOM 2798 N N . ASN C 1 86 ? 27.332 60.132 -4.741 1.00 19.71 90 ASN C N 1
ATOM 2799 C CA . ASN C 1 86 ? 26.201 60.864 -5.292 1.00 19.82 90 ASN C CA 1
ATOM 2800 C C . ASN C 1 86 ? 25.615 61.966 -4.466 1.00 19.41 90 ASN C C 1
ATOM 2801 O O . ASN C 1 86 ? 24.595 62.524 -4.828 1.00 18.19 90 ASN C O 1
ATOM 2806 N N . ALA C 1 87 ? 26.299 62.287 -3.362 1.00 19.26 91 ALA C N 1
ATOM 2807 C CA . ALA C 1 87 ? 25.911 63.399 -2.485 1.00 19.79 91 ALA C CA 1
ATOM 2808 C C . ALA C 1 87 ? 24.497 63.323 -1.931 1.00 18.79 91 ALA C C 1
ATOM 2809 O O . ALA C 1 87 ? 23.837 64.337 -1.658 1.00 19.72 91 ALA C O 1
ATOM 2811 N N . LYS C 1 88 ? 24.008 62.087 -1.772 1.00 18.03 92 LYS C N 1
ATOM 2812 C CA . LYS C 1 88 ? 22.697 61.887 -1.193 1.00 17.98 92 LYS C CA 1
ATOM 2813 C C . LYS C 1 88 ? 22.723 61.833 0.354 1.00 16.38 92 LYS C C 1
ATOM 2814 O O . LYS C 1 88 ? 23.740 61.439 0.955 1.00 16.70 92 LYS C O 1
ATOM 2820 N N . SER C 1 89 ? 21.614 62.225 0.977 1.00 15.70 93 SER C N 1
ATOM 2821 C CA . SER C 1 89 ? 21.434 62.157 2.432 1.00 16.48 93 SER C CA 1
ATOM 2822 C C . SER C 1 89 ? 20.285 61.174 2.634 1.00 16.77 93 SER C C 1
ATOM 2823 O O . SER C 1 89 ? 19.235 61.281 1.969 1.00 16.92 93 SER C O 1
ATOM 2826 N N . TYR C 1 90 ? 20.450 60.252 3.575 1.00 14.14 94 TYR C N 1
ATOM 2827 C CA . TYR C 1 90 ? 19.441 59.200 3.723 1.00 14.73 94 TYR C CA 1
ATOM 2828 C C . TYR C 1 90 ? 19.575 58.419 5.030 1.00 15.68 94 TYR C C 1
ATOM 2829 O O . TYR C 1 90 ? 20.548 58.553 5.763 1.00 15.54 94 TYR C O 1
ATOM 2838 N N . VAL C 1 91 ? 18.576 57.574 5.291 1.00 15.62 95 VAL C N 1
ATOM 2839 C CA . VAL C 1 91 ? 18.594 56.697 6.441 1.00 16.06 95 VAL C CA 1
ATOM 2840 C C . VAL C 1 91 ? 18.956 55.302 5.918 1.00 17.29 95 VAL C C 1
ATOM 2841 O O . VAL C 1 91 ? 18.397 54.828 4.918 1.00 18.54 95 VAL C O 1
ATOM 2845 N N A SER C 1 92 ? 19.908 54.666 6.586 0.50 15.84 96 SER C N 1
ATOM 2846 N N B SER C 1 92 ? 19.843 54.619 6.610 0.50 16.68 96 SER C N 1
ATOM 2847 C CA A SER C 1 92 ? 20.369 53.314 6.220 0.50 15.63 96 SER C CA 1
ATOM 2848 C CA B SER C 1 92 ? 20.173 53.260 6.206 0.50 17.32 96 SER C CA 1
ATOM 2849 C C A SER C 1 92 ? 20.414 52.451 7.491 0.50 16.18 96 SER C C 1
ATOM 2850 C C B SER C 1 92 ? 20.184 52.445 7.491 0.50 16.74 96 SER C C 1
ATOM 2851 O O A SER C 1 92 ? 20.547 52.983 8.594 0.50 15.90 96 SER C O 1
ATOM 2852 O O B SER C 1 92 ? 20.046 53.001 8.600 0.50 15.55 96 SER C O 1
ATOM 2857 N N . VAL C 1 93 ? 20.295 51.128 7.348 1.00 16.42 97 VAL C N 1
ATOM 2858 C CA . VAL C 1 93 ? 20.365 50.247 8.523 1.00 14.81 97 VAL C CA 1
ATOM 2859 C C . VAL C 1 93 ? 21.485 49.248 8.252 1.00 16.22 97 VAL C C 1
ATOM 2860 O O . VAL C 1 93 ? 21.632 48.728 7.141 1.00 15.42 97 VAL C O 1
ATOM 2864 N N . ARG C 1 94 ? 22.338 49.046 9.252 1.00 14.51 98 ARG C N 1
ATOM 2865 C CA . ARG C 1 94 ? 23.385 48.050 9.067 1.00 16.50 98 ARG C CA 1
ATOM 2866 C C . ARG C 1 94 ? 24.012 47.663 10.372 1.00 18.35 98 ARG C C 1
ATOM 2867 O O . ARG C 1 94 ? 24.035 48.437 11.326 1.00 16.92 98 ARG C O 1
ATOM 2875 N N A LYS C 1 95 ? 24.526 46.442 10.410 0.55 18.13 99 LYS C N 1
ATOM 2876 N N B LYS C 1 95 ? 24.522 46.443 10.413 0.45 18.34 99 LYS C N 1
ATOM 2877 C CA A LYS C 1 95 ? 25.211 45.949 11.598 0.55 20.32 99 LYS C CA 1
ATOM 2878 C CA B LYS C 1 95 ? 25.203 45.970 11.606 0.45 20.37 99 LYS C CA 1
ATOM 2879 C C A LYS C 1 95 ? 26.712 46.127 11.403 0.55 20.80 99 LYS C C 1
ATOM 2880 C C B LYS C 1 95 ? 26.706 46.127 11.413 0.45 20.76 99 LYS C C 1
ATOM 2881 O O A LYS C 1 95 ? 27.386 45.288 10.782 0.55 21.15 99 LYS C O 1
ATOM 2882 O O B LYS C 1 95 ? 27.376 45.273 10.809 0.45 21.14 99 LYS C O 1
ATOM 2893 N N . GLY C 1 96 ? 27.218 47.259 11.885 1.00 20.05 100 GLY C N 1
ATOM 2894 C CA . GLY C 1 96 ? 28.646 47.513 11.823 1.00 20.18 100 GLY C CA 1
ATOM 2895 C C . GLY C 1 96 ? 29.209 46.986 13.155 1.00 19.98 100 GLY C C 1
ATOM 2896 O O . GLY C 1 96 ? 28.542 46.242 13.897 1.00 21.19 100 GLY C O 1
ATOM 2897 N N . SER C 1 97 ? 30.428 47.400 13.480 1.00 20.76 101 SER C N 1
ATOM 2898 C CA . SER C 1 97 ? 31.104 46.979 14.697 1.00 22.03 101 SER C CA 1
ATOM 2899 C C . SER C 1 97 ? 30.310 47.269 15.958 1.00 22.15 101 SER C C 1
ATOM 2900 O O . SER C 1 97 ? 30.432 46.559 16.963 1.00 22.47 101 SER C O 1
ATOM 2903 N N . LEU C 1 98 ? 29.493 48.318 15.921 1.00 21.33 102 LEU C N 1
ATOM 2904 C CA . LEU C 1 98 ? 28.722 48.713 17.083 1.00 21.58 102 LEU C CA 1
ATOM 2905 C C . LEU C 1 98 ? 27.333 48.070 17.196 1.00 22.00 102 LEU C C 1
ATOM 2906 O O . LEU C 1 98 ? 26.558 48.410 18.099 1.00 24.09 102 LEU C O 1
ATOM 2911 N N . GLY C 1 99 ? 27.019 47.158 16.279 1.00 21.87 103 GLY C N 1
ATOM 2912 C CA . GLY C 1 99 ? 25.740 46.459 16.335 1.00 21.31 103 GLY C CA 1
ATOM 2913 C C . GLY C 1 99 ? 24.735 46.978 15.311 1.00 20.06 103 GLY C C 1
ATOM 2914 O O . GLY C 1 99 ? 24.938 48.039 14.715 1.00 18.87 103 GLY C O 1
ATOM 2915 N N . SER C 1 100 ? 23.641 46.235 15.107 1.00 17.84 104 SER C N 1
ATOM 2916 C CA . SER C 1 100 ? 22.621 46.657 14.115 1.00 17.71 104 SER C CA 1
ATOM 2917 C C . SER C 1 100 ? 22.102 48.041 14.495 1.00 17.42 104 SER C C 1
ATOM 2918 O O . SER C 1 100 ? 21.529 48.235 15.580 1.00 19.33 104 SER C O 1
ATOM 2921 N N . SER C 1 101 ? 22.300 48.983 13.582 1.00 16.14 105 SER C N 1
ATOM 2922 C CA . SER C 1 101 ? 21.925 50.358 13.896 1.00 16.63 105 SER C CA 1
ATOM 2923 C C . SER C 1 101 ? 21.315 51.092 12.735 1.00 16.95 105 SER C C 1
ATOM 2924 O O . SER C 1 101 ? 21.589 50.787 11.556 1.00 16.91 105 SER C O 1
ATOM 2927 N N A LEU C 1 102 ? 20.459 52.054 13.064 0.55 15.15 106 LEU C N 1
ATOM 2928 N N B LEU C 1 102 ? 20.456 52.051 13.064 0.45 16.04 106 LEU C N 1
ATOM 2929 C CA A LEU C 1 102 ? 19.817 52.903 12.055 0.55 15.97 106 LEU C CA 1
ATOM 2930 C CA B LEU C 1 102 ? 19.887 52.909 12.029 0.45 17.05 106 LEU C CA 1
ATOM 2931 C C A LEU C 1 102 ? 20.743 54.132 11.926 0.55 15.84 106 LEU C C 1
ATOM 2932 C C B LEU C 1 102 ? 20.912 54.021 11.915 0.45 16.68 106 LEU C C 1
ATOM 2933 O O A LEU C 1 102 ? 21.061 54.784 12.953 0.55 16.91 106 LEU C O 1
ATOM 2934 O O B LEU C 1 102 ? 21.483 54.477 12.928 0.45 18.03 106 LEU C O 1
ATOM 2943 N N . ARG C 1 103 ? 21.167 54.464 10.701 1.00 15.65 107 ARG C N 1
ATOM 2944 C CA . ARG C 1 103 ? 22.112 55.562 10.471 1.00 15.90 107 ARG C CA 1
ATOM 2945 C C . ARG C 1 103 ? 21.510 56.668 9.649 1.00 16.87 107 ARG C C 1
ATOM 2946 O O . ARG C 1 103 ? 20.767 56.374 8.686 1.00 20.41 107 ARG C O 1
ATOM 2954 N N . GLY C 1 104 ? 21.787 57.918 10.027 1.00 16.51 108 GLY C N 1
ATOM 2955 C CA . GLY C 1 104 ? 21.410 59.039 9.167 1.00 15.72 108 GLY C CA 1
ATOM 2956 C C . GLY C 1 104 ? 22.767 59.403 8.529 1.00 16.85 108 GLY C C 1
ATOM 2957 O O . GLY C 1 104 ? 23.746 59.630 9.277 1.00 16.64 108 GLY C O 1
ATOM 2958 N N . LYS C 1 105 ? 22.850 59.444 7.190 1.00 14.27 109 LYS C N 1
ATOM 2959 C CA . LYS C 1 105 ? 24.092 59.755 6.474 1.00 15.84 109 LYS C CA 1
ATOM 2960 C C . LYS C 1 105 ? 23.912 60.967 5.606 1.00 15.53 109 LYS C C 1
ATOM 2961 O O . LYS C 1 105 ? 22.865 61.166 5.017 1.00 16.03 109 LYS C O 1
ATOM 2967 N N . SER C 1 106 ? 24.931 61.823 5.567 1.00 14.56 110 SER C N 1
ATOM 2968 C CA . SER C 1 106 ? 24.867 63.022 4.714 1.00 15.26 110 SER C CA 1
ATOM 2969 C C . SER C 1 106 ? 26.307 63.378 4.321 1.00 16.86 110 SER C C 1
ATOM 2970 O O . SER C 1 106 ? 27.227 63.229 5.107 1.00 17.06 110 SER C O 1
ATOM 2973 N N . PRO C 1 107 ? 26.512 63.831 3.090 1.00 16.77 111 PRO C N 1
ATOM 2974 C CA . PRO C 1 107 ? 27.884 64.183 2.685 1.00 17.51 111 PRO C CA 1
ATOM 2975 C C . PRO C 1 107 ? 28.331 65.496 3.297 1.00 17.30 111 PRO C C 1
ATOM 2976 O O . PRO C 1 107 ? 27.491 66.340 3.659 1.00 17.52 111 PRO C O 1
ATOM 2980 N N . ILE C 1 108 ? 29.649 65.633 3.408 1.00 15.89 112 ILE C N 1
ATOM 2981 C CA . ILE C 1 108 ? 30.258 66.931 3.790 1.00 17.24 112 ILE C CA 1
ATOM 2982 C C . ILE C 1 108 ? 30.700 67.442 2.391 1.00 17.77 112 ILE C C 1
ATOM 2983 O O . ILE C 1 108 ? 31.226 66.674 1.581 1.00 18.53 112 ILE C O 1
ATOM 2988 N N . GLN C 1 109 ? 30.472 68.715 2.113 1.00 18.46 113 GLN C N 1
ATOM 2989 C CA . GLN C 1 109 ? 30.754 69.274 0.792 1.00 18.51 113 GLN C CA 1
ATOM 2990 C C . GLN C 1 109 ? 31.479 70.598 0.872 1.00 20.09 113 GLN C C 1
ATOM 2991 O O . GLN C 1 109 ? 31.226 71.392 1.801 1.00 20.70 113 GLN C O 1
ATOM 2997 N N . ASP C 1 110 ? 32.337 70.822 -0.115 1.00 21.74 114 ASP C N 1
ATOM 2998 C CA . ASP C 1 110 ? 32.991 72.133 -0.183 1.00 22.04 114 ASP C CA 1
ATOM 2999 C C . ASP C 1 110 ? 32.022 73.114 -0.865 1.00 23.34 114 ASP C C 1
ATOM 3000 O O . ASP C 1 110 ? 30.878 72.760 -1.210 1.00 21.82 114 ASP C O 1
ATOM 3005 N N . ALA C 1 111 ? 32.451 74.359 -1.070 1.00 21.12 115 ALA C N 1
ATOM 3006 C CA . ALA C 1 111 ? 31.567 75.354 -1.630 1.00 21.89 115 ALA C CA 1
ATOM 3007 C C . ALA C 1 111 ? 31.051 75.087 -3.047 1.00 23.22 115 ALA C C 1
ATOM 3008 O O . ALA C 1 111 ? 30.077 75.712 -3.440 1.00 24.92 115 ALA C O 1
ATOM 3010 N N . THR C 1 112 ? 31.721 74.228 -3.802 1.00 23.52 116 THR C N 1
ATOM 3011 C CA . THR C 1 112 ? 31.300 73.922 -5.174 1.00 25.09 116 THR C CA 1
ATOM 3012 C C . THR C 1 112 ? 30.266 72.801 -5.179 1.00 25.88 116 THR C C 1
ATOM 3013 O O . THR C 1 112 ? 29.704 72.465 -6.227 1.00 26.55 116 THR C O 1
ATOM 3017 N N . GLY C 1 113 ? 30.031 72.212 -4.011 1.00 24.91 117 GLY C N 1
ATOM 3018 C CA . GLY C 1 113 ? 29.095 71.096 -3.939 1.00 24.99 117 GLY C CA 1
ATOM 3019 C C . GLY C 1 113 ? 29.825 69.764 -3.992 1.00 25.14 117 GLY C C 1
ATOM 3020 O O . GLY C 1 113 ? 29.227 68.680 -3.812 1.00 23.47 117 GLY C O 1
ATOM 3021 N N . LYS C 1 114 ? 31.136 69.813 -4.244 1.00 24.02 118 LYS C N 1
ATOM 3022 C CA . L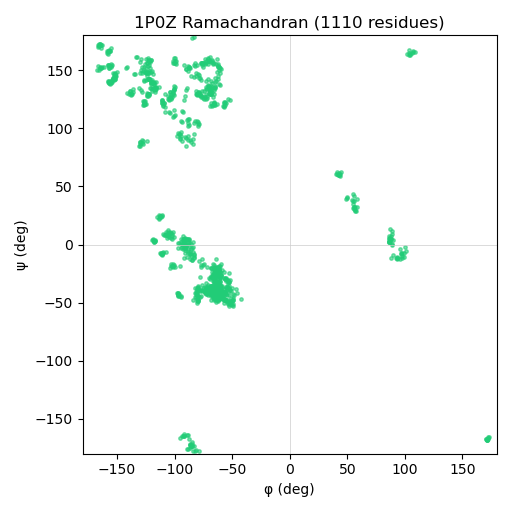YS C 1 114 ? 31.932 68.599 -4.311 1.00 23.70 118 LYS C CA 1
ATOM 3023 C C . LYS C 1 114 ? 31.975 67.906 -2.938 1.00 22.55 118 LYS C C 1
ATOM 3024 O O . LYS C 1 114 ? 32.180 68.542 -1.895 1.00 21.10 118 LYS C O 1
ATOM 3030 N N . VAL C 1 115 ? 31.816 66.593 -2.941 1.00 22.69 119 VAL C N 1
ATOM 3031 C CA . VAL C 1 115 ? 31.838 65.845 -1.689 1.00 21.21 119 VAL C CA 1
ATOM 3032 C C . VAL C 1 115 ? 33.252 65.654 -1.155 1.00 21.62 119 VAL C C 1
ATOM 3033 O O . VAL C 1 115 ? 34.137 65.164 -1.880 1.00 24.10 119 VAL C O 1
ATOM 3037 N N . ILE C 1 116 ? 33.478 66.039 0.101 1.00 20.53 120 ILE C N 1
ATOM 3038 C CA . ILE C 1 116 ? 34.798 65.856 0.708 1.00 21.40 120 ILE C CA 1
ATOM 3039 C C . ILE C 1 116 ? 34.777 64.917 1.917 1.00 21.49 120 ILE C C 1
ATOM 3040 O O . ILE C 1 116 ? 35.804 64.681 2.574 1.00 21.62 120 ILE C O 1
ATOM 3045 N N . GLY C 1 117 ? 33.606 64.337 2.194 1.00 20.26 121 GLY C N 1
ATOM 3046 C CA . GLY C 1 117 ? 33.515 63.466 3.339 1.00 19.77 121 GLY C CA 1
ATOM 3047 C C . GLY C 1 117 ? 32.082 63.060 3.621 1.00 18.12 121 GLY C C 1
ATOM 3048 O O . GLY C 1 117 ? 31.179 63.329 2.813 1.00 18.59 121 GLY C O 1
ATOM 3049 N N . ILE C 1 118 ? 31.888 62.462 4.789 1.00 17.90 122 ILE C N 1
ATOM 3050 C CA . ILE C 1 118 ? 30.559 61.965 5.182 1.00 17.63 122 ILE C CA 1
ATOM 3051 C C . ILE C 1 118 ? 30.393 61.969 6.685 1.00 17.44 122 ILE C C 1
ATOM 3052 O O . ILE C 1 118 ? 31.353 61.737 7.431 1.00 17.16 122 ILE C O 1
ATOM 3057 N N . VAL C 1 119 ? 29.170 62.261 7.141 1.00 16.14 123 VAL C N 1
ATOM 3058 C CA . VAL C 1 119 ? 28.841 62.146 8.558 1.00 15.83 123 VAL C CA 1
ATOM 3059 C C . VAL C 1 119 ? 27.747 61.061 8.639 1.00 16.53 123 VAL C C 1
ATOM 3060 O O . VAL C 1 119 ? 26.792 61.060 7.843 1.00 17.14 123 VAL C O 1
ATOM 3064 N N . SER C 1 120 ? 27.909 60.180 9.614 1.00 13.78 124 SER C N 1
ATOM 3065 C CA . SER C 1 120 ? 26.921 59.129 9.880 1.00 14.85 124 SER C CA 1
ATOM 3066 C C . SER C 1 120 ? 26.558 59.234 11.370 1.00 15.46 124 SER C C 1
ATOM 3067 O O . SER C 1 120 ? 27.453 59.192 12.239 1.00 17.51 124 SER C O 1
ATOM 3070 N N . VAL C 1 121 ? 25.264 59.401 11.670 1.00 14.50 125 VAL C N 1
ATOM 3071 C CA . VAL C 1 121 ? 24.783 59.481 13.049 1.00 15.04 125 VAL C CA 1
ATOM 3072 C C . VAL C 1 121 ? 23.989 58.201 13.251 1.00 15.79 125 VAL C C 1
ATOM 3073 O O . VAL C 1 121 ? 23.008 57.953 12.514 1.00 17.03 125 VAL C O 1
ATOM 3077 N N . GLY C 1 122 ? 24.386 57.398 14.233 1.00 15.07 126 GLY C N 1
ATOM 3078 C CA . GLY C 1 122 ? 23.754 56.088 14.397 1.00 15.14 126 GLY C CA 1
ATOM 3079 C C . GLY C 1 122 ? 23.111 55.816 15.742 1.00 16.30 126 GLY C C 1
ATOM 3080 O O . GLY C 1 122 ? 23.546 56.310 16.804 1.00 16.92 126 GLY C O 1
ATOM 3081 N N . TYR C 1 123 ? 22.040 55.022 15.682 1.00 15.07 127 TYR C N 1
ATOM 3082 C CA . TYR C 1 123 ? 21.304 54.598 16.879 1.00 15.95 127 TYR C CA 1
ATOM 3083 C C . TYR C 1 123 ? 21.259 53.083 16.844 1.00 17.35 127 TYR C C 1
ATOM 3084 O O . TYR C 1 123 ? 20.653 52.475 15.923 1.00 15.74 127 TYR C O 1
ATOM 3093 N N A THR C 1 124 ? 21.898 52.430 17.807 0.62 17.08 128 THR C N 1
ATOM 3094 N N B THR C 1 124 ? 21.911 52.438 17.813 0.38 17.84 128 THR C N 1
ATOM 3095 C CA A THR C 1 124 ? 21.860 50.971 17.806 0.62 17.29 128 THR C CA 1
ATOM 3096 C CA B THR C 1 124 ? 21.866 50.975 17.850 0.38 18.88 128 THR C CA 1
ATOM 3097 C C A THR C 1 124 ? 20.483 50.498 18.261 0.62 18.33 128 THR C C 1
ATOM 3098 C C B THR C 1 124 ? 20.439 50.574 18.204 0.38 19.00 128 THR C C 1
ATOM 3099 O O A THR C 1 124 ? 20.009 50.850 19.332 0.62 18.14 128 THR C O 1
ATOM 3100 O O B THR C 1 124 ? 19.867 51.085 19.150 0.38 18.75 128 THR C O 1
ATOM 3107 N N . ILE C 1 125 ? 19.858 49.652 17.448 1.00 17.86 129 ILE C N 1
ATOM 3108 C CA . ILE C 1 125 ? 18.482 49.253 17.717 1.00 20.61 129 ILE C CA 1
ATOM 3109 C C . ILE C 1 125 ? 18.209 48.534 19.031 1.00 23.17 129 ILE C C 1
ATOM 3110 O O . ILE C 1 125 ? 17.222 48.840 19.721 1.00 22.95 129 ILE C O 1
ATOM 3115 N N . GLU C 1 126 ? 19.114 47.655 19.410 1.00 25.33 130 GLU C N 1
ATOM 3116 C CA . GLU C 1 126 ? 18.929 46.877 20.636 1.00 30.45 130 GLU C CA 1
ATOM 3117 C C . GLU C 1 126 ? 18.841 47.800 21.846 1.00 31.35 130 GLU C C 1
ATOM 3118 O O . GLU C 1 126 ? 18.172 47.474 22.851 1.00 31.95 130 GLU C O 1
ATOM 3124 N N . GLN C 1 127 ? 19.493 48.951 21.745 1.00 30.06 131 GLN C N 1
ATOM 3125 C CA . GLN C 1 127 ? 19.524 49.902 22.822 1.00 31.45 131 GLN C CA 1
ATOM 3126 C C . GLN C 1 127 ? 18.460 51.003 22.864 1.00 30.18 131 GLN C C 1
ATOM 3127 O O . GLN C 1 127 ? 18.453 51.813 23.777 1.00 29.84 131 GLN C O 1
ATOM 3133 N N . LEU C 1 128 ? 17.545 51.034 21.902 1.00 27.43 132 LEU C N 1
ATOM 3134 C CA . LEU C 1 128 ? 16.486 52.012 21.949 1.00 28.47 132 LEU C CA 1
ATOM 3135 C C . LEU C 1 128 ? 15.622 51.792 23.212 1.00 30.12 132 LEU C C 1
ATOM 3136 O O . LEU C 1 128 ? 15.411 50.638 23.627 1.00 29.37 132 LEU C O 1
ATOM 3141 N N . GLU C 1 129 ? 15.129 52.872 23.813 1.00 30.09 133 GLU C N 1
ATOM 3142 C CA . GLU C 1 129 ? 14.242 52.764 24.974 1.00 31.47 133 GLU C CA 1
ATOM 3143 C C . GLU C 1 129 ? 12.905 52.787 24.257 1.00 29.94 133 GLU C C 1
ATOM 3144 O O . GLU C 1 129 ? 12.504 53.785 23.651 1.00 28.87 133 GLU C O 1
ATOM 3150 N N . HIS C 1 130 ? 12.214 51.685 24.334 1.00 29.71 134 HIS C N 1
ATOM 3151 C CA . HIS C 1 130 ? 10.963 51.553 23.637 1.00 29.96 134 HIS C CA 1
ATOM 3152 C C . HIS C 1 130 ? 9.791 52.350 24.169 1.00 29.47 134 HIS C C 1
ATOM 3153 O O . HIS C 1 130 ? 9.778 52.778 25.317 1.00 29.33 134 HIS C O 1
ATOM 3160 N N . HIS C 1 131 ? 8.806 52.545 23.300 1.00 28.05 135 HIS C N 1
ATOM 3161 C CA . HIS C 1 131 ? 7.601 53.256 23.673 1.00 28.97 135 HIS C CA 1
ATOM 3162 C C . HIS C 1 131 ? 6.449 52.241 23.846 1.00 30.53 135 HIS C C 1
ATOM 3163 O O . HIS C 1 131 ? 5.333 52.553 23.446 1.00 32.59 135 HIS C O 1
ATOM 3170 N N . GLU D 1 1 ? -24.211 19.213 20.332 1.00 47.51 5 GLU D N 1
ATOM 3171 C CA . GLU D 1 1 ? -24.611 19.553 18.936 1.00 46.16 5 GLU D CA 1
ATOM 3172 C C . GLU D 1 1 ? -23.543 20.375 18.208 1.00 44.89 5 GLU D C 1
ATOM 3173 O O . GLU D 1 1 ? -23.388 20.243 16.995 1.00 45.69 5 GLU D O 1
ATOM 3175 N N . GLU D 1 2 ? -22.826 21.235 18.936 1.00 42.64 6 GLU D N 1
ATOM 3176 C CA . GLU D 1 2 ? -21.773 22.054 18.324 1.00 39.60 6 GLU D CA 1
ATOM 3177 C C . GLU D 1 2 ? -20.568 21.183 17.970 1.00 35.92 6 GLU D C 1
ATOM 3178 O O . GLU D 1 2 ? -20.023 20.471 18.818 1.00 36.01 6 GLU D O 1
ATOM 3184 N N . ARG D 1 3 ? -20.128 21.276 16.721 1.00 31.31 7 ARG D N 1
ATOM 3185 C CA . ARG D 1 3 ? -18.986 20.471 16.288 1.00 28.32 7 ARG D CA 1
ATOM 3186 C C . ARG D 1 3 ? -17.865 21.307 15.726 1.00 25.72 7 ARG D C 1
ATOM 3187 O O . ARG D 1 3 ? -18.084 22.425 15.240 1.00 24.47 7 ARG D O 1
ATOM 3195 N N . LEU D 1 4 ? -16.660 20.741 15.774 1.00 22.40 8 LEU D N 1
ATOM 3196 C CA . LEU D 1 4 ? -15.485 21.366 15.148 1.00 21.52 8 LEU D CA 1
ATOM 3197 C C . LEU D 1 4 ? -14.924 20.240 14.266 1.00 19.94 8 LEU D C 1
ATOM 3198 O O . LEU D 1 4 ? -14.077 19.470 14.714 1.00 20.08 8 LEU D O 1
ATOM 3203 N N . HIS D 1 5 ? -15.449 20.150 13.032 1.00 19.79 9 HIS D N 1
ATOM 3204 C CA . HIS D 1 5 ? -15.009 19.127 12.041 1.00 17.16 9 HIS D CA 1
ATOM 3205 C C . HIS D 1 5 ? -14.852 17.783 12.740 1.00 18.44 9 HIS D C 1
ATOM 3206 O O . HIS D 1 5 ? -13.805 17.135 12.711 1.00 18.02 9 HIS D O 1
ATOM 3213 N N . TYR D 1 6 ? -15.967 17.335 13.297 1.00 18.26 10 TYR D N 1
ATOM 3214 C CA . TYR D 1 6 ? -15.999 16.112 14.063 1.00 18.31 10 TYR D CA 1
ATOM 3215 C C . TYR D 1 6 ? -15.420 14.914 13.320 1.00 18.35 10 TYR D C 1
ATOM 3216 O O . TYR D 1 6 ? -14.576 14.197 13.879 1.00 17.67 10 TYR D O 1
ATOM 3225 N N . GLN D 1 7 ? -15.851 14.692 12.081 1.00 17.10 11 GLN D N 1
ATOM 3226 C CA . GLN D 1 7 ? -15.346 13.505 11.356 1.00 18.26 11 GLN D CA 1
ATOM 3227 C C . GLN D 1 7 ? -13.857 13.596 11.084 1.00 17.21 11 GLN D C 1
ATOM 3228 O O . GLN D 1 7 ? -13.153 12.583 11.148 1.00 16.64 11 GLN D O 1
ATOM 3234 N N . VAL D 1 8 ? -13.404 14.790 10.740 1.00 17.58 12 VAL D N 1
ATOM 3235 C CA . VAL D 1 8 ? -11.956 14.976 10.496 1.00 16.68 12 VAL D CA 1
ATOM 3236 C C . VAL D 1 8 ? -11.169 14.644 11.765 1.00 17.91 12 VAL D C 1
ATOM 3237 O O . VAL D 1 8 ? -10.158 13.959 11.708 1.00 17.71 12 VAL D O 1
ATOM 3241 N N . GLY D 1 9 ? -11.630 15.151 12.912 1.00 17.03 13 GLY D N 1
ATOM 3242 C CA . GLY D 1 9 ? -10.927 14.895 14.155 1.00 17.96 13 GLY D CA 1
ATOM 3243 C C . GLY D 1 9 ? -10.885 13.392 14.452 1.00 18.22 13 GLY D C 1
ATOM 3244 O O . GLY D 1 9 ? -9.845 12.882 14.876 1.00 16.97 13 GLY D O 1
ATOM 3245 N N . GLN D 1 10 ? -11.988 12.690 14.224 1.00 18.14 14 GLN D N 1
ATOM 3246 C CA . GLN D 1 10 ? -12.026 11.255 14.482 1.00 19.09 14 GLN D CA 1
ATOM 3247 C C . GLN D 1 10 ? -11.055 10.503 13.562 1.00 17.62 14 GLN D C 1
ATOM 3248 O O . GLN D 1 10 ? -10.367 9.571 14.012 1.00 17.87 14 GLN D O 1
ATOM 3254 N N . ARG D 1 11 ? -10.947 10.928 12.306 1.00 17.33 15 ARG D N 1
ATOM 3255 C CA . ARG D 1 11 ? -10.033 10.273 11.362 1.00 16.99 15 ARG D CA 1
ATOM 3256 C C . ARG D 1 11 ? -8.590 10.529 11.817 1.00 16.40 15 ARG D C 1
ATOM 3257 O O . ARG D 1 11 ? -7.730 9.626 11.760 1.00 17.93 15 ARG D O 1
ATOM 3265 N N . ALA D 1 12 ? -8.344 11.749 12.277 1.00 17.18 16 ALA D N 1
ATOM 3266 C CA . ALA D 1 12 ? -6.978 12.088 12.725 1.00 16.67 16 ALA D CA 1
ATOM 3267 C C . ALA D 1 12 ? -6.619 11.235 13.944 1.00 16.83 16 ALA D C 1
ATOM 3268 O O . ALA D 1 12 ? -5.501 10.698 14.044 1.00 17.65 16 ALA D O 1
ATOM 3270 N N . LEU D 1 13 ? -7.563 11.119 14.874 1.00 15.94 17 LEU D N 1
ATOM 3271 C CA . LEU D 1 13 ? -7.315 10.365 16.095 1.00 17.06 17 LEU D CA 1
ATOM 3272 C C . LEU D 1 13 ? -7.100 8.883 15.815 1.00 17.74 17 LEU D C 1
ATOM 3273 O O . LEU D 1 13 ? -6.161 8.310 16.363 1.00 17.27 17 LEU D O 1
ATOM 3278 N N . ILE D 1 14 ? -7.959 8.275 15.000 1.00 18.16 18 ILE D N 1
ATOM 3279 C CA . ILE D 1 14 ? -7.786 6.845 14.684 1.00 19.77 18 ILE D CA 1
ATOM 3280 C C . ILE D 1 14 ? -6.420 6.631 14.041 1.00 17.78 18 ILE D C 1
ATOM 3281 O O . ILE D 1 14 ? -5.698 5.699 14.410 1.00 17.25 18 ILE D O 1
ATOM 3286 N N . GLN D 1 15 ? -6.047 7.508 13.113 1.00 16.69 19 GLN D N 1
ATOM 3287 C CA . GLN D 1 15 ? -4.755 7.335 12.466 1.00 16.61 19 GLN D CA 1
ATOM 3288 C C . GLN D 1 15 ? -3.597 7.499 13.451 1.00 17.61 19 GLN D C 1
ATOM 3289 O O . GLN D 1 15 ? -2.617 6.746 13.381 1.00 17.37 19 GLN D O 1
ATOM 3295 N N . ALA D 1 16 ? -3.693 8.468 14.367 1.00 15.86 20 ALA D N 1
ATOM 3296 C CA . ALA D 1 16 ? -2.598 8.657 15.320 1.00 16.95 20 ALA D CA 1
ATOM 3297 C C . ALA D 1 16 ? -2.468 7.445 16.252 1.00 17.08 20 ALA D C 1
ATOM 3298 O O . ALA D 1 16 ? -1.339 7.032 16.605 1.00 18.49 20 ALA D O 1
ATOM 3300 N N . MET D 1 17 ? -3.604 6.886 16.643 1.00 17.36 21 MET D N 1
ATOM 3301 C CA . MET D 1 17 ? -3.588 5.711 17.508 1.00 17.04 21 MET D CA 1
ATOM 3302 C C . MET D 1 17 ? -2.944 4.535 16.735 1.00 18.54 21 MET D C 1
ATOM 3303 O O . MET D 1 17 ? -2.121 3.789 17.303 1.00 19.81 21 MET D O 1
ATOM 3308 N N . GLN D 1 18 ? -3.345 4.350 15.481 1.00 17.94 22 GLN D N 1
ATOM 3309 C CA . GLN D 1 18 ? -2.777 3.252 14.704 1.00 18.62 22 GLN D CA 1
ATOM 3310 C C . GLN D 1 18 ? -1.289 3.403 14.507 1.00 18.68 22 GLN D C 1
ATOM 3311 O O . GLN D 1 18 ? -0.535 2.451 14.702 1.00 21.25 22 GLN D O 1
ATOM 3317 N N . ILE D 1 19 ? -0.836 4.581 14.094 1.00 18.06 23 ILE D N 1
ATOM 3318 C CA . ILE D 1 19 ? 0.590 4.778 13.849 1.00 18.51 23 ILE D CA 1
ATOM 3319 C C . ILE D 1 19 ? 1.409 4.643 15.115 1.00 18.06 23 ILE D C 1
ATOM 3320 O O . ILE D 1 19 ? 2.467 4.004 15.119 1.00 17.45 23 ILE D O 1
ATOM 3325 N N . SER D 1 20 ? 0.922 5.210 16.225 1.00 17.82 24 SER D N 1
ATOM 3326 C CA . SER D 1 20 ? 1.698 5.161 17.469 1.00 18.66 24 SER D CA 1
ATOM 3327 C C . SER D 1 20 ? 1.850 3.745 18.036 1.00 20.06 24 SER D C 1
ATOM 3328 O O . SER D 1 20 ? 2.759 3.507 18.833 1.00 21.41 24 SER D O 1
ATOM 3331 N N . ALA D 1 21 ? 1.016 2.816 17.579 1.00 20.27 25 ALA D N 1
ATOM 3332 C CA . ALA D 1 21 ? 1.060 1.432 18.066 1.00 22.68 25 ALA D CA 1
ATOM 3333 C C . ALA D 1 21 ? 1.853 0.497 17.154 1.00 22.88 25 ALA D C 1
ATOM 3334 O O . ALA D 1 21 ? 1.993 -0.695 17.457 1.00 24.70 25 ALA D O 1
ATOM 3336 N N . MET D 1 22 ? 2.347 1.004 16.038 1.00 21.39 26 MET D N 1
ATOM 3337 C CA . MET D 1 22 ? 3.108 0.156 15.112 1.00 24.19 26 MET D CA 1
ATOM 3338 C C . MET D 1 22 ? 4.426 -0.270 15.755 1.00 24.30 26 MET D C 1
ATOM 3339 O O . MET D 1 22 ? 5.237 0.559 16.122 1.00 24.47 26 MET D O 1
ATOM 3344 N N . PRO D 1 23 ? 4.647 -1.586 15.914 1.00 25.68 27 PRO D N 1
ATOM 3345 C CA . PRO D 1 23 ? 5.892 -2.067 16.530 1.00 25.88 27 PRO D CA 1
ATOM 3346 C C . PRO D 1 23 ? 7.146 -1.504 15.861 1.00 24.78 27 PRO D C 1
ATOM 3347 O O . PRO D 1 23 ? 8.126 -1.229 16.537 1.00 25.62 27 PRO D O 1
ATOM 3351 N N . GLU D 1 24 ? 7.127 -1.361 14.534 1.00 24.52 28 GLU D N 1
ATOM 3352 C CA . GLU D 1 24 ? 8.291 -0.809 13.826 1.00 26.96 28 GLU D CA 1
ATOM 3353 C C . GLU D 1 24 ? 8.568 0.623 14.281 1.00 26.19 28 GLU D C 1
ATOM 3354 O O . GLU D 1 24 ? 9.714 1.027 14.412 1.00 24.58 28 GLU D O 1
ATOM 3360 N N . LEU D 1 25 ? 7.514 1.399 14.532 1.00 25.36 29 LEU D N 1
ATOM 3361 C CA . LEU D 1 25 ? 7.749 2.778 14.983 1.00 24.24 29 LEU D CA 1
ATOM 3362 C C . LEU D 1 25 ? 8.221 2.812 16.428 1.00 25.17 29 LEU D C 1
ATOM 3363 O O . LEU D 1 25 ? 9.115 3.583 16.759 1.00 24.81 29 LEU D O 1
ATOM 3368 N N . VAL D 1 26 ? 7.622 1.989 17.292 1.00 23.52 30 VAL D N 1
ATOM 3369 C CA . VAL D 1 26 ? 8.066 1.925 18.677 1.00 24.77 30 VAL D CA 1
ATOM 3370 C C . VAL D 1 26 ? 9.582 1.642 18.702 1.00 25.70 30 VAL D C 1
ATOM 3371 O O . VAL D 1 26 ? 10.324 2.301 19.387 1.00 26.18 30 VAL D O 1
ATOM 3375 N N . GLU D 1 27 ? 10.030 0.661 17.921 1.00 27.39 31 GLU D N 1
ATOM 3376 C CA . GLU D 1 27 ? 11.464 0.326 17.915 1.00 28.30 31 GLU D CA 1
ATOM 3377 C C . GLU D 1 27 ? 12.344 1.453 17.358 1.00 27.29 31 GLU D C 1
ATOM 3378 O O . GLU D 1 27 ? 13.382 1.777 17.928 1.00 27.24 31 GLU D O 1
ATOM 3384 N N . ALA D 1 28 ? 11.913 2.053 16.244 1.00 26.93 32 ALA D N 1
ATOM 3385 C CA . ALA D 1 28 ? 12.686 3.128 15.633 1.00 26.52 32 ALA D CA 1
ATOM 3386 C C . ALA D 1 28 ? 12.807 4.315 16.596 1.00 26.42 32 ALA D C 1
ATOM 3387 O O . ALA D 1 28 ? 13.850 4.967 16.663 1.00 25.98 32 ALA D O 1
ATOM 3389 N N . VAL D 1 29 ? 11.733 4.589 17.351 1.00 26.65 33 VAL D N 1
ATOM 3390 C CA . VAL D 1 29 ? 11.782 5.682 18.316 1.00 26.71 33 VAL D CA 1
ATOM 3391 C C . VAL D 1 29 ? 12.718 5.316 19.452 1.00 27.89 33 VAL D C 1
ATOM 3392 O O . VAL D 1 29 ? 13.503 6.144 19.922 1.00 27.88 33 VAL D O 1
ATOM 3396 N N . GLN D 1 30 ? 12.605 4.066 19.887 1.00 28.42 34 GLN D N 1
ATOM 3397 C CA . GLN D 1 30 ? 13.463 3.573 20.960 1.00 29.23 34 GLN D CA 1
ATOM 3398 C C . GLN D 1 30 ? 14.927 3.686 20.488 1.00 29.60 34 GLN D C 1
ATOM 3399 O O . GLN D 1 30 ? 15.786 4.051 21.267 1.00 30.66 34 GLN D O 1
ATOM 3405 N N . LYS D 1 31 ? 15.183 3.411 19.213 1.00 29.67 35 LYS D N 1
ATOM 3406 C CA . LYS D 1 31 ? 16.542 3.507 18.659 1.00 30.15 35 LYS D CA 1
ATOM 3407 C C . LYS D 1 31 ? 16.953 4.930 18.237 1.00 30.92 35 LYS D C 1
ATOM 3408 O O . LYS D 1 31 ? 18.120 5.179 17.917 1.00 29.85 35 LYS D O 1
ATOM 3414 N N . ARG D 1 32 ? 15.993 5.853 18.237 1.00 29.79 36 ARG D N 1
ATOM 3415 C CA . ARG D 1 32 ? 16.211 7.233 17.787 1.00 30.75 36 ARG D CA 1
ATOM 3416 C C . ARG D 1 32 ? 16.811 7.210 16.369 1.00 30.43 36 ARG D C 1
ATOM 3417 O O . ARG D 1 32 ? 17.681 8.015 16.020 1.00 30.93 36 ARG D O 1
ATOM 3425 N N . ASP D 1 33 ? 16.331 6.276 15.549 1.00 30.58 37 ASP D N 1
ATOM 3426 C CA . ASP D 1 33 ? 16.807 6.118 14.183 1.00 30.19 37 ASP D CA 1
ATOM 3427 C C . ASP D 1 33 ? 15.970 7.020 13.295 1.00 29.89 37 ASP D C 1
ATOM 3428 O O . ASP D 1 33 ? 14.932 6.595 12.764 1.00 28.49 37 ASP D O 1
ATOM 3433 N N . LEU D 1 34 ? 16.423 8.255 13.124 1.00 30.25 38 LEU D N 1
ATOM 3434 C CA . LEU D 1 34 ? 15.674 9.224 12.324 1.00 30.06 38 LEU D CA 1
ATOM 3435 C C . LEU D 1 34 ? 15.373 8.782 10.917 1.00 30.23 38 LEU D C 1
ATOM 3436 O O . LEU D 1 34 ? 14.267 9.006 10.413 1.00 28.55 38 LEU D O 1
ATOM 3441 N N . ALA D 1 35 ? 16.345 8.145 10.262 1.00 29.14 39 ALA D N 1
ATOM 3442 C CA . ALA D 1 35 ? 16.129 7.697 8.900 1.00 29.64 39 ALA D CA 1
ATOM 3443 C C . ALA D 1 35 ? 15.065 6.614 8.825 1.00 29.01 39 ALA D C 1
ATOM 3444 O O . ALA D 1 35 ? 14.256 6.582 7.902 1.00 28.80 39 ALA D O 1
ATOM 3446 N N . ARG D 1 36 ? 15.064 5.720 9.797 1.00 28.86 40 ARG D N 1
ATOM 3447 C CA . ARG D 1 36 ? 14.074 4.664 9.777 1.00 29.41 40 ARG D CA 1
ATOM 3448 C C . ARG D 1 36 ? 12.669 5.249 10.044 1.00 28.31 40 ARG D C 1
ATOM 3449 O O . ARG D 1 36 ? 11.689 4.846 9.404 1.00 26.65 40 ARG D O 1
ATOM 3457 N N . ILE D 1 37 ? 12.585 6.189 10.986 1.00 27.66 41 ILE D N 1
ATOM 3458 C CA . ILE D 1 37 ? 11.294 6.818 11.283 1.00 25.86 41 ILE D CA 1
ATOM 3459 C C . ILE D 1 37 ? 10.798 7.494 10.008 1.00 25.96 41 ILE D C 1
ATOM 3460 O O . ILE D 1 37 ? 9.641 7.366 9.634 1.00 24.51 41 ILE D O 1
ATOM 3465 N N . LYS D 1 38 ? 11.681 8.208 9.312 1.00 25.38 42 LYS D N 1
ATOM 3466 C CA . LYS D 1 38 ? 11.281 8.862 8.056 1.00 27.22 42 LYS D CA 1
ATOM 3467 C C . LYS D 1 38 ? 10.772 7.854 7.024 1.00 28.23 42 LYS D C 1
ATOM 3468 O O . LYS D 1 38 ? 9.766 8.093 6.332 1.00 26.94 42 LYS D O 1
ATOM 3474 N N . ALA D 1 39 ? 11.485 6.736 6.909 1.00 28.73 43 ALA D N 1
ATOM 3475 C CA . ALA D 1 39 ? 11.118 5.679 5.972 1.00 29.37 43 ALA D CA 1
ATOM 3476 C C . ALA D 1 39 ? 9.753 5.092 6.297 1.00 29.13 43 ALA D C 1
ATOM 3477 O O . ALA D 1 39 ? 9.007 4.687 5.382 1.00 29.00 43 ALA D O 1
ATOM 3479 N N . LEU D 1 40 ? 9.422 5.030 7.583 1.00 27.95 44 LEU D N 1
ATOM 3480 C CA . LEU D 1 40 ? 8.131 4.492 8.012 1.00 28.57 44 LEU D CA 1
ATOM 3481 C C . LEU D 1 40 ? 7.000 5.528 7.815 1.00 27.61 44 LEU D C 1
ATOM 3482 O O . LEU D 1 40 ? 5.925 5.227 7.289 1.00 27.17 44 LEU D O 1
ATOM 3487 N N . ILE D 1 41 ? 7.255 6.768 8.211 1.00 25.09 45 ILE D N 1
ATOM 3488 C CA . ILE D 1 41 ? 6.215 7.787 8.141 1.00 24.59 45 ILE D CA 1
ATOM 3489 C C . ILE D 1 41 ? 5.955 8.433 6.787 1.00 24.77 45 ILE D C 1
ATOM 3490 O O . ILE D 1 41 ? 4.832 8.731 6.439 1.00 23.33 45 ILE D O 1
ATOM 3495 N N . ASP D 1 42 ? 6.993 8.647 5.983 1.00 24.48 46 ASP D N 1
ATOM 3496 C CA . ASP D 1 42 ? 6.754 9.270 4.681 1.00 26.23 46 ASP D CA 1
ATOM 3497 C C . ASP D 1 42 ? 5.642 8.627 3.835 1.00 26.01 46 ASP D C 1
ATOM 3498 O O . ASP D 1 42 ? 4.756 9.315 3.310 1.00 26.40 46 ASP D O 1
ATOM 3503 N N . PRO D 1 43 ? 5.703 7.332 3.634 1.00 25.70 47 PRO D N 1
ATOM 3504 C CA . PRO D 1 43 ? 4.632 6.718 2.821 1.00 25.39 47 PRO D CA 1
ATOM 3505 C C . PRO D 1 43 ? 3.231 6.913 3.459 1.00 25.01 47 PRO D C 1
ATOM 3506 O O . PRO D 1 43 ? 2.253 7.082 2.747 1.00 25.92 47 PRO D O 1
ATOM 3510 N N . MET D 1 44 ? 3.149 6.898 4.797 1.00 25.51 48 MET D N 1
ATOM 3511 C CA . MET D 1 44 ? 1.851 7.078 5.465 1.00 25.24 48 MET D CA 1
ATOM 3512 C C . MET D 1 44 ? 1.335 8.493 5.263 1.00 25.35 48 MET D C 1
ATOM 3513 O O . MET D 1 44 ? 0.135 8.709 5.042 1.00 22.18 48 MET D O 1
ATOM 3518 N N A ARG D 1 45 ? 2.229 9.474 5.354 0.39 24.74 49 ARG D N 1
ATOM 3519 N N B ARG D 1 45 ? 2.253 9.454 5.348 0.61 24.56 49 ARG D N 1
ATOM 3520 C CA A ARG D 1 45 ? 1.806 10.849 5.145 0.39 26.19 49 ARG D CA 1
ATOM 3521 C CA B ARG D 1 45 ? 1.930 10.860 5.151 0.61 26.57 49 ARG D CA 1
ATOM 3522 C C A ARG D 1 45 ? 1.301 11.010 3.708 0.39 26.50 49 ARG D C 1
ATOM 3523 C C B ARG D 1 45 ? 1.358 11.038 3.731 0.61 26.76 49 ARG D C 1
ATOM 3524 O O A ARG D 1 45 ? 0.288 11.675 3.464 0.39 26.19 49 ARG D O 1
ATOM 3525 O O B ARG D 1 45 ? 0.344 11.721 3.529 0.61 26.35 49 ARG D O 1
ATOM 3540 N N . SER D 1 46 ? 2.012 10.393 2.770 1.00 26.62 50 SER D N 1
ATOM 3541 C CA . SER D 1 46 ? 1.641 10.422 1.359 1.00 27.56 50 SER D CA 1
ATOM 3542 C C . SER D 1 46 ? 0.270 9.751 1.128 1.00 25.24 50 SER D C 1
ATOM 3543 O O . SER D 1 46 ? -0.608 10.295 0.440 1.00 23.51 50 SER D O 1
ATOM 3546 N N . PHE D 1 47 ? 0.089 8.592 1.746 1.00 23.05 51 PHE D N 1
ATOM 3547 C CA . PHE D 1 47 ? -1.145 7.817 1.561 1.00 22.58 51 PHE D CA 1
ATOM 3548 C C . PHE D 1 47 ? -2.381 8.429 2.244 1.00 23.27 51 PHE D C 1
ATOM 3549 O O . PHE D 1 47 ? -3.488 8.452 1.665 1.00 23.33 51 PHE D O 1
ATOM 3557 N N . SER D 1 48 ? -2.195 8.914 3.469 1.00 23.35 52 SER D N 1
ATOM 3558 C CA . SER D 1 48 ? -3.277 9.572 4.208 1.00 23.24 52 SER D CA 1
ATOM 3559 C C . SER D 1 48 ? -3.655 10.898 3.532 1.00 24.38 52 SER D C 1
ATOM 3560 O O . SER D 1 48 ? -2.865 11.487 2.772 1.00 24.12 52 SER D O 1
ATOM 3563 N N . ASP D 1 49 ? -4.868 11.366 3.785 1.00 23.45 53 ASP D N 1
ATOM 3564 C CA . ASP D 1 49 ? -5.271 12.658 3.277 1.00 23.85 53 ASP D CA 1
ATOM 3565 C C . ASP D 1 49 ? -4.929 13.720 4.342 1.00 21.81 53 ASP D C 1
ATOM 3566 O O . ASP D 1 49 ? -5.196 14.915 4.166 1.00 21.02 53 ASP D O 1
ATOM 3571 N N . ALA D 1 50 ? -4.324 13.280 5.445 1.00 20.66 54 ALA D N 1
ATOM 3572 C CA . ALA D 1 50 ? -3.890 14.265 6.461 1.00 19.56 54 ALA D CA 1
ATOM 3573 C C . ALA D 1 50 ? -2.868 15.248 5.887 1.00 20.12 54 ALA D C 1
ATOM 3574 O O . ALA D 1 50 ? -2.092 14.931 4.977 1.00 21.09 54 ALA D O 1
ATOM 3576 N N . THR D 1 51 ? -2.827 16.457 6.435 1.00 18.13 55 THR D N 1
ATOM 3577 C CA . THR D 1 51 ? -1.893 17.470 5.992 1.00 19.02 55 THR D CA 1
ATOM 3578 C C . THR D 1 51 ? -0.475 17.128 6.440 1.00 19.35 55 THR D C 1
ATOM 3579 O O . THR D 1 51 ? 0.501 17.320 5.708 1.00 20.50 55 THR D O 1
ATOM 3583 N N . TYR D 1 52 ? -0.365 16.617 7.650 1.00 17.05 56 TYR D N 1
ATOM 3584 C CA . TYR D 1 52 ? 0.955 16.326 8.192 1.00 16.82 56 TYR D CA 1
ATOM 3585 C C . TYR D 1 52 ? 0.901 15.313 9.281 1.00 17.68 56 TYR D C 1
ATOM 3586 O O . TYR D 1 52 ? -0.166 14.986 9.805 1.00 16.29 56 TYR D O 1
ATOM 3595 N N . ILE D 1 53 ? 2.078 14.765 9.589 1.00 16.28 57 ILE D N 1
ATOM 3596 C CA . ILE D 1 53 ? 2.210 13.848 10.718 1.00 17.22 57 ILE D CA 1
ATOM 3597 C C . ILE D 1 53 ? 3.500 14.307 11.401 1.00 17.10 57 ILE D C 1
ATOM 3598 O O . ILE D 1 53 ? 4.506 14.540 10.731 1.00 17.84 57 ILE D O 1
ATOM 3603 N N . THR D 1 54 ? 3.456 14.426 12.712 1.00 16.39 58 THR D N 1
ATOM 3604 C CA . THR D 1 54 ? 4.621 14.784 13.510 1.00 16.80 58 THR D CA 1
ATOM 3605 C C . THR D 1 54 ? 4.877 13.656 14.512 1.00 16.73 58 THR D C 1
ATOM 3606 O O . THR D 1 54 ? 3.948 13.089 15.078 1.00 15.31 58 THR D O 1
ATOM 3610 N N . VAL D 1 55 ? 6.156 13.290 14.712 1.00 16.84 59 VAL D N 1
ATOM 3611 C CA . VAL D 1 55 ? 6.477 12.265 15.694 1.00 17.21 59 VAL D CA 1
ATOM 3612 C C . VAL D 1 55 ? 7.483 12.929 16.669 1.00 18.25 59 VAL D C 1
ATOM 3613 O O . VAL D 1 55 ? 8.466 13.545 16.220 1.00 18.22 59 VAL D O 1
ATOM 3617 N N . GLY D 1 56 ? 7.202 12.815 17.963 1.00 18.65 60 GLY D N 1
ATOM 3618 C CA . GLY D 1 56 ? 8.067 13.403 18.966 1.00 20.26 60 GLY D CA 1
ATOM 3619 C C . GLY D 1 56 ? 8.555 12.338 19.934 1.00 21.26 60 GLY D C 1
ATOM 3620 O O . GLY D 1 56 ? 7.942 11.273 20.066 1.00 20.03 60 GLY D O 1
ATOM 3621 N N . ASP D 1 57 ? 9.676 12.625 20.600 1.00 22.02 61 ASP D N 1
ATOM 3622 C CA . ASP D 1 57 ? 10.184 11.684 21.610 1.00 23.39 61 ASP D CA 1
ATOM 3623 C C . ASP D 1 57 ? 9.495 11.934 22.951 1.00 23.28 61 ASP D C 1
ATOM 3624 O O . ASP D 1 57 ? 8.580 12.728 23.037 1.00 22.17 61 ASP D O 1
ATOM 3629 N N . ALA D 1 58 ? 9.952 11.250 24.011 1.00 24.12 62 ALA D N 1
ATOM 3630 C CA . ALA D 1 58 ? 9.306 11.374 25.294 1.00 23.82 62 ALA D CA 1
ATOM 3631 C C . ALA D 1 58 ? 9.276 12.787 25.878 1.00 24.76 62 ALA D C 1
ATOM 3632 O O . ALA D 1 58 ? 8.396 13.108 26.674 1.00 25.67 62 ALA D O 1
ATOM 3634 N N . SER D 1 59 ? 10.250 13.591 25.474 1.00 25.03 63 SER D N 1
ATOM 3635 C CA . SER D 1 59 ? 10.369 14.966 25.934 1.00 25.75 63 SER D CA 1
ATOM 3636 C C . SER D 1 59 ? 9.696 15.960 24.973 1.00 25.14 63 SER D C 1
ATOM 3637 O O . SER D 1 59 ? 9.770 17.154 25.207 1.00 26.10 63 SER D O 1
ATOM 3640 N N . GLY D 1 60 ? 9.096 15.473 23.890 1.00 24.50 64 GLY D N 1
ATOM 3641 C CA . GLY D 1 60 ? 8.494 16.382 22.923 1.00 24.03 64 GLY D CA 1
ATOM 3642 C C . GLY D 1 60 ? 9.458 16.896 21.866 1.00 23.42 64 GLY D C 1
ATOM 3643 O O . GLY D 1 60 ? 9.119 17.781 21.091 1.00 23.18 64 GLY D O 1
ATOM 3644 N N . GLN D 1 61 ? 10.681 16.372 21.823 1.00 21.77 65 GLN D N 1
ATOM 3645 C CA . GLN D 1 61 ? 11.618 16.810 20.784 1.00 22.51 65 GLN D CA 1
ATOM 3646 C C . GLN D 1 61 ? 11.208 16.070 19.514 1.00 21.81 65 GLN D C 1
ATOM 3647 O O . GLN D 1 61 ? 11.062 14.839 19.531 1.00 21.90 65 GLN D O 1
ATOM 3653 N N . ARG D 1 62 ? 11.049 16.794 18.397 1.00 20.18 66 ARG D N 1
ATOM 3654 C CA . ARG D 1 62 ? 10.605 16.122 17.179 1.00 20.16 66 ARG D CA 1
ATOM 3655 C C . ARG D 1 62 ? 11.625 15.181 16.572 1.00 20.51 66 ARG D C 1
ATOM 3656 O O . ARG D 1 62 ? 12.791 15.549 16.404 1.00 21.74 66 ARG D O 1
ATOM 3664 N N . LEU D 1 63 ? 11.158 13.980 16.248 1.00 20.46 67 LEU D N 1
ATOM 3665 C CA . LEU D 1 63 ? 11.950 12.962 15.561 1.00 22.24 67 LEU D CA 1
ATOM 3666 C C . LEU D 1 63 ? 11.557 12.962 14.077 1.00 22.21 67 LEU D C 1
ATOM 3667 O O . LEU D 1 63 ? 12.279 12.425 13.235 1.00 23.21 67 LEU D O 1
ATOM 3672 N N . TYR D 1 64 ? 10.380 13.527 13.767 1.00 21.11 68 TYR D N 1
ATOM 3673 C CA . TYR D 1 64 ? 9.912 13.628 12.393 1.00 21.10 68 TYR D CA 1
ATOM 3674 C C . TYR D 1 64 ? 8.922 14.780 12.263 1.00 20.36 68 TYR D C 1
ATOM 3675 O O . TYR D 1 64 ? 8.087 14.991 13.158 1.00 18.75 68 TYR D O 1
ATOM 3684 N N . HIS D 1 65 ? 9.043 15.519 11.166 1.00 19.69 69 HIS D N 1
ATOM 3685 C CA . HIS D 1 65 ? 8.124 16.622 10.840 1.00 19.76 69 HIS D CA 1
ATOM 3686 C C . HIS D 1 65 ? 8.213 16.759 9.318 1.00 21.66 69 HIS D C 1
ATOM 3687 O O . HIS D 1 65 ? 9.241 16.391 8.711 1.00 22.35 69 HIS D O 1
ATOM 3694 N N . VAL D 1 66 ? 7.171 17.305 8.701 1.00 20.89 70 VAL D N 1
ATOM 3695 C CA . VAL D 1 66 ? 7.170 17.468 7.251 1.00 21.83 70 VAL D CA 1
ATOM 3696 C C . VAL D 1 66 ? 8.239 18.484 6.807 1.00 23.38 70 VAL D C 1
ATOM 3697 O O . VAL D 1 66 ? 8.721 18.400 5.682 1.00 24.25 70 VAL D O 1
ATOM 3701 N N . ASN D 1 67 ? 8.586 19.425 7.680 1.00 21.98 71 ASN D N 1
ATOM 3702 C CA . ASN D 1 67 ? 9.635 20.419 7.375 1.00 23.46 71 ASN D CA 1
ATOM 3703 C C . ASN D 1 67 ? 10.904 20.007 8.164 1.00 25.13 71 ASN D C 1
ATOM 3704 O O . ASN D 1 67 ? 10.956 20.014 9.405 1.00 23.93 71 ASN D O 1
ATOM 3709 N N . PRO D 1 68 ? 11.965 19.624 7.421 1.00 27.21 72 PRO D N 1
ATOM 3710 C CA . PRO D 1 68 ? 13.235 19.168 8.012 1.00 26.63 72 PRO D CA 1
ATOM 3711 C C . PRO D 1 68 ? 13.849 19.947 9.154 1.00 25.55 72 PRO D C 1
ATOM 3712 O O . PRO D 1 68 ? 14.334 19.333 10.097 1.00 26.12 72 PRO D O 1
ATOM 3716 N N . ASP D 1 69 ? 13.836 21.277 9.085 1.00 25.79 73 ASP D N 1
ATOM 3717 C CA . ASP D 1 69 ? 14.449 22.071 10.147 1.00 27.31 73 ASP D CA 1
ATOM 3718 C C . ASP D 1 69 ? 13.770 21.930 11.508 1.00 26.61 73 ASP D C 1
ATOM 3719 O O . ASP D 1 69 ? 14.377 22.215 12.529 1.00 26.60 73 ASP D O 1
ATOM 3724 N N . GLU D 1 70 ? 12.509 21.490 11.525 1.00 24.94 74 GLU D N 1
ATOM 3725 C CA . GLU D 1 70 ? 11.784 21.327 12.793 1.00 24.69 74 GLU D CA 1
ATOM 3726 C C . GLU D 1 70 ? 12.227 20.063 13.532 1.00 22.81 74 GLU D C 1
ATOM 3727 O O . GLU D 1 70 ? 11.954 19.910 14.714 1.00 20.71 74 GLU D O 1
ATOM 3733 N N . ILE D 1 71 ? 12.866 19.145 12.820 1.00 22.05 75 ILE D N 1
ATOM 3734 C CA . ILE D 1 71 ? 13.340 17.935 13.481 1.00 23.00 75 ILE D CA 1
ATOM 3735 C C . ILE D 1 71 ? 14.464 18.310 14.430 1.00 24.35 75 ILE D C 1
ATOM 3736 O O . ILE D 1 71 ? 15.370 19.077 14.067 1.00 24.15 75 ILE D O 1
ATOM 3741 N N . GLY D 1 72 ? 14.386 17.816 15.654 1.00 24.45 76 GLY D N 1
ATOM 3742 C CA . GLY D 1 72 ? 15.405 18.174 16.630 1.00 26.66 76 GLY D CA 1
ATOM 3743 C C . GLY D 1 72 ? 14.971 19.340 17.501 1.00 27.15 76 GLY D C 1
ATOM 3744 O O . GLY D 1 72 ? 15.607 19.630 18.526 1.00 28.38 76 GLY D O 1
ATOM 3745 N N . LYS D 1 73 ? 13.900 20.019 17.103 1.00 27.37 77 LYS D N 1
ATOM 3746 C CA . LYS D 1 73 ? 13.355 21.132 17.879 1.00 27.66 77 LYS D CA 1
ATOM 3747 C C . LYS D 1 73 ? 12.157 20.628 18.702 1.00 26.50 77 LYS D C 1
ATOM 3748 O O . LYS D 1 73 ? 11.542 19.626 18.349 1.00 25.80 77 LYS D O 1
ATOM 3754 N N . SER D 1 74 ? 11.864 21.307 19.800 1.00 25.53 78 SER D N 1
ATOM 3755 C CA . SER D 1 74 ? 10.786 20.934 20.729 1.00 24.17 78 SER D CA 1
ATOM 3756 C C . SER D 1 74 ? 9.387 21.322 20.226 1.00 23.17 78 SER D C 1
ATOM 3757 O O . SER D 1 74 ? 9.206 22.363 19.610 1.00 23.61 78 SER D O 1
ATOM 3760 N N . MET D 1 75 ? 8.410 20.459 20.504 1.00 23.43 79 MET D N 1
ATOM 3761 C CA . MET D 1 75 ? 7.013 20.747 20.188 1.00 22.30 79 MET D CA 1
ATOM 3762 C C . MET D 1 75 ? 6.606 21.696 21.340 1.00 22.32 79 MET D C 1
ATOM 3763 O O . MET D 1 75 ? 6.424 21.257 22.487 1.00 23.25 79 MET D O 1
ATOM 3768 N N A GLU D 1 76 ? 6.469 22.978 21.018 0.43 22.23 80 GLU D N 1
ATOM 3769 N N B GLU D 1 76 ? 6.437 22.980 21.049 0.57 21.94 80 GLU D N 1
ATOM 3770 C CA A GLU D 1 76 ? 6.144 23.969 22.029 0.43 22.47 80 GLU D CA 1
ATOM 3771 C CA B GLU D 1 76 ? 6.106 23.943 22.100 0.57 22.15 80 GLU D CA 1
ATOM 3772 C C A GLU D 1 76 ? 4.736 24.544 21.933 0.43 21.92 80 GLU D C 1
ATOM 3773 C C B GLU D 1 76 ? 4.661 24.424 22.113 0.57 22.03 80 GLU D C 1
ATOM 3774 O O A GLU D 1 76 ? 4.470 25.633 22.446 0.43 21.39 80 GLU D O 1
ATOM 3775 O O B GLU D 1 76 ? 4.289 25.316 22.904 0.57 21.54 80 GLU D O 1
ATOM 3786 N N . GLY D 1 77 ? 3.840 23.823 21.262 1.00 20.58 81 GLY D N 1
ATOM 3787 C CA . GLY D 1 77 ? 2.464 24.255 21.171 1.00 20.12 81 GLY D CA 1
ATOM 3788 C C . GLY D 1 77 ? 1.694 24.167 22.475 1.00 19.31 81 GLY D C 1
ATOM 3789 O O . GLY D 1 77 ? 0.713 24.878 22.645 1.00 20.64 81 GLY D O 1
ATOM 3790 N N . GLY D 1 78 ? 2.102 23.281 23.392 1.00 18.96 82 GLY D N 1
ATOM 3791 C CA . GLY D 1 78 ? 1.425 23.164 24.658 1.00 18.05 82 GLY D CA 1
ATOM 3792 C C . GLY D 1 78 ? 0.233 22.243 24.720 1.00 18.15 82 GLY D C 1
ATOM 3793 O O . GLY D 1 78 ? -0.438 22.147 25.754 1.00 19.51 82 GLY D O 1
ATOM 3794 N N . ASP D 1 79 ? -0.012 21.530 23.609 1.00 16.84 83 ASP D N 1
ATOM 3795 C CA . ASP D 1 79 ? -1.164 20.612 23.569 1.00 17.47 83 ASP D CA 1
ATOM 3796 C C . ASP D 1 79 ? -0.725 19.144 23.434 1.00 18.22 83 ASP D C 1
ATOM 3797 O O . ASP D 1 79 ? -1.472 18.284 22.973 1.00 19.97 83 ASP D O 1
ATOM 3802 N N . SER D 1 80 ? 0.498 18.874 23.859 1.00 18.67 84 SER D N 1
ATOM 3803 C CA . SER D 1 80 ? 1.014 17.495 23.800 1.00 19.50 84 SER D CA 1
ATOM 3804 C C . SER D 1 80 ? 1.171 16.900 25.206 1.00 21.46 84 SER D C 1
ATOM 3805 O O . SER D 1 80 ? 1.407 15.701 25.344 1.00 20.84 84 SER D O 1
ATOM 3808 N N . ASP D 1 81 ? 1.010 17.719 26.252 1.00 21.77 85 ASP D N 1
ATOM 3809 C CA . ASP D 1 81 ? 1.203 17.195 27.596 1.00 22.91 85 ASP D CA 1
ATOM 3810 C C . ASP D 1 81 ? 0.343 16.027 28.023 1.00 20.84 85 ASP D C 1
ATOM 3811 O O . ASP D 1 81 ? 0.821 15.109 28.695 1.00 20.84 85 ASP D O 1
ATOM 3816 N N . GLU D 1 82 ? -0.935 16.045 27.657 1.00 19.25 86 GLU D N 1
ATOM 3817 C CA . GLU D 1 82 ? -1.784 14.960 28.111 1.00 19.16 86 GLU D CA 1
ATOM 3818 C C . GLU D 1 82 ? -1.389 13.586 27.512 1.00 19.36 86 GLU D C 1
ATOM 3819 O O . GLU D 1 82 ? -1.653 12.550 28.126 1.00 20.31 86 GLU D O 1
ATOM 3825 N N . ALA D 1 83 ? -0.758 13.619 26.347 1.00 18.44 87 ALA D N 1
ATOM 3826 C CA . ALA D 1 83 ? -0.300 12.373 25.742 1.00 18.54 87 ALA D CA 1
ATOM 3827 C C . ALA D 1 83 ? 1.055 12.014 26.340 1.00 19.06 87 ALA D C 1
ATOM 3828 O O . ALA D 1 83 ? 1.265 10.886 26.771 1.00 19.15 87 ALA D O 1
ATOM 3830 N N . LEU D 1 84 ? 1.963 12.982 26.405 1.00 19.63 88 LEU D N 1
ATOM 3831 C CA . LEU D 1 84 ? 3.320 12.694 26.877 1.00 20.59 88 LEU D CA 1
ATOM 3832 C C . LEU D 1 84 ? 3.416 12.363 28.352 1.00 22.77 88 LEU D C 1
ATOM 3833 O O . LEU D 1 84 ? 4.216 11.511 28.774 1.00 23.53 88 LEU D O 1
ATOM 3838 N N . ILE D 1 85 ? 2.601 13.031 29.149 1.00 23.21 89 ILE D N 1
ATOM 3839 C CA . ILE D 1 85 ? 2.639 12.817 30.586 1.00 23.65 89 ILE D CA 1
ATOM 3840 C C . ILE D 1 85 ? 1.589 11.843 31.083 1.00 24.82 89 ILE D C 1
ATOM 3841 O O . ILE D 1 85 ? 1.895 10.954 31.903 1.00 25.50 89 ILE D O 1
ATOM 3846 N N . ASN D 1 86 ? 0.359 11.964 30.575 1.00 21.95 90 ASN D N 1
ATOM 3847 C CA . ASN D 1 86 ? -0.727 11.134 31.049 1.00 21.99 90 ASN D CA 1
ATOM 3848 C C . ASN D 1 86 ? -1.219 10.038 30.129 1.00 21.16 90 ASN D C 1
ATOM 3849 O O . ASN D 1 86 ? -2.197 9.367 30.433 1.00 21.71 90 ASN D O 1
ATOM 3854 N N . ALA D 1 87 ? -0.499 9.827 29.024 1.00 20.18 91 ALA D N 1
ATOM 3855 C CA . ALA D 1 87 ? -0.798 8.753 28.080 1.00 20.23 91 ALA D CA 1
ATOM 3856 C C . ALA D 1 87 ? -2.202 8.764 27.489 1.00 20.35 91 ALA D C 1
ATOM 3857 O O . ALA D 1 87 ? -2.767 7.709 27.162 1.00 20.72 91 ALA D O 1
ATOM 3859 N N . LYS D 1 88 ? -2.778 9.978 27.379 1.00 19.12 92 LYS D N 1
ATOM 3860 C CA . LYS D 1 88 ? -4.109 10.125 26.801 1.00 20.07 92 LYS D CA 1
ATOM 3861 C C . LYS D 1 88 ? -4.033 10.289 25.269 1.00 17.65 92 LYS D C 1
ATOM 3862 O O . LYS D 1 88 ? -3.012 10.782 24.748 1.00 17.09 92 LYS D O 1
ATOM 3868 N N . SER D 1 89 ? -5.093 9.858 24.574 1.00 18.08 93 SER D N 1
ATOM 3869 C CA . SER D 1 89 ? -5.217 10.019 23.110 1.00 17.79 93 SER D CA 1
ATOM 3870 C C . SER D 1 89 ? -6.426 10.942 22.933 1.00 17.11 93 SER D C 1
ATOM 3871 O O . SER D 1 89 ? -7.468 10.757 23.575 1.00 18.41 93 SER D O 1
ATOM 3874 N N . TYR D 1 90 ? -6.286 11.945 22.073 1.00 15.58 94 TYR D N 1
ATOM 3875 C CA . TYR D 1 90 ? -7.372 12.939 21.950 1.00 16.91 94 TYR D CA 1
ATOM 3876 C C . TYR D 1 90 ? -7.253 13.798 20.684 1.00 17.02 94 TYR D C 1
ATOM 3877 O O . TYR D 1 90 ? -6.259 13.729 19.965 1.00 16.03 94 TYR D O 1
ATOM 3886 N N . VAL D 1 91 ? -8.298 14.605 20.438 1.00 15.17 95 VAL D N 1
ATOM 3887 C CA . VAL D 1 91 ? -8.352 15.545 19.351 1.00 16.09 95 VAL D CA 1
ATOM 3888 C C . VAL D 1 91 ? -8.033 16.924 19.954 1.00 17.08 95 VAL D C 1
ATOM 3889 O O . VAL D 1 91 ? -8.539 17.290 21.012 1.00 18.48 95 VAL D O 1
ATOM 3893 N N . SER D 1 92 ? -7.156 17.656 19.282 1.00 15.43 96 SER D N 1
ATOM 3894 C CA . SER D 1 92 ? -6.792 18.981 19.756 1.00 17.19 96 SER D CA 1
ATOM 3895 C C . SER D 1 92 ? -6.833 19.929 18.539 1.00 17.28 96 SER D C 1
ATOM 3896 O O . SER D 1 92 ? -6.802 19.481 17.382 1.00 17.75 96 SER D O 1
ATOM 3899 N N . VAL D 1 93 ? -6.910 21.244 18.790 1.00 17.19 97 VAL D N 1
ATOM 3900 C CA . VAL D 1 93 ? -6.886 22.186 17.675 1.00 16.70 97 VAL D CA 1
ATOM 3901 C C . VAL D 1 93 ? -5.854 23.236 18.023 1.00 17.64 97 VAL D C 1
ATOM 3902 O O . VAL D 1 93 ? -5.766 23.691 19.180 1.00 17.81 97 VAL D O 1
ATOM 3906 N N . ARG D 1 94 ? -5.014 23.569 17.036 1.00 15.35 98 ARG D N 1
ATOM 3907 C CA . ARG D 1 94 ? -4.009 24.615 17.290 1.00 17.13 98 ARG D CA 1
ATOM 3908 C C . ARG D 1 94 ? -3.374 25.118 16.017 1.00 16.52 98 ARG D C 1
ATOM 3909 O O . ARG D 1 94 ? -3.228 24.391 15.012 1.00 17.05 98 ARG D O 1
ATOM 3917 N N . LYS D 1 95 ? -2.979 26.388 16.066 1.00 16.02 99 LYS D N 1
ATOM 3918 C CA . LYS D 1 95 ? -2.262 26.987 14.937 1.00 17.15 99 LYS D CA 1
ATOM 3919 C C . LYS D 1 95 ? -0.749 26.889 15.186 1.00 18.04 99 LYS D C 1
ATOM 3920 O O . LYS D 1 95 ? -0.115 27.726 15.883 1.00 19.42 99 LYS D O 1
ATOM 3926 N N . GLY D 1 96 ? -0.174 25.784 14.709 1.00 16.47 100 GLY D N 1
ATOM 3927 C CA . GLY D 1 96 ? 1.254 25.625 14.769 1.00 17.47 100 GLY D CA 1
ATOM 3928 C C . GLY D 1 96 ? 1.833 26.243 13.484 1.00 17.81 100 GLY D C 1
ATOM 3929 O O . GLY D 1 96 ? 1.153 26.981 12.741 1.00 17.72 100 GLY D O 1
ATOM 3930 N N . SER D 1 97 ? 3.088 25.913 13.188 1.00 18.02 101 SER D N 1
ATOM 3931 C CA . SER D 1 97 ? 3.774 26.465 12.030 1.00 18.90 101 SER D CA 1
ATOM 3932 C C . SER D 1 97 ? 3.018 26.239 10.723 1.00 20.07 101 SER D C 1
ATOM 3933 O O . SER D 1 97 ? 3.104 27.067 9.807 1.00 19.63 101 SER D O 1
ATOM 3936 N N . LEU D 1 98 ? 2.286 25.121 10.641 1.00 18.34 102 LEU D N 1
ATOM 3937 C CA . LEU D 1 98 ? 1.552 24.779 9.431 1.00 19.87 102 LEU D CA 1
ATOM 3938 C C . LEU D 1 98 ? 0.152 25.379 9.302 1.00 20.62 102 LEU D C 1
ATOM 3939 O O . LEU D 1 98 ? -0.552 25.131 8.306 1.00 23.76 102 LEU D O 1
ATOM 3944 N N . GLY D 1 99 ? -0.276 26.156 10.293 1.00 18.81 103 GLY D N 1
ATOM 3945 C CA . GLY D 1 99 ? -1.600 26.753 10.208 1.00 18.41 103 GLY D CA 1
ATOM 3946 C C . GLY D 1 99 ? -2.577 26.118 11.180 1.00 18.84 103 GLY D C 1
ATOM 3947 O O . GLY D 1 99 ? -2.292 25.050 11.740 1.00 19.77 103 GLY D O 1
ATOM 3948 N N . SER D 1 100 ? -3.719 26.771 11.405 1.00 17.04 104 SER D N 1
ATOM 3949 C CA . SER D 1 100 ? -4.729 26.240 12.316 1.00 16.77 104 SER D CA 1
ATOM 3950 C C . SER D 1 100 ? -5.137 24.830 11.827 1.00 15.85 104 SER D C 1
ATOM 3951 O O . SER D 1 100 ? -5.645 24.666 10.705 1.00 17.83 104 SER D O 1
ATOM 3954 N N . SER D 1 101 ? -4.898 23.839 12.691 1.00 15.68 105 SER D N 1
ATOM 3955 C CA . SER D 1 101 ? -5.165 22.462 12.307 1.00 15.60 105 SER D CA 1
ATOM 3956 C C . SER D 1 101 ? -5.780 21.642 13.434 1.00 16.13 105 SER D C 1
ATOM 3957 O O . SER D 1 101 ? -5.550 21.902 14.614 1.00 16.43 105 SER D O 1
ATOM 3960 N N A LEU D 1 102 ? -6.576 20.648 13.057 0.55 15.79 106 LEU D N 1
ATOM 3961 N N B LEU D 1 102 ? -6.558 20.656 13.042 0.45 16.31 106 LEU D N 1
ATOM 3962 C CA A LEU D 1 102 ? -7.207 19.718 14.009 0.55 16.26 106 LEU D CA 1
ATOM 3963 C CA B LEU D 1 102 ? -7.097 19.736 14.015 0.45 17.06 106 LEU D CA 1
ATOM 3964 C C A LEU D 1 102 ? -6.236 18.528 14.072 0.55 16.54 106 LEU D C 1
ATOM 3965 C C B LEU D 1 102 ? -6.014 18.670 14.084 0.45 17.10 106 LEU D C 1
ATOM 3966 O O A LEU D 1 102 ? -5.948 17.936 13.018 0.55 15.73 106 LEU D O 1
ATOM 3967 O O B LEU D 1 102 ? -5.385 18.333 13.075 0.45 16.57 106 LEU D O 1
ATOM 3976 N N . ARG D 1 103 ? -5.757 18.183 15.280 1.00 16.73 107 ARG D N 1
ATOM 3977 C CA . ARG D 1 103 ? -4.753 17.122 15.476 1.00 16.58 107 ARG D CA 1
ATOM 3978 C C . ARG D 1 103 ? -5.344 15.946 16.219 1.00 17.26 107 ARG D C 1
ATOM 3979 O O . ARG D 1 103 ? -6.168 16.129 17.121 1.00 19.02 107 ARG D O 1
ATOM 3987 N N . GLY D 1 104 ? -4.931 14.750 15.833 1.00 16.59 108 GLY D N 1
ATOM 3988 C CA . GLY D 1 104 ? -5.286 13.575 16.607 1.00 16.12 108 GLY D CA 1
ATOM 3989 C C . GLY D 1 104 ? -3.927 13.231 17.242 1.00 17.16 108 GLY D C 1
ATOM 3990 O O . GLY D 1 104 ? -2.926 13.134 16.514 1.00 17.22 108 GLY D O 1
ATOM 3991 N N . LYS D 1 105 ? -3.884 13.031 18.555 1.00 15.49 109 LYS D N 1
ATOM 3992 C CA . LYS D 1 105 ? -2.642 12.767 19.283 1.00 16.08 109 LYS D CA 1
ATOM 3993 C C . LYS D 1 105 ? -2.764 11.506 20.089 1.00 15.55 109 LYS D C 1
ATOM 3994 O O . LYS D 1 105 ? -3.829 11.208 20.636 1.00 16.37 109 LYS D O 1
ATOM 4000 N N . SER D 1 106 ? -1.660 10.729 20.127 1.00 15.98 110 SER D N 1
ATOM 4001 C CA . SER D 1 106 ? -1.672 9.485 20.880 1.00 15.23 110 SER D CA 1
ATOM 4002 C C . SER D 1 106 ? -0.231 9.211 21.274 1.00 16.43 110 SER D C 1
ATOM 4003 O O . SER D 1 106 ? 0.685 9.463 20.498 1.00 16.58 110 SER D O 1
ATOM 4006 N N . PRO D 1 107 ? -0.017 8.688 22.492 1.00 15.51 111 PRO D N 1
ATOM 4007 C CA . PRO D 1 107 ? 1.360 8.394 22.925 1.00 16.49 111 PRO D CA 1
ATOM 4008 C C . PRO D 1 107 ? 1.895 7.135 22.230 1.00 16.85 111 PRO D C 1
ATOM 4009 O O . PRO D 1 107 ? 1.117 6.295 21.801 1.00 17.69 111 PRO D O 1
ATOM 4013 N N . ILE D 1 108 ? 3.222 7.059 22.160 1.00 16.50 112 ILE D N 1
ATOM 4014 C CA . ILE D 1 108 ? 3.956 5.844 21.716 1.00 17.28 112 ILE D CA 1
ATOM 4015 C C . ILE D 1 108 ? 4.372 5.262 23.082 1.00 17.24 112 ILE D C 1
ATOM 4016 O O . ILE D 1 108 ? 4.793 6.007 23.988 1.00 17.68 112 ILE D O 1
ATOM 4021 N N . GLN D 1 109 ? 4.170 3.960 23.258 1.00 18.60 113 GLN D N 1
ATOM 4022 C CA . GLN D 1 109 ? 4.481 3.317 24.559 1.00 19.02 113 GLN D CA 1
ATOM 4023 C C . GLN D 1 109 ? 5.321 2.065 24.409 1.00 19.88 113 GLN D C 1
ATOM 4024 O O . GLN D 1 109 ? 5.211 1.363 23.401 1.00 20.06 113 GLN D O 1
ATOM 4030 N N . ASP D 1 110 ? 6.174 1.804 25.404 1.00 20.24 114 ASP D N 1
ATOM 4031 C CA . ASP D 1 110 ? 6.945 0.552 25.364 1.00 21.70 114 ASP D CA 1
ATOM 4032 C C . ASP D 1 110 ? 6.092 -0.557 26.011 1.00 21.73 114 ASP D C 1
ATOM 4033 O O . ASP D 1 110 ? 4.947 -0.351 26.385 1.00 21.76 114 ASP D O 1
ATOM 4038 N N . ALA D 1 111 ? 6.641 -1.762 26.167 1.00 21.08 115 ALA D N 1
ATOM 4039 C CA . ALA D 1 111 ? 5.861 -2.867 26.688 1.00 21.27 115 ALA D CA 1
ATOM 4040 C C . ALA D 1 111 ? 5.298 -2.712 28.098 1.00 22.61 115 ALA D C 1
ATOM 4041 O O . ALA D 1 111 ? 4.332 -3.406 28.448 1.00 23.95 115 ALA D O 1
ATOM 4043 N N . THR D 1 112 ? 5.879 -1.807 28.886 1.00 22.09 116 THR D N 1
ATOM 4044 C CA . THR D 1 112 ? 5.435 -1.609 30.269 1.00 23.95 116 THR D CA 1
ATOM 4045 C C . THR D 1 112 ? 4.319 -0.577 30.343 1.00 25.59 116 THR D C 1
ATOM 4046 O O . THR D 1 112 ? 3.743 -0.344 31.432 1.00 27.20 116 THR D O 1
ATOM 4050 N N . GLY D 1 113 ? 4.058 0.066 29.211 1.00 24.34 117 GLY D N 1
ATOM 4051 C CA . GLY D 1 113 ? 3.047 1.119 29.157 1.00 24.20 117 GLY D CA 1
ATOM 4052 C C . GLY D 1 113 ? 3.670 2.506 29.281 1.00 25.05 117 GLY D C 1
ATOM 4053 O O . GLY D 1 113 ? 2.980 3.549 29.104 1.00 23.54 117 GLY D O 1
ATOM 4054 N N . LYS D 1 114 ? 4.960 2.560 29.611 1.00 22.98 118 LYS D N 1
ATOM 4055 C CA . LYS D 1 114 ? 5.623 3.837 29.743 1.00 24.28 118 LYS D CA 1
ATOM 4056 C C . LYS D 1 114 ? 5.606 4.594 28.400 1.00 22.95 118 LYS D C 1
ATOM 4057 O O . LYS D 1 114 ? 5.828 4.026 27.338 1.00 20.62 118 LYS D O 1
ATOM 4063 N N . VAL D 1 115 ? 5.355 5.889 28.476 1.00 22.50 119 VAL D N 1
ATOM 4064 C CA . VAL D 1 115 ? 5.335 6.710 27.263 1.00 20.95 119 VAL D CA 1
ATOM 4065 C C . VAL D 1 115 ? 6.758 7.014 26.773 1.00 22.02 119 VAL D C 1
ATOM 4066 O O . VAL D 1 115 ? 7.596 7.499 27.567 1.00 22.95 119 VAL D O 1
ATOM 4070 N N . ILE D 1 116 ? 7.036 6.742 25.483 1.00 19.80 120 ILE D N 1
ATOM 4071 C CA . ILE D 1 116 ? 8.342 7.029 24.906 1.00 20.52 120 ILE D CA 1
ATOM 4072 C C . ILE D 1 116 ? 8.272 8.031 23.755 1.00 20.64 120 ILE D C 1
ATOM 4073 O O . ILE D 1 116 ? 9.281 8.342 23.110 1.00 21.05 120 ILE D O 1
ATOM 4078 N N . GLY D 1 117 ? 7.073 8.560 23.509 1.00 20.12 121 GLY D N 1
ATOM 4079 C CA . GLY D 1 117 ? 6.946 9.520 22.422 1.00 19.72 121 GLY D CA 1
ATOM 4080 C C . GLY D 1 117 ? 5.487 9.834 22.141 1.00 18.09 121 GLY D C 1
ATOM 4081 O O . GLY D 1 117 ? 4.598 9.461 22.893 1.00 18.53 121 GLY D O 1
ATOM 4082 N N . ILE D 1 118 ? 5.273 10.496 21.008 1.00 18.03 122 ILE D N 1
ATOM 4083 C CA . ILE D 1 118 ? 3.925 10.926 20.633 1.00 17.93 122 ILE D CA 1
ATOM 4084 C C . ILE D 1 118 ? 3.793 11.020 19.128 1.00 17.57 122 ILE D C 1
ATOM 4085 O O . ILE D 1 118 ? 4.782 11.301 18.444 1.00 16.52 122 ILE D O 1
ATOM 4090 N N . VAL D 1 119 ? 2.595 10.680 18.617 1.00 16.67 123 VAL D N 1
ATOM 4091 C CA . VAL D 1 119 ? 2.296 10.857 17.221 1.00 14.93 123 VAL D CA 1
ATOM 4092 C C . VAL D 1 119 ? 1.139 11.844 17.142 1.00 15.40 123 VAL D C 1
ATOM 4093 O O . VAL D 1 119 ? 0.192 11.737 17.923 1.00 15.30 123 VAL D O 1
ATOM 4097 N N . SER D 1 120 ? 1.269 12.801 16.237 1.00 14.90 124 SER D N 1
ATOM 4098 C CA . SER D 1 120 ? 0.243 13.800 16.001 1.00 15.97 124 SER D CA 1
ATOM 4099 C C . SER D 1 120 ? -0.082 13.776 14.504 1.00 15.58 124 SER D C 1
ATOM 4100 O O . SER D 1 120 ? 0.818 13.951 13.659 1.00 17.21 124 SER D O 1
ATOM 4103 N N . VAL D 1 121 ? -1.357 13.544 14.145 1.00 15.60 125 VAL D N 1
ATOM 4104 C CA . VAL D 1 121 ? -1.768 13.539 12.743 1.00 14.98 125 VAL D CA 1
ATOM 4105 C C . VAL D 1 121 ? -2.640 14.785 12.600 1.00 15.21 125 VAL D C 1
ATOM 4106 O O . VAL D 1 121 ? -3.625 14.908 13.315 1.00 15.57 125 VAL D O 1
ATOM 4110 N N . GLY D 1 122 ? -2.286 15.660 11.666 1.00 14.56 126 GLY D N 1
ATOM 4111 C CA . GLY D 1 122 ? -2.994 16.927 11.579 1.00 15.52 126 GLY D CA 1
ATOM 4112 C C . GLY D 1 122 ? -3.627 17.232 10.237 1.00 16.19 126 GLY D C 1
ATOM 4113 O O . GLY D 1 122 ? -3.107 16.825 9.189 1.00 16.19 126 GLY D O 1
ATOM 4114 N N . TYR D 1 123 ? -4.748 17.944 10.306 1.00 16.70 127 TYR D N 1
ATOM 4115 C CA . TYR D 1 123 ? -5.486 18.408 9.120 1.00 16.64 127 TYR D CA 1
ATOM 4116 C C . TYR D 1 123 ? -5.617 19.913 9.243 1.00 16.94 127 TYR D C 1
ATOM 4117 O O . TYR D 1 123 ? -6.247 20.396 10.172 1.00 16.14 127 TYR D O 1
ATOM 4126 N N A THR D 1 124 ? -4.980 20.660 8.354 0.63 16.86 128 THR D N 1
ATOM 4127 N N B THR D 1 124 ? -5.024 20.639 8.293 0.37 17.43 128 THR D N 1
ATOM 4128 C CA A THR D 1 124 ? -5.085 22.123 8.414 0.63 18.16 128 THR D CA 1
ATOM 4129 C CA B THR D 1 124 ? -5.129 22.107 8.278 0.37 18.88 128 THR D CA 1
ATOM 4130 C C A THR D 1 124 ? -6.510 22.497 7.920 0.63 18.94 128 THR D C 1
ATOM 4131 C C B THR D 1 124 ? -6.582 22.464 7.894 0.37 19.49 128 THR D C 1
ATOM 4132 O O A THR D 1 124 ? -6.921 22.125 6.818 0.63 20.18 128 THR D O 1
ATOM 4133 O O B THR D 1 124 ? -7.111 22.031 6.854 0.37 19.86 128 THR D O 1
ATOM 4140 N N . ILE D 1 125 ? -7.239 23.237 8.744 1.00 19.53 129 ILE D N 1
ATOM 4141 C CA . ILE D 1 125 ? -8.628 23.555 8.490 1.00 22.93 129 ILE D CA 1
ATOM 4142 C C . ILE D 1 125 ? -8.930 24.305 7.211 1.00 24.40 129 ILE D C 1
ATOM 4143 O O . ILE D 1 125 ? -9.894 23.994 6.520 1.00 24.73 129 ILE D O 1
ATOM 4148 N N . GLU D 1 126 ? -8.088 25.242 6.856 1.00 25.85 130 GLU D N 1
ATOM 4149 C CA . GLU D 1 126 ? -8.383 26.017 5.650 1.00 29.66 130 GLU D CA 1
ATOM 4150 C C . GLU D 1 126 ? -8.265 25.147 4.399 1.00 30.57 130 GLU D C 1
ATOM 4151 O O . GLU D 1 126 ? -8.821 25.473 3.342 1.00 31.99 130 GLU D O 1
ATOM 4157 N N . GLN D 1 127 ? -7.554 24.035 4.503 1.00 28.72 131 GLN D N 1
ATOM 4158 C CA . GLN D 1 127 ? -7.367 23.164 3.378 1.00 29.67 131 GLN D CA 1
ATOM 4159 C C . GLN D 1 127 ? -8.422 22.056 3.250 1.00 27.69 131 GLN D C 1
ATOM 4160 O O . GLN D 1 127 ? -8.385 21.278 2.318 1.00 28.14 131 GLN D O 1
ATOM 4166 N N . LEU D 1 128 ? -9.373 22.005 4.173 1.00 27.03 132 LEU D N 1
ATOM 4167 C CA . LEU D 1 128 ? -10.421 20.988 4.070 1.00 28.72 132 LEU D CA 1
ATOM 4168 C C . LEU D 1 128 ? -11.285 21.202 2.804 1.00 29.59 132 LEU D C 1
ATOM 4169 O O . LEU D 1 128 ? -11.598 22.341 2.470 1.00 28.90 132 LEU D O 1
ATOM 4174 N N . GLU D 1 129 ? -11.671 20.110 2.128 1.00 31.06 133 GLU D N 1
ATOM 4175 C CA . GLU D 1 129 ? -12.565 20.150 0.951 1.00 32.74 133 GLU D CA 1
ATOM 4176 C C . GLU D 1 129 ? -13.940 20.080 1.613 1.00 32.06 133 GLU D C 1
ATOM 4177 O O . GLU D 1 129 ? -14.355 19.039 2.146 1.00 31.16 133 GLU D O 1
ATOM 4183 N N . HIS D 1 130 ? -14.644 21.187 1.588 1.00 31.19 134 HIS D N 1
ATOM 4184 C CA . HIS D 1 130 ? -15.910 21.249 2.262 1.00 31.42 134 HIS D CA 1
ATOM 4185 C C . HIS D 1 130 ? -17.030 20.423 1.663 1.00 30.47 134 HIS D C 1
ATOM 4186 O O . HIS D 1 130 ? -17.001 20.037 0.483 1.00 31.29 134 HIS D O 1
ATOM 4193 N N . HIS D 1 131 ? -18.009 20.114 2.502 1.00 28.94 135 HIS D N 1
ATOM 4194 C CA . HIS D 1 131 ? -19.161 19.341 2.049 1.00 29.91 135 HIS D CA 1
ATOM 4195 C C . HIS D 1 131 ? -20.378 20.275 1.872 1.00 31.88 135 HIS D C 1
ATOM 4196 O O . HIS D 1 131 ? -21.500 19.885 2.198 1.00 32.99 135 HIS D O 1
ATOM 4203 N N . GLU E 1 1 ? 45.165 24.323 54.320 1.00 47.78 5 GLU E N 1
ATOM 4204 C CA . GLU E 1 1 ? 45.329 24.280 55.800 1.00 46.75 5 GLU E CA 1
ATOM 4205 C C . GLU E 1 1 ? 43.992 24.368 56.558 1.00 45.81 5 GLU E C 1
ATOM 4206 O O . GLU E 1 1 ? 43.979 24.310 57.784 1.00 46.20 5 GLU E O 1
ATOM 4208 N N . GLU E 1 2 ? 42.878 24.509 55.835 1.00 43.58 6 GLU E N 1
ATOM 4209 C CA . GLU E 1 2 ? 41.556 24.595 56.464 1.00 40.89 6 GLU E CA 1
ATOM 4210 C C . GLU E 1 2 ? 41.123 23.234 57.007 1.00 37.86 6 GLU E C 1
ATOM 4211 O O . GLU E 1 2 ? 41.140 22.232 56.276 1.00 37.11 6 GLU E O 1
ATOM 4217 N N . ARG E 1 3 ? 40.704 23.203 58.274 1.00 34.08 7 ARG E N 1
ATOM 4218 C CA . ARG E 1 3 ? 40.304 21.953 58.913 1.00 30.90 7 ARG E CA 1
ATOM 4219 C C . ARG E 1 3 ? 38.921 22.002 59.505 1.00 27.19 7 ARG E C 1
ATOM 4220 O O . ARG E 1 3 ? 38.410 23.084 59.840 1.00 26.45 7 ARG E O 1
ATOM 4228 N N . LEU E 1 4 ? 38.326 20.812 59.624 1.00 24.07 8 LEU E N 1
ATOM 4229 C CA . LEU E 1 4 ? 37.034 20.637 60.276 1.00 21.13 8 LEU E CA 1
ATOM 4230 C C . LEU E 1 4 ? 37.282 19.478 61.285 1.00 20.79 8 LEU E C 1
ATOM 4231 O O . LEU E 1 4 ? 37.090 18.276 60.979 1.00 20.38 8 LEU E O 1
ATOM 4236 N N . HIS E 1 5 ? 37.731 19.862 62.492 1.00 19.83 9 HIS E N 1
ATOM 4237 C CA . HIS E 1 5 ? 38.080 18.898 63.548 1.00 20.19 9 HIS E CA 1
ATOM 4238 C C . HIS E 1 5 ? 38.846 17.685 62.966 1.00 19.45 9 HIS E C 1
ATOM 4239 O O . HIS E 1 5 ? 38.418 16.527 63.104 1.00 20.21 9 HIS E O 1
ATOM 4246 N N . TYR E 1 6 ? 40.003 17.975 62.348 1.00 20.10 10 TYR E N 1
ATOM 4247 C CA . TYR E 1 6 ? 40.810 16.953 61.676 1.00 19.12 10 TYR E CA 1
ATOM 4248 C C . TYR E 1 6 ? 41.125 15.748 62.543 1.00 19.45 10 TYR E C 1
ATOM 4249 O O . TYR E 1 6 ? 40.890 14.591 62.155 1.00 18.52 10 TYR E O 1
ATOM 4258 N N . GLN E 1 7 ? 41.651 15.980 63.753 1.00 19.15 11 GLN E N 1
ATOM 4259 C CA . GLN E 1 7 ? 41.979 14.830 64.620 1.00 19.74 11 GLN E CA 1
ATOM 4260 C C . GLN E 1 7 ? 40.766 14.001 65.016 1.00 18.46 11 GLN E C 1
ATOM 4261 O O . GLN E 1 7 ? 40.849 12.777 65.117 1.00 19.69 11 GLN E O 1
ATOM 4267 N N . VAL E 1 8 ? 39.634 14.661 65.238 1.00 18.73 12 VAL E N 1
ATOM 4268 C CA . VAL E 1 8 ? 38.432 13.923 65.593 1.00 19.06 12 VAL E CA 1
ATOM 4269 C C . VAL E 1 8 ? 38.013 13.017 64.436 1.00 18.56 12 VAL E C 1
ATOM 4270 O O . VAL E 1 8 ? 37.659 11.857 64.660 1.00 18.51 12 VAL E O 1
ATOM 4274 N N . GLY E 1 9 ? 38.034 13.571 63.221 1.00 19.67 13 GLY E N 1
ATOM 4275 C CA . GLY E 1 9 ? 37.667 12.790 62.042 1.00 19.74 13 GLY E CA 1
ATOM 4276 C C . GLY E 1 9 ? 38.596 11.589 61.851 1.00 20.48 13 GLY E C 1
ATOM 4277 O O . GLY E 1 9 ? 38.133 10.501 61.545 1.00 18.69 13 GLY E O 1
ATOM 4278 N N . GLN E 1 10 ? 39.903 11.765 62.068 1.00 20.23 14 GLN E N 1
ATOM 4279 C CA . GLN E 1 10 ? 40.819 10.638 61.901 1.00 22.25 14 GLN E CA 1
ATOM 4280 C C . GLN E 1 10 ? 40.540 9.555 62.942 1.00 21.77 14 GLN E C 1
ATOM 4281 O O . GLN E 1 10 ? 40.609 8.367 62.639 1.00 21.18 14 GLN E O 1
ATOM 4287 N N A ARG E 1 11 ? 40.234 9.973 64.172 0.48 21.18 15 ARG E N 1
ATOM 4288 N N B ARG E 1 11 ? 40.249 9.960 64.171 0.52 21.12 15 ARG E N 1
ATOM 4289 C CA A ARG E 1 11 ? 39.904 9.037 65.252 0.48 20.92 15 ARG E CA 1
ATOM 4290 C CA B ARG E 1 11 ? 39.943 8.990 65.211 0.52 20.86 15 ARG E CA 1
ATOM 4291 C C A ARG E 1 11 ? 38.669 8.232 64.864 0.48 20.32 15 ARG E C 1
ATOM 4292 C C B ARG E 1 11 ? 38.667 8.219 64.858 0.52 20.25 15 ARG E C 1
ATOM 4293 O O A ARG E 1 11 ? 38.614 7.021 65.032 0.48 20.56 15 ARG E O 1
ATOM 4294 O O B ARG E 1 11 ? 38.585 7.013 65.048 0.52 20.54 15 ARG E O 1
ATOM 4309 N N . ALA E 1 12 ? 37.673 8.936 64.345 1.00 19.88 16 ALA E N 1
ATOM 4310 C CA . ALA E 1 12 ? 36.432 8.292 63.969 1.00 19.84 16 ALA E CA 1
ATOM 4311 C C . ALA E 1 12 ? 36.658 7.307 62.845 1.00 18.92 16 ALA E C 1
ATOM 4312 O O . ALA E 1 12 ? 36.103 6.194 62.880 1.00 19.36 16 ALA E O 1
ATOM 4314 N N . LEU E 1 13 ? 37.461 7.715 61.861 1.00 18.44 17 LEU E N 1
ATOM 4315 C CA . LEU E 1 13 ? 37.726 6.863 60.708 1.00 20.28 17 LEU E CA 1
ATOM 4316 C C . LEU E 1 13 ? 38.469 5.600 61.100 1.00 20.92 17 LEU E C 1
ATOM 4317 O O . LEU E 1 13 ? 38.084 4.494 60.718 1.00 20.11 17 LEU E O 1
ATOM 4322 N N A ILE E 1 14 ? 39.536 5.751 61.883 0.45 20.31 18 ILE E N 1
ATOM 4323 N N B ILE E 1 14 ? 39.548 5.732 61.864 0.55 19.89 18 ILE E N 1
ATOM 4324 C CA A ILE E 1 14 ? 40.293 4.593 62.335 0.45 20.84 18 ILE E CA 1
ATOM 4325 C CA B ILE E 1 14 ? 40.278 4.537 62.248 0.55 20.21 18 ILE E CA 1
ATOM 4326 C C A ILE E 1 14 ? 39.397 3.605 63.070 0.45 20.36 18 ILE E C 1
ATOM 4327 C C B ILE E 1 14 ? 39.384 3.584 63.062 0.55 20.06 18 ILE E C 1
ATOM 4328 O O A ILE E 1 14 ? 39.429 2.401 62.798 0.45 21.13 18 ILE E O 1
ATOM 4329 O O B ILE E 1 14 ? 39.405 2.369 62.834 0.55 20.91 18 ILE E O 1
ATOM 4338 N N . GLN E 1 15 ? 38.568 4.112 63.976 1.00 19.27 19 GLN E N 1
ATOM 4339 C CA . GLN E 1 15 ? 37.672 3.247 64.751 1.00 18.92 19 GLN E CA 1
ATOM 4340 C C . GLN E 1 15 ? 36.654 2.546 63.832 1.00 18.99 19 GLN E C 1
ATOM 4341 O O . GLN E 1 15 ? 36.371 1.380 64.022 1.00 19.27 19 GLN E O 1
ATOM 4347 N N . ALA E 1 16 ? 36.136 3.267 62.841 1.00 19.10 20 ALA E N 1
ATOM 4348 C CA . ALA E 1 16 ? 35.149 2.616 61.957 1.00 18.95 20 ALA E CA 1
ATOM 4349 C C . ALA E 1 16 ? 35.816 1.534 61.125 1.00 19.29 20 ALA E C 1
ATOM 4350 O O . ALA E 1 16 ? 35.187 0.488 60.845 1.00 20.54 20 ALA E O 1
ATOM 4352 N N . MET E 1 17 ? 37.068 1.755 60.704 1.00 19.79 21 MET E N 1
ATOM 4353 C CA . MET E 1 17 ? 37.779 0.754 59.909 1.00 20.87 21 MET E CA 1
ATOM 4354 C C . MET E 1 17 ? 38.028 -0.479 60.787 1.00 21.84 21 MET E C 1
ATOM 4355 O O . MET E 1 17 ? 37.830 -1.613 60.352 1.00 20.85 21 MET E O 1
ATOM 4360 N N . GLN E 1 18 ? 38.420 -0.250 62.041 1.00 19.44 22 GLN E N 1
ATOM 4361 C CA . GLN E 1 18 ? 38.673 -1.376 62.924 1.00 20.74 22 GLN E CA 1
ATOM 4362 C C . GLN E 1 18 ? 37.427 -2.188 63.251 1.00 20.37 22 GLN E C 1
ATOM 4363 O O . GLN E 1 18 ? 37.438 -3.412 63.190 1.00 21.19 22 GLN E O 1
ATOM 4369 N N . ILE E 1 19 ? 36.334 -1.509 63.567 1.00 20.14 23 ILE E N 1
ATOM 4370 C CA . ILE E 1 19 ? 35.104 -2.200 63.934 1.00 20.57 23 ILE E CA 1
ATOM 4371 C C . ILE E 1 19 ? 34.543 -2.965 62.719 1.00 20.14 23 ILE E C 1
ATOM 4372 O O . ILE E 1 19 ? 34.132 -4.125 62.838 1.00 20.73 23 ILE E O 1
ATOM 4377 N N . SER E 1 20 ? 34.540 -2.308 61.556 1.00 19.79 24 SER E N 1
ATOM 4378 C CA . SER E 1 20 ? 33.982 -2.967 60.373 1.00 20.62 24 SER E CA 1
ATOM 4379 C C . SER E 1 20 ? 34.739 -4.191 59.928 1.00 21.61 24 SER E C 1
ATOM 4380 O O . SER E 1 20 ? 34.171 -5.030 59.185 1.00 22.07 24 SER E O 1
ATOM 4383 N N . ALA E 1 21 ? 35.995 -4.324 60.359 1.00 22.32 25 ALA E N 1
ATOM 4384 C CA . ALA E 1 21 ? 36.809 -5.487 59.991 1.00 23.56 25 ALA E CA 1
ATOM 4385 C C . ALA E 1 21 ? 36.751 -6.652 60.995 1.00 24.28 25 ALA E C 1
ATOM 4386 O O . ALA E 1 21 ? 37.395 -7.685 60.760 1.00 26.80 25 ALA E O 1
ATOM 4388 N N . MET E 1 22 ? 35.994 -6.504 62.068 1.00 26.13 26 MET E N 1
ATOM 4389 C CA . MET E 1 22 ? 35.910 -7.549 63.088 1.00 26.32 26 MET E CA 1
ATOM 4390 C C . MET E 1 22 ? 35.189 -8.768 62.563 1.00 27.86 26 MET E C 1
ATOM 4391 O O . MET E 1 22 ? 34.022 -8.684 62.172 1.00 26.75 26 MET E O 1
ATOM 4396 N N . PRO E 1 23 ? 35.880 -9.914 62.540 1.00 29.12 27 PRO E N 1
ATOM 4397 C CA . PRO E 1 23 ? 35.233 -11.136 62.038 1.00 30.33 27 PRO E CA 1
ATOM 4398 C C . PRO E 1 23 ? 33.911 -11.422 62.744 1.00 30.92 27 PRO E C 1
ATOM 4399 O O . PRO E 1 23 ? 32.949 -11.886 62.123 1.00 30.45 27 PRO E O 1
ATOM 4403 N N . GLU E 1 24 ? 33.853 -11.151 64.050 1.00 31.75 28 GLU E N 1
ATOM 4404 C CA . GLU E 1 24 ? 32.645 -11.413 64.811 1.00 31.67 28 GLU E CA 1
ATOM 4405 C C . GLU E 1 24 ? 31.495 -10.536 64.313 1.00 31.14 28 GLU E C 1
ATOM 4406 O O . GLU E 1 24 ? 30.332 -10.958 64.331 1.00 30.57 28 GLU E O 1
ATOM 4412 N N . LEU E 1 25 ? 31.816 -9.316 63.877 1.00 29.70 29 LEU E N 1
ATOM 4413 C CA . LEU E 1 25 ? 30.764 -8.420 63.402 1.00 28.28 29 LEU E CA 1
ATOM 4414 C C . LEU E 1 25 ? 30.341 -8.827 61.992 1.00 27.61 29 LEU E C 1
ATOM 4415 O O . LEU E 1 25 ? 29.133 -8.781 61.664 1.00 27.54 29 LEU E O 1
ATOM 4420 N N . VAL E 1 26 ? 31.315 -9.205 61.168 1.00 26.82 30 VAL E N 1
ATOM 4421 C CA . VAL E 1 26 ? 31.026 -9.652 59.806 1.00 28.23 30 VAL E CA 1
ATOM 4422 C C . VAL E 1 26 ? 30.025 -10.807 59.911 1.00 29.67 30 VAL E C 1
ATOM 4423 O O . VAL E 1 26 ? 28.970 -10.810 59.253 1.00 27.90 30 VAL E O 1
ATOM 4427 N N . GLU E 1 27 ? 30.314 -11.776 60.776 1.00 30.33 31 GLU E N 1
ATOM 4428 C CA . GLU E 1 27 ? 29.401 -12.914 60.928 1.00 31.18 31 GLU E CA 1
ATOM 4429 C C . GLU E 1 27 ? 28.008 -12.529 61.446 1.00 30.93 31 GLU E C 1
ATOM 4430 O O . GLU E 1 27 ? 26.981 -13.024 60.949 1.00 31.47 31 GLU E O 1
ATOM 4436 N N . ALA E 1 28 ? 27.958 -11.668 62.456 1.00 28.49 32 ALA E N 1
ATOM 4437 C CA . ALA E 1 28 ? 26.700 -11.249 63.024 1.00 28.43 32 ALA E CA 1
ATOM 4438 C C . ALA E 1 28 ? 25.854 -10.498 62.003 1.00 29.36 32 ALA E C 1
ATOM 4439 O O . ALA E 1 28 ? 24.623 -10.578 62.032 1.00 28.49 32 ALA E O 1
ATOM 4441 N N . VAL E 1 29 ? 26.507 -9.744 61.123 1.00 28.35 33 VAL E N 1
ATOM 4442 C CA . VAL E 1 29 ? 25.768 -9.003 60.108 1.00 28.66 33 VAL E CA 1
ATOM 4443 C C . VAL E 1 29 ? 25.205 -9.995 59.068 1.00 30.02 33 VAL E C 1
ATOM 4444 O O . VAL E 1 29 ? 24.077 -9.846 58.638 1.00 29.26 33 VAL E O 1
ATOM 4448 N N . GLN E 1 30 ? 25.961 -11.010 58.691 1.00 31.04 34 GLN E N 1
ATOM 4449 C CA . GLN E 1 30 ? 25.461 -11.997 57.724 1.00 33.45 34 GLN E CA 1
ATOM 4450 C C . GLN E 1 30 ? 24.206 -12.716 58.234 1.00 34.93 34 GLN E C 1
ATOM 4451 O O . GLN E 1 30 ? 23.337 -13.097 57.448 1.00 35.91 34 GLN E O 1
ATOM 4457 N N . LYS E 1 31 ? 24.097 -12.887 59.549 1.00 35.43 35 LYS E N 1
ATOM 4458 C CA . LYS E 1 31 ? 22.956 -13.575 60.152 1.00 36.81 35 LYS E CA 1
ATOM 4459 C C . LYS E 1 31 ? 21.872 -12.628 60.649 1.00 36.03 35 LYS E C 1
ATOM 4460 O O . LYS E 1 31 ? 20.850 -13.066 61.198 1.00 36.82 35 LYS E O 1
ATOM 4466 N N . ARG E 1 32 ? 22.095 -11.332 60.450 1.00 34.18 36 ARG E N 1
ATOM 4467 C CA . ARG E 1 32 ? 21.159 -10.289 60.892 1.00 34.44 36 ARG E CA 1
ATOM 4468 C C . ARG E 1 32 ? 20.778 -10.553 62.341 1.00 34.75 36 ARG E C 1
ATOM 4469 O O . ARG E 1 32 ? 19.641 -10.356 62.763 1.00 34.04 36 ARG E O 1
ATOM 4477 N N . ASP E 1 33 ? 21.768 -10.986 63.113 1.00 34.93 37 ASP E N 1
ATOM 4478 C CA . ASP E 1 33 ? 21.563 -11.265 64.530 1.00 34.21 37 ASP E CA 1
ATOM 4479 C C . ASP E 1 33 ? 21.707 -9.951 65.284 1.00 34.43 37 ASP E C 1
ATOM 4480 O O . ASP E 1 33 ? 22.789 -9.572 65.732 1.00 33.71 37 ASP E O 1
ATOM 4485 N N . LEU E 1 34 ? 20.593 -9.270 65.439 1.00 33.68 38 LEU E N 1
ATOM 4486 C CA . LEU E 1 34 ? 20.602 -7.992 66.098 1.00 33.45 38 LEU E CA 1
ATOM 4487 C C . LEU E 1 34 ? 21.123 -8.014 67.528 1.00 33.84 38 LEU E C 1
ATOM 4488 O O . LEU E 1 34 ? 21.825 -7.096 67.956 1.00 32.08 38 LEU E O 1
ATOM 4493 N N . ALA E 1 35 ? 20.768 -9.048 68.289 1.00 32.99 39 ALA E N 1
ATOM 4494 C CA . ALA E 1 35 ? 21.208 -9.128 69.678 1.00 32.75 39 ALA E CA 1
ATOM 4495 C C . ALA E 1 35 ? 22.714 -9.290 69.761 1.00 31.75 39 ALA E C 1
ATOM 4496 O O . ALA E 1 35 ? 23.371 -8.703 70.635 1.00 31.49 39 ALA E O 1
ATOM 4498 N N . ARG E 1 36 ? 23.256 -10.058 68.848 1.00 30.78 40 ARG E N 1
ATOM 4499 C CA . ARG E 1 36 ? 24.686 -10.293 68.833 1.00 30.91 40 ARG E CA 1
ATOM 4500 C C . ARG E 1 36 ? 25.415 -9.009 68.443 1.00 30.13 40 ARG E C 1
ATOM 4501 O O . ARG E 1 36 ? 26.453 -8.658 69.031 1.00 28.88 40 ARG E O 1
ATOM 4509 N N . ILE E 1 37 ? 24.869 -8.299 67.455 1.00 28.78 41 ILE E N 1
ATOM 4510 C CA . ILE E 1 37 ? 25.504 -7.069 67.029 1.00 28.84 41 ILE E CA 1
ATOM 4511 C C . ILE E 1 37 ? 25.495 -6.103 68.206 1.00 28.81 41 ILE E C 1
ATOM 4512 O O . ILE E 1 37 ? 26.499 -5.435 68.474 1.00 27.70 41 ILE E O 1
ATOM 4517 N N . LYS E 1 38 ? 24.370 -6.034 68.922 1.00 29.14 42 LYS E N 1
ATOM 4518 C CA . LYS E 1 38 ? 24.268 -5.154 70.074 1.00 30.08 42 LYS E CA 1
ATOM 4519 C C . LYS E 1 38 ? 25.320 -5.533 71.143 1.00 30.36 42 LYS E C 1
ATOM 4520 O O . LYS E 1 38 ? 25.976 -4.653 71.736 1.00 28.68 42 LYS E O 1
ATOM 4526 N N . ALA E 1 39 ? 25.466 -6.836 71.383 1.00 30.96 43 ALA E N 1
ATOM 4527 C CA . ALA E 1 39 ? 26.423 -7.336 72.371 1.00 32.24 43 ALA E CA 1
ATOM 4528 C C . ALA E 1 39 ? 27.856 -6.978 71.991 1.00 32.66 43 ALA E C 1
ATOM 4529 O O . ALA E 1 39 ? 28.705 -6.777 72.860 1.00 33.51 43 ALA E O 1
ATOM 4531 N N . LEU E 1 40 ? 28.135 -6.919 70.686 1.00 32.76 44 LEU E N 1
ATOM 4532 C CA . LEU E 1 40 ? 29.477 -6.586 70.206 1.00 32.22 44 LEU E CA 1
ATOM 4533 C C . LEU E 1 40 ? 29.743 -5.099 70.230 1.00 31.48 44 LEU E C 1
ATOM 4534 O O . LEU E 1 40 ? 30.817 -4.669 70.626 1.00 32.02 44 LEU E O 1
ATOM 4539 N N . ILE E 1 41 ? 28.762 -4.311 69.794 1.00 29.91 45 ILE E N 1
ATOM 4540 C CA . ILE E 1 41 ? 28.941 -2.869 69.720 1.00 28.80 45 ILE E CA 1
ATOM 4541 C C . ILE E 1 41 ? 28.782 -2.082 71.022 1.00 28.81 45 ILE E C 1
ATOM 4542 O O . ILE E 1 41 ? 29.522 -1.125 71.260 1.00 27.80 45 ILE E O 1
ATOM 4547 N N . ASP E 1 42 ? 27.844 -2.475 71.887 1.00 29.12 46 ASP E N 1
ATOM 4548 C CA . ASP E 1 42 ? 27.650 -1.730 73.124 1.00 29.70 46 ASP E CA 1
ATOM 4549 C C . ASP E 1 42 ? 28.966 -1.506 73.911 1.00 30.00 46 ASP E C 1
ATOM 4550 O O . ASP E 1 42 ? 29.245 -0.391 74.364 1.00 29.69 46 ASP E O 1
ATOM 4555 N N . PRO E 1 43 ? 29.788 -2.562 74.065 1.00 29.44 47 PRO E N 1
ATOM 4556 C CA . PRO E 1 43 ? 31.052 -2.392 74.804 1.00 31.22 47 PRO E CA 1
ATOM 4557 C C . PRO E 1 43 ? 32.066 -1.451 74.103 1.00 31.04 47 PRO E C 1
ATOM 4558 O O . PRO E 1 43 ? 32.851 -0.753 74.759 1.00 30.24 47 PRO E O 1
ATOM 4562 N N . MET E 1 44 ? 32.040 -1.428 72.778 1.00 29.65 48 MET E N 1
ATOM 4563 C CA . MET E 1 44 ? 32.925 -0.529 72.050 1.00 30.37 48 MET E CA 1
ATOM 4564 C C . MET E 1 44 ? 32.441 0.922 72.181 1.00 29.88 48 MET E C 1
ATOM 4565 O O . MET E 1 44 ? 33.234 1.852 72.297 1.00 27.82 48 MET E O 1
ATOM 4570 N N . ARG E 1 45 ? 31.130 1.105 72.199 1.00 29.42 49 ARG E N 1
ATOM 4571 C CA . ARG E 1 45 ? 30.530 2.406 72.374 1.00 30.98 49 ARG E CA 1
ATOM 4572 C C . ARG E 1 45 ? 30.943 2.863 73.786 1.00 30.33 49 ARG E C 1
ATOM 4573 O O . ARG E 1 45 ? 31.326 3.999 73.971 1.00 31.30 49 ARG E O 1
ATOM 4581 N N . SER E 1 46 ? 30.913 1.950 74.765 1.00 28.85 50 SER E N 1
ATOM 4582 C CA . SER E 1 46 ? 31.288 2.325 76.136 1.00 29.53 50 SER E CA 1
ATOM 4583 C C . SER E 1 46 ? 32.752 2.755 76.231 1.00 27.80 50 SER E C 1
ATOM 4584 O O . SER E 1 46 ? 33.089 3.782 76.836 1.00 27.53 50 SER E O 1
ATOM 4587 N N . PHE E 1 47 ? 33.619 1.968 75.611 1.00 27.09 51 PHE E N 1
ATOM 4588 C CA . PHE E 1 47 ? 35.053 2.231 75.660 1.00 26.30 51 PHE E CA 1
ATOM 4589 C C . PHE E 1 47 ? 35.502 3.437 74.827 1.00 27.29 51 PHE E C 1
ATOM 4590 O O . PHE E 1 47 ? 36.408 4.162 75.221 1.00 26.30 51 PHE E O 1
ATOM 4598 N N . SER E 1 48 ? 34.837 3.683 73.704 1.00 26.76 52 SER E N 1
ATOM 4599 C CA . SER E 1 48 ? 35.182 4.825 72.853 1.00 26.51 52 SER E CA 1
ATOM 4600 C C . SER E 1 48 ? 34.653 6.152 73.420 1.00 26.59 52 SER E C 1
ATOM 4601 O O . SER E 1 48 ? 33.691 6.152 74.212 1.00 27.54 52 SER E O 1
ATOM 4604 N N . ASP E 1 49 ? 35.281 7.259 73.043 1.00 25.60 53 ASP E N 1
ATOM 4605 C CA . ASP E 1 49 ? 34.762 8.549 73.442 1.00 26.07 53 ASP E CA 1
ATOM 4606 C C . ASP E 1 49 ? 33.824 9.074 72.341 1.00 24.44 53 ASP E C 1
ATOM 4607 O O . ASP E 1 49 ? 33.308 10.189 72.424 1.00 24.07 53 ASP E O 1
ATOM 4612 N N . ALA E 1 50 ? 33.589 8.258 71.309 1.00 23.86 54 ALA E N 1
ATOM 4613 C CA . ALA E 1 50 ? 32.651 8.702 70.251 1.00 22.90 54 ALA E CA 1
ATOM 4614 C C . ALA E 1 50 ? 31.231 8.916 70.819 1.00 22.34 54 ALA E C 1
ATOM 4615 O O . ALA E 1 50 ? 30.831 8.295 71.817 1.00 23.48 54 ALA E O 1
ATOM 4617 N N . THR E 1 51 ? 30.460 9.757 70.149 1.00 21.64 55 THR E N 1
ATOM 4618 C CA . THR E 1 51 ? 29.081 10.033 70.545 1.00 22.29 55 THR E CA 1
ATOM 4619 C C . THR E 1 51 ? 28.177 8.839 70.222 1.00 22.77 55 THR E C 1
ATOM 4620 O O . THR E 1 51 ? 27.319 8.458 71.029 1.00 23.10 55 THR E O 1
ATOM 4624 N N . TYR E 1 52 ? 28.401 8.222 69.069 1.00 21.40 56 TYR E N 1
ATOM 4625 C CA . TYR E 1 52 ? 27.555 7.105 68.672 1.00 21.30 56 TYR E CA 1
ATOM 4626 C C . TYR E 1 52 ? 28.250 6.224 67.662 1.00 20.83 56 TYR E C 1
ATOM 4627 O O . TYR E 1 52 ? 29.274 6.619 67.070 1.00 21.45 56 TYR E O 1
ATOM 4636 N N . ILE E 1 53 ? 27.689 5.037 67.474 1.00 21.04 57 ILE E N 1
ATOM 4637 C CA . ILE E 1 53 ? 28.166 4.111 66.457 1.00 21.12 57 ILE E CA 1
ATOM 4638 C C . ILE E 1 53 ? 26.893 3.576 65.792 1.00 22.58 57 ILE E C 1
ATOM 4639 O O . ILE E 1 53 ? 25.930 3.185 66.498 1.00 23.56 57 ILE E O 1
ATOM 4644 N N . THR E 1 54 ? 26.860 3.587 64.465 1.00 21.69 58 THR E N 1
ATOM 4645 C CA . THR E 1 54 ? 25.703 3.047 63.739 1.00 20.57 58 THR E CA 1
ATOM 4646 C C . THR E 1 54 ? 26.204 1.906 62.865 1.00 20.96 58 THR E C 1
ATOM 4647 O O . THR E 1 54 ? 27.282 2.005 62.289 1.00 20.30 58 THR E O 1
ATOM 4651 N N . VAL E 1 55 ? 25.431 0.811 62.768 1.00 20.05 59 VAL E N 1
ATOM 4652 C CA . VAL E 1 55 ? 25.817 -0.289 61.893 1.00 20.93 59 VAL E CA 1
ATOM 4653 C C . VAL E 1 55 ? 24.635 -0.496 60.940 1.00 22.03 59 VAL E C 1
ATOM 4654 O O . VAL E 1 55 ? 23.484 -0.560 61.365 1.00 22.39 59 VAL E O 1
ATOM 4658 N N . GLY E 1 56 ? 24.928 -0.502 59.651 1.00 21.30 60 GLY E N 1
ATOM 4659 C CA . GLY E 1 56 ? 23.860 -0.715 58.673 1.00 22.00 60 GLY E CA 1
ATOM 4660 C C . GLY E 1 56 ? 24.144 -1.939 57.821 1.00 22.60 60 GLY E C 1
ATOM 4661 O O . GLY E 1 56 ? 25.288 -2.411 57.704 1.00 21.56 60 GLY E O 1
ATOM 4662 N N . ASP E 1 57 ? 23.090 -2.494 57.220 1.00 23.21 61 ASP E N 1
ATOM 4663 C CA . ASP E 1 57 ? 23.299 -3.634 56.332 1.00 24.06 61 ASP E CA 1
ATOM 4664 C C . ASP E 1 57 ? 23.672 -3.129 54.914 1.00 25.11 61 ASP E C 1
ATOM 4665 O O . ASP E 1 57 ? 23.923 -1.922 54.697 1.00 23.97 61 ASP E O 1
ATOM 4670 N N . ALA E 1 58 ? 23.690 -4.033 53.942 1.00 23.83 62 ALA E N 1
ATOM 4671 C CA . ALA E 1 58 ? 24.135 -3.668 52.606 1.00 23.84 62 ALA E CA 1
ATOM 4672 C C . ALA E 1 58 ? 23.306 -2.604 51.919 1.00 23.97 62 ALA E C 1
ATOM 4673 O O . ALA E 1 58 ? 23.801 -1.916 51.011 1.00 24.19 62 ALA E O 1
ATOM 4675 N N . SER E 1 59 ? 22.071 -2.432 52.374 1.00 24.56 63 SER E N 1
ATOM 4676 C CA . SER E 1 59 ? 21.209 -1.422 51.766 1.00 25.43 63 SER E CA 1
ATOM 4677 C C . SER E 1 59 ? 21.011 -0.231 52.668 1.00 25.18 63 SER E C 1
ATOM 4678 O O . SER E 1 59 ? 20.183 0.622 52.399 1.00 26.98 63 SER E O 1
ATOM 4681 N N . GLY E 1 60 ? 21.785 -0.155 53.744 1.00 25.33 64 GLY E N 1
ATOM 4682 C CA . GLY E 1 60 ? 21.629 1.002 54.598 1.00 25.05 64 GLY E CA 1
ATOM 4683 C C . GLY E 1 60 ? 20.569 0.849 55.657 1.00 26.15 64 GLY E C 1
ATOM 4684 O O . GLY E 1 60 ? 20.231 1.834 56.326 1.00 25.58 64 GLY E O 1
ATOM 4685 N N . GLN E 1 61 ? 20.001 -0.356 55.808 1.00 24.87 65 GLN E N 1
ATOM 4686 C CA . GLN E 1 61 ? 19.002 -0.516 56.859 1.00 26.09 65 GLN E CA 1
ATOM 4687 C C . GLN E 1 61 ? 19.795 -0.704 58.149 1.00 24.03 65 GLN E C 1
ATOM 4688 O O . GLN E 1 61 ? 20.711 -1.512 58.204 1.00 25.45 65 GLN E O 1
ATOM 4694 N N . ARG E 1 62 ? 19.456 0.074 59.172 1.00 24.68 66 ARG E N 1
ATOM 4695 C CA . ARG E 1 62 ? 20.208 -0.016 60.437 1.00 23.71 66 ARG E CA 1
ATOM 4696 C C . ARG E 1 62 ? 20.004 -1.300 61.197 1.00 25.09 66 ARG E C 1
ATOM 4697 O O . ARG E 1 62 ? 18.865 -1.733 61.432 1.00 25.98 66 ARG E O 1
ATOM 4705 N N . LEU E 1 63 ? 21.129 -1.908 61.569 1.00 24.58 67 LEU E N 1
ATOM 4706 C CA . LEU E 1 63 ? 21.138 -3.142 62.354 1.00 24.70 67 LEU E CA 1
ATOM 4707 C C . LEU E 1 63 ? 21.442 -2.755 63.802 1.00 25.49 67 LEU E C 1
ATOM 4708 O O . LEU E 1 63 ? 21.200 -3.546 64.724 1.00 26.75 67 LEU E O 1
ATOM 4713 N N . TYR E 1 64 ? 21.966 -1.537 63.993 1.00 25.33 68 TYR E N 1
ATOM 4714 C CA . TYR E 1 64 ? 22.287 -1.022 65.325 1.00 25.83 68 TYR E CA 1
ATOM 4715 C C . TYR E 1 64 ? 22.334 0.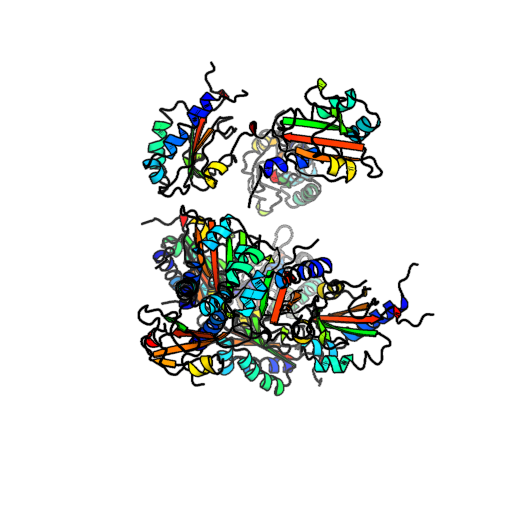499 65.308 1.00 24.69 68 TYR E C 1
ATOM 4716 O O . TYR E 1 64 ? 22.824 1.098 64.352 1.00 24.89 68 TYR E O 1
ATOM 4725 N N . HIS E 1 65 ? 21.815 1.119 66.368 1.00 24.71 69 HIS E N 1
ATOM 4726 C CA . HIS E 1 65 ? 21.827 2.566 66.525 1.00 25.08 69 HIS E CA 1
ATOM 4727 C C . HIS E 1 65 ? 21.689 2.793 68.030 1.00 27.43 69 HIS E C 1
ATOM 4728 O O . HIS E 1 65 ? 21.131 1.940 68.751 1.00 27.37 69 HIS E O 1
ATOM 4735 N N . VAL E 1 66 ? 22.178 3.929 68.508 1.00 27.86 70 VAL E N 1
ATOM 4736 C CA . VAL E 1 66 ? 22.080 4.205 69.939 1.00 29.47 70 VAL E CA 1
ATOM 4737 C C . VAL E 1 66 ? 20.624 4.374 70.360 1.00 31.24 70 VAL E C 1
ATOM 4738 O O . VAL E 1 66 ? 20.285 4.126 71.529 1.00 31.34 70 VAL E O 1
ATOM 4742 N N . ASN E 1 67 ? 19.778 4.830 69.438 1.00 31.56 71 ASN E N 1
ATOM 4743 C CA . ASN E 1 67 ? 18.345 4.972 69.721 1.00 34.09 71 ASN E CA 1
ATOM 4744 C C . ASN E 1 67 ? 17.694 3.723 69.099 1.00 34.58 71 ASN E C 1
ATOM 4745 O O . ASN E 1 67 ? 17.660 3.573 67.884 1.00 33.33 71 ASN E O 1
ATOM 4750 N N . PRO E 1 68 ? 17.168 2.810 69.932 1.00 34.78 72 PRO E N 1
ATOM 4751 C CA . PRO E 1 68 ? 16.543 1.579 69.436 1.00 35.20 72 PRO E CA 1
ATOM 4752 C C . PRO E 1 68 ? 15.506 1.739 68.344 1.00 34.63 72 PRO E C 1
ATOM 4753 O O . PRO E 1 68 ? 15.414 0.908 67.453 1.00 35.07 72 PRO E O 1
ATOM 4757 N N . ASP E 1 69 ? 14.719 2.799 68.432 1.00 34.57 73 ASP E N 1
ATOM 4758 C CA . ASP E 1 69 ? 13.674 3.065 67.459 1.00 36.10 73 ASP E CA 1
ATOM 4759 C C . ASP E 1 69 ? 14.195 3.271 66.025 1.00 35.74 73 ASP E C 1
ATOM 4760 O O . ASP E 1 69 ? 13.432 3.165 65.063 1.00 35.90 73 ASP E O 1
ATOM 4765 N N . GLU E 1 70 ? 15.485 3.563 65.882 1.00 33.92 74 GLU E N 1
ATOM 4766 C CA . GLU E 1 70 ? 16.047 3.771 64.547 1.00 32.59 74 GLU E CA 1
ATOM 4767 C C . GLU E 1 70 ? 16.506 2.459 63.897 1.00 30.76 74 GLU E C 1
ATOM 4768 O O . GLU E 1 70 ? 16.825 2.419 62.699 1.00 29.20 74 GLU E O 1
ATOM 4774 N N . ILE E 1 71 ? 16.575 1.381 64.679 1.00 29.70 75 ILE E N 1
ATOM 4775 C CA . ILE E 1 71 ? 16.987 0.099 64.128 1.00 29.83 75 ILE E CA 1
ATOM 4776 C C . ILE E 1 71 ? 15.847 -0.399 63.228 1.00 30.67 75 ILE E C 1
ATOM 4777 O O . ILE E 1 71 ? 14.677 -0.289 63.598 1.00 31.14 75 ILE E O 1
ATOM 4782 N N . GLY E 1 72 ? 16.183 -0.926 62.050 1.00 30.44 76 GLY E N 1
ATOM 4783 C CA . GLY E 1 72 ? 15.145 -1.390 61.136 1.00 30.45 76 GLY E CA 1
ATOM 4784 C C . GLY E 1 72 ? 14.747 -0.302 60.153 1.00 31.51 76 GLY E C 1
ATOM 4785 O O . GLY E 1 72 ? 14.035 -0.575 59.174 1.00 31.81 76 GLY E O 1
ATOM 4786 N N . LYS E 1 73 ? 15.176 0.935 60.410 1.00 30.60 77 LYS E N 1
ATOM 4787 C CA . LYS E 1 73 ? 14.887 2.054 59.514 1.00 30.56 77 LYS E CA 1
ATOM 4788 C C . LYS E 1 73 ? 16.110 2.347 58.642 1.00 30.06 77 LYS E C 1
ATOM 4789 O O . LYS E 1 73 ? 17.235 1.963 58.981 1.00 28.46 77 LYS E O 1
ATOM 4795 N N . SER E 1 74 ? 15.876 3.038 57.532 1.00 29.10 78 SER E N 1
ATOM 4796 C CA . SER E 1 74 ? 16.952 3.319 56.598 1.00 28.94 78 SER E CA 1
ATOM 4797 C C . SER E 1 74 ? 17.822 4.525 56.937 1.00 27.78 78 SER E C 1
ATOM 4798 O O . SER E 1 74 ? 17.337 5.540 57.475 1.00 28.49 78 SER E O 1
ATOM 4801 N N . MET E 1 75 ? 19.106 4.394 56.642 1.00 26.66 79 MET E N 1
ATOM 4802 C CA . MET E 1 75 ? 20.047 5.517 56.814 1.00 26.30 79 MET E CA 1
ATOM 4803 C C . MET E 1 75 ? 19.783 6.366 55.560 1.00 25.83 79 MET E C 1
ATOM 4804 O O . MET E 1 75 ? 20.231 6.005 54.475 1.00 26.06 79 MET E O 1
ATOM 4809 N N . GLU E 1 76 ? 19.069 7.482 55.721 1.00 25.46 80 GLU E N 1
ATOM 4810 C CA . GLU E 1 76 ? 18.690 8.332 54.616 1.00 25.84 80 GLU E CA 1
ATOM 4811 C C . GLU E 1 76 ? 19.521 9.595 54.463 1.00 25.23 80 GLU E C 1
ATOM 4812 O O . GLU E 1 76 ? 19.199 10.443 53.626 1.00 25.58 80 GLU E O 1
ATOM 4818 N N . GLY E 1 77 ? 20.597 9.721 55.253 1.00 22.87 81 GLY E N 1
ATOM 4819 C CA . GLY E 1 77 ? 21.422 10.914 55.195 1.00 22.31 81 GLY E CA 1
ATOM 4820 C C . GLY E 1 77 ? 22.074 11.230 53.854 1.00 21.57 81 GLY E C 1
ATOM 4821 O O . GLY E 1 77 ? 22.408 12.384 53.581 1.00 21.51 81 GLY E O 1
ATOM 4822 N N . GLY E 1 78 ? 22.308 10.198 53.047 1.00 21.06 82 GLY E N 1
ATOM 4823 C CA . GLY E 1 78 ? 22.884 10.391 51.734 1.00 22.03 82 GLY E CA 1
ATOM 4824 C C . GLY E 1 78 ? 24.394 10.389 51.699 1.00 21.84 82 GLY E C 1
ATOM 4825 O O . GLY E 1 78 ? 25.005 10.610 50.633 1.00 22.65 82 GLY E O 1
ATOM 4826 N N . ASP E 1 79 ? 25.022 10.121 52.843 1.00 21.27 83 ASP E N 1
ATOM 4827 C CA . ASP E 1 79 ? 26.488 10.128 52.874 1.00 20.88 83 ASP E CA 1
ATOM 4828 C C . ASP E 1 79 ? 27.077 8.726 53.140 1.00 21.03 83 ASP E C 1
ATOM 4829 O O . ASP E 1 79 ? 28.226 8.601 53.602 1.00 20.97 83 ASP E O 1
ATOM 4834 N N . SER E 1 80 ? 26.295 7.679 52.840 1.00 21.03 84 SER E N 1
ATOM 4835 C CA . SER E 1 80 ? 26.759 6.333 53.041 1.00 20.87 84 SER E CA 1
ATOM 4836 C C . SER E 1 80 ? 27.012 5.604 51.727 1.00 21.73 84 SER E C 1
ATOM 4837 O O . SER E 1 80 ? 27.589 4.503 51.737 1.00 20.96 84 SER E O 1
ATOM 4840 N N . ASP E 1 81 ? 26.657 6.223 50.606 1.00 21.74 85 ASP E N 1
ATOM 4841 C CA . ASP E 1 81 ? 26.813 5.549 49.310 1.00 23.61 85 ASP E CA 1
ATOM 4842 C C . ASP E 1 81 ? 28.230 5.178 48.934 1.00 22.30 85 ASP E C 1
ATOM 4843 O O . ASP E 1 81 ? 28.464 4.106 48.377 1.00 22.93 85 ASP E O 1
ATOM 4848 N N . GLU E 1 82 ? 29.203 6.049 49.197 1.00 20.60 86 GLU E N 1
ATOM 4849 C CA . GLU E 1 82 ? 30.549 5.688 48.790 1.00 21.18 86 GLU E CA 1
ATOM 4850 C C . GLU E 1 82 ? 31.098 4.474 49.527 1.00 20.70 86 GLU E C 1
ATOM 4851 O O . GLU E 1 82 ? 31.947 3.755 48.980 1.00 19.85 86 GLU E O 1
ATOM 4857 N N . ALA E 1 83 ? 30.640 4.245 50.752 1.00 18.82 87 ALA E N 1
ATOM 4858 C CA . ALA E 1 83 ? 31.068 3.022 51.465 1.00 20.18 87 ALA E CA 1
ATOM 4859 C C . ALA E 1 83 ? 30.248 1.801 50.971 1.00 19.99 87 ALA E C 1
ATOM 4860 O O . ALA E 1 83 ? 30.829 0.737 50.657 1.00 20.36 87 ALA E O 1
ATOM 4862 N N . LEU E 1 84 ? 28.925 1.955 50.912 1.00 21.58 88 LEU E N 1
ATOM 4863 C CA . LEU E 1 84 ? 28.020 0.849 50.558 1.00 22.37 88 LEU E CA 1
ATOM 4864 C C . LEU E 1 84 ? 28.156 0.385 49.116 1.00 23.51 88 LEU E C 1
ATOM 4865 O O . LEU E 1 84 ? 28.096 -0.816 48.840 1.00 23.11 88 LEU E O 1
ATOM 4870 N N . ILE E 1 85 ? 28.352 1.337 48.214 1.00 23.16 89 ILE E N 1
ATOM 4871 C CA . ILE E 1 85 ? 28.442 0.998 46.808 1.00 24.53 89 ILE E CA 1
ATOM 4872 C C . ILE E 1 85 ? 29.857 0.850 46.330 1.00 24.53 89 ILE E C 1
ATOM 4873 O O . ILE E 1 85 ? 30.185 -0.130 45.640 1.00 25.96 89 ILE E O 1
ATOM 4878 N N . ASN E 1 86 ? 30.734 1.774 46.731 1.00 23.30 90 ASN E N 1
ATOM 4879 C CA . ASN E 1 86 ? 32.103 1.744 46.257 1.00 23.27 90 ASN E CA 1
ATOM 4880 C C . ASN E 1 86 ? 33.194 1.287 47.220 1.00 22.22 90 ASN E C 1
ATOM 4881 O O . ASN E 1 86 ? 34.375 1.369 46.896 1.00 22.19 90 ASN E O 1
ATOM 4886 N N . ALA E 1 87 ? 32.757 0.804 48.379 1.00 21.53 91 ALA E N 1
ATOM 4887 C CA . ALA E 1 87 ? 33.663 0.274 49.407 1.00 21.74 91 ALA E CA 1
ATOM 4888 C C . ALA E 1 87 ? 34.763 1.259 49.881 1.00 21.66 91 ALA E C 1
ATOM 4889 O O . ALA E 1 87 ? 35.856 0.835 50.259 1.00 20.87 91 ALA E O 1
ATOM 4891 N N A LYS E 1 88 ? 34.456 2.557 49.866 0.67 22.22 92 LYS E N 1
ATOM 4892 N N B LYS E 1 88 ? 34.469 2.562 49.851 0.33 21.97 92 LYS E N 1
ATOM 4893 C CA A LYS E 1 88 ? 35.399 3.591 50.306 0.67 21.97 92 LYS E CA 1
ATOM 4894 C CA B LYS E 1 88 ? 35.423 3.584 50.305 0.33 21.78 92 LYS E CA 1
ATOM 4895 C C A LYS E 1 88 ? 35.273 3.829 51.820 0.67 20.38 92 LYS E C 1
ATOM 4896 C C B LYS E 1 88 ? 35.283 3.814 51.818 0.33 20.59 92 LYS E C 1
ATOM 4897 O O A LYS E 1 88 ? 34.199 3.634 52.379 0.67 19.82 92 LYS E O 1
ATOM 4898 O O B LYS E 1 88 ? 34.210 3.600 52.373 0.33 20.16 92 LYS E O 1
ATOM 4909 N N . SER E 1 89 ? 36.364 4.245 52.482 1.00 19.30 93 SER E N 1
ATOM 4910 C CA . SER E 1 89 ? 36.315 4.558 53.920 1.00 19.48 93 SER E CA 1
ATOM 4911 C C . SER E 1 89 ? 36.670 6.039 53.942 1.00 19.15 93 SER E C 1
ATOM 4912 O O . SER E 1 89 ? 37.609 6.466 53.265 1.00 20.30 93 SER E O 1
ATOM 4915 N N . TYR E 1 90 ? 35.938 6.847 54.711 1.00 17.09 94 TYR E N 1
ATOM 4916 C CA . TYR E 1 90 ? 36.166 8.277 54.673 1.00 17.86 94 TYR E CA 1
ATOM 4917 C C . TYR E 1 90 ? 35.505 8.983 55.853 1.00 17.13 94 TYR E C 1
ATOM 4918 O O . TYR E 1 90 ? 34.718 8.370 56.601 1.00 17.73 94 TYR E O 1
ATOM 4927 N N . VAL E 1 91 ? 35.859 10.262 55.962 1.00 18.32 95 VAL E N 1
ATOM 4928 C CA . VAL E 1 91 ? 35.276 11.138 56.974 1.00 17.80 95 VAL E CA 1
ATOM 4929 C C . VAL E 1 91 ? 34.168 11.950 56.295 1.00 19.09 95 VAL E C 1
ATOM 4930 O O . VAL E 1 91 ? 34.345 12.485 55.196 1.00 19.79 95 VAL E O 1
ATOM 4934 N N A SER E 1 92 ? 33.030 12.039 56.972 0.67 19.58 96 SER E N 1
ATOM 4935 N N B SER E 1 92 ? 32.999 12.017 56.928 0.33 19.58 96 SER E N 1
ATOM 4936 C CA A SER E 1 92 ? 31.905 12.802 56.461 0.67 18.93 96 SER E CA 1
ATOM 4937 C CA B SER E 1 92 ? 31.917 12.825 56.369 0.33 19.32 96 SER E CA 1
ATOM 4938 C C A SER E 1 92 ? 31.374 13.719 57.568 0.67 19.45 96 SER E C 1
ATOM 4939 C C B SER E 1 92 ? 31.273 13.624 57.512 0.33 19.58 96 SER E C 1
ATOM 4940 O O A SER E 1 92 ? 31.684 13.533 58.752 0.67 20.17 96 SER E O 1
ATOM 4941 O O B SER E 1 92 ? 31.382 13.240 58.682 0.33 19.80 96 SER E O 1
ATOM 4946 N N . VAL E 1 93 ? 30.622 14.736 57.179 1.00 18.34 97 VAL E N 1
ATOM 4947 C CA . VAL E 1 93 ? 29.972 15.572 58.197 1.00 18.76 97 VAL E CA 1
ATOM 4948 C C . VAL E 1 93 ? 28.484 15.695 57.845 1.00 19.75 97 VAL E C 1
ATOM 4949 O O . VAL E 1 93 ? 28.144 15.918 56.686 1.00 20.84 97 VAL E O 1
ATOM 4953 N N . ARG E 1 94 ? 27.593 15.466 58.815 1.00 18.74 98 ARG E N 1
ATOM 4954 C CA . ARG E 1 94 ? 26.165 15.665 58.531 1.00 19.72 98 ARG E CA 1
ATOM 4955 C C . ARG E 1 94 ? 25.375 15.762 59.823 1.00 20.40 98 ARG E C 1
ATOM 4956 O O . ARG E 1 94 ? 25.765 15.208 60.863 1.00 19.68 98 ARG E O 1
AT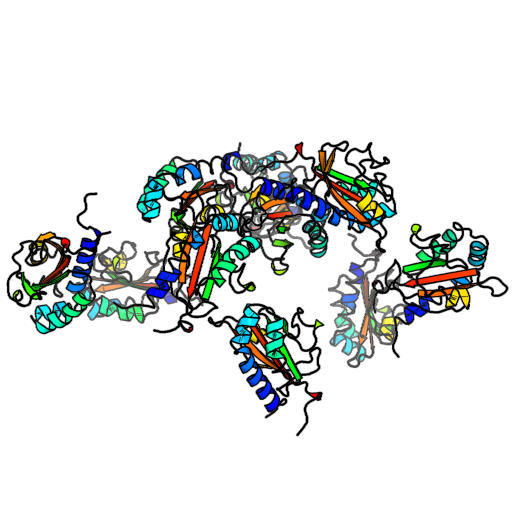OM 4964 N N . LYS E 1 95 ? 24.260 16.469 59.724 1.00 20.75 99 LYS E N 1
ATOM 4965 C CA . LYS E 1 95 ? 23.321 16.614 60.826 1.00 21.96 99 LYS E CA 1
ATOM 4966 C C . LYS E 1 95 ? 22.230 15.546 60.681 1.00 21.95 99 LYS E C 1
ATOM 4967 O O . LYS E 1 95 ? 21.218 15.711 59.969 1.00 24.29 99 LYS E O 1
ATOM 4973 N N . GLY E 1 96 ? 22.447 14.427 61.337 1.00 22.80 100 GLY E N 1
ATOM 4974 C CA . GLY E 1 96 ? 21.436 13.388 61.359 1.00 22.78 100 GLY E CA 1
ATOM 4975 C C . GLY E 1 96 ? 20.597 13.661 62.624 1.00 23.25 100 GLY E C 1
ATOM 4976 O O . GLY E 1 96 ? 20.680 14.755 63.239 1.00 24.80 100 GLY E O 1
ATOM 4977 N N . SER E 1 97 ? 19.823 12.659 63.022 1.00 24.37 101 SER E N 1
ATOM 4978 C CA . SER E 1 97 ? 18.967 12.757 64.220 1.00 25.40 101 SER E CA 1
ATOM 4979 C C . SER E 1 97 ? 19.724 13.164 65.484 1.00 26.52 101 SER E C 1
ATOM 4980 O O . SER E 1 97 ? 19.163 13.837 66.361 1.00 27.39 101 SER E O 1
ATOM 4983 N N . LEU E 1 98 ? 20.988 12.772 65.572 1.00 25.10 102 LEU E N 1
ATOM 4984 C CA . LEU E 1 98 ? 21.805 13.096 66.738 1.00 25.84 102 LEU E CA 1
ATOM 4985 C C . LEU E 1 98 ? 22.539 14.432 66.720 1.00 26.29 102 LEU E C 1
ATOM 4986 O O . LEU E 1 98 ? 23.316 14.718 67.645 1.00 28.04 102 LEU E O 1
ATOM 4991 N N . GLY E 1 99 ? 22.317 15.256 65.688 1.00 24.67 103 GLY E N 1
ATOM 4992 C CA . GLY E 1 99 ? 22.974 16.553 65.626 1.00 23.29 103 GLY E CA 1
ATOM 4993 C C . GLY E 1 99 ? 24.126 16.561 64.636 1.00 23.30 103 GLY E C 1
ATOM 4994 O O . GLY E 1 99 ? 24.595 15.485 64.233 1.00 22.25 103 GLY E O 1
ATOM 4995 N N . SER E 1 100 ? 24.583 17.758 64.272 1.00 23.06 104 SER E N 1
ATOM 4996 C CA . SER E 1 100 ? 25.695 17.891 63.327 1.00 21.89 104 SER E CA 1
ATOM 4997 C C . SER E 1 100 ? 26.878 17.111 63.913 1.00 21.62 104 SER E C 1
ATOM 4998 O O . SER E 1 100 ? 27.339 17.374 65.044 1.00 22.78 104 SER E O 1
ATOM 5001 N N . SER E 1 101 ? 27.381 16.154 63.140 1.00 20.11 105 SER E N 1
ATOM 5002 C CA . SER E 1 101 ? 28.444 15.282 63.645 1.00 19.57 105 SER E CA 1
ATOM 5003 C C . SER E 1 101 ? 29.441 14.890 62.573 1.00 21.25 105 SER E C 1
ATOM 5004 O O . SER E 1 101 ? 29.107 14.845 61.390 1.00 21.54 105 SER E O 1
ATOM 5007 N N A LEU E 1 102 ? 30.666 14.606 62.998 0.50 20.87 106 LEU E N 1
ATOM 5008 N N B LEU E 1 102 ? 30.672 14.629 62.989 0.50 21.24 106 LEU E N 1
ATOM 5009 C CA A LEU E 1 102 ? 31.715 14.157 62.083 0.50 20.01 106 LEU E CA 1
ATOM 5010 C CA B LEU E 1 102 ? 31.660 14.137 62.041 0.50 20.69 106 LEU E CA 1
ATOM 5011 C C A LEU E 1 102 ? 31.646 12.633 62.168 0.50 20.51 106 LEU E C 1
ATOM 5012 C C B LEU E 1 102 ? 31.497 12.637 62.148 0.50 20.84 106 LEU E C 1
ATOM 5013 O O A LEU E 1 102 ? 31.627 12.080 63.275 0.50 20.40 106 LEU E O 1
ATOM 5014 O O B LEU E 1 102 ? 31.238 12.104 63.234 0.50 20.67 106 LEU E O 1
ATOM 5023 N N . ARG E 1 103 ? 31.598 11.959 61.013 1.00 19.69 107 ARG E N 1
ATOM 5024 C CA . ARG E 1 103 ? 31.489 10.519 60.957 1.00 19.14 107 ARG E CA 1
ATOM 5025 C C . ARG E 1 103 ? 32.674 9.896 60.268 1.00 18.64 107 ARG E C 1
ATOM 5026 O O . ARG E 1 103 ? 33.170 10.461 59.293 1.00 21.61 107 ARG E O 1
ATOM 5034 N N . GLY E 1 104 ? 33.120 8.782 60.796 1.00 16.81 108 GLY E N 1
ATOM 5035 C CA . GLY E 1 104 ? 34.134 7.970 60.124 1.00 17.04 108 GLY E CA 1
ATOM 5036 C C . GLY E 1 104 ? 33.309 6.798 59.589 1.00 18.20 108 GLY E C 1
ATOM 5037 O O . GLY E 1 104 ? 32.609 6.133 60.358 1.00 19.19 108 GLY E O 1
ATOM 5038 N N . LYS E 1 105 ? 33.377 6.552 58.287 1.00 17.39 109 LYS E N 1
ATOM 5039 C CA . LYS E 1 105 ? 32.561 5.483 57.681 1.00 17.61 109 LYS E CA 1
ATOM 5040 C C . LYS E 1 105 ? 33.447 4.478 56.988 1.00 16.58 109 LYS E C 1
ATOM 5041 O O . LYS E 1 105 ? 34.432 4.869 56.343 1.00 18.12 109 LYS E O 1
ATOM 5047 N N . SER E 1 106 ? 33.069 3.196 57.076 1.00 16.64 110 SER E N 1
ATOM 5048 C CA . SER E 1 106 ? 33.853 2.167 56.409 1.00 18.70 110 SER E CA 1
ATOM 5049 C C . SER E 1 106 ? 32.915 0.981 56.116 1.00 17.24 110 SER E C 1
ATOM 5050 O O . SER E 1 106 ? 32.054 0.622 56.917 1.00 18.09 110 SER E O 1
ATOM 5053 N N . PRO E 1 107 ? 33.087 0.357 54.943 1.00 19.30 111 PRO E N 1
ATOM 5054 C CA . PRO E 1 107 ? 32.193 -0.781 54.662 1.00 19.39 111 PRO E CA 1
ATOM 5055 C C . PRO E 1 107 ? 32.554 -2.015 55.486 1.00 19.67 111 PRO E C 1
ATOM 5056 O O . PRO E 1 107 ? 33.699 -2.161 55.955 1.00 19.27 111 PRO E O 1
ATOM 5060 N N . ILE E 1 108 ? 31.584 -2.914 55.624 1.00 20.28 112 ILE E N 1
ATOM 5061 C CA . ILE E 1 108 ? 31.817 -4.219 56.249 1.00 20.78 112 ILE E CA 1
ATOM 5062 C C . ILE E 1 108 ? 31.846 -5.137 55.015 1.00 23.09 112 ILE E C 1
ATOM 5063 O O . ILE E 1 108 ? 30.957 -5.055 54.165 1.00 21.72 112 ILE E O 1
ATOM 5068 N N . GLN E 1 109 ? 32.852 -5.990 54.899 1.00 24.30 113 GLN E N 1
ATOM 5069 C CA . GLN E 1 109 ? 32.968 -6.892 53.749 1.00 25.89 113 GLN E CA 1
ATOM 5070 C C . GLN E 1 109 ? 33.119 -8.336 54.174 1.00 27.40 113 GLN E C 1
ATOM 5071 O O . GLN E 1 109 ? 33.797 -8.630 55.168 1.00 27.10 113 GLN E O 1
ATOM 5077 N N . ASP E 1 110 ? 32.477 -9.253 53.455 1.00 27.39 114 ASP E N 1
ATOM 5078 C CA . ASP E 1 110 ? 32.655 -10.655 53.825 1.00 27.40 114 ASP E CA 1
ATOM 5079 C C . ASP E 1 110 ? 33.954 -11.220 53.205 1.00 27.23 114 ASP E C 1
ATOM 5080 O O . ASP E 1 110 ? 34.693 -10.526 52.515 1.00 26.76 114 ASP E O 1
ATOM 5085 N N . ALA E 1 111 ? 34.261 -12.483 53.483 1.00 29.30 115 ALA E N 1
ATOM 5086 C CA . ALA E 1 111 ? 35.510 -13.034 52.981 1.00 30.86 115 ALA E CA 1
ATOM 5087 C C . ALA E 1 111 ? 35.648 -13.034 51.472 1.00 32.11 115 ALA E C 1
ATOM 5088 O O . ALA E 1 111 ? 36.772 -13.123 50.970 1.00 33.25 115 ALA E O 1
ATOM 5090 N N . THR E 1 112 ? 34.532 -12.908 50.741 1.00 32.29 116 THR E N 1
ATOM 5091 C CA . THR E 1 112 ? 34.607 -12.873 49.269 1.00 31.88 116 THR E CA 1
ATOM 5092 C C . THR E 1 112 ? 34.937 -11.460 48.730 1.00 31.95 116 THR E C 1
ATOM 5093 O O . THR E 1 112 ? 35.180 -11.303 47.521 1.00 32.99 116 THR E O 1
ATOM 5097 N N . GLY E 1 113 ? 34.945 -10.445 49.607 1.00 28.57 117 GLY E N 1
ATOM 5098 C CA . GLY E 1 113 ? 35.219 -9.076 49.163 1.00 28.66 117 GLY E CA 1
ATOM 5099 C C . GLY E 1 113 ? 33.951 -8.253 48.921 1.00 27.84 117 GLY E C 1
ATOM 5100 O O . GLY E 1 113 ? 34.001 -7.039 48.709 1.00 28.75 117 GLY E O 1
ATOM 5101 N N . LYS E 1 114 ? 32.807 -8.909 48.967 1.00 26.95 118 LYS E N 1
ATOM 5102 C CA . LYS E 1 114 ? 31.520 -8.246 48.733 1.00 27.63 118 LYS E CA 1
ATOM 5103 C C . LYS E 1 114 ? 31.136 -7.300 49.907 1.00 25.48 118 LYS E C 1
ATOM 5104 O O . LYS E 1 114 ? 31.316 -7.704 51.062 1.00 26.00 118 LYS E O 1
ATOM 5110 N N . VAL E 1 115 ? 30.614 -6.084 49.643 1.00 24.02 119 VAL E N 1
ATOM 5111 C CA . VAL E 1 115 ? 30.175 -5.199 50.762 1.00 23.53 119 VAL E CA 1
ATOM 5112 C C . VAL E 1 115 ? 28.865 -5.757 51.334 1.00 24.40 119 VAL E C 1
ATOM 5113 O O . VAL E 1 115 ? 27.890 -6.000 50.575 1.00 23.44 119 VAL E O 1
ATOM 5117 N N . ILE E 1 116 ? 28.812 -5.977 52.649 1.00 21.05 120 ILE E N 1
ATOM 5118 C CA . ILE E 1 116 ? 27.606 -6.485 53.297 1.00 21.88 120 ILE E CA 1
ATOM 5119 C C . ILE E 1 116 ? 27.039 -5.516 54.334 1.00 21.40 120 ILE E C 1
ATOM 5120 O O . ILE E 1 116 ? 26.041 -5.817 55.023 1.00 21.10 120 ILE E O 1
ATOM 5125 N N . GLY E 1 117 ? 27.653 -4.336 54.449 1.00 21.36 121 GLY E N 1
ATOM 5126 C CA . GLY E 1 117 ? 27.161 -3.413 55.455 1.00 20.84 121 GLY E CA 1
ATOM 5127 C C . GLY E 1 117 ? 28.093 -2.219 55.612 1.00 19.87 121 GLY E C 1
ATOM 5128 O O . GLY E 1 117 ? 28.998 -2.002 54.793 1.00 19.23 121 GLY E O 1
ATOM 5129 N N . ILE E 1 118 ? 27.842 -1.453 56.675 1.00 20.01 122 ILE E N 1
ATOM 5130 C CA . ILE E 1 118 ? 28.631 -0.241 56.914 1.00 19.33 122 ILE E CA 1
ATOM 5131 C C . ILE E 1 118 ? 28.679 0.070 58.420 1.00 20.08 122 ILE E C 1
ATOM 5132 O O . ILE E 1 118 ? 27.741 -0.224 59.157 1.00 20.01 122 ILE E O 1
ATOM 5137 N N . VAL E 1 119 ? 29.814 0.620 58.865 1.00 18.61 123 VAL E N 1
ATOM 5138 C CA . VAL E 1 119 ? 29.955 1.080 60.228 1.00 19.19 123 VAL E CA 1
ATOM 5139 C C . VAL E 1 119 ? 30.206 2.582 60.153 1.00 17.74 123 VAL E C 1
ATOM 5140 O O . VAL E 1 119 ? 31.012 3.053 59.319 1.00 17.43 123 VAL E O 1
ATOM 5144 N N . SER E 1 120 ? 29.484 3.321 60.990 1.00 18.24 124 SER E N 1
ATOM 5145 C CA . SER E 1 120 ? 29.672 4.754 61.067 1.00 20.13 124 SER E CA 1
ATO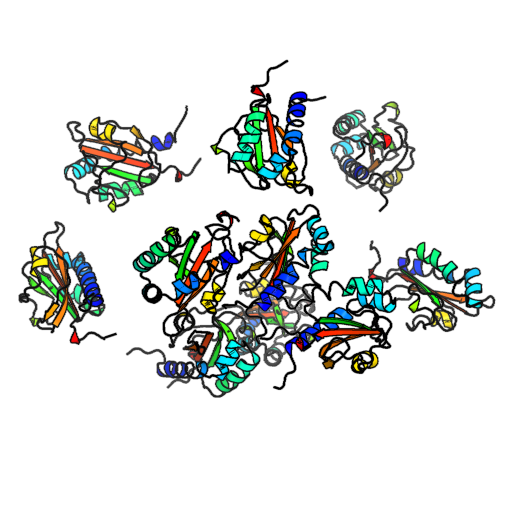M 5146 C C . SER E 1 120 ? 29.951 5.100 62.547 1.00 19.92 124 SER E C 1
ATOM 5147 O O . SER E 1 120 ? 29.143 4.785 63.424 1.00 20.39 124 SER E O 1
ATOM 5150 N N . VAL E 1 121 ? 31.083 5.756 62.800 1.00 18.43 125 VAL E N 1
ATOM 5151 C CA . VAL E 1 121 ? 31.441 6.166 64.162 1.00 19.08 125 VAL E CA 1
ATOM 5152 C C . VAL E 1 121 ? 31.323 7.680 64.142 1.00 17.77 125 VAL E C 1
ATOM 5153 O O . VAL E 1 121 ? 31.994 8.365 63.350 1.00 18.76 125 VAL E O 1
ATOM 5157 N N . GLY E 1 122 ? 30.508 8.236 65.033 1.00 17.75 126 GLY E N 1
ATOM 5158 C CA . GLY E 1 122 ? 30.303 9.667 64.976 1.00 18.09 126 GLY E CA 1
ATOM 5159 C C . GLY E 1 122 ? 30.573 10.459 66.256 1.00 18.72 126 GLY E C 1
ATOM 5160 O O . GLY E 1 122 ? 30.393 9.920 67.355 1.00 18.96 126 GLY E O 1
ATOM 5161 N N . TYR E 1 123 ? 31.008 11.693 66.076 1.00 18.59 127 TYR E N 1
ATOM 5162 C CA . TYR E 1 123 ? 31.260 12.636 67.180 1.00 19.55 127 TYR E CA 1
ATOM 5163 C C . TYR E 1 123 ? 30.402 13.881 66.895 1.00 19.90 127 TYR E C 1
ATOM 5164 O O . TYR E 1 123 ? 30.601 14.568 65.880 1.00 19.25 127 TYR E O 1
ATOM 5173 N N A THR E 1 124 ? 29.439 14.182 67.766 0.61 20.30 128 THR E N 1
ATOM 5174 N N B THR E 1 124 ? 29.437 14.167 67.768 0.39 20.85 128 THR E N 1
ATOM 5175 C CA A THR E 1 124 ? 28.593 15.368 67.582 0.61 22.05 128 THR E CA 1
ATOM 5176 C CA B THR E 1 124 ? 28.631 15.364 67.576 0.39 22.49 128 THR E CA 1
ATOM 5177 C C A THR E 1 124 ? 29.429 16.618 67.953 0.61 22.62 128 THR E C 1
ATOM 5178 C C B THR E 1 124 ? 29.550 16.556 67.888 0.39 23.26 128 THR E C 1
ATOM 5179 O O A THR E 1 124 ? 29.966 16.717 69.052 0.61 23.31 128 THR E O 1
ATOM 5180 O O B THR E 1 124 ? 30.268 16.573 68.890 0.39 23.08 128 THR E O 1
ATOM 5187 N N . ILE E 1 125 ? 29.547 17.537 67.003 1.00 23.63 129 ILE E N 1
ATOM 5188 C CA . ILE E 1 125 ? 30.427 18.685 67.149 1.00 25.61 129 ILE E CA 1
ATOM 5189 C C . ILE E 1 125 ? 30.154 19.568 68.361 1.00 28.42 129 ILE E C 1
ATOM 5190 O O . ILE E 1 125 ? 31.080 19.952 69.071 1.00 27.62 129 ILE E O 1
ATOM 5195 N N . GLU E 1 126 ? 28.889 19.827 68.638 1.00 30.19 130 GLU E N 1
ATOM 5196 C CA . GLU E 1 126 ? 28.571 20.699 69.755 1.00 34.29 130 GLU E CA 1
ATOM 5197 C C . GLU E 1 126 ? 29.074 20.093 71.061 1.00 34.77 130 GLU E C 1
ATOM 5198 O O . GLU E 1 126 ? 29.327 20.827 72.026 1.00 35.64 130 GLU E O 1
ATOM 5204 N N . GLN E 1 127 ? 29.238 18.773 71.089 1.00 33.90 131 GLN E N 1
ATOM 5205 C CA . GLN E 1 127 ? 29.697 18.072 72.279 1.00 34.21 131 GLN E CA 1
ATOM 5206 C C . GLN E 1 127 ? 31.219 17.847 72.447 1.00 32.46 131 GLN E C 1
ATOM 5207 O O . GLN E 1 127 ? 31.672 17.249 73.419 1.00 32.55 131 GLN E O 1
ATOM 5213 N N . LEU E 1 128 ? 32.013 18.321 71.505 1.00 30.03 132 LEU E N 1
ATOM 5214 C CA . LEU E 1 128 ? 33.453 18.190 71.630 1.00 29.44 132 LEU E CA 1
ATOM 5215 C C . LEU E 1 128 ? 34.001 19.002 72.834 1.00 30.08 132 LEU E C 1
ATOM 5216 O O . LEU E 1 128 ? 33.512 20.097 73.120 1.00 29.25 132 LEU E O 1
ATOM 5221 N N . GLU E 1 129 ? 35.011 18.442 73.514 1.00 29.45 133 GLU E N 1
ATOM 5222 C CA . GLU E 1 129 ? 35.710 19.111 74.632 1.00 30.76 133 GLU E CA 1
ATOM 5223 C C . GLU E 1 129 ? 36.823 19.897 73.914 1.00 29.46 133 GLU E C 1
ATOM 5224 O O . GLU E 1 129 ? 37.831 19.317 73.478 1.00 27.82 133 GLU E O 1
ATOM 5230 N N . HIS E 1 130 ? 36.648 21.206 73.795 1.00 28.92 134 HIS E N 1
ATOM 5231 C CA . HIS E 1 130 ? 37.600 22.013 73.041 1.00 30.23 134 HIS E CA 1
ATOM 5232 C C . HIS E 1 130 ? 38.984 22.150 73.651 1.00 29.59 134 HIS E C 1
ATOM 5233 O O . HIS E 1 130 ? 39.180 21.961 74.859 1.00 28.68 134 HIS E O 1
ATOM 5240 N N . HIS E 1 131 ? 39.945 22.458 72.797 1.00 28.27 135 HIS E N 1
ATOM 5241 C CA . HIS E 1 131 ? 41.330 22.621 73.226 1.00 28.77 135 HIS E CA 1
ATOM 5242 C C . HIS E 1 131 ? 41.695 24.116 73.257 1.00 30.11 135 HIS E C 1
ATOM 5243 O O . HIS E 1 131 ? 42.828 24.456 72.884 1.00 32.35 135 HIS E O 1
ATOM 5250 N N . GLU F 1 1 ? -17.022 25.901 87.566 1.00 43.18 5 GLU F N 1
ATOM 5251 C CA . GLU F 1 1 ? -16.993 26.101 86.091 1.00 42.00 5 GLU F CA 1
ATOM 5252 C C . GLU F 1 1 ? -15.752 25.505 85.398 1.00 40.58 5 GLU F C 1
ATOM 5253 O O . GLU F 1 1 ? -15.788 25.302 84.182 1.00 41.02 5 GLU F O 1
ATOM 5255 N N . GLU F 1 2 ? -14.664 25.258 86.144 1.00 37.53 6 GLU F N 1
ATOM 5256 C CA . GLU F 1 2 ? -13.453 24.628 85.578 1.00 34.45 6 GLU F CA 1
ATOM 5257 C C . GLU F 1 2 ? -13.869 23.214 85.205 1.00 31.29 6 GLU F C 1
ATOM 5258 O O . GLU F 1 2 ? -14.373 22.458 86.043 1.00 30.67 6 GLU F O 1
ATOM 5264 N N . ARG F 1 3 ? -13.621 22.838 83.958 1.00 28.20 7 ARG F N 1
ATOM 5265 C CA . ARG F 1 3 ? -14.025 21.509 83.514 1.00 25.22 7 ARG F CA 1
ATOM 5266 C C . ARG F 1 3 ? -12.892 20.705 82.971 1.00 22.48 7 ARG F C 1
ATOM 5267 O O . ARG F 1 3 ? -11.888 21.248 82.515 1.00 22.95 7 ARG F O 1
ATOM 5275 N N . LEU F 1 4 ? -13.048 19.383 83.013 1.00 19.78 8 LEU F N 1
ATOM 5276 C CA . LEU F 1 4 ? -12.048 18.505 82.379 1.00 18.35 8 LEU F CA 1
ATOM 5277 C C . LEU F 1 4 ? -12.902 17.550 81.524 1.00 18.61 8 LEU F C 1
ATOM 5278 O O . LEU F 1 4 ? -13.340 16.467 82.000 1.00 18.23 8 LEU F O 1
ATOM 5283 N N . HIS F 1 5 ? -13.184 18.026 80.291 1.00 18.00 9 HIS F N 1
ATOM 5284 C CA . HIS F 1 5 ? -14.000 17.270 79.300 1.00 17.75 9 HIS F CA 1
ATOM 5285 C C . HIS F 1 5 ? -15.208 16.690 80.029 1.00 18.00 9 HIS F C 1
ATOM 5286 O O . HIS F 1 5 ? -15.462 15.472 80.070 1.00 17.13 9 HIS F O 1
ATOM 5293 N N . TYR F 1 6 ? -16.017 17.591 80.540 1.00 17.34 10 TYR F N 1
ATOM 5294 C CA . TYR F 1 6 ? -17.143 17.226 81.357 1.00 18.11 10 TYR F CA 1
ATOM 5295 C C . TYR F 1 6 ? -18.101 16.264 80.649 1.00 18.33 10 TYR F C 1
ATOM 5296 O O . TYR F 1 6 ? -18.489 15.247 81.207 1.00 17.29 10 TYR F O 1
ATOM 5305 N N . GLN F 1 7 ? -18.505 16.617 79.424 1.00 17.36 11 GLN F N 1
ATOM 5306 C CA . GLN F 1 7 ? -19.434 15.750 78.686 1.00 18.40 11 GLN F CA 1
ATOM 5307 C C . GLN F 1 7 ? -18.868 14.349 78.437 1.00 18.13 11 GLN F C 1
ATOM 5308 O O . GLN F 1 7 ? -19.605 13.357 78.524 1.00 18.83 11 GLN F O 1
ATOM 5314 N N . VAL F 1 8 ? -17.588 14.278 78.136 1.00 17.34 12 VAL F N 1
ATOM 5315 C CA . VAL F 1 8 ? -16.949 12.984 77.881 1.00 17.23 12 VAL F CA 1
ATOM 5316 C C . VAL F 1 8 ? -16.985 12.161 79.166 1.00 17.62 12 VAL F C 1
ATOM 5317 O O . VAL F 1 8 ? -17.297 10.972 79.153 1.00 16.86 12 VAL F O 1
ATOM 5321 N N . GLY F 1 9 ? -16.629 12.793 80.289 1.00 17.12 13 GLY F N 1
ATOM 5322 C CA . GLY F 1 9 ? -16.640 12.073 81.547 1.00 18.46 13 GLY F CA 1
ATOM 5323 C C . GLY F 1 9 ? -18.002 11.549 81.903 1.00 17.93 13 GLY F C 1
ATOM 5324 O O . GLY F 1 9 ? -18.133 10.420 82.368 1.00 18.45 13 GLY F O 1
ATOM 5325 N N . GLN F 1 10 ? -19.035 12.364 81.682 1.00 18.92 14 GLN F N 1
ATOM 5326 C CA . GLN F 1 10 ? -20.396 11.920 81.977 1.00 19.81 14 GLN F CA 1
ATOM 5327 C C . GLN F 1 10 ? -20.817 10.736 81.067 1.00 19.57 14 GLN F C 1
ATOM 5328 O O . GLN F 1 10 ? -21.499 9.815 81.531 1.00 18.76 14 GLN F O 1
ATOM 5334 N N A ARG F 1 11 ? -20.419 10.784 79.789 0.49 18.79 15 ARG F N 1
ATOM 5335 N N B ARG F 1 11 ? -20.437 10.771 79.793 0.51 18.76 15 ARG F N 1
ATOM 5336 C CA A ARG F 1 11 ? -20.711 9.689 78.837 0.49 19.65 15 ARG F CA 1
ATOM 5337 C CA B ARG F 1 11 ? -20.775 9.661 78.893 0.51 19.62 15 ARG F CA 1
ATOM 5338 C C A ARG F 1 11 ? -20.043 8.407 79.360 0.49 19.33 15 ARG F C 1
ATOM 5339 C C B ARG F 1 11 ? -20.033 8.381 79.339 0.51 19.34 15 ARG F C 1
ATOM 5340 O O A ARG F 1 11 ? -20.666 7.327 79.421 0.49 19.35 15 ARG F O 1
ATOM 5341 O O B ARG F 1 11 ? -20.597 7.263 79.326 0.51 19.41 15 ARG F O 1
ATOM 5356 N N . ALA F 1 12 ? -18.775 8.530 79.747 1.00 18.82 16 ALA F N 1
ATOM 5357 C CA . ALA F 1 12 ? -18.021 7.382 80.233 1.00 18.41 16 ALA F CA 1
ATOM 5358 C C . ALA F 1 12 ? -18.665 6.811 81.478 1.00 17.70 16 ALA F C 1
ATOM 5359 O O . ALA F 1 12 ? -18.818 5.593 81.600 1.00 18.25 16 ALA F O 1
ATOM 5361 N N . LEU F 1 13 ? -19.032 7.684 82.417 1.00 16.43 17 LEU F N 1
ATOM 5362 C CA . LEU F 1 13 ? -19.634 7.227 83.678 1.00 17.35 17 LEU F CA 1
ATOM 5363 C C . LEU F 1 13 ? -20.982 6.516 83.449 1.00 18.17 17 LEU F C 1
ATOM 5364 O O . LEU F 1 13 ? -21.225 5.444 84.010 1.00 18.74 17 LEU F O 1
ATOM 5369 N N A ILE F 1 14 ? -21.844 7.106 82.631 0.56 18.20 18 ILE F N 1
ATOM 5370 N N B ILE F 1 14 ? -21.880 7.095 82.654 0.44 18.05 18 ILE F N 1
ATOM 5371 C CA A ILE F 1 14 ? -23.131 6.476 82.370 0.56 19.03 18 ILE F CA 1
ATOM 5372 C CA B ILE F 1 14 ? -23.154 6.400 82.469 0.44 18.42 18 ILE F CA 1
ATOM 5373 C C A ILE F 1 14 ? -22.933 5.085 81.770 0.56 18.62 18 ILE F C 1
ATOM 5374 C C B ILE F 1 14 ? -22.935 5.047 81.777 0.44 18.35 18 ILE F C 1
ATOM 5375 O O A ILE F 1 14 ? -23.573 4.123 82.208 0.56 18.89 18 ILE F O 1
ATOM 5376 O O B ILE F 1 14 ? -23.574 4.062 82.156 0.44 18.64 18 ILE F O 1
ATOM 5385 N N . GLN F 1 15 ? -22.028 4.974 80.803 1.00 17.84 19 GLN F N 1
ATOM 5386 C CA . GLN F 1 15 ? -21.767 3.696 80.148 1.00 18.38 19 GLN F CA 1
ATOM 5387 C C . GLN F 1 15 ? -21.203 2.678 81.135 1.00 19.22 19 GLN F C 1
ATOM 5388 O O . GLN F 1 15 ? -21.591 1.493 81.118 1.00 19.27 19 GLN F O 1
ATOM 5394 N N . ALA F 1 16 ? -20.288 3.105 82.002 1.00 18.02 20 ALA F N 1
ATOM 5395 C CA . ALA F 1 16 ? -19.730 2.160 82.970 1.00 18.49 20 ALA F CA 1
ATOM 5396 C C . ALA F 1 16 ? -20.801 1.684 83.950 1.00 18.31 20 ALA F C 1
ATOM 5397 O O . ALA F 1 16 ? -20.789 0.511 84.341 1.00 18.35 20 ALA F O 1
ATOM 5399 N N A MET F 1 17 ? -21.720 2.563 84.353 0.53 17.82 21 MET F N 1
ATOM 5400 N N B MET F 1 17 ? -21.721 2.579 84.337 0.47 17.77 21 MET F N 1
ATOM 5401 C CA A MET F 1 17 ? -22.767 2.144 85.278 0.53 19.36 21 MET F CA 1
ATOM 5402 C CA B MET F 1 17 ? -22.787 2.227 85.278 0.47 19.04 21 MET F CA 1
ATOM 5403 C C A MET F 1 17 ? -23.659 1.131 84.547 0.53 19.57 21 MET F C 1
ATOM 5404 C C B MET F 1 17 ? -23.814 1.301 84.623 0.47 19.73 21 MET F C 1
ATOM 5405 O O A MET F 1 17 ? -23.965 0.069 85.075 0.53 19.03 21 MET F O 1
ATOM 5406 O O B MET F 1 17 ? -24.434 0.489 85.300 0.47 19.64 21 MET F O 1
ATOM 5415 N N . GLN F 1 18 ? -24.015 1.458 83.319 1.00 18.95 22 GLN F N 1
ATOM 5416 C CA . GLN F 1 18 ? -24.912 0.572 82.561 1.00 20.28 22 GLN F CA 1
ATOM 5417 C C . GLN F 1 18 ? -24.288 -0.818 82.358 1.00 19.90 22 GLN F C 1
ATOM 5418 O O . GLN F 1 18 ? -24.956 -1.854 82.594 1.00 20.79 22 GLN F O 1
ATOM 5424 N N . ILE F 1 19 ? -23.029 -0.862 81.927 1.00 19.89 23 ILE F N 1
ATOM 5425 C CA . ILE F 1 19 ? -22.370 -2.144 81.682 1.00 19.35 23 ILE F CA 1
ATOM 5426 C C . ILE F 1 19 ? -22.203 -2.941 82.980 1.00 20.61 23 ILE F C 1
ATOM 5427 O O . ILE F 1 19 ? -22.464 -4.168 83.040 1.00 19.27 23 ILE F O 1
ATOM 5432 N N . SER F 1 20 ? -21.774 -2.272 84.051 1.00 17.49 24 SER F N 1
ATOM 5433 C CA . SER F 1 20 ? -21.549 -2.999 85.303 1.00 17.61 24 SER F CA 1
ATOM 5434 C C . SER F 1 20 ? -22.815 -3.587 85.920 1.00 19.74 24 SER F C 1
ATOM 5435 O O . SER F 1 20 ? -22.727 -4.518 86.729 1.00 21.32 24 SER F O 1
ATOM 5438 N N . ALA F 1 21 ? -23.981 -3.069 85.532 1.00 19.89 25 ALA F N 1
ATOM 5439 C CA . ALA F 1 21 ? -25.248 -3.554 86.071 1.00 21.49 25 ALA F CA 1
ATOM 5440 C C . ALA F 1 21 ? -25.881 -4.650 85.198 1.00 22.91 25 ALA F C 1
ATOM 5441 O O . ALA F 1 21 ? -26.961 -5.154 85.553 1.00 23.51 25 ALA F O 1
ATOM 5443 N N . MET F 1 22 ? -25.256 -4.986 84.078 1.00 21.70 26 MET F N 1
ATOM 5444 C CA . MET F 1 22 ? -25.838 -6.032 83.178 1.00 22.49 26 MET F CA 1
ATOM 5445 C C . MET F 1 22 ? -25.826 -7.397 83.891 1.00 24.37 26 MET F C 1
ATOM 5446 O O . MET F 1 22 ? -24.766 -7.888 84.276 1.00 23.02 26 MET F O 1
ATOM 5451 N N . PRO F 1 23 ? -27.002 -8.032 84.054 1.00 25.94 27 PRO F N 1
ATOM 5452 C CA . PRO F 1 23 ? -27.044 -9.341 84.731 1.00 26.61 27 PRO F CA 1
ATOM 5453 C C . PRO F 1 23 ? -26.121 -10.352 84.066 1.00 26.81 27 PRO F C 1
ATOM 5454 O O . PRO F 1 23 ? -25.520 -11.191 84.755 1.00 27.13 27 PRO F O 1
ATOM 5458 N N . GLU F 1 24 ? -26.010 -10.316 82.733 1.00 26.62 28 GLU F N 1
ATOM 5459 C CA . GLU F 1 24 ? -25.124 -11.269 82.057 1.00 28.86 28 GLU F CA 1
ATOM 5460 C C . GLU F 1 24 ? -23.672 -11.049 82.440 1.00 28.33 28 GLU F C 1
ATOM 5461 O O . GLU F 1 24 ? -22.879 -11.994 82.483 1.00 26.10 28 GLU F O 1
ATOM 5467 N N . LEU F 1 25 ? -23.301 -9.793 82.681 1.00 26.25 29 LEU F N 1
ATOM 5468 C CA . LEU F 1 25 ? -21.912 -9.551 83.069 1.00 25.71 29 LEU F CA 1
ATOM 5469 C C . LEU F 1 25 ? -21.659 -9.952 84.522 1.00 24.49 29 LEU F C 1
ATOM 5470 O O . LEU F 1 25 ? -20.601 -10.518 84.817 1.00 23.53 29 LEU F O 1
ATOM 5475 N N . VAL F 1 26 ? -22.612 -9.662 85.400 1.00 24.89 30 VAL F N 1
ATOM 5476 C CA . VAL F 1 26 ? -22.511 -10.041 86.802 1.00 25.46 30 VAL F CA 1
ATOM 5477 C C . VAL F 1 26 ? -22.279 -11.569 86.842 1.00 27.45 30 VAL F C 1
ATOM 5478 O O . VAL F 1 26 ? -21.353 -12.054 87.493 1.00 26.67 30 VAL F O 1
ATOM 5482 N N . GLU F 1 27 ? -23.077 -12.326 86.082 1.00 28.83 31 GLU F N 1
ATOM 5483 C CA . GLU F 1 27 ? -22.912 -13.797 86.096 1.00 30.01 31 GLU F CA 1
ATOM 5484 C C . GLU F 1 27 ? -21.579 -14.255 85.516 1.00 28.94 31 GLU F C 1
ATOM 5485 O O . GLU F 1 27 ? -20.920 -15.122 86.094 1.00 30.02 31 GLU F O 1
ATOM 5491 N N . ALA F 1 28 ? -21.173 -13.688 84.378 1.00 26.99 32 ALA F N 1
ATOM 5492 C CA . ALA F 1 28 ? -19.921 -14.076 83.747 1.00 26.90 32 ALA F CA 1
ATOM 5493 C C . ALA F 1 28 ? -18.743 -13.782 84.669 1.00 28.32 32 ALA F C 1
ATOM 5494 O O . ALA F 1 28 ? -17.749 -14.512 84.672 1.00 26.82 32 ALA F O 1
ATOM 5496 N N . VAL F 1 29 ? -18.849 -12.696 85.438 1.00 26.41 33 VAL F N 1
ATOM 5497 C CA . VAL F 1 29 ? -17.750 -12.365 86.353 1.00 26.42 33 VAL F CA 1
ATOM 5498 C C . VAL F 1 29 ? -17.755 -13.329 87.522 1.00 27.70 33 VAL F C 1
ATOM 5499 O O . VAL F 1 29 ? -16.685 -13.775 87.982 1.00 28.85 33 VAL F O 1
ATOM 5503 N N . GLN F 1 30 ? -18.956 -13.635 88.010 1.00 27.74 34 GLN F N 1
ATOM 5504 C CA . GLN F 1 30 ? -19.099 -14.566 89.140 1.00 30.77 34 GLN F CA 1
ATOM 5505 C C . GLN F 1 30 ? -18.523 -15.919 88.756 1.00 31.97 34 GLN F C 1
ATOM 5506 O O . GLN F 1 30 ? -17.977 -16.631 89.619 1.00 33.10 34 GLN F O 1
ATOM 5512 N N . LYS F 1 31 ? -18.629 -16.262 87.476 1.00 32.74 35 LYS F N 1
ATOM 5513 C CA . LYS F 1 31 ? -18.122 -17.536 86.954 1.00 34.07 35 LYS F CA 1
ATOM 5514 C C . LYS F 1 31 ? -16.685 -17.441 86.468 1.00 34.65 35 LYS F C 1
ATOM 5515 O O . LYS F 1 31 ? -16.074 -18.452 86.122 1.00 34.45 35 LYS F O 1
ATOM 5521 N N . ARG F 1 32 ? -16.130 -16.228 86.422 1.00 34.37 36 ARG F N 1
ATOM 5522 C CA . ARG F 1 32 ? -14.758 -16.035 85.943 1.00 34.72 36 ARG F CA 1
ATOM 5523 C C . ARG F 1 32 ? -14.613 -16.620 84.516 1.00 34.26 36 ARG F C 1
ATOM 5524 O O . ARG F 1 32 ? -13.573 -17.160 84.116 1.00 34.25 36 ARG F O 1
ATOM 5532 N N . ASP F 1 33 ? -15.681 -16.445 83.733 1.00 34.05 37 ASP F N 1
ATOM 5533 C CA . ASP F 1 33 ? -15.773 -16.949 82.354 1.00 34.44 37 ASP F CA 1
ATOM 5534 C C . ASP F 1 33 ? -15.250 -15.912 81.370 1.00 33.69 37 ASP F C 1
ATOM 5535 O O . ASP F 1 33 ? -16.028 -15.147 80.775 1.00 33.15 37 ASP F O 1
ATOM 5540 N N . LEU F 1 34 ? -13.934 -15.913 81.172 1.00 33.89 38 LEU F N 1
ATOM 5541 C CA . LEU F 1 34 ? -13.286 -14.949 80.297 1.00 33.73 38 LEU F CA 1
ATOM 5542 C C . LEU F 1 34 ? -13.841 -14.840 78.884 1.00 33.20 38 LEU F C 1
ATOM 5543 O O . LEU F 1 34 ? -14.012 -13.737 78.358 1.00 30.59 38 LEU F O 1
ATOM 5548 N N . ALA F 1 35 ? -14.122 -15.985 78.255 1.00 32.13 39 ALA F N 1
ATOM 5549 C CA . ALA F 1 35 ? -14.657 -15.956 76.902 1.00 31.80 39 ALA F CA 1
ATOM 5550 C C . ALA F 1 35 ? -16.047 -15.326 76.873 1.00 30.58 39 ALA F C 1
ATOM 5551 O O . ALA F 1 35 ? -16.374 -14.609 75.937 1.00 30.33 39 ALA F O 1
ATOM 5553 N N A ARG F 1 36 ? -16.850 -15.601 77.901 0.48 30.58 40 ARG F N 1
ATOM 5554 N N B ARG F 1 36 ? -16.850 -15.605 77.882 0.52 30.65 40 ARG F N 1
ATOM 5555 C CA A ARG F 1 36 ? -18.216 -15.059 78.025 0.48 30.31 40 ARG F CA 1
ATOM 5556 C CA B ARG F 1 36 ? -18.186 -15.036 77.945 0.52 30.49 40 ARG F CA 1
ATOM 5557 C C A ARG F 1 36 ? -18.179 -13.554 78.259 0.48 29.91 40 ARG F C 1
ATOM 5558 C C B ARG F 1 36 ? -18.043 -13.525 78.091 0.52 29.97 40 ARG F C 1
ATOM 5559 O O A ARG F 1 36 ? -19.050 -12.818 77.790 0.48 28.50 40 ARG F O 1
ATOM 5560 O O B ARG F 1 36 ? -18.657 -12.754 77.349 0.52 28.09 40 ARG F O 1
ATOM 5575 N N . ILE F 1 37 ? -17.186 -13.101 79.017 1.00 29.28 41 ILE F N 1
ATOM 5576 C CA . ILE F 1 37 ? -17.012 -11.660 79.250 1.00 28.90 41 ILE F CA 1
ATOM 5577 C C . ILE F 1 37 ? -16.600 -10.990 77.944 1.00 28.34 41 ILE F C 1
ATOM 5578 O O . ILE F 1 37 ? -17.145 -9.944 77.570 1.00 29.21 41 ILE F O 1
ATOM 5583 N N . LYS F 1 38 ? -15.646 -11.593 77.238 1.00 28.79 42 LYS F N 1
ATOM 5584 C CA . LYS F 1 38 ? -15.191 -11.047 75.974 1.00 30.29 42 LYS F CA 1
ATOM 5585 C C . LYS F 1 38 ? -16.343 -10.934 74.964 1.00 30.80 42 LYS F C 1
ATOM 5586 O O . LYS F 1 38 ? -16.438 -9.948 74.215 1.00 28.94 42 LYS F O 1
ATOM 5592 N N . ALA F 1 39 ? -17.204 -11.956 74.951 1.00 31.56 43 ALA F N 1
ATOM 5593 C CA . ALA F 1 39 ? -18.331 -11.995 74.019 1.00 32.22 43 ALA F CA 1
ATOM 5594 C C . ALA F 1 39 ? -19.335 -10.900 74.330 1.00 31.83 43 ALA F C 1
ATOM 5595 O O . ALA F 1 39 ? -19.985 -10.386 73.427 1.00 32.16 43 ALA F O 1
ATOM 5597 N N . LEU F 1 40 ? -19.454 -10.544 75.604 1.00 30.84 44 LEU F N 1
ATOM 5598 C CA . LEU F 1 40 ? -20.385 -9.504 76.017 1.00 30.86 44 LEU F CA 1
ATOM 5599 C C . LEU F 1 40 ? -19.798 -8.102 75.785 1.00 30.13 44 LEU F C 1
ATOM 5600 O O . LEU F 1 40 ? -20.476 -7.205 75.287 1.00 28.89 44 LEU F O 1
ATOM 5605 N N . ILE F 1 41 ? -18.526 -7.928 76.129 1.00 29.16 45 ILE F N 1
ATOM 5606 C CA . ILE F 1 41 ? -17.906 -6.618 76.018 1.00 28.21 45 ILE F CA 1
ATOM 5607 C C . ILE F 1 41 ? -17.443 -6.196 74.640 1.00 28.73 45 ILE F C 1
ATOM 5608 O O . ILE F 1 41 ? -17.584 -5.035 74.273 1.00 27.10 45 ILE F O 1
ATOM 5613 N N . ASP F 1 42 ? -16.904 -7.128 73.843 1.00 28.65 46 ASP F N 1
ATOM 5614 C CA . ASP F 1 42 ? -16.446 -6.744 72.503 1.00 30.56 46 ASP F CA 1
ATOM 5615 C C . ASP F 1 42 ? -17.467 -5.937 71.685 1.00 30.11 46 ASP F C 1
ATOM 5616 O O . ASP F 1 42 ? -17.119 -4.914 71.099 1.00 30.29 46 ASP F O 1
ATOM 5621 N N . PRO F 1 43 ? -18.727 -6.391 71.629 1.00 30.86 47 PRO F N 1
ATOM 5622 C CA . PRO F 1 43 ? -19.724 -5.643 70.853 1.00 31.47 47 PRO F CA 1
ATOM 5623 C C . PRO F 1 43 ? -19.975 -4.240 71.428 1.00 30.54 47 PRO F C 1
ATOM 5624 O O . PRO F 1 43 ? -20.287 -3.303 70.703 1.00 30.31 47 PRO F O 1
ATOM 5628 N N . MET F 1 44 ? -19.869 -4.110 72.741 1.00 29.34 48 MET F N 1
ATOM 5629 C CA . MET F 1 44 ? -20.124 -2.797 73.339 1.00 28.50 48 MET F CA 1
ATOM 5630 C C . MET F 1 44 ? -18.968 -1.869 73.109 1.00 28.04 48 MET F C 1
ATOM 5631 O O . MET F 1 44 ? -19.136 -0.661 72.894 1.00 26.17 48 MET F O 1
ATOM 5636 N N . ARG F 1 45 ? -17.776 -2.449 73.127 1.00 28.10 49 ARG F N 1
ATOM 5637 C CA . ARG F 1 45 ? -16.573 -1.669 72.885 1.00 30.08 49 ARG F CA 1
ATOM 5638 C C . ARG F 1 45 ? -16.632 -1.191 71.442 1.00 29.46 49 ARG F C 1
ATOM 5639 O O . ARG F 1 45 ? -16.272 -0.062 71.137 1.00 28.94 49 ARG F O 1
ATOM 5647 N N . SER F 1 46 ? -17.135 -2.046 70.559 1.00 29.86 50 SER F N 1
ATOM 5648 C CA . SER F 1 46 ? -17.252 -1.688 69.143 1.00 29.78 50 SER F CA 1
ATOM 5649 C C . SER F 1 46 ? -18.320 -0.579 68.954 1.00 28.63 50 SER F C 1
ATOM 5650 O O . SER F 1 46 ? -18.080 0.450 68.316 1.00 28.30 50 SER F O 1
ATOM 5653 N N . PHE F 1 47 ? -19.478 -0.762 69.563 1.00 27.15 51 PHE F N 1
ATOM 5654 C CA . PHE F 1 47 ? -20.567 0.202 69.410 1.00 26.19 51 PHE F CA 1
ATOM 5655 C C . PHE F 1 47 ? -20.305 1.562 70.078 1.00 26.21 51 PHE F C 1
ATOM 5656 O O . PHE F 1 47 ? -20.698 2.594 69.586 1.00 25.54 51 PHE F O 1
ATOM 5664 N N . SER F 1 48 ? -19.642 1.539 71.217 1.00 26.36 52 SER F N 1
ATOM 5665 C CA . SER F 1 48 ? -19.342 2.792 71.925 1.00 25.52 52 SER F CA 1
ATOM 5666 C C . SER F 1 48 ? -18.250 3.564 71.193 1.00 26.49 52 SER F C 1
ATOM 5667 O O . SER F 1 48 ? -17.474 2.956 70.438 1.00 26.53 52 SER F O 1
ATOM 5670 N N . ASP F 1 49 ? -18.180 4.879 71.411 1.00 24.52 53 ASP F N 1
ATOM 5671 C CA . ASP F 1 49 ? -17.093 5.670 70.834 1.00 25.73 53 ASP F CA 1
ATOM 5672 C C . ASP F 1 49 ? -15.942 5.740 71.863 1.00 24.57 53 ASP F C 1
ATOM 5673 O O . ASP F 1 49 ? -14.935 6.394 71.647 1.00 24.95 53 ASP F O 1
ATOM 5678 N N . ALA F 1 50 ? -16.111 5.062 72.987 1.00 23.48 54 ALA F N 1
ATOM 5679 C CA . ALA F 1 50 ? -15.034 5.031 73.998 1.00 21.97 54 ALA F CA 1
ATOM 5680 C C . ALA F 1 50 ? -13.774 4.390 73.398 1.00 22.61 54 ALA F C 1
ATOM 5681 O O . ALA F 1 50 ? -13.831 3.523 72.494 1.00 22.87 54 ALA F O 1
ATOM 5683 N N . THR F 1 51 ? -12.622 4.813 73.891 1.00 21.31 55 THR F N 1
ATOM 5684 C CA . THR F 1 51 ? -11.350 4.244 73.450 1.00 20.20 55 THR F CA 1
ATOM 5685 C C . THR F 1 51 ? -11.170 2.794 73.923 1.00 21.96 55 THR F C 1
ATOM 5686 O O . THR F 1 51 ? -10.644 1.942 73.190 1.00 22.92 55 THR F O 1
ATOM 5690 N N . TYR F 1 52 ? -11.603 2.505 75.145 1.00 19.34 56 TYR F N 1
ATOM 5691 C CA . TYR F 1 52 ? -11.427 1.168 75.687 1.00 19.04 56 TYR F CA 1
ATOM 5692 C C . TYR F 1 52 ? -12.405 0.909 76.803 1.00 18.92 56 TYR F C 1
ATOM 5693 O O . TYR F 1 52 ? -13.048 1.841 77.323 1.00 17.67 56 TYR F O 1
ATOM 5702 N N . ILE F 1 53 ? -12.538 -0.375 77.151 1.00 16.49 57 ILE F N 1
ATOM 5703 C CA . ILE F 1 53 ? -13.362 -0.804 78.292 1.00 18.96 57 ILE F CA 1
ATOM 5704 C C . ILE F 1 53 ? -12.525 -1.864 79.004 1.00 19.95 57 ILE F C 1
ATOM 5705 O O . ILE F 1 53 ? -11.957 -2.763 78.349 1.00 20.04 57 ILE F O 1
ATOM 5710 N N . THR F 1 54 ? -12.367 -1.705 80.322 1.00 18.41 58 THR F N 1
ATOM 5711 C CA . THR F 1 54 ? -11.613 -2.672 81.123 1.00 18.34 58 THR F CA 1
ATOM 5712 C C . THR F 1 54 ? -12.564 -3.271 82.134 1.00 17.51 58 THR F C 1
ATOM 5713 O O . THR F 1 54 ? -13.402 -2.568 82.669 1.00 18.09 58 THR F O 1
ATOM 5717 N N . VAL F 1 55 ? -12.484 -4.582 82.370 1.00 18.41 59 VAL F N 1
ATOM 5718 C CA . VAL F 1 55 ? -13.324 -5.217 83.384 1.00 17.77 59 VAL F CA 1
ATOM 5719 C C . VAL F 1 55 ? -12.364 -5.910 84.369 1.00 19.35 59 VAL F C 1
ATOM 5720 O O . VAL F 1 55 ? -11.436 -6.618 83.952 1.00 18.90 59 VAL F O 1
ATOM 5724 N N . GLY F 1 56 ? -12.537 -5.633 85.652 1.00 20.62 60 GLY F N 1
ATOM 5725 C CA . GLY F 1 56 ? -11.682 -6.265 86.647 1.00 20.78 60 GLY F CA 1
ATOM 5726 C C . GLY F 1 56 ? -12.484 -7.061 87.673 1.00 20.99 60 GLY F C 1
ATOM 5727 O O . GLY F 1 56 ? -13.682 -6.817 87.874 1.00 20.19 60 GLY F O 1
ATOM 5728 N N . ASP F 1 57 ? -11.830 -8.031 88.325 1.00 20.50 61 ASP F N 1
ATOM 5729 C CA . ASP F 1 57 ? -12.495 -8.774 89.374 1.00 22.41 61 ASP F CA 1
ATOM 5730 C C . ASP F 1 57 ? -12.428 -8.002 90.704 1.00 22.52 61 ASP F C 1
ATOM 5731 O O . ASP F 1 57 ? -11.993 -6.847 90.738 1.00 21.35 61 ASP F O 1
ATOM 5736 N N . ALA F 1 58 ? -12.878 -8.614 91.791 1.00 22.28 62 ALA F N 1
ATOM 5737 C CA . ALA F 1 58 ? -12.945 -7.934 93.067 1.00 23.98 62 ALA F CA 1
ATOM 5738 C C . ALA F 1 58 ? -11.608 -7.437 93.593 1.00 24.43 62 ALA F C 1
ATOM 5739 O O . ALA F 1 58 ? -11.571 -6.507 94.399 1.00 25.26 62 ALA F O 1
ATOM 5741 N N A SER F 1 59 ? -10.527 -8.075 93.134 0.60 24.92 63 SER F N 1
ATOM 5742 N N B SER F 1 59 ? -10.514 -8.041 93.148 0.40 24.95 63 SER F N 1
ATOM 5743 C CA A SER F 1 59 ? -9.165 -7.726 93.565 0.60 25.60 63 SER F CA 1
ATOM 5744 C CA B SER F 1 59 ? -9.208 -7.609 93.637 0.40 25.33 63 SER F CA 1
ATOM 5745 C C A SER F 1 59 ? -8.469 -6.801 92.581 0.60 24.83 63 SER F C 1
ATOM 5746 C C B SER F 1 59 ? -8.515 -6.697 92.644 0.40 24.76 63 SER F C 1
ATOM 5747 O O A SER F 1 59 ? -7.297 -6.449 92.762 0.60 26.14 63 SER F O 1
ATOM 5748 O O B SER F 1 59 ? -7.386 -6.257 92.877 0.40 25.85 63 SER F O 1
ATOM 5753 N N . GLY F 1 60 ? -9.181 -6.419 91.530 1.00 24.11 64 GLY F N 1
ATOM 5754 C CA . GLY F 1 60 ? -8.594 -5.556 90.535 1.00 23.12 64 GLY F CA 1
ATOM 5755 C C . GLY F 1 60 ? -7.846 -6.326 89.463 1.00 22.58 64 GLY F C 1
ATOM 5756 O O . GLY F 1 60 ? -7.143 -5.742 88.642 1.00 22.31 64 GLY F O 1
ATOM 5757 N N . GLN F 1 61 ? -7.987 -7.654 89.463 1.00 22.49 65 GLN F N 1
ATOM 5758 C CA . GLN F 1 61 ? -7.312 -8.445 88.426 1.00 23.36 65 GLN F CA 1
ATOM 5759 C C . GLN F 1 61 ? -8.124 -8.333 87.119 1.00 21.79 65 GLN F C 1
ATOM 5760 O O . GLN F 1 61 ? -9.340 -8.564 87.134 1.00 21.93 65 GLN F O 1
ATOM 5766 N N . ARG F 1 62 ? -7.489 -7.980 86.008 1.00 21.26 66 ARG F N 1
ATOM 5767 C CA . ARG F 1 62 ? -8.270 -7.798 84.788 1.00 20.63 66 ARG F CA 1
ATOM 5768 C C . ARG F 1 62 ? -8.849 -9.082 84.223 1.00 22.58 66 ARG F C 1
ATOM 5769 O O . ARG F 1 62 ? -8.120 -10.051 84.027 1.00 24.22 66 ARG F O 1
ATOM 5777 N N . LEU F 1 63 ? -10.156 -9.028 83.954 1.00 21.56 67 LEU F N 1
ATOM 5778 C CA . LEU F 1 63 ? -10.893 -10.125 83.314 1.00 22.38 67 LEU F CA 1
ATOM 5779 C C . LEU F 1 63 ? -11.053 -9.796 81.828 1.00 23.87 67 LEU F C 1
ATOM 5780 O O . LEU F 1 63 ? -11.334 -10.672 80.999 1.00 24.24 67 LEU F O 1
ATOM 5785 N N . TYR F 1 64 ? -10.908 -8.514 81.475 1.00 23.16 68 TYR F N 1
ATOM 5786 C CA . TYR F 1 64 ? -11.005 -8.074 80.088 1.00 22.53 68 TYR F CA 1
ATOM 5787 C C . TYR F 1 64 ? -10.238 -6.774 79.899 1.00 22.03 68 TYR F C 1
ATOM 5788 O O . TYR F 1 64 ? -10.307 -5.893 80.761 1.00 22.57 68 TYR F O 1
ATOM 5797 N N . HIS F 1 65 ? -9.546 -6.666 78.778 1.00 21.85 69 HIS F N 1
ATOM 5798 C CA . HIS F 1 65 ? -8.803 -5.461 78.396 1.00 23.14 69 HIS F CA 1
ATOM 5799 C C . HIS F 1 65 ? -8.686 -5.495 76.877 1.00 25.57 69 HIS F C 1
ATOM 5800 O O . HIS F 1 65 ? -8.713 -6.584 76.268 1.00 26.24 69 HIS F O 1
ATOM 5807 N N . VAL F 1 66 ? -8.576 -4.333 76.248 1.00 25.96 70 VAL F N 1
ATOM 5808 C CA . VAL F 1 66 ? -8.453 -4.299 74.797 1.00 28.22 70 VAL F CA 1
ATOM 5809 C C . VAL F 1 66 ? -7.165 -4.977 74.351 1.00 28.36 70 VAL F C 1
ATOM 5810 O O . VAL F 1 66 ? -7.090 -5.473 73.217 1.00 29.96 70 VAL F O 1
ATOM 5814 N N . ASN F 1 67 ? -6.163 -4.990 75.221 1.00 28.65 71 ASN F N 1
ATOM 5815 C CA . ASN F 1 67 ? -4.888 -5.669 74.941 1.00 30.29 71 ASN F CA 1
ATOM 5816 C C . ASN F 1 67 ? -4.976 -6.987 75.720 1.00 29.33 71 ASN F C 1
ATOM 5817 O O . ASN F 1 67 ? -4.899 -7.011 76.942 1.00 28.14 71 ASN F O 1
ATOM 5822 N N . PRO F 1 68 ? -5.113 -8.125 75.004 1.00 29.83 72 PRO F N 1
ATOM 5823 C CA . PRO F 1 68 ? -5.211 -9.405 75.707 1.00 29.94 72 PRO F CA 1
ATOM 5824 C C . PRO F 1 68 ? -4.102 -9.701 76.702 1.00 29.53 72 PRO F C 1
ATOM 5825 O O . PRO F 1 68 ? -4.350 -10.384 77.695 1.00 28.60 72 PRO F O 1
ATOM 5829 N N . ASP F 1 69 ? -2.895 -9.188 76.438 1.00 30.31 73 ASP F N 1
ATOM 5830 C CA . ASP F 1 69 ? -1.754 -9.421 77.322 1.00 32.52 73 ASP F CA 1
ATOM 5831 C C . ASP F 1 69 ? -1.964 -8.858 78.730 1.00 31.45 73 ASP F C 1
ATOM 5832 O O . ASP F 1 69 ? -1.314 -9.300 79.680 1.00 32.52 73 ASP F O 1
ATOM 5837 N N . GLU F 1 70 ? -2.888 -7.909 78.867 1.00 30.21 74 GLU F N 1
ATOM 5838 C CA . GLU F 1 70 ? -3.165 -7.306 80.173 1.00 28.42 74 GLU F CA 1
ATOM 5839 C C . GLU F 1 70 ? -4.155 -8.099 80.996 1.00 27.79 74 GLU F C 1
ATOM 5840 O O . GLU F 1 70 ? -4.296 -7.848 82.188 1.00 27.43 74 GLU F O 1
ATOM 5846 N N . ILE F 1 71 ? -4.847 -9.056 80.373 1.00 26.62 75 ILE F N 1
ATOM 5847 C CA . ILE F 1 71 ? -5.826 -9.855 81.105 1.00 26.04 75 ILE F CA 1
ATOM 5848 C C . ILE F 1 71 ? -5.078 -10.792 82.033 1.00 28.33 75 ILE F C 1
ATOM 5849 O O . ILE F 1 71 ? -4.078 -11.413 81.625 1.00 28.91 75 ILE F O 1
ATOM 5854 N N . GLY F 1 72 ? -5.521 -10.878 83.280 1.00 27.76 76 GLY F N 1
ATOM 5855 C CA . GLY F 1 72 ? -4.840 -11.701 84.267 1.00 28.36 76 GLY F CA 1
ATOM 5856 C C . GLY F 1 72 ? -3.837 -10.889 85.084 1.00 28.92 76 GLY F C 1
ATOM 5857 O O . GLY F 1 72 ? -3.310 -11.391 86.082 1.00 29.05 76 GLY F O 1
ATOM 5858 N N . LYS F 1 73 ? -3.550 -9.659 84.642 1.00 28.48 77 LYS F N 1
ATOM 5859 C CA . LYS F 1 73 ? -2.650 -8.765 85.382 1.00 28.63 77 LYS F CA 1
ATOM 5860 C C . LYS F 1 73 ? -3.511 -7.786 86.202 1.00 27.30 77 LYS F C 1
ATOM 5861 O O . LYS F 1 73 ? -4.688 -7.558 85.896 1.00 26.10 77 LYS F O 1
ATOM 5867 N N . SER F 1 74 ? -2.916 -7.230 87.248 1.00 26.88 78 SER F N 1
ATOM 5868 C CA . SER F 1 74 ? -3.625 -6.327 88.144 1.00 25.98 78 SER F CA 1
ATOM 5869 C C . SER F 1 74 ? -3.733 -4.878 87.630 1.00 23.94 78 SER F C 1
ATOM 5870 O O . SER F 1 74 ? -2.875 -4.374 86.927 1.00 24.74 78 SER F O 1
ATOM 5873 N N . MET F 1 75 ? -4.834 -4.219 87.980 1.00 23.65 79 MET F N 1
ATOM 5874 C CA . MET F 1 75 ? -5.036 -2.801 87.622 1.00 21.83 79 MET F CA 1
ATOM 5875 C C . MET F 1 75 ? -4.241 -2.089 88.717 1.00 22.89 79 MET F C 1
ATOM 5876 O O . MET F 1 75 ? -4.664 -2.076 89.878 1.00 22.15 79 MET F O 1
ATOM 5881 N N . GLU F 1 76 ? -3.075 -1.553 88.355 1.00 20.99 80 GLU F N 1
ATOM 5882 C CA . GLU F 1 76 ? -2.228 -0.944 89.355 1.00 22.44 80 GLU F CA 1
ATOM 5883 C C . GLU F 1 76 ? -2.215 0.575 89.325 1.00 21.17 80 GLU F C 1
ATOM 5884 O O . GLU F 1 76 ? -1.366 1.184 89.982 1.00 22.12 80 GLU F O 1
ATOM 5890 N N . GLY F 1 77 ? -3.136 1.172 88.559 1.00 19.84 81 GLY F N 1
ATOM 5891 C CA . GLY F 1 77 ? -3.187 2.629 88.448 1.00 20.24 81 GLY F CA 1
ATOM 5892 C C . GLY F 1 77 ? -3.487 3.365 89.730 1.00 19.56 81 GLY F C 1
ATOM 5893 O O . GLY F 1 77 ? -3.138 4.541 89.848 1.00 17.76 81 GLY F O 1
ATOM 5894 N N . GLY F 1 78 ? -4.174 2.711 90.664 1.00 19.45 82 GLY F N 1
ATOM 5895 C CA . GLY F 1 78 ? -4.457 3.336 91.941 1.00 17.73 82 GLY F CA 1
ATOM 5896 C C . GLY F 1 78 ? -5.722 4.148 91.999 1.00 16.88 82 GLY F C 1
ATOM 5897 O O . GLY F 1 78 ? -5.987 4.786 93.019 1.00 17.37 82 GLY F O 1
ATOM 5898 N N . ASP F 1 79 ? -6.483 4.119 90.902 1.00 17.08 83 ASP F N 1
ATOM 5899 C CA . ASP F 1 79 ? -7.737 4.901 90.874 1.00 16.68 83 ASP F CA 1
ATOM 5900 C C . ASP F 1 79 ? -8.973 4.018 90.825 1.00 18.19 83 ASP F C 1
ATOM 5901 O O . ASP F 1 79 ? -10.029 4.463 90.395 1.00 18.34 83 ASP F O 1
ATOM 5906 N N . SER F 1 80 ? -8.833 2.784 91.286 1.00 16.50 84 SER F N 1
ATOM 5907 C CA . SER F 1 80 ? -9.970 1.840 91.300 1.00 17.44 84 SER F CA 1
ATOM 5908 C C . SER F 1 80 ? -10.460 1.506 92.705 1.00 18.72 84 SER F C 1
ATOM 5909 O O . SER F 1 80 ? -11.508 0.856 92.853 1.00 18.72 84 SER F O 1
ATOM 5912 N N . ASP F 1 81 ? -9.734 1.958 93.732 1.00 19.27 85 ASP F N 1
ATOM 5913 C CA . ASP F 1 81 ? -10.108 1.624 95.096 1.00 20.30 85 ASP F CA 1
ATOM 5914 C C . ASP F 1 81 ? -11.471 2.092 95.545 1.00 18.79 85 ASP F C 1
ATOM 5915 O O . ASP F 1 81 ? -12.164 1.357 96.248 1.00 18.70 85 ASP F O 1
ATOM 5920 N N . GLU F 1 82 ? -11.894 3.286 95.119 1.00 17.23 86 GLU F N 1
ATOM 5921 C CA . GLU F 1 82 ? -13.159 3.746 95.617 1.00 17.20 86 GLU F CA 1
ATOM 5922 C C . GLU F 1 82 ? -14.329 2.908 95.063 1.00 16.58 86 GLU F C 1
ATOM 5923 O O . GLU F 1 82 ? -15.319 2.814 95.722 1.00 17.65 86 GLU F O 1
ATOM 5929 N N . ALA F 1 83 ? -14.149 2.342 93.879 1.00 17.14 87 ALA F N 1
ATOM 5930 C CA . ALA F 1 83 ? -15.185 1.466 93.319 1.00 18.27 87 ALA F CA 1
ATOM 5931 C C . ALA F 1 83 ? -15.069 0.080 93.964 1.00 18.57 87 ALA F C 1
ATOM 5932 O O . ALA F 1 83 ? -16.082 -0.497 94.396 1.00 18.51 87 ALA F O 1
ATOM 5934 N N . LEU F 1 84 ? -13.845 -0.458 94.004 1.00 17.64 88 LEU F N 1
ATOM 5935 C CA . LEU F 1 84 ? -13.664 -1.818 94.522 1.00 19.15 88 LEU F CA 1
ATOM 5936 C C . LEU F 1 84 ? -13.905 -2.001 95.990 1.00 19.37 88 LEU F C 1
ATOM 5937 O O . LEU F 1 84 ? -14.431 -3.043 96.410 1.00 20.62 88 LEU F O 1
ATOM 5942 N N . ILE F 1 85 ? -13.530 -0.992 96.780 1.00 18.80 89 ILE F N 1
ATOM 5943 C CA . ILE F 1 85 ? -13.707 -1.058 98.217 1.00 20.81 89 ILE F CA 1
ATOM 5944 C C . ILE F 1 85 ? -14.960 -0.375 98.705 1.00 20.72 89 ILE F C 1
ATOM 5945 O O . ILE F 1 85 ? -15.694 -0.915 99.563 1.00 23.20 89 ILE F O 1
ATOM 5950 N N . ASN F 1 86 ? -15.252 0.786 98.140 1.00 19.16 90 ASN F N 1
ATOM 5951 C CA . ASN F 1 86 ? -16.374 1.550 98.639 1.00 17.75 90 ASN F CA 1
ATOM 5952 C C . ASN F 1 86 ? -17.588 1.659 97.774 1.00 18.10 90 ASN F C 1
ATOM 5953 O O . ASN F 1 86 ? -18.515 2.409 98.100 1.00 18.44 90 ASN F O 1
ATOM 5958 N N . ALA F 1 87 ? -17.577 0.869 96.699 1.00 17.29 91 ALA F N 1
ATOM 5959 C CA . ALA F 1 87 ? -18.709 0.783 95.757 1.00 17.34 91 ALA F CA 1
ATOM 5960 C C . ALA F 1 87 ? -19.153 2.109 95.174 1.00 17.71 91 ALA F C 1
ATOM 5961 O O . ALA F 1 87 ? -20.315 2.313 94.844 1.00 18.55 91 ALA F O 1
ATOM 5963 N N . LYS F 1 88 ? -18.188 3.016 95.012 1.00 16.87 92 LYS F N 1
ATOM 5964 C CA . LYS F 1 88 ? -18.510 4.305 94.414 1.00 16.67 92 LYS F CA 1
ATOM 5965 C C . LYS F 1 88 ? -18.405 4.261 92.870 1.00 15.62 92 LYS F C 1
ATOM 5966 O O . LYS F 1 88 ? -17.627 3.479 92.308 1.00 15.57 92 LYS F O 1
ATOM 5972 N N . SER F 1 89 ? -19.179 5.119 92.201 1.00 15.41 93 SER F N 1
ATOM 5973 C CA . SER F 1 89 ? -19.109 5.266 90.730 1.00 16.59 93 SER F CA 1
ATOM 5974 C C . SER F 1 89 ? -18.642 6.695 90.518 1.00 16.85 93 SER F C 1
ATOM 5975 O O . SER F 1 89 ? -19.167 7.629 91.168 1.00 17.13 93 SER F O 1
ATOM 5978 N N . TYR F 1 90 ? -17.696 6.886 89.614 1.00 15.15 94 TYR F N 1
ATOM 5979 C CA . TYR F 1 90 ? -17.093 8.231 89.466 1.00 15.48 94 TYR F CA 1
ATOM 5980 C C . TYR F 1 90 ? -16.279 8.387 88.180 1.00 15.52 94 TYR F C 1
ATOM 5981 O O . TYR F 1 90 ? -16.016 7.405 87.456 1.00 14.91 94 TYR F O 1
ATOM 5990 N N . VAL F 1 91 ? -15.889 9.646 87.914 1.00 14.85 95 VAL F N 1
ATOM 5991 C CA . VAL F 1 91 ? -15.035 9.953 86.788 1.00 16.37 95 VAL F CA 1
ATOM 5992 C C . VAL F 1 91 ? -13.613 10.132 87.335 1.00 17.81 95 VAL F C 1
ATOM 5993 O O . VAL F 1 91 ? -13.405 10.817 88.344 1.00 19.33 95 VAL F O 1
ATOM 5997 N N . SER F 1 92 ? -12.649 9.511 86.676 1.00 16.22 96 SER F N 1
ATOM 5998 C CA . SER F 1 92 ? -11.246 9.621 87.133 1.00 17.91 96 SER F CA 1
ATOM 5999 C C . SER F 1 92 ? -10.412 9.948 85.883 1.00 17.66 96 SER F C 1
ATOM 6000 O O . SER F 1 92 ? -10.883 9.781 84.765 1.00 18.34 96 SER F O 1
ATOM 6003 N N . VAL F 1 93 ? -9.192 10.469 86.078 1.00 16.44 97 VAL F N 1
ATOM 6004 C CA . VAL F 1 93 ? -8.304 10.736 84.935 1.00 15.91 97 VAL F CA 1
ATOM 6005 C C . VAL F 1 93 ? -6.962 10.098 85.266 1.00 15.96 97 VAL F C 1
ATOM 6006 O O . VAL F 1 93 ? -6.445 10.223 86.406 1.00 16.39 97 VAL F O 1
ATOM 6010 N N . ARG F 1 94 ? -6.410 9.374 84.302 1.00 15.15 98 ARG F N 1
ATOM 6011 C CA . ARG F 1 94 ? -5.099 8.768 84.535 1.00 16.34 98 ARG F CA 1
ATOM 6012 C C . ARG F 1 94 ? -4.446 8.321 83.255 1.00 18.67 98 ARG F C 1
ATOM 6013 O O . ARG F 1 94 ? -5.141 7.951 82.306 1.00 18.29 98 ARG F O 1
ATOM 6021 N N . LYS F 1 95 ? -3.116 8.324 83.274 1.00 17.55 99 LYS F N 1
ATOM 6022 C CA . LYS F 1 95 ? -2.333 7.843 82.137 1.00 19.79 99 LYS F CA 1
ATOM 6023 C C . LYS F 1 95 ? -1.913 6.388 82.409 1.00 19.63 99 LYS F C 1
ATOM 6024 O O . LYS F 1 95 ? -0.921 6.099 83.115 1.00 20.62 99 LYS F O 1
ATOM 6030 N N . GLY F 1 96 ? -2.741 5.473 81.913 1.00 19.21 100 GLY F N 1
ATOM 6031 C CA . GLY F 1 96 ? -2.440 4.056 82.017 1.00 19.50 100 GLY F CA 1
ATOM 6032 C C . GLY F 1 96 ? -1.680 3.705 80.738 1.00 20.30 100 GLY F C 1
ATOM 6033 O O . GLY F 1 96 ? -1.229 4.598 80.010 1.00 20.86 100 GLY F O 1
ATOM 6034 N N . SER F 1 97 ? -1.569 2.402 80.451 1.00 20.68 101 SER F N 1
ATOM 6035 C CA . SER F 1 97 ? -0.859 1.929 79.251 1.00 23.57 101 SER F CA 1
ATOM 6036 C C . SER F 1 97 ? -1.394 2.531 77.953 1.00 23.69 101 SER F C 1
ATOM 6037 O O . SER F 1 97 ? -0.655 2.696 76.976 1.00 24.49 101 SER F O 1
ATOM 6040 N N . LEU F 1 98 ? -2.681 2.852 77.923 1.00 22.63 102 LEU F N 1
ATOM 6041 C CA . LEU F 1 98 ? -3.315 3.406 76.740 1.00 23.54 102 LEU F CA 1
ATOM 6042 C C . LEU F 1 98 ? -3.257 4.925 76.575 1.00 24.34 102 LEU F C 1
ATOM 6043 O O . LEU F 1 98 ? -3.814 5.466 75.623 1.00 27.35 102 LEU F O 1
ATOM 6048 N N . GLY F 1 99 ? -2.596 5.610 77.508 1.00 22.72 103 GLY F N 1
ATOM 6049 C CA . GLY F 1 99 ? -2.432 7.050 77.396 1.00 22.27 103 GLY F CA 1
ATOM 6050 C C . GLY F 1 99 ? -3.329 7.776 78.386 1.00 20.93 103 GLY F C 1
ATOM 6051 O O . GLY F 1 99 ? -4.238 7.169 78.958 1.00 19.57 103 GLY F O 1
ATOM 6052 N N . SER F 1 100 ? -3.052 9.058 78.613 1.00 19.69 104 SER F N 1
ATOM 6053 C CA . SER F 1 100 ? -3.880 9.843 79.548 1.00 18.70 104 SER F CA 1
ATOM 6054 C C . SER F 1 100 ? -5.334 9.790 79.098 1.00 18.96 104 SER F C 1
ATOM 6055 O O . SER F 1 100 ? -5.652 10.194 77.986 1.00 20.57 104 SER F O 1
ATOM 6058 N N . SER F 1 101 ? -6.207 9.326 79.989 1.00 17.75 105 SER F N 1
ATOM 6059 C CA . SER F 1 101 ? -7.606 9.130 79.595 1.00 17.80 105 SER F CA 1
ATOM 6060 C C . SER F 1 101 ? -8.564 9.434 80.712 1.00 17.02 105 SER F C 1
ATOM 6061 O O . SER F 1 101 ? -8.220 9.310 81.888 1.00 17.25 105 SER F O 1
ATOM 6064 N N A LEU F 1 102 ? -9.770 9.856 80.343 0.52 15.94 106 LEU F N 1
ATOM 6065 N N B LEU F 1 102 ? -9.767 9.843 80.339 0.48 16.56 106 LEU F N 1
ATOM 6066 C CA A LEU F 1 102 ? -10.842 10.131 81.305 0.52 16.57 106 LEU F CA 1
ATOM 6067 C CA B LEU F 1 102 ? -10.796 10.020 81.339 0.48 17.44 106 LEU F CA 1
ATOM 6068 C C A LEU F 1 102 ? -11.621 8.800 81.425 0.52 16.53 106 LEU F C 1
ATOM 6069 C C B LEU F 1 102 ? -11.361 8.617 81.460 0.48 17.22 106 LEU F C 1
ATOM 6070 O O A LEU F 1 102 ? -12.063 8.269 80.400 0.52 15.51 106 LEU F O 1
ATOM 6071 O O B LEU F 1 102 ? -11.351 7.827 80.506 0.48 16.72 106 LEU F O 1
ATOM 6080 N N . ARG F 1 103 ? -11.801 8.285 82.652 1.00 16.22 107 ARG F N 1
ATOM 6081 C CA . ARG F 1 103 ? -12.440 6.998 82.890 1.00 17.58 107 ARG F CA 1
ATOM 6082 C C . ARG F 1 103 ? -13.730 7.161 83.665 1.00 17.92 107 ARG F C 1
ATOM 6083 O O . ARG F 1 103 ? -13.792 7.955 84.622 1.00 19.80 107 ARG F O 1
ATOM 6091 N N . GLY F 1 104 ? -14.765 6.413 83.272 1.00 16.57 108 GLY F N 1
ATOM 6092 C CA . GLY F 1 104 ? -15.982 6.368 84.089 1.00 15.30 108 GLY F CA 1
ATOM 6093 C C . GLY F 1 104 ? -15.824 4.982 84.748 1.00 16.23 108 GLY F C 1
ATOM 6094 O O . GLY F 1 104 ? -15.602 3.995 84.028 1.00 16.47 108 GLY F O 1
ATOM 6095 N N . LYS F 1 105 ? -15.908 4.911 86.078 1.00 15.27 109 LYS F N 1
ATOM 6096 C CA . LYS F 1 105 ? -15.735 3.647 86.824 1.00 16.99 109 LYS F CA 1
ATOM 6097 C C . LYS F 1 105 ? -16.976 3.359 87.642 1.00 16.47 109 LYS F C 1
ATOM 6098 O O . LYS F 1 105 ? -17.588 4.266 88.213 1.00 16.03 109 LYS F O 1
ATOM 6104 N N . SER F 1 106 ? -17.345 2.092 87.720 1.00 15.52 110 SER F N 1
ATOM 6105 C CA . SER F 1 106 ? -18.501 1.716 88.541 1.00 16.38 110 SER F CA 1
ATOM 6106 C C . SER F 1 106 ? -18.276 0.266 88.978 1.00 16.79 110 SER F C 1
ATOM 6107 O O . SER F 1 106 ? -17.735 -0.544 88.220 1.00 16.15 110 SER F O 1
ATOM 6110 N N . PRO F 1 107 ? -18.682 -0.073 90.209 1.00 17.02 111 PRO F N 1
ATOM 6111 C CA . PRO F 1 107 ? -18.481 -1.477 90.641 1.00 16.93 111 PRO F CA 1
ATOM 6112 C C . PRO F 1 107 ? -19.513 -2.419 90.007 1.00 16.71 111 PRO F C 1
ATOM 6113 O O . PRO F 1 107 ? -20.598 -1.979 89.585 1.00 17.44 111 PRO F O 1
ATOM 6117 N N . ILE F 1 108 ? -19.120 -3.690 89.935 1.00 17.22 112 ILE F N 1
ATOM 6118 C CA . ILE F 1 108 ? -20.047 -4.787 89.535 1.00 16.74 112 ILE F CA 1
ATOM 6119 C C . ILE F 1 108 ? -20.423 -5.370 90.918 1.00 17.63 112 ILE F C 1
ATOM 6120 O O . ILE F 1 108 ? -19.571 -5.524 91.816 1.00 18.65 112 ILE F O 1
ATOM 6125 N N . GLN F 1 109 ? -21.704 -5.659 91.157 1.00 17.99 113 GLN F N 1
ATOM 6126 C CA . GLN F 1 10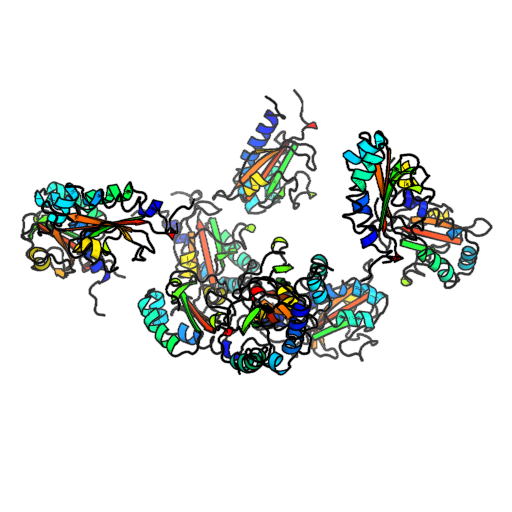9 ? -22.116 -6.101 92.497 1.00 17.36 113 GLN F CA 1
ATOM 6127 C C . GLN F 1 109 ? -23.044 -7.281 92.434 1.00 19.48 113 GLN F C 1
ATOM 6128 O O . GLN F 1 109 ? -23.823 -7.373 91.469 1.00 20.82 113 GLN F O 1
ATOM 6134 N N . ASP F 1 110 ? -22.957 -8.157 93.433 1.00 19.48 114 ASP F N 1
ATOM 6135 C CA . ASP F 1 110 ? -23.936 -9.265 93.470 1.00 20.58 114 ASP F CA 1
ATOM 6136 C C . ASP F 1 110 ? -25.245 -8.766 94.084 1.00 21.46 114 ASP F C 1
ATOM 6137 O O . ASP F 1 110 ? -25.383 -7.573 94.403 1.00 20.12 114 ASP F O 1
ATOM 6142 N N . ALA F 1 111 ? -26.239 -9.635 94.265 1.00 19.91 115 ALA F N 1
ATOM 6143 C CA . ALA F 1 111 ? -27.532 -9.176 94.769 1.00 21.44 115 ALA F CA 1
ATOM 6144 C C . ALA F 1 111 ? -27.552 -8.583 96.163 1.00 23.25 115 ALA F C 1
ATOM 6145 O O . ALA F 1 111 ? -28.526 -7.936 96.555 1.00 24.83 115 ALA F O 1
ATOM 6147 N N . THR F 1 112 ? -26.532 -8.882 96.950 1.00 21.76 116 THR F N 1
ATOM 6148 C CA . THR F 1 112 ? -26.476 -8.364 98.301 1.00 23.43 116 THR F CA 1
ATOM 6149 C C . THR F 1 112 ? -25.828 -6.995 98.322 1.00 24.66 116 THR F C 1
ATOM 6150 O O . THR F 1 112 ? -25.849 -6.341 99.371 1.00 25.63 116 THR F O 1
ATOM 6154 N N . GLY F 1 113 ? -25.284 -6.562 97.186 1.00 24.21 117 GLY F N 1
ATOM 6155 C CA . GLY F 1 113 ? -24.618 -5.259 97.135 1.00 25.31 117 GLY F CA 1
ATOM 6156 C C . GLY F 1 113 ? -23.116 -5.411 97.248 1.00 24.66 117 GLY F C 1
ATOM 6157 O O . GLY F 1 113 ? -22.346 -4.449 97.028 1.00 25.66 117 GLY F O 1
ATOM 6158 N N . LYS F 1 114 ? -22.665 -6.607 97.592 1.00 23.76 118 LYS F N 1
ATOM 6159 C CA . LYS F 1 114 ? -21.218 -6.844 97.689 1.00 23.22 118 LYS F CA 1
ATOM 6160 C C . LYS F 1 114 ? -20.516 -6.595 96.343 1.00 22.29 118 LYS F C 1
ATOM 6161 O O . LYS F 1 114 ? -20.974 -7.028 95.283 1.00 21.39 118 LYS F O 1
ATOM 6167 N N . VAL F 1 115 ? -19.365 -5.934 96.382 1.00 21.33 119 VAL F N 1
ATOM 6168 C CA . VAL F 1 115 ? -18.642 -5.688 95.137 1.00 20.63 119 VAL F CA 1
ATOM 6169 C C . VAL F 1 115 ? -17.893 -6.937 94.652 1.00 21.89 119 VAL F C 1
ATOM 6170 O O . VAL F 1 115 ? -17.142 -7.582 95.422 1.00 23.25 119 VAL F O 1
ATOM 6174 N N . ILE F 1 116 ? -18.084 -7.300 93.386 1.00 20.38 120 ILE F N 1
ATOM 6175 C CA . ILE F 1 116 ? -17.397 -8.458 92.817 1.00 20.51 120 ILE F CA 1
ATOM 6176 C C . ILE F 1 116 ? -16.523 -8.093 91.644 1.00 20.62 120 ILE F C 1
ATOM 6177 O O . ILE F 1 116 ? -15.925 -8.962 91.006 1.00 21.56 120 ILE F O 1
ATOM 6182 N N . GLY F 1 117 ? -16.435 -6.788 91.335 1.00 19.58 121 GLY F N 1
ATOM 6183 C CA . GLY F 1 117 ? -15.595 -6.409 90.221 1.00 18.80 121 GLY F CA 1
ATOM 6184 C C . GLY F 1 117 ? -15.779 -4.946 89.885 1.00 18.14 121 GLY F C 1
ATOM 6185 O O . GLY F 1 117 ? -16.432 -4.210 90.636 1.00 17.13 121 GLY F O 1
ATOM 6186 N N . ILE F 1 118 ? -15.246 -4.546 88.736 1.00 17.51 122 ILE F N 1
ATOM 6187 C CA . ILE F 1 118 ? -15.296 -3.133 88.328 1.00 17.54 122 ILE F CA 1
ATOM 6188 C C . ILE F 1 118 ? -15.291 -3.008 86.806 1.00 17.18 122 ILE F C 1
ATOM 6189 O O . ILE F 1 118 ? -14.705 -3.831 86.114 1.00 16.59 122 ILE F O 1
ATOM 6194 N N . VAL F 1 119 ? -16.008 -2.002 86.295 1.00 16.53 123 VAL F N 1
ATOM 6195 C CA . VAL F 1 119 ? -15.990 -1.698 84.876 1.00 16.10 123 VAL F CA 1
ATOM 6196 C C . VAL F 1 119 ? -15.403 -0.285 84.783 1.00 16.54 123 VAL F C 1
ATOM 6197 O O . VAL F 1 119 ? -15.785 0.607 85.558 1.00 17.07 123 VAL F O 1
ATOM 6201 N N . SER F 1 120 ? -14.472 -0.126 83.848 1.00 15.57 124 SER F N 1
ATOM 6202 C CA . SER F 1 120 ? -13.869 1.189 83.568 1.00 15.53 124 SER F CA 1
ATOM 6203 C C . SER F 1 120 ? -14.034 1.474 82.068 1.00 16.30 124 SER F C 1
ATOM 6204 O O . SER F 1 120 ? -13.584 0.661 81.231 1.00 18.06 124 SER F O 1
ATOM 6207 N N . VAL F 1 121 ? -14.710 2.581 81.711 1.00 15.14 125 VAL F N 1
ATOM 6208 C CA . VAL F 1 121 ? -14.903 2.935 80.298 1.00 15.37 125 VAL F CA 1
ATOM 6209 C C . VAL F 1 121 ? -14.015 4.166 80.095 1.00 15.98 125 VAL F C 1
ATOM 6210 O O . VAL F 1 121 ? -14.211 5.172 80.791 1.00 17.68 125 VAL F O 1
ATOM 6214 N N . GLY F 1 122 ? -13.064 4.098 79.158 1.00 15.90 126 GLY F N 1
ATOM 6215 C CA . GLY F 1 122 ? -12.115 5.199 79.018 1.00 17.33 126 GLY F CA 1
ATOM 6216 C C . GLY F 1 122 ? -12.055 5.861 77.663 1.00 18.44 126 GLY F C 1
ATOM 6217 O O . GLY F 1 122 ? -12.285 5.219 76.623 1.00 18.50 126 GLY F O 1
ATOM 6218 N N . TYR F 1 123 ? -11.737 7.147 77.692 1.00 17.18 127 TYR F N 1
ATOM 6219 C CA . TYR F 1 123 ? -11.595 7.952 76.479 1.00 17.64 127 TYR F CA 1
ATOM 6220 C C . TYR F 1 123 ? -10.227 8.598 76.566 1.00 18.69 127 TYR F C 1
ATOM 6221 O O . TYR F 1 123 ? -9.976 9.402 77.467 1.00 18.77 127 TYR F O 1
ATOM 6230 N N A THR F 1 124 ? -9.334 8.268 75.636 0.68 18.46 128 THR F N 1
ATOM 6231 N N B THR F 1 124 ? -9.332 8.248 75.647 0.32 19.35 128 THR F N 1
ATOM 6232 C CA A THR F 1 124 ? -7.997 8.861 75.653 0.68 18.80 128 THR F CA 1
ATOM 6233 C CA B THR F 1 124 ? -8.006 8.854 75.653 0.32 20.25 128 THR F CA 1
ATOM 6234 C C A THR F 1 124 ? -8.076 10.295 75.139 0.68 19.27 128 THR F C 1
ATOM 6235 C C B THR F 1 124 ? -8.190 10.304 75.225 0.32 20.47 128 THR F C 1
ATOM 6236 O O A THR F 1 124 ? -8.543 10.563 74.033 0.68 20.65 128 THR F O 1
ATOM 6237 O O B THR F 1 124 ? -8.871 10.593 74.249 0.32 20.50 128 THR F O 1
ATOM 6244 N N . ILE F 1 125 ? -7.586 11.223 75.965 1.00 20.58 129 ILE F N 1
ATOM 6245 C CA . ILE F 1 125 ? -7.746 12.623 75.666 1.00 22.32 129 ILE F CA 1
ATOM 6246 C C . ILE F 1 125 ? -7.170 13.117 74.363 1.00 24.08 129 ILE F C 1
ATOM 6247 O O . ILE F 1 125 ? -7.818 13.886 73.639 1.00 23.29 129 ILE F O 1
ATOM 6252 N N . GLU F 1 126 ? -6.001 12.634 74.036 1.00 25.30 130 GLU F N 1
ATOM 6253 C CA . GLU F 1 126 ? -5.338 13.088 72.825 1.00 30.13 130 GLU F CA 1
ATOM 6254 C C . GLU F 1 126 ? -6.149 12.704 71.605 1.00 31.42 130 GLU F C 1
ATOM 6255 O O . GLU F 1 126 ? -6.099 13.411 70.580 1.00 31.61 130 GLU F O 1
ATOM 6261 N N . GLN F 1 127 ? -6.915 11.618 71.721 1.00 30.48 131 GLN F N 1
ATOM 6262 C CA . GLN F 1 127 ? -7.744 11.128 70.636 1.00 31.62 131 GLN F CA 1
ATOM 6263 C C . GLN F 1 127 ? -9.144 11.739 70.492 1.00 31.05 131 GLN F C 1
ATOM 6264 O O . GLN F 1 127 ? -9.858 11.404 69.546 1.00 31.46 131 GLN F O 1
ATOM 6270 N N . LEU F 1 128 ? -9.552 12.617 71.405 1.00 28.59 132 LEU F N 1
ATOM 6271 C CA . LEU F 1 128 ? -10.864 13.260 71.280 1.00 29.44 132 LEU F CA 1
ATOM 6272 C C . LEU F 1 128 ? -10.933 14.110 69.993 1.00 31.21 132 LEU F C 1
ATOM 6273 O O . LEU F 1 128 ? -9.939 14.735 69.621 1.00 30.64 132 LEU F O 1
ATOM 6278 N N . GLU F 1 129 ? -12.076 14.141 69.310 1.00 31.93 133 GLU F N 1
ATOM 6279 C CA . GLU F 1 129 ? -12.210 15.006 68.133 1.00 33.08 133 GLU F CA 1
ATOM 6280 C C . GLU F 1 129 ? -12.802 16.236 68.800 1.00 31.92 133 GLU F C 1
ATOM 6281 O O . GLU F 1 129 ? -13.915 16.225 69.302 1.00 31.90 133 GLU F O 1
ATOM 6287 N N . HIS F 1 130 ? -12.053 17.306 68.781 1.00 31.08 134 HIS F N 1
ATOM 6288 C CA . HIS F 1 130 ? -12.458 18.530 69.437 1.00 31.52 134 HIS F CA 1
ATOM 6289 C C . HIS F 1 130 ? -13.601 19.292 68.810 1.00 30.68 134 HIS F C 1
ATOM 6290 O O . HIS F 1 130 ? -13.930 19.087 67.636 1.00 30.31 134 HIS F O 1
ATOM 6297 N N . HIS F 1 131 ? -14.205 20.164 69.620 1.00 28.53 135 HIS F N 1
ATOM 6298 C CA . HIS F 1 131 ? -15.312 20.994 69.180 1.00 28.81 135 HIS F CA 1
ATOM 6299 C C . HIS F 1 131 ? -14.832 22.434 68.975 1.00 30.22 135 HIS F C 1
ATOM 6300 O O . HIS F 1 131 ? -15.556 23.376 69.324 1.00 33.24 135 HIS F O 1
ATOM 6307 N N . GLU G 1 1 ? 45.673 6.624 55.437 1.00 45.39 5 GLU G N 1
ATOM 6308 C CA . GLU G 1 1 ? 46.020 6.229 54.032 1.00 44.13 5 GLU G CA 1
ATOM 6309 C C . GLU G 1 1 ? 44.790 6.059 53.129 1.00 42.66 5 GLU G C 1
ATOM 6310 O O . GLU G 1 1 ? 44.928 5.937 51.917 1.00 43.44 5 GLU G O 1
ATOM 6312 N N . GLU G 1 2 ? 43.599 6.043 53.728 1.00 40.08 6 GLU G N 1
ATOM 6313 C CA . GLU G 1 2 ? 42.345 5.883 53.002 1.00 37.11 6 GLU G CA 1
ATOM 6314 C C . GLU G 1 2 ? 41.918 7.217 52.409 1.00 33.97 6 GLU G C 1
ATOM 6315 O O . GLU G 1 2 ? 41.870 8.232 53.095 1.00 33.68 6 GLU G O 1
ATOM 6321 N N . ARG G 1 3 ? 41.616 7.209 51.124 1.00 30.37 7 ARG G N 1
ATOM 6322 C CA . ARG G 1 3 ? 41.203 8.426 50.439 1.00 28.15 7 ARG G CA 1
ATOM 6323 C C . ARG G 1 3 ? 39.847 8.286 49.769 1.00 25.17 7 ARG G C 1
ATOM 6324 O O . ARG G 1 3 ? 39.414 7.191 49.395 1.00 25.72 7 ARG G O 1
ATOM 6332 N N . LEU G 1 4 ? 39.181 9.427 49.620 1.00 23.48 8 LEU G N 1
ATOM 6333 C CA . LEU G 1 4 ? 37.908 9.497 48.895 1.00 22.29 8 LEU G CA 1
ATOM 6334 C C . LEU G 1 4 ? 38.173 10.676 47.928 1.00 23.00 8 LEU G C 1
ATOM 6335 O O . LEU G 1 4 ? 37.849 11.840 48.213 1.00 22.61 8 LEU G O 1
ATOM 6340 N N . HIS G 1 5 ? 38.790 10.362 46.786 1.00 21.04 9 HIS G N 1
ATOM 6341 C CA . HIS G 1 5 ? 39.127 11.382 45.777 1.00 20.40 9 HIS G CA 1
ATOM 6342 C C . HIS G 1 5 ? 39.719 12.660 46.435 1.00 21.69 9 HIS G C 1
ATOM 6343 O O . HIS G 1 5 ? 39.243 13.769 46.253 1.00 20.49 9 HIS G O 1
ATOM 6350 N N . TYR G 1 6 ? 40.814 12.478 47.153 1.00 21.03 10 TYR G N 1
ATOM 6351 C CA . TYR G 1 6 ? 41.490 13.547 47.854 1.00 21.50 10 TYR G CA 1
ATOM 6352 C C . TYR G 1 6 ? 41.761 14.788 47.007 1.00 22.21 10 TYR G C 1
ATOM 6353 O O . TYR G 1 6 ? 41.391 15.907 47.396 1.00 21.92 10 TYR G O 1
ATOM 6362 N N . GLN G 1 7 ? 42.394 14.608 45.839 1.00 20.72 11 GLN G N 1
ATOM 6363 C CA . GLN G 1 7 ? 42.694 15.793 45.045 1.00 21.44 11 GLN G CA 1
ATOM 6364 C C . GLN G 1 7 ? 41.459 16.547 44.593 1.00 20.75 11 GLN G C 1
ATOM 6365 O O . GLN G 1 7 ? 41.461 17.793 44.537 1.00 21.24 11 GLN G O 1
ATOM 6371 N N . VAL G 1 8 ? 40.415 15.806 44.240 1.00 21.05 12 VAL G N 1
ATOM 6372 C CA . VAL G 1 8 ? 39.177 16.438 43.778 1.00 19.98 12 VAL G CA 1
ATOM 6373 C C . VAL G 1 8 ? 38.600 17.280 44.936 1.00 19.73 12 VAL G C 1
ATOM 6374 O O . VAL G 1 8 ? 38.216 18.421 44.718 1.00 20.23 12 VAL G O 1
ATOM 6378 N N . GLY G 1 9 ? 38.546 16.690 46.127 1.00 20.43 13 GLY G N 1
ATOM 6379 C CA . GLY G 1 9 ? 38.021 17.447 47.263 1.00 21.33 13 GLY G CA 1
ATOM 6380 C C . GLY G 1 9 ? 38.818 18.716 47.537 1.00 22.67 13 GLY G C 1
ATOM 6381 O O . GLY G 1 9 ? 38.229 19.765 47.851 1.00 21.74 13 GLY G O 1
ATOM 6382 N N . GLN G 1 10 ? 40.151 18.652 47.461 1.00 22.87 14 GLN G N 1
ATOM 6383 C CA . GLN G 1 10 ? 40.972 19.835 47.719 1.00 23.42 14 GLN G CA 1
ATOM 6384 C C . GLN G 1 10 ? 40.705 20.920 46.679 1.00 24.10 14 GLN G C 1
ATOM 6385 O O . GLN G 1 10 ? 40.642 22.113 47.016 1.00 23.09 14 GLN G O 1
ATOM 6391 N N . ARG G 1 11 ? 40.531 20.499 45.435 1.00 22.86 15 ARG G N 1
ATOM 6392 C CA . ARG G 1 11 ? 40.217 21.437 44.340 1.00 24.74 15 ARG G CA 1
ATOM 6393 C C . ARG G 1 11 ? 38.892 22.125 44.631 1.00 23.71 15 ARG G C 1
ATOM 6394 O O . ARG G 1 11 ? 38.791 23.346 44.481 1.00 24.38 15 ARG G O 1
ATOM 6402 N N . ALA G 1 12 ? 37.884 21.332 45.014 1.00 21.84 16 ALA G N 1
ATOM 6403 C CA . ALA G 1 12 ? 36.541 21.852 45.303 1.00 21.35 16 ALA G CA 1
ATOM 6404 C C . ALA G 1 12 ? 36.618 22.855 46.445 1.00 21.32 16 ALA G C 1
ATOM 6405 O O . ALA G 1 12 ? 36.021 23.921 46.380 1.00 21.13 16 ALA G O 1
ATOM 6407 N N . LEU G 1 13 ? 37.339 22.487 47.488 1.00 20.60 17 LEU G N 1
ATOM 6408 C CA . LEU G 1 13 ? 37.462 23.371 48.648 1.00 20.48 17 LEU G CA 1
ATOM 6409 C C . LEU G 1 13 ? 38.141 24.692 48.323 1.00 22.42 17 LEU G C 1
ATOM 6410 O O . LEU G 1 13 ? 37.655 25.759 48.732 1.00 20.94 17 LEU G O 1
ATOM 6415 N N . ILE G 1 14 ? 39.284 24.649 47.622 1.00 22.25 18 ILE G N 1
ATOM 6416 C CA . ILE G 1 14 ? 40.001 25.873 47.235 1.00 23.90 18 ILE G CA 1
ATOM 6417 C C . ILE G 1 14 ? 39.078 26.768 46.415 1.00 23.73 18 ILE G C 1
ATOM 6418 O O . ILE G 1 14 ? 39.019 27.994 46.652 1.00 24.45 18 ILE G O 1
ATOM 6423 N N . GLN G 1 15 ? 38.330 26.187 45.468 1.00 21.26 19 GLN G N 1
ATOM 6424 C CA . GLN G 1 15 ? 37.429 26.968 44.640 1.00 21.60 19 GLN G CA 1
ATOM 6425 C C . GLN G 1 15 ? 36.281 27.592 45.452 1.00 20.90 19 GLN G C 1
ATOM 6426 O O . GLN G 1 15 ? 35.929 28.755 45.200 1.00 22.41 19 GLN G O 1
ATOM 6432 N N . ALA G 1 16 ? 35.728 26.836 46.404 1.00 21.21 20 ALA G N 1
ATOM 6433 C CA . ALA G 1 16 ? 34.599 27.344 47.205 1.00 20.84 20 ALA G CA 1
ATOM 6434 C C . ALA G 1 16 ? 35.101 28.486 48.088 1.00 21.30 20 ALA G C 1
ATOM 6435 O O . ALA G 1 16 ? 34.406 29.477 48.271 1.00 21.11 20 ALA G O 1
ATOM 6437 N N . MET G 1 17 ? 36.302 28.351 48.633 1.00 21.98 21 MET G N 1
ATOM 6438 C CA . MET G 1 17 ? 36.834 29.421 49.470 1.00 23.91 21 MET G CA 1
ATOM 6439 C C . MET G 1 17 ? 37.068 30.688 48.642 1.00 24.51 21 MET G C 1
ATOM 6440 O O . MET G 1 17 ? 36.745 31.799 49.079 1.00 23.83 21 MET G O 1
ATOM 6445 N N A GLN G 1 18 ? 37.605 30.557 47.432 0.51 23.83 22 GLN G N 1
ATOM 6446 N N B GLN G 1 18 ? 37.604 30.506 47.436 0.49 23.84 22 GLN G N 1
ATOM 6447 C CA A GLN G 1 18 ? 37.831 31.766 46.655 0.51 23.84 22 GLN G CA 1
ATOM 6448 C CA B GLN G 1 18 ? 37.887 31.622 46.553 0.49 23.98 22 GLN G CA 1
ATOM 6449 C C A GLN G 1 18 ? 36.531 32.409 46.219 0.51 23.62 22 GLN G C 1
ATOM 6450 C C B GLN G 1 18 ? 36.630 32.357 46.098 0.49 23.53 22 GLN G C 1
ATOM 6451 O O A GLN G 1 18 ? 36.365 33.627 46.328 0.51 24.77 22 GLN G O 1
ATOM 6452 O O B GLN G 1 18 ? 36.593 33.588 46.104 0.49 24.27 22 GLN G O 1
ATOM 6463 N N . ILE G 1 19 ? 35.599 31.607 45.723 1.00 22.55 23 ILE G N 1
ATOM 6464 C CA . ILE G 1 19 ? 34.343 32.180 45.263 1.00 22.58 23 ILE G CA 1
ATOM 6465 C C . ILE G 1 19 ? 33.605 32.868 46.420 1.00 23.41 23 ILE G C 1
ATOM 6466 O O . ILE G 1 19 ? 33.088 33.989 46.264 1.00 22.92 23 ILE G O 1
ATOM 6471 N N . SER G 1 20 ? 33.569 32.206 47.577 1.00 22.53 24 SER G N 1
ATOM 6472 C CA . SER G 1 20 ? 32.839 32.772 48.707 1.00 22.86 24 SER G CA 1
ATOM 6473 C C . SER G 1 20 ? 33.433 34.082 49.207 1.00 24.23 24 SER G C 1
ATOM 6474 O O . SER G 1 20 ? 32.708 34.869 49.859 1.00 25.32 24 SER G O 1
ATOM 6477 N N . ALA G 1 21 ? 34.712 34.327 48.916 1.00 24.44 25 ALA G N 1
ATOM 6478 C CA . ALA G 1 21 ? 35.388 35.558 49.343 1.00 25.86 25 ALA G CA 1
ATOM 6479 C C . ALA G 1 21 ? 35.317 36.709 48.331 1.00 27.56 25 ALA G C 1
ATOM 6480 O O . ALA G 1 21 ? 35.815 37.799 48.608 1.00 28.54 25 ALA G O 1
ATOM 6482 N N . MET G 1 22 ? 34.717 36.484 47.169 1.00 28.35 26 MET G N 1
ATOM 6483 C CA . MET G 1 22 ? 34.632 37.555 46.153 1.00 29.90 26 MET G CA 1
ATOM 6484 C C . MET G 1 22 ? 33.765 38.731 46.644 1.00 30.36 26 MET G C 1
ATOM 6485 O O . MET G 1 22 ? 32.582 38.560 46.939 1.00 31.38 26 MET G O 1
ATOM 6490 N N . PRO G 1 23 ? 34.348 39.942 46.724 1.00 31.59 27 PRO G N 1
ATOM 6491 C CA . PRO G 1 23 ? 33.565 41.095 47.189 1.00 32.01 27 PRO G CA 1
ATOM 6492 C C . PRO G 1 23 ? 32.254 41.272 46.438 1.00 32.47 27 PRO G C 1
ATOM 6493 O O . PRO G 1 23 ? 31.241 41.623 47.035 1.00 32.85 27 PRO G O 1
ATOM 6497 N N . GLU G 1 24 ? 32.269 41.042 45.133 1.00 33.60 28 GLU G N 1
ATOM 6498 C CA . GLU G 1 24 ? 31.054 41.185 44.335 1.00 34.45 28 GLU G CA 1
ATOM 6499 C C . GLU G 1 24 ? 29.981 40.179 44.737 1.00 33.58 28 GLU G C 1
ATOM 6500 O O . GLU G 1 24 ? 28.786 40.493 44.696 1.00 33.58 28 GLU G O 1
ATOM 6506 N N . LEU G 1 25 ? 30.394 38.961 45.109 1.00 31.80 29 LEU G N 1
ATOM 6507 C CA . LEU G 1 25 ? 29.399 37.966 45.506 1.00 30.56 29 LEU G CA 1
ATOM 6508 C C . LEU G 1 25 ? 28.850 38.333 46.889 1.00 30.07 29 LEU G C 1
ATOM 6509 O O . LEU G 1 25 ? 27.652 38.178 47.148 1.00 30.28 29 LEU G O 1
ATOM 6514 N N . VAL G 1 26 ? 29.723 38.811 47.776 1.00 29.52 30 VAL G N 1
ATOM 6515 C CA . VAL G 1 26 ? 29.297 39.209 49.110 1.00 30.38 30 VAL G CA 1
ATOM 6516 C C . VAL G 1 26 ? 28.198 40.283 48.942 1.00 31.02 30 VAL G C 1
ATOM 6517 O O . VAL G 1 26 ? 27.110 40.185 49.523 1.00 29.68 30 VAL G O 1
ATOM 6521 N N . GLU G 1 27 ? 28.468 41.265 48.092 1.00 32.56 31 GLU G N 1
ATOM 6522 C CA . GLU G 1 27 ? 27.480 42.333 47.877 1.00 33.87 31 GLU G CA 1
ATOM 6523 C C . GLU G 1 27 ? 26.181 41.821 47.259 1.00 33.58 31 GLU G C 1
ATOM 6524 O O . GLU G 1 27 ? 25.084 42.155 47.725 1.00 33.56 31 GLU G O 1
ATOM 6530 N N . ALA G 1 28 ? 26.297 40.997 46.226 1.00 33.08 32 ALA G N 1
ATOM 6531 C CA . ALA G 1 28 ? 25.114 40.457 45.571 1.00 32.77 32 ALA G CA 1
ATOM 6532 C C . ALA G 1 28 ? 24.255 39.627 46.526 1.00 33.23 32 ALA G C 1
ATOM 6533 O O . ALA G 1 28 ? 23.013 39.636 46.446 1.00 32.63 32 ALA G O 1
ATOM 6535 N N . VAL G 1 29 ? 24.899 38.891 47.434 1.00 32.28 33 VAL G N 1
ATOM 6536 C CA . VAL G 1 29 ? 24.148 38.093 48.393 1.00 32.26 33 VAL G CA 1
ATOM 6537 C C . VAL G 1 29 ? 23.446 39.007 49.405 1.00 33.52 33 VAL G C 1
ATOM 6538 O O . VAL G 1 29 ? 22.309 38.745 49.798 1.00 32.95 33 VAL G O 1
ATOM 6542 N N . GLN G 1 30 ? 24.105 40.073 49.828 1.00 34.88 34 GLN G N 1
ATOM 6543 C CA . GLN G 1 30 ? 23.484 41.001 50.757 1.00 37.27 34 GLN G CA 1
ATOM 6544 C C . GLN G 1 30 ? 22.211 41.580 50.120 1.00 39.00 34 GLN G C 1
ATOM 6545 O O . GLN G 1 30 ? 21.174 41.691 50.777 1.00 40.02 34 GLN G O 1
ATOM 6551 N N . LYS G 1 31 ? 22.285 41.910 48.838 1.00 40.33 35 LYS G N 1
ATOM 6552 C CA . LYS G 1 31 ? 21.133 42.488 48.139 1.00 42.25 35 LYS G CA 1
ATOM 6553 C C . LYS G 1 31 ? 20.155 41.449 47.615 1.00 43.03 35 LYS G C 1
ATOM 6554 O O . LYS G 1 31 ? 19.109 41.800 47.057 1.00 42.96 35 LYS G O 1
ATOM 6560 N N . ARG G 1 32 ? 20.484 40.173 47.814 1.00 42.62 36 ARG G N 1
ATOM 6561 C CA . ARG G 1 32 ? 19.662 39.066 47.345 1.00 42.38 36 ARG G CA 1
ATOM 6562 C C . ARG G 1 32 ? 19.329 39.304 45.883 1.00 42.36 36 ARG G C 1
ATOM 6563 O O . ARG G 1 32 ? 18.210 39.063 45.437 1.00 42.57 36 ARG G O 1
ATOM 6571 N N . ASP G 1 33 ? 20.319 39.800 45.151 1.00 41.57 37 ASP G N 1
ATOM 6572 C CA . ASP G 1 33 ? 20.189 40.083 43.727 1.00 41.46 37 ASP G CA 1
ATOM 6573 C C . ASP G 1 33 ? 20.452 38.803 42.925 1.00 40.33 37 ASP G C 1
ATOM 6574 O O . ASP G 1 33 ? 21.569 38.555 42.471 1.00 40.64 37 ASP G O 1
ATOM 6579 N N . LEU G 1 34 ? 19.414 38.001 42.732 1.00 38.78 38 LEU G N 1
ATOM 6580 C CA . LEU G 1 34 ? 19.575 36.731 42.031 1.00 37.65 38 LEU G CA 1
ATOM 6581 C C . LEU G 1 34 ? 20.187 36.802 40.646 1.00 37.45 38 LEU G C 1
ATOM 6582 O O . LEU G 1 34 ? 20.984 35.937 40.259 1.00 36.74 38 LEU G O 1
ATOM 6587 N N . ALA G 1 35 ? 19.831 37.825 39.874 1.00 37.05 39 ALA G N 1
ATOM 6588 C CA . ALA G 1 35 ? 20.383 37.929 38.538 1.00 36.75 39 ALA G CA 1
ATOM 6589 C C . ALA G 1 35 ? 21.879 38.232 38.578 1.00 35.57 39 ALA G C 1
ATOM 6590 O O . ALA G 1 35 ? 22.634 37.730 37.759 1.00 36.39 39 ALA G O 1
ATOM 6592 N N . ARG G 1 36 ? 22.302 39.046 39.535 1.00 36.33 40 ARG G N 1
ATOM 6593 C CA . ARG G 1 36 ? 23.704 39.430 39.679 1.00 36.11 40 ARG G CA 1
ATOM 6594 C C . ARG G 1 36 ? 24.502 38.196 40.145 1.00 35.65 40 ARG G C 1
ATOM 6595 O O . ARG G 1 36 ? 25.609 37.939 39.681 1.00 34.85 40 ARG G O 1
ATOM 6603 N N . ILE G 1 37 ? 23.912 37.414 41.036 1.00 34.58 41 ILE G N 1
ATOM 6604 C CA . ILE G 1 37 ? 24.599 36.200 41.497 1.00 33.38 41 ILE G CA 1
ATOM 6605 C C . ILE G 1 37 ? 24.768 35.265 40.304 1.00 32.73 41 ILE G C 1
ATOM 6606 O O . ILE G 1 37 ? 25.845 34.701 40.092 1.00 31.83 41 ILE G O 1
ATOM 6611 N N . LYS G 1 38 ? 23.712 35.102 39.510 1.00 33.79 42 LYS G N 1
ATOM 6612 C CA . LYS G 1 38 ? 23.799 34.242 38.333 1.00 33.88 42 LYS G CA 1
ATOM 6613 C C . LYS G 1 38 ? 24.885 34.719 37.367 1.00 34.31 42 LYS G C 1
ATOM 6614 O O . LYS G 1 38 ? 25.662 33.914 36.835 1.00 34.05 42 LYS G O 1
ATOM 6620 N N . ALA G 1 39 ? 24.942 36.029 37.147 1.00 34.79 43 ALA G N 1
ATOM 6621 C CA . ALA G 1 39 ? 25.920 36.614 36.234 1.00 34.99 43 ALA G CA 1
ATOM 6622 C C . ALA G 1 39 ? 27.343 36.383 36.714 1.00 35.10 43 ALA G C 1
ATOM 6623 O O . ALA G 1 39 ? 28.277 36.240 35.917 1.00 35.96 43 ALA G O 1
ATOM 6625 N N . LEU G 1 40 ? 27.514 36.341 38.029 1.00 35.33 44 LEU G N 1
ATOM 6626 C CA . LEU G 1 40 ? 28.830 36.121 38.606 1.00 34.86 44 LEU G CA 1
ATOM 6627 C C . LEU G 1 40 ? 29.210 34.653 38.620 1.00 34.09 44 LEU G C 1
ATOM 6628 O O . LEU G 1 40 ? 30.363 34.303 38.333 1.00 34.31 44 LEU G O 1
ATOM 6633 N N . ILE G 1 41 ? 28.251 33.794 38.952 1.00 32.96 45 ILE G N 1
ATOM 6634 C CA . ILE G 1 41 ? 28.552 32.366 39.051 1.00 32.86 45 ILE G CA 1
ATOM 6635 C C . ILE G 1 41 ? 28.586 31.589 37.744 1.00 33.61 45 ILE G C 1
ATOM 6636 O O . ILE G 1 41 ? 29.423 30.707 37.587 1.00 32.95 45 ILE G O 1
ATOM 6641 N N . ASP G 1 42 ? 27.686 31.902 36.804 1.00 34.10 46 ASP G N 1
ATOM 6642 C CA . ASP G 1 42 ? 27.675 31.166 35.543 1.00 35.36 46 ASP G CA 1
ATOM 6643 C C . ASP G 1 42 ? 29.076 31.042 34.896 1.00 35.82 46 ASP G C 1
ATOM 6644 O O . ASP G 1 42 ? 29.449 29.966 34.433 1.00 35.63 46 ASP G O 1
ATOM 6649 N N . PRO G 1 43 ? 29.887 32.134 34.878 1.00 37.42 47 PRO G N 1
ATOM 6650 C CA . PRO G 1 43 ? 31.221 32.032 34.263 1.00 38.63 47 PRO G CA 1
ATOM 6651 C C . PRO G 1 43 ? 32.241 31.220 35.062 1.00 39.66 47 PRO G C 1
ATOM 6652 O O . PRO G 1 43 ? 33.177 30.636 34.502 1.00 39.05 47 PRO G O 1
ATOM 6656 N N A MET G 1 44 ? 32.056 31.184 36.378 0.50 40.08 48 MET G N 1
ATOM 6657 N N B MET G 1 44 ? 32.075 31.178 36.376 0.50 39.99 48 MET G N 1
ATOM 6658 C CA A MET G 1 44 ? 32.953 30.422 37.236 0.50 40.73 48 MET G CA 1
ATOM 6659 C CA B MET G 1 44 ? 33.006 30.406 37.179 0.50 40.54 48 MET G CA 1
ATOM 6660 C C A MET G 1 44 ? 32.635 28.954 37.031 0.50 40.37 48 MET G C 1
ATOM 6661 C C B MET G 1 44 ? 32.641 28.939 37.027 0.50 40.28 48 MET G C 1
ATOM 6662 O O A MET G 1 44 ? 33.528 28.110 36.998 0.50 40.17 48 MET G O 1
ATOM 6663 O O B MET G 1 44 ? 33.513 28.072 37.033 0.50 40.16 48 MET G O 1
ATOM 6672 N N . ARG G 1 45 ? 31.350 28.673 36.852 1.00 39.82 49 ARG G N 1
ATOM 6673 C CA . ARG G 1 45 ? 30.881 27.321 36.645 1.00 40.29 49 ARG G CA 1
ATOM 6674 C C . ARG G 1 45 ? 31.481 26.887 35.307 1.00 39.49 49 ARG G C 1
ATOM 6675 O O . ARG G 1 45 ? 32.025 25.795 35.190 1.00 39.57 49 ARG G O 1
ATOM 6683 N N A SER G 1 46 ? 31.402 27.759 34.304 0.44 39.38 50 SER G N 1
ATOM 6684 N N B SER G 1 46 ? 31.400 27.764 34.308 0.56 39.31 50 SER G N 1
ATOM 6685 C CA A SER G 1 46 ? 31.946 27.440 32.987 0.44 38.66 50 SER G CA 1
ATOM 6686 C CA B SER G 1 46 ? 31.940 27.468 32.984 0.56 38.46 50 SER G CA 1
ATOM 6687 C C A SER G 1 46 ? 33.450 27.152 33.028 0.44 37.80 50 SER G C 1
ATOM 6688 C C B SER G 1 46 ? 33.443 27.168 33.016 0.56 37.67 50 SER G C 1
ATOM 6689 O O A SER G 1 46 ? 33.915 26.140 32.505 0.44 37.79 50 SER G O 1
ATOM 6690 O O B SER G 1 46 ? 33.897 26.159 32.476 0.56 37.64 50 SER G O 1
ATOM 6695 N N . PHE G 1 47 ? 34.209 28.040 33.660 1.00 37.00 51 PHE G N 1
ATOM 6696 C CA . PHE G 1 47 ? 35.667 27.889 33.760 1.00 35.09 51 PHE G CA 1
ATOM 6697 C C . PHE G 1 47 ? 36.103 26.681 34.570 1.00 34.58 51 PHE G C 1
ATOM 6698 O O . PHE G 1 47 ? 37.158 26.089 34.363 1.00 35.20 51 PHE G O 1
ATOM 6706 N N . SER G 1 48 ? 35.290 26.333 35.541 1.00 33.48 52 SER G N 1
ATOM 6707 C CA . SER G 1 48 ? 35.652 25.226 36.403 1.00 32.43 52 SER G CA 1
ATOM 6708 C C . SER G 1 48 ? 35.301 23.879 35.792 1.00 31.34 52 SER G C 1
ATOM 6709 O O . SER G 1 48 ? 34.393 23.788 34.969 1.00 33.08 52 SER G O 1
ATOM 6712 N N . ASP G 1 49 ? 36.021 22.835 36.187 1.00 30.37 53 ASP G N 1
ATOM 6713 C CA . ASP G 1 49 ? 35.639 21.490 35.740 1.00 30.34 53 ASP G CA 1
ATOM 6714 C C . ASP G 1 49 ? 34.669 20.877 36.770 1.00 29.27 53 ASP G C 1
ATOM 6715 O O . ASP G 1 49 ? 34.274 19.721 36.663 1.00 28.78 53 ASP G O 1
ATOM 6720 N N . ALA G 1 50 ? 34.283 21.649 37.787 1.00 27.46 54 ALA G N 1
ATOM 6721 C CA . ALA G 1 50 ? 33.312 21.143 38.761 1.00 26.60 54 ALA G CA 1
ATOM 6722 C C . ALA G 1 50 ? 31.956 20.823 38.087 1.00 26.26 54 ALA G C 1
ATOM 6723 O O . ALA G 1 50 ? 31.575 21.425 37.069 1.00 27.41 54 ALA G O 1
ATOM 6725 N N . THR G 1 51 ? 31.209 19.903 38.678 1.00 25.75 55 THR G N 1
ATOM 6726 C CA . THR G 1 51 ? 29.896 19.515 38.155 1.00 25.11 55 THR G CA 1
ATOM 6727 C C . THR G 1 51 ? 28.876 20.621 38.410 1.00 26.49 55 THR G C 1
ATOM 6728 O O . THR G 1 51 ? 28.057 20.934 37.549 1.00 27.15 55 THR G O 1
ATOM 6732 N N . TYR G 1 52 ? 28.942 21.239 39.590 1.00 24.78 56 TYR G N 1
ATOM 6733 C CA . TYR G 1 52 ? 27.980 22.275 39.917 1.00 23.75 56 TYR G CA 1
ATOM 6734 C C . TYR G 1 52 ? 28.517 23.214 40.970 1.00 23.64 56 TYR G C 1
ATOM 6735 O O . TYR G 1 52 ? 29.540 22.923 41.621 1.00 22.66 56 TYR G O 1
ATOM 6744 N N . ILE G 1 53 ? 27.832 24.337 41.124 1.00 24.04 57 ILE G N 1
ATOM 6745 C CA . ILE G 1 53 ? 28.144 25.300 42.171 1.00 24.71 57 ILE G CA 1
ATOM 6746 C C . ILE G 1 53 ? 26.787 25.728 42.718 1.00 25.50 57 ILE G C 1
ATOM 6747 O O . ILE G 1 53 ? 25.866 26.098 41.948 1.00 27.26 57 ILE G O 1
ATOM 6752 N N . THR G 1 54 ? 26.636 25.659 44.035 1.00 23.58 58 THR G N 1
ATOM 6753 C CA . THR G 1 54 ? 25.400 26.091 44.692 1.00 23.91 58 THR G CA 1
ATOM 6754 C C . THR G 1 54 ? 25.749 27.278 45.596 1.00 24.47 58 THR G C 1
ATOM 6755 O O . THR G 1 54 ? 26.808 27.289 46.216 1.00 24.45 58 THR G O 1
ATOM 6759 N N . VAL G 1 55 ? 24.877 28.299 45.642 1.00 24.86 59 VAL G N 1
ATOM 6760 C CA . VAL G 1 55 ? 25.097 29.437 46.542 1.00 24.94 59 VAL G CA 1
ATOM 6761 C C . VAL G 1 55 ? 23.833 29.514 47.405 1.00 25.81 59 VAL G C 1
ATOM 6762 O O . VAL G 1 55 ? 22.709 29.457 46.878 1.00 25.42 59 VAL G O 1
ATOM 6766 N N . GLY G 1 56 ? 24.012 29.567 48.726 1.00 25.40 60 GLY G N 1
ATOM 6767 C CA . GLY G 1 56 ? 22.878 29.653 49.628 1.00 26.06 60 GLY G CA 1
ATOM 6768 C C . GLY G 1 56 ? 22.964 30.889 50.507 1.00 26.14 60 GLY G C 1
ATOM 6769 O O . GLY G 1 56 ? 24.059 31.468 50.690 1.00 25.80 60 GLY G O 1
ATOM 6770 N N . ASP G 1 57 ? 21.817 31.337 51.044 1.00 26.84 61 ASP G N 1
ATOM 6771 C CA . ASP G 1 57 ? 21.851 32.486 51.946 1.00 28.68 61 ASP G CA 1
ATOM 6772 C C . ASP G 1 57 ? 22.142 32.007 53.372 1.00 28.43 61 ASP G C 1
ATOM 6773 O O . ASP G 1 57 ? 22.382 30.822 53.581 1.00 28.39 61 ASP G O 1
ATOM 6778 N N . ALA G 1 58 ? 22.075 32.911 54.349 1.00 29.49 62 ALA G N 1
ATOM 6779 C CA . ALA G 1 58 ? 22.413 32.562 55.722 1.00 30.17 62 ALA G CA 1
ATOM 6780 C C . ALA G 1 58 ? 21.577 31.420 56.326 1.00 30.17 62 ALA G C 1
ATOM 6781 O O . ALA G 1 58 ? 22.027 30.743 57.256 1.00 29.91 62 ALA G O 1
ATOM 6783 N N A SER G 1 59 ? 20.374 31.199 55.799 0.56 30.73 63 SER G N 1
ATOM 6784 N N B SER G 1 59 ? 20.371 31.204 55.805 0.44 30.70 63 SER G N 1
ATOM 6785 C CA A SER G 1 59 ? 19.499 30.146 56.312 0.56 31.09 63 SER G CA 1
ATOM 6786 C CA B SER G 1 59 ? 19.511 30.145 56.321 0.44 31.04 63 SER G CA 1
ATOM 6787 C C A SER G 1 59 ? 19.522 28.887 55.455 0.56 30.66 63 SER G C 1
ATOM 6788 C C B SER G 1 59 ? 19.500 28.901 55.438 0.44 30.68 63 SER G C 1
ATOM 6789 O O A SER G 1 59 ? 18.790 27.933 55.714 0.56 31.51 63 SER G O 1
ATOM 6790 O O B SER G 1 59 ? 18.724 27.973 55.661 0.44 31.35 63 SER G O 1
ATOM 6795 N N . GLY G 1 60 ? 20.362 28.887 54.431 1.00 30.28 64 GLY G N 1
ATOM 6796 C CA . GLY G 1 60 ? 20.440 27.730 53.567 1.00 29.83 64 GLY G CA 1
ATOM 6797 C C . GLY G 1 60 ? 19.490 27.741 52.395 1.00 30.28 64 GLY G C 1
ATOM 6798 O O . GLY G 1 60 ? 19.362 26.728 51.700 1.00 30.68 64 GLY G O 1
ATOM 6799 N N . GLN G 1 61 ? 18.844 28.876 52.147 1.00 30.44 65 GLN G N 1
ATOM 6800 C CA . GLN G 1 61 ? 17.925 28.951 51.000 1.00 31.19 65 GLN G CA 1
ATOM 6801 C C . GLN G 1 61 ? 18.764 29.191 49.746 1.00 29.89 65 GLN G C 1
ATOM 6802 O O . GLN G 1 61 ? 19.574 30.101 49.711 1.00 29.47 65 GLN G O 1
ATOM 6808 N N . ARG G 1 62 ? 18.580 28.383 48.710 1.00 29.30 66 ARG G N 1
ATOM 6809 C CA . ARG G 1 62 ? 19.386 28.577 47.516 1.00 29.58 66 ARG G CA 1
ATOM 6810 C C . ARG G 1 62 ? 19.133 29.885 46.774 1.00 30.80 66 ARG G C 1
ATOM 6811 O O . ARG G 1 62 ? 17.972 30.230 46.482 1.00 32.22 66 ARG G O 1
ATOM 6819 N N . LEU G 1 63 ? 20.225 30.596 46.497 1.00 29.11 67 LEU G N 1
ATOM 6820 C CA . LEU G 1 63 ? 20.216 31.847 45.737 1.00 29.73 67 LEU G CA 1
ATOM 6821 C C . LEU G 1 63 ? 20.688 31.496 44.318 1.00 30.23 67 LEU G C 1
ATOM 6822 O O . LEU G 1 63 ? 20.499 32.256 43.356 1.00 30.85 67 LEU G O 1
ATOM 6827 N N . TYR G 1 64 ? 21.336 30.339 44.182 1.00 29.60 68 TYR G N 1
ATOM 6828 C CA . TYR G 1 64 ? 21.796 29.879 42.884 1.00 28.95 68 TYR G CA 1
ATOM 6829 C C . TYR G 1 64 ? 21.971 28.380 42.897 1.00 29.02 68 TYR G C 1
ATOM 6830 O O . TYR G 1 64 ? 22.436 27.809 43.886 1.00 28.59 68 TYR G O 1
ATOM 6839 N N . HIS G 1 65 ? 21.600 27.744 41.796 1.00 28.46 69 HIS G N 1
ATOM 6840 C CA . HIS G 1 65 ? 21.737 26.296 41.627 1.00 29.03 69 HIS G CA 1
ATOM 6841 C C . HIS G 1 65 ? 21.746 26.061 40.125 1.00 30.87 69 HIS G C 1
ATOM 6842 O O . HIS G 1 65 ? 21.173 26.872 39.350 1.00 31.98 69 HIS G O 1
ATOM 6849 N N . VAL G 1 66 ? 22.363 24.963 39.683 1.00 30.68 70 VAL G N 1
ATOM 6850 C CA . VAL G 1 66 ? 22.399 24.702 38.244 1.00 32.88 70 VAL G CA 1
ATOM 6851 C C . VAL G 1 66 ? 21.001 24.398 37.684 1.00 34.84 70 VAL G C 1
ATOM 6852 O O . VAL G 1 66 ? 20.759 24.614 36.490 1.00 35.35 70 VAL G O 1
ATOM 6856 N N . ASN G 1 67 ? 20.104 23.895 38.530 1.00 36.61 71 ASN G N 1
ATOM 6857 C CA . ASN G 1 67 ? 18.719 23.646 38.141 1.00 39.25 71 ASN G CA 1
ATOM 6858 C C . ASN G 1 67 ? 17.951 24.838 38.720 1.00 39.92 71 ASN G C 1
ATOM 6859 O O . ASN G 1 67 ? 17.786 24.974 39.929 1.00 38.84 71 ASN G O 1
ATOM 6864 N N . PRO G 1 68 ? 17.457 25.723 37.845 1.00 40.53 72 PRO G N 1
ATOM 6865 C CA . PRO G 1 68 ? 16.719 26.906 38.283 1.00 40.65 72 PRO G CA 1
ATOM 6866 C C . PRO G 1 68 ? 15.586 26.634 39.240 1.00 40.19 72 PRO G C 1
ATOM 6867 O O . PRO G 1 68 ? 15.272 27.473 40.079 1.00 40.17 72 PRO G O 1
ATOM 6871 N N . ASP G 1 69 ? 14.963 25.470 39.121 1.00 41.11 73 ASP G N 1
ATOM 6872 C CA . ASP G 1 69 ? 13.841 25.161 39.991 1.00 42.18 73 ASP G CA 1
ATOM 6873 C C . ASP G 1 69 ? 14.236 24.988 41.447 1.00 42.37 73 ASP G C 1
ATOM 6874 O O . ASP G 1 69 ? 13.409 25.180 42.348 1.00 42.08 73 ASP G O 1
ATOM 6879 N N . GLU G 1 70 ? 15.504 24.645 41.682 1.00 41.42 74 GLU G N 1
ATOM 6880 C CA . GLU G 1 70 ? 15.993 24.464 43.045 1.00 40.83 74 GLU G CA 1
ATOM 6881 C C . GLU G 1 70 ? 16.196 25.786 43.772 1.00 38.89 74 GLU G C 1
ATOM 6882 O O . GLU G 1 70 ? 16.290 25.803 44.994 1.00 38.57 74 GLU G O 1
ATOM 6888 N N . ILE G 1 71 ? 16.245 26.892 43.029 1.00 37.47 75 ILE G N 1
ATOM 6889 C CA . ILE G 1 71 ? 16.437 28.208 43.625 1.00 37.23 75 ILE G CA 1
ATOM 6890 C C . ILE G 1 71 ? 15.216 28.637 44.462 1.00 36.65 75 ILE G C 1
ATOM 6891 O O . ILE G 1 71 ? 14.066 28.442 44.050 1.00 38.27 75 ILE G O 1
ATOM 6896 N N . GLY G 1 72 ? 15.461 29.203 45.640 1.00 35.02 76 GLY G N 1
ATOM 6897 C CA . GLY G 1 72 ? 14.366 29.597 46.507 1.00 34.43 76 GLY G CA 1
ATOM 6898 C C . GLY G 1 72 ? 13.974 28.468 47.440 1.00 34.57 76 GLY G C 1
ATOM 6899 O O . GLY G 1 72 ? 13.177 28.660 48.365 1.00 35.49 76 GLY G O 1
ATOM 6900 N N . LYS G 1 73 ? 14.527 27.284 47.200 1.00 33.79 77 LYS G N 1
ATOM 6901 C CA . LYS G 1 73 ? 14.255 26.140 48.060 1.00 34.35 77 LYS G CA 1
ATOM 6902 C C . LYS G 1 73 ? 15.453 25.962 49.002 1.00 33.66 77 LYS G C 1
ATOM 6903 O O . LYS G 1 73 ? 16.557 26.421 48.714 1.00 32.86 77 LYS G O 1
ATOM 6909 N N . SER G 1 74 ? 15.185 25.321 50.126 1.00 33.36 78 SER G N 1
ATOM 6910 C CA . SER G 1 74 ? 16.160 25.067 51.172 1.00 33.08 78 SER G CA 1
ATOM 6911 C C . SER G 1 74 ? 17.149 23.922 50.878 1.00 31.51 78 SER G C 1
ATOM 6912 O O . SER G 1 74 ? 16.774 22.897 50.300 1.00 31.23 78 SER G O 1
ATOM 6915 N N . MET G 1 75 ? 18.414 24.130 51.281 1.00 30.05 79 MET G N 1
ATOM 6916 C CA . MET G 1 75 ? 19.462 23.092 51.165 1.00 28.58 79 MET G CA 1
ATOM 6917 C C . MET G 1 75 ? 19.185 22.181 52.374 1.00 27.68 79 MET G C 1
ATOM 6918 O O . MET G 1 75 ? 19.515 22.541 53.519 1.00 28.84 79 MET G O 1
ATOM 6923 N N . GLU G 1 76 ? 18.552 21.034 52.144 1.00 27.15 80 GLU G N 1
ATOM 6924 C CA . GLU G 1 76 ? 18.200 20.140 53.251 1.00 26.76 80 GLU G CA 1
ATOM 6925 C C . GLU G 1 76 ? 19.116 18.942 53.448 1.00 24.88 80 GLU G C 1
ATOM 6926 O O . GLU G 1 76 ? 18.783 18.042 54.217 1.00 24.43 80 GLU G O 1
ATOM 6932 N N . GLY G 1 77 ? 20.263 18.946 52.758 1.00 25.13 81 GLY G N 1
ATOM 6933 C CA . GLY G 1 77 ? 21.189 17.835 52.862 1.00 24.12 81 GLY G CA 1
ATOM 6934 C C . GLY G 1 77 ? 21.745 17.582 54.255 1.00 23.36 81 GLY G C 1
ATOM 6935 O O . GLY G 1 77 ? 22.149 16.445 54.558 1.00 22.06 81 GLY G O 1
ATOM 6936 N N . GLY G 1 78 ? 21.829 18.632 55.080 1.00 23.04 82 GLY G N 1
ATOM 6937 C CA . GLY G 1 78 ? 22.329 18.443 56.434 1.00 22.37 82 GLY G CA 1
ATOM 6938 C C . GLY G 1 78 ? 23.840 18.586 56.572 1.00 22.09 82 GLY G C 1
ATOM 6939 O O . GLY G 1 78 ? 24.368 18.426 57.681 1.00 21.33 82 GLY G O 1
ATOM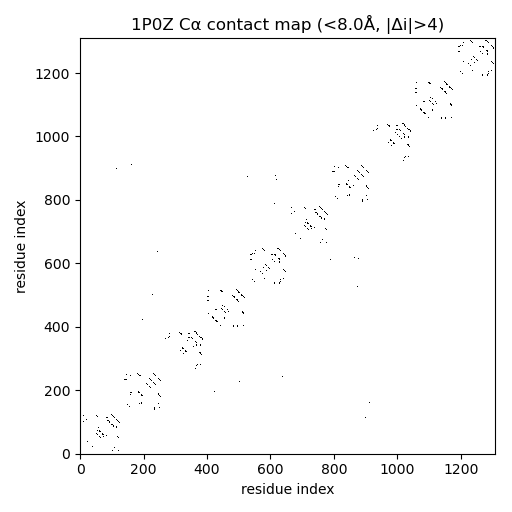 6940 N N . ASP G 1 79 ? 24.543 18.874 55.475 1.00 20.96 83 ASP G N 1
ATOM 6941 C CA . ASP G 1 79 ? 25.996 19.002 55.555 1.00 21.53 83 ASP G CA 1
ATOM 6942 C C . ASP G 1 79 ? 26.460 20.447 55.357 1.00 21.70 83 ASP G C 1
ATOM 6943 O O . ASP G 1 79 ? 27.604 20.691 54.984 1.00 22.08 83 ASP G O 1
ATOM 6948 N N . SER G 1 80 ? 25.573 21.417 55.641 1.00 22.09 84 SER G N 1
ATOM 6949 C CA . SER G 1 80 ? 25.917 22.818 55.469 1.00 21.86 84 SER G CA 1
ATOM 6950 C C . SER G 1 80 ? 26.012 23.565 56.797 1.00 21.88 84 SER G C 1
ATOM 6951 O O . SER G 1 80 ? 26.450 24.719 56.826 1.00 22.44 84 SER G O 1
ATOM 6954 N N . ASP G 1 81 ? 25.629 22.903 57.882 1.00 22.58 85 ASP G N 1
ATOM 6955 C CA . ASP G 1 81 ? 25.624 23.576 59.190 1.00 23.59 85 ASP G CA 1
ATOM 6956 C C . ASP G 1 81 ? 26.958 24.089 59.677 1.00 22.78 85 ASP G C 1
ATOM 6957 O O . ASP G 1 81 ? 27.049 25.187 60.212 1.00 21.73 85 ASP G O 1
ATOM 6962 N N . GLU G 1 82 ? 28.023 23.335 59.455 1.00 21.06 86 GLU G N 1
ATOM 6963 C CA . GLU G 1 82 ? 29.291 23.803 59.970 1.00 21.35 86 GLU G CA 1
ATOM 6964 C C . GLU G 1 82 ? 29.788 25.069 59.296 1.00 21.01 86 GLU G C 1
ATOM 6965 O O . GLU G 1 82 ? 30.521 25.884 59.913 1.00 20.47 86 GLU G O 1
ATOM 6971 N N . ALA G 1 83 ? 29.406 25.254 58.038 1.00 20.40 87 ALA G N 1
ATOM 6972 C CA . ALA G 1 83 ? 29.755 26.490 57.355 1.00 20.57 87 ALA G CA 1
ATOM 6973 C C . ALA G 1 83 ? 28.764 27.620 57.767 1.00 21.16 87 ALA G C 1
ATOM 6974 O O . ALA G 1 83 ? 29.203 28.741 58.117 1.00 20.56 87 ALA G O 1
ATOM 6976 N N . LEU G 1 84 ? 27.461 27.331 57.723 1.00 22.04 88 LEU G N 1
ATOM 6977 C CA . LEU G 1 84 ? 26.466 28.380 58.039 1.00 23.45 88 LEU G CA 1
ATOM 6978 C C . LEU G 1 84 ? 26.446 28.834 59.503 1.00 24.51 88 LEU G C 1
ATOM 6979 O O . LEU G 1 84 ? 26.257 30.032 59.789 1.00 26.12 88 LEU G O 1
ATOM 6984 N N . ILE G 1 85 ? 26.671 27.898 60.418 1.00 25.11 89 ILE G N 1
ATOM 6985 C CA . ILE G 1 85 ? 26.628 28.227 61.842 1.00 25.40 89 ILE G CA 1
ATOM 6986 C C . ILE G 1 85 ? 27.999 28.498 62.422 1.00 25.39 89 ILE G C 1
ATOM 6987 O O . ILE G 1 85 ? 28.187 29.466 63.167 1.00 25.29 89 ILE G O 1
ATOM 6992 N N . ASN G 1 86 ? 28.973 27.650 62.060 1.00 23.36 90 ASN G N 1
ATOM 6993 C CA . ASN G 1 86 ? 30.314 27.770 62.604 1.00 22.64 90 ASN G CA 1
ATOM 6994 C C . ASN G 1 86 ? 31.417 28.349 61.725 1.00 21.78 90 ASN G C 1
ATOM 6995 O O . ASN G 1 86 ? 32.579 28.408 62.127 1.00 22.77 90 ASN G O 1
ATOM 7000 N N . ALA G 1 87 ? 31.024 28.830 60.546 1.00 21.54 91 ALA G N 1
ATOM 7001 C CA . ALA G 1 87 ? 31.934 29.487 59.611 1.00 21.70 91 ALA G CA 1
ATOM 7002 C C . ALA G 1 87 ? 33.145 28.642 59.219 1.00 21.35 91 ALA G C 1
ATOM 7003 O O . ALA G 1 87 ? 34.226 29.179 58.950 1.00 21.64 91 ALA G O 1
ATOM 7005 N N . LYS G 1 88 ? 32.936 27.337 59.174 1.00 21.18 92 LYS G N 1
ATOM 7006 C CA . LYS G 1 88 ? 34.014 26.386 58.795 1.00 20.55 92 LYS G CA 1
ATOM 7007 C C . LYS G 1 88 ? 34.008 26.154 57.273 1.00 20.71 92 LYS G C 1
ATOM 7008 O O . LYS G 1 88 ? 32.948 26.235 56.632 1.00 21.08 92 LYS G O 1
ATOM 7014 N N . SER G 1 89 ? 35.184 25.851 56.720 1.00 19.43 93 SER G N 1
ATOM 7015 C CA . SER G 1 89 ? 35.322 25.502 55.289 1.00 19.57 93 SER G CA 1
ATOM 7016 C C . SER G 1 89 ? 35.821 24.055 55.302 1.00 19.25 93 SER G C 1
ATOM 7017 O O . SER G 1 89 ? 36.714 23.719 56.076 1.00 19.29 93 SER G O 1
ATOM 7020 N N . TYR G 1 90 ? 35.217 23.203 54.471 1.00 18.52 94 TYR G N 1
ATOM 7021 C CA . TYR G 1 90 ? 35.548 21.784 54.514 1.00 17.57 94 TYR G CA 1
ATOM 7022 C C . TYR G 1 90 ? 35.078 21.025 53.286 1.00 19.18 94 TYR G C 1
ATOM 7023 O O . TYR G 1 90 ? 34.360 21.576 52.438 1.00 18.96 94 TYR G O 1
ATOM 7032 N N . VAL G 1 91 ? 35.518 19.763 53.206 1.00 18.54 95 VAL G N 1
ATOM 7033 C CA . VAL G 1 91 ? 35.097 18.850 52.146 1.00 18.65 95 VAL G CA 1
ATOM 7034 C C . VAL G 1 91 ? 34.022 17.912 52.731 1.00 19.96 95 VAL G C 1
ATOM 7035 O O . VAL G 1 91 ? 34.178 17.346 53.810 1.00 20.01 95 VAL G O 1
ATOM 7039 N N . SER G 1 92 ? 32.915 17.748 52.013 1.00 19.54 96 SER G N 1
ATOM 7040 C CA . SER G 1 92 ? 31.818 16.879 52.441 1.00 19.70 96 SER G CA 1
ATOM 7041 C C . SER G 1 92 ? 31.462 15.931 51.287 1.00 20.82 96 SER G C 1
ATOM 7042 O O . SER G 1 92 ? 31.832 16.188 50.148 1.00 20.67 96 SER G O 1
ATOM 7045 N N . VAL G 1 93 ? 30.804 14.824 51.598 1.00 20.44 97 VAL G N 1
ATOM 7046 C CA . VAL G 1 93 ? 30.325 13.951 50.529 1.00 19.64 97 VAL G CA 1
ATOM 7047 C C . VAL G 1 93 ? 28.853 13.690 50.776 1.00 20.83 97 VAL G C 1
ATOM 7048 O O . VAL G 1 93 ? 28.438 13.417 51.924 1.00 19.77 97 VAL G O 1
ATOM 7052 N N . ARG G 1 94 ? 28.032 13.855 49.735 1.00 20.76 98 ARG G N 1
ATOM 7053 C CA . ARG G 1 94 ? 26.622 13.546 49.872 1.00 20.33 98 ARG G CA 1
ATOM 7054 C C . ARG G 1 94 ? 25.938 13.360 48.530 1.00 20.64 98 ARG G C 1
ATOM 7055 O O . ARG G 1 94 ? 26.327 13.949 47.513 1.00 20.36 98 ARG G O 1
ATOM 7063 N N . LYS G 1 95 ? 24.890 12.564 48.581 1.00 21.55 99 LYS G N 1
ATOM 7064 C CA . LYS G 1 95 ? 24.075 12.352 47.399 1.00 22.64 99 LYS G CA 1
ATOM 7065 C C . LYS G 1 95 ? 22.867 13.296 47.454 1.00 23.18 99 LYS G C 1
ATOM 7066 O O . LYS G 1 95 ? 21.874 13.025 48.138 1.00 24.22 99 LYS G O 1
ATOM 7072 N N . GLY G 1 96 ? 23.017 14.436 46.795 1.00 23.58 100 GLY G N 1
ATOM 7073 C CA . GLY G 1 96 ? 21.925 15.389 46.696 1.00 23.79 100 GLY G CA 1
ATOM 7074 C C . GLY G 1 96 ? 21.196 15.079 45.378 1.00 25.16 100 GLY G C 1
ATOM 7075 O O . GLY G 1 96 ? 21.402 14.018 44.776 1.00 25.19 100 GLY G O 1
ATOM 7076 N N . SER G 1 97 ? 20.357 16.016 44.931 1.00 26.34 101 SER G N 1
ATOM 7077 C CA . SER G 1 97 ? 19.610 15.855 43.682 1.00 27.29 101 SER G CA 1
ATOM 7078 C C . SER G 1 97 ? 20.496 15.511 42.475 1.00 27.33 101 SER G C 1
ATOM 7079 O O . SER G 1 97 ? 20.054 14.776 41.566 1.00 28.87 101 SER G O 1
ATOM 7082 N N . LEU G 1 98 ? 21.730 16.014 42.467 1.00 25.60 102 LEU G N 1
ATOM 7083 C CA . LEU G 1 98 ? 22.652 15.789 41.359 1.00 25.65 102 LEU G CA 1
ATOM 7084 C C . LEU G 1 98 ? 23.502 14.536 41.442 1.00 26.46 102 LEU G C 1
ATOM 7085 O O . LEU G 1 98 ? 24.357 14.309 40.578 1.00 28.62 102 LEU G O 1
ATOM 7090 N N . GLY G 1 99 ? 23.267 13.713 42.463 1.00 26.30 103 GLY G N 1
ATOM 7091 C CA . GLY G 1 99 ? 24.016 12.472 42.583 1.00 25.07 103 GLY G CA 1
ATOM 7092 C C . GLY G 1 99 ? 25.102 12.540 43.659 1.00 24.66 103 GLY G C 1
ATOM 7093 O O . GLY G 1 99 ? 25.483 13.625 44.098 1.00 23.80 103 GLY G O 1
ATOM 7094 N N . SER G 1 100 ? 25.581 11.377 44.077 1.00 24.80 104 SER G N 1
ATOM 7095 C CA . SER G 1 100 ? 26.647 11.353 45.082 1.00 23.96 104 SER G CA 1
ATOM 7096 C C . SER G 1 100 ? 27.806 12.231 44.599 1.00 23.92 104 SER G C 1
ATOM 7097 O O . SER G 1 100 ? 28.366 12.048 43.481 1.00 24.43 104 SER G O 1
ATOM 7100 N N . SER G 1 101 ? 28.193 13.191 45.434 1.00 21.75 105 SER G N 1
ATOM 7101 C CA . SER G 1 101 ? 29.237 14.113 45.014 1.00 21.06 105 SER G CA 1
ATOM 7102 C C . SER G 1 101 ? 30.109 14.614 46.159 1.00 21.84 105 SER G C 1
ATOM 7103 O O . SER G 1 101 ? 29.671 14.645 47.324 1.00 21.31 105 SER G O 1
ATOM 7106 N N A LEU G 1 102 ? 31.346 14.984 45.839 0.46 21.53 106 LEU G N 1
ATOM 7107 N N B LEU G 1 102 ? 31.339 14.969 45.837 0.54 21.54 106 LEU G N 1
ATOM 7108 C CA A LEU G 1 102 ? 32.287 15.548 46.823 0.46 21.12 106 LEU G CA 1
ATOM 7109 C CA B LEU G 1 102 ? 32.198 15.573 46.839 0.54 21.13 106 LEU G CA 1
ATOM 7110 C C A LEU G 1 102 ? 32.126 17.076 46.722 0.46 21.36 106 LEU G C 1
ATOM 7111 C C B LEU G 1 102 ? 31.882 17.050 46.719 0.54 21.55 106 LEU G C 1
ATOM 7112 O O A LEU G 1 102 ? 32.258 17.664 45.630 0.46 20.69 106 LEU G O 1
ATOM 7113 O O B LEU G 1 102 ? 31.645 17.575 45.621 0.54 21.13 106 LEU G O 1
ATOM 7122 N N . ARG G 1 103 ? 31.842 17.722 47.855 1.00 20.36 107 ARG G N 1
ATOM 7123 C CA . ARG G 1 103 ? 31.600 19.155 47.886 1.00 20.01 107 ARG G CA 1
ATOM 7124 C C . ARG G 1 103 ? 32.675 19.893 48.666 1.00 20.46 107 ARG G C 1
ATOM 7125 O O . ARG G 1 103 ? 33.122 19.401 49.708 1.00 23.18 107 ARG G O 1
ATOM 7133 N N . GLY G 1 104 ? 33.081 21.043 48.167 1.00 18.68 108 GLY G N 1
ATOM 7134 C CA . GLY G 1 104 ? 33.950 21.940 48.928 1.00 20.22 108 GLY G CA 1
ATOM 7135 C C . GLY G 1 104 ? 32.948 22.991 49.405 1.00 20.02 108 GLY G C 1
ATOM 7136 O O . GLY G 1 104 ? 32.217 23.598 48.591 1.00 20.68 108 GLY G O 1
ATOM 7137 N N . LYS G 1 105 ? 32.906 23.259 50.710 1.00 19.32 109 LYS G N 1
ATOM 7138 C CA . LYS G 1 105 ? 31.961 24.249 51.223 1.00 19.45 109 LYS G CA 1
ATOM 7139 C C . LYS G 1 105 ? 32.697 25.335 51.985 1.00 19.88 109 LYS G C 1
ATOM 7140 O O . LYS G 1 105 ? 33.654 25.048 52.719 1.00 19.04 109 LYS G O 1
ATOM 7146 N N . SER G 1 106 ? 32.238 26.583 51.862 1.00 18.93 110 SER G N 1
ATOM 7147 C CA . SER G 1 106 ? 32.869 27.681 52.602 1.00 20.01 110 SER G CA 1
ATOM 7148 C C . SER G 1 106 ? 31.795 28.761 52.824 1.00 21.17 110 SER G C 1
ATOM 7149 O O . SER G 1 106 ? 30.932 28.998 51.952 1.00 21.65 110 SER G O 1
ATOM 7152 N N . PRO G 1 107 ? 31.831 29.422 53.991 1.00 20.85 111 PRO G N 1
ATOM 7153 C CA . PRO G 1 107 ? 30.813 30.466 54.225 1.00 20.57 111 PRO G CA 1
ATOM 7154 C C . PRO G 1 107 ? 31.130 31.743 53.447 1.00 21.65 111 PRO G C 1
ATOM 7155 O O . PRO G 1 107 ? 32.291 32.003 53.090 1.00 20.55 111 PRO G O 1
ATOM 7159 N N . ILE G 1 108 ? 30.074 32.525 53.186 1.00 22.31 112 ILE G N 1
ATOM 7160 C CA . ILE G 1 108 ? 30.193 33.833 52.573 1.00 23.14 112 ILE G CA 1
ATOM 7161 C C . ILE G 1 108 ? 29.999 34.727 53.808 1.00 23.15 112 ILE G C 1
ATOM 7162 O O . ILE G 1 108 ? 29.070 34.520 54.575 1.00 24.40 112 ILE G O 1
ATOM 7167 N N . GLN G 1 109 ? 30.902 35.678 54.000 1.00 23.11 113 GLN G N 1
ATOM 7168 C CA . GLN G 1 109 ? 30.859 36.533 55.187 1.00 25.18 113 GLN G CA 1
ATOM 7169 C C . GLN G 1 109 ? 30.902 37.994 54.836 1.00 26.54 113 GLN G C 1
ATOM 7170 O O . GLN G 1 109 ? 31.527 38.394 53.855 1.00 27.05 113 GLN G O 1
ATOM 7176 N N . ASP G 1 110 ? 30.232 38.812 55.645 1.00 27.38 114 ASP G N 1
ATOM 7177 C CA . ASP G 1 110 ? 30.303 40.228 55.368 1.00 29.11 114 ASP G CA 1
ATOM 7178 C C . ASP G 1 110 ? 31.504 40.825 56.087 1.00 29.50 114 ASP G C 1
ATOM 7179 O O . ASP G 1 110 ? 32.276 40.108 56.728 1.00 29.85 114 ASP G O 1
ATOM 7184 N N . ALA G 1 111 ? 31.654 42.140 55.998 1.00 29.60 115 ALA G N 1
ATOM 7185 C CA . ALA G 1 111 ? 32.803 42.811 56.578 1.00 30.56 115 ALA G CA 1
ATOM 7186 C C . ALA G 1 111 ? 33.014 42.648 58.075 1.00 30.98 115 ALA G C 1
ATOM 7187 O O . ALA G 1 111 ? 34.124 42.811 58.564 1.00 32.33 115 ALA G O 1
ATOM 7189 N N . THR G 1 112 ? 31.970 42.307 58.811 1.00 30.86 116 THR G N 1
ATOM 7190 C CA . THR G 1 112 ? 32.116 42.128 60.250 1.00 30.93 116 THR G CA 1
ATOM 7191 C C . THR G 1 112 ? 32.490 40.693 60.578 1.00 30.75 116 THR G C 1
ATOM 7192 O O . THR G 1 112 ? 32.822 40.381 61.734 1.00 30.58 116 THR G O 1
ATOM 7196 N N . GLY G 1 113 ? 32.403 39.821 59.571 1.00 30.44 117 GLY G N 1
ATOM 7197 C CA . GLY G 1 113 ? 32.705 38.416 59.783 1.00 28.96 117 GLY G CA 1
ATOM 7198 C C . GLY G 1 113 ? 31.461 37.545 59.934 1.00 28.90 117 GLY G C 1
ATOM 7199 O O . GLY G 1 113 ? 31.543 36.316 60.022 1.00 27.58 117 GLY G O 1
ATOM 7200 N N . LYS G 1 114 ? 30.292 38.187 59.973 1.00 27.42 118 LYS G N 1
ATOM 7201 C CA . LYS G 1 114 ? 29.041 37.480 60.124 1.00 27.08 118 LYS G CA 1
ATOM 7202 C C . LYS G 1 114 ? 28.805 36.612 58.884 1.00 25.62 118 LYS G C 1
ATOM 7203 O O . LYS G 1 114 ? 28.986 37.085 57.750 1.00 24.33 118 LYS G O 1
ATOM 7209 N N . VAL G 1 115 ? 28.406 35.368 59.100 1.00 25.52 119 VAL G N 1
ATOM 7210 C CA . VAL G 1 115 ? 28.102 34.506 57.963 1.00 25.01 119 VAL G CA 1
ATOM 7211 C C . VAL G 1 115 ? 26.788 34.967 57.325 1.00 25.86 119 VAL G C 1
ATOM 7212 O O . VAL G 1 115 ? 25.751 35.076 58.003 1.00 26.12 119 VAL G O 1
ATOM 7216 N N . ILE G 1 116 ? 26.823 35.236 56.019 1.00 24.78 120 ILE G N 1
ATOM 7217 C CA . ILE G 1 116 ? 25.629 35.651 55.298 1.00 25.75 120 ILE G CA 1
ATOM 7218 C C . ILE G 1 116 ? 25.222 34.668 54.205 1.00 26.51 120 ILE G C 1
ATOM 7219 O O . ILE G 1 116 ? 24.249 34.894 53.457 1.00 26.33 120 ILE G O 1
ATOM 7224 N N . GLY G 1 117 ? 25.947 33.554 54.095 1.00 24.56 121 GLY G N 1
ATOM 7225 C CA . GLY G 1 117 ? 25.597 32.584 53.070 1.00 24.36 121 GLY G CA 1
ATOM 7226 C C . GLY G 1 117 ? 26.642 31.480 52.992 1.00 23.41 121 GLY G C 1
ATOM 7227 O O . GLY G 1 117 ? 27.473 31.354 53.878 1.00 23.38 121 GLY G O 1
ATOM 7228 N N . ILE G 1 118 ? 26.586 30.716 51.909 1.00 23.53 122 ILE G N 1
ATOM 7229 C CA . ILE G 1 118 ? 27.490 29.580 51.727 1.00 22.45 122 ILE G CA 1
ATOM 7230 C C . ILE G 1 118 ? 27.685 29.305 50.230 1.00 22.86 122 ILE G C 1
ATOM 7231 O O . ILE G 1 118 ? 26.773 29.530 49.403 1.00 21.30 122 ILE G O 1
ATOM 7236 N N . VAL G 1 119 ? 28.880 28.828 49.881 1.00 21.22 123 VAL G N 1
ATOM 7237 C CA . VAL G 1 119 ? 29.167 28.406 48.507 1.00 20.94 123 VAL G CA 1
ATOM 7238 C C . VAL G 1 119 ? 29.552 26.923 48.597 1.00 21.24 123 VAL G C 1
ATOM 7239 O O . VAL G 1 119 ? 30.323 26.531 49.485 1.00 21.10 123 VAL G O 1
ATOM 7243 N N . SER G 1 120 ? 28.991 26.111 47.702 1.00 20.98 124 SER G N 1
ATOM 7244 C CA . SER G 1 120 ? 29.307 24.683 47.644 1.00 21.51 124 SER G CA 1
ATOM 7245 C C . SER G 1 120 ? 29.715 24.393 46.193 1.00 22.06 124 SER G C 1
ATOM 7246 O O . SER G 1 120 ? 28.940 24.647 45.260 1.00 23.30 124 SER G O 1
ATOM 7249 N N . VAL G 1 121 ? 30.937 23.891 46.016 1.00 20.50 125 VAL G N 1
ATOM 7250 C CA . VAL G 1 121 ? 31.459 23.541 44.692 1.00 20.62 125 VAL G CA 1
ATOM 7251 C C . VAL G 1 121 ? 31.490 22.002 44.694 1.00 20.64 125 VAL G C 1
ATOM 7252 O O . VAL G 1 121 ? 32.164 21.388 45.522 1.00 20.95 125 VAL G O 1
ATOM 7256 N N . GLY G 1 122 ? 30.726 21.395 43.785 1.00 20.14 126 GLY G N 1
ATOM 7257 C CA . GLY G 1 122 ? 30.599 19.940 43.791 1.00 20.09 126 GLY G CA 1
ATOM 7258 C C . GLY G 1 122 ? 31.070 19.205 42.551 1.00 21.03 126 GLY G C 1
ATOM 7259 O O . GLY G 1 122 ? 31.008 19.727 41.443 1.00 22.37 126 GLY G O 1
ATOM 7260 N N . TYR G 1 123 ? 31.588 18.011 42.783 1.00 19.49 127 TYR G N 1
ATOM 7261 C CA . TYR G 1 123 ? 32.037 17.117 41.701 1.00 20.53 127 TYR G CA 1
ATOM 7262 C C . TYR G 1 123 ? 31.288 15.802 41.918 1.00 22.08 127 TYR G C 1
ATOM 7263 O O . TYR G 1 123 ? 31.461 15.124 42.944 1.00 21.23 127 TYR G O 1
ATOM 7272 N N A THR G 1 124 ? 30.453 15.417 40.958 0.78 23.90 128 THR G N 1
ATOM 7273 N N B THR G 1 124 ? 30.426 15.423 40.978 0.22 23.51 128 THR G N 1
ATOM 7274 C CA A THR G 1 124 ? 29.738 14.161 41.095 0.78 24.52 128 THR G CA 1
ATOM 7275 C CA B THR G 1 124 ? 29.718 14.160 41.142 0.22 24.70 128 THR G CA 1
ATOM 7276 C C A THR G 1 124 ? 30.732 13.026 40.819 0.78 25.74 128 THR G C 1
ATOM 7277 C C B THR G 1 124 ? 30.730 13.046 40.844 0.22 25.58 128 THR G C 1
ATOM 7278 O O A THR G 1 124 ? 31.435 13.016 39.804 0.78 25.42 128 THR G O 1
ATOM 7279 O O B THR G 1 124 ? 31.440 13.069 39.832 0.22 25.56 128 THR G O 1
ATOM 7286 N N . ILE G 1 125 ? 30.802 12.071 41.738 1.00 25.73 129 ILE G N 1
ATOM 7287 C CA . ILE G 1 125 ? 31.785 11.009 41.619 1.00 27.81 129 ILE G CA 1
ATOM 7288 C C . ILE G 1 125 ? 31.710 10.133 40.378 1.00 29.84 129 ILE G C 1
ATOM 7289 O O . ILE G 1 125 ? 32.741 9.759 39.807 1.00 30.27 129 ILE G O 1
ATOM 7294 N N . GLU G 1 126 ? 30.512 9.863 39.912 1.00 32.47 130 GLU G N 1
ATOM 7295 C CA . GLU G 1 126 ? 30.419 8.996 38.755 1.00 36.62 130 GLU G CA 1
ATOM 7296 C C . GLU G 1 126 ? 30.899 9.722 37.516 1.00 37.42 130 GLU G C 1
ATOM 7297 O O . GLU G 1 126 ? 31.261 9.078 36.532 1.00 39.29 130 GLU G O 1
ATOM 7303 N N . GLN G 1 127 ? 30.937 11.051 37.570 1.00 36.79 131 GLN G N 1
ATOM 7304 C CA . GLN G 1 127 ? 31.361 11.827 36.420 1.00 36.35 131 GLN G CA 1
ATOM 7305 C C . GLN G 1 127 ? 32.858 12.166 36.423 1.00 34.12 131 GLN G C 1
ATOM 7306 O O . GLN G 1 127 ? 33.337 12.900 35.556 1.00 33.60 131 GLN G O 1
ATOM 7312 N N . LEU G 1 128 ? 33.609 11.603 37.371 1.00 31.24 132 LEU G N 1
ATOM 7313 C CA . LEU G 1 128 ? 35.034 11.853 37.390 1.00 31.35 132 LEU G CA 1
ATOM 7314 C C . LEU G 1 128 ? 35.728 11.137 36.230 1.00 31.21 132 LEU G C 1
ATOM 7315 O O . LEU G 1 128 ? 35.341 10.035 35.878 1.00 32.27 132 LEU G O 1
ATOM 7320 N N . GLU G 1 129 ? 36.732 11.795 35.647 1.00 31.91 133 GLU G N 1
ATOM 7321 C CA . GLU G 1 129 ? 37.562 11.223 34.577 1.00 33.20 133 GLU G CA 1
ATOM 7322 C C . GLU G 1 129 ? 38.687 10.484 35.330 1.00 33.03 133 GLU G C 1
ATOM 7323 O O . GLU G 1 129 ? 39.634 11.134 35.811 1.00 30.92 133 GLU G O 1
ATOM 7329 N N . HIS G 1 130 ? 38.623 9.153 35.426 1.00 33.14 134 HIS G N 1
ATOM 7330 C CA . HIS G 1 130 ? 39.599 8.406 36.221 1.00 33.58 134 HIS G CA 1
ATOM 7331 C C . HIS G 1 130 ? 41.032 8.405 35.720 1.00 33.81 134 HIS G C 1
ATOM 7332 O O . HIS G 1 130 ? 41.288 8.651 34.523 1.00 34.31 134 HIS G O 1
ATOM 7339 N N . HIS G 1 131 ? 41.965 8.176 36.634 1.00 32.92 135 HIS G N 1
ATOM 7340 C CA . HIS G 1 131 ? 43.387 8.133 36.314 1.00 33.34 135 HIS G CA 1
ATOM 7341 C C . HIS G 1 131 ? 43.908 6.674 36.305 1.00 35.15 135 HIS G C 1
ATOM 7342 O O . HIS G 1 131 ? 45.018 6.402 36.823 1.00 37.85 135 HIS G O 1
ATOM 7349 N N . GLU H 1 1 ? 20.364 59.591 37.975 1.00 44.62 5 GLU H N 1
ATOM 7350 C CA . GLU H 1 1 ? 20.666 59.395 39.425 1.00 43.25 5 GLU H CA 1
ATOM 7351 C C . GLU H 1 1 ? 20.282 60.637 40.233 1.00 42.17 5 GLU H C 1
ATOM 7352 O O . GLU H 1 1 ? 20.505 60.698 41.445 1.00 43.35 5 GLU H O 1
ATOM 7354 N N . GLU H 1 2 ? 19.706 61.626 39.557 1.00 38.85 6 GLU H N 1
ATOM 7355 C CA . GLU H 1 2 ? 19.306 62.861 40.220 1.00 35.88 6 GLU H CA 1
ATOM 7356 C C . GLU H 1 2 ? 17.886 62.721 40.692 1.00 32.07 6 GLU H C 1
ATOM 7357 O O . GLU H 1 2 ? 16.995 62.369 39.926 1.00 30.95 6 GLU H O 1
ATOM 7363 N N . ARG H 1 3 ? 17.666 62.997 41.964 1.00 28.04 7 ARG H N 1
ATOM 7364 C CA . ARG H 1 3 ? 16.320 62.888 42.508 1.00 25.82 7 ARG H CA 1
ATOM 7365 C C . ARG H 1 3 ? 15.862 64.193 43.110 1.00 22.97 7 ARG H C 1
ATOM 7366 O O . ARG H 1 3 ? 16.672 65.009 43.522 1.00 22.89 7 ARG H O 1
ATOM 7374 N N . LEU H 1 4 ? 14.542 64.388 43.144 1.00 20.99 8 LEU H N 1
ATOM 7375 C CA . LEU H 1 4 ? 13.964 65.546 43.826 1.00 19.51 8 LEU H CA 1
ATOM 7376 C C . LEU H 1 4 ? 12.907 64.916 44.754 1.00 20.19 8 LEU H C 1
ATOM 7377 O O . LEU H 1 4 ? 11.711 64.767 44.407 1.00 20.63 8 LEU H O 1
ATOM 7382 N N . HIS H 1 5 ? 13.377 64.529 45.954 1.00 19.85 9 HIS H N 1
ATOM 7383 C CA . HIS H 1 5 ? 12.540 63.867 46.980 1.00 18.35 9 HIS H CA 1
ATOM 7384 C C . HIS H 1 5 ? 11.635 62.819 46.319 1.00 19.48 9 HIS H C 1
ATOM 7385 O O . HIS H 1 5 ? 10.408 62.860 46.410 1.00 19.00 9 HIS H O 1
ATOM 7392 N N . TYR H 1 6 ? 12.284 61.863 45.669 1.00 19.97 10 TYR H N 1
ATOM 7393 C CA . TYR H 1 6 ? 11.578 60.844 44.919 1.00 20.16 10 TYR H CA 1
ATOM 7394 C C . TYR H 1 6 ? 10.484 60.136 45.690 1.00 20.11 10 TYR H C 1
ATOM 7395 O O . TYR H 1 6 ? 9.323 60.026 45.213 1.00 21.09 10 TYR H O 1
ATOM 7404 N N . GLN H 1 7 ? 10.812 59.643 46.893 1.00 19.04 11 GLN H N 1
ATOM 7405 C CA . GLN H 1 7 ? 9.783 58.928 47.643 1.00 20.54 11 GLN H CA 1
ATOM 7406 C C . GLN H 1 7 ? 8.582 59.801 48.027 1.00 19.48 11 GLN H C 1
ATOM 7407 O O . GLN H 1 7 ? 7.429 59.324 48.064 1.00 21.46 11 GLN H O 1
ATOM 7413 N N . VAL H 1 8 ? 8.836 61.061 48.342 1.00 18.33 12 VAL H N 1
ATOM 7414 C CA . VAL H 1 8 ? 7.757 61.966 48.729 1.00 19.52 12 VAL H CA 1
ATOM 7415 C C . VAL H 1 8 ? 6.829 62.190 47.520 1.00 19.95 12 VAL H C 1
ATOM 7416 O O . VAL H 1 8 ? 5.599 62.156 47.674 1.00 19.75 12 VAL H O 1
ATOM 7420 N N . GLY H 1 9 ? 7.427 62.411 46.348 1.00 19.72 13 GLY H N 1
ATOM 7421 C CA . GLY H 1 9 ? 6.617 62.626 45.163 1.00 20.92 13 GLY H CA 1
ATOM 7422 C C . GLY H 1 9 ? 5.763 61.404 44.862 1.00 21.47 13 GLY H C 1
ATOM 7423 O O . GLY H 1 9 ? 4.606 61.549 44.475 1.00 20.85 13 GLY H O 1
ATOM 7424 N N . GLN H 1 10 ? 6.313 60.196 45.016 1.00 21.84 14 GLN H N 1
ATOM 7425 C CA . GLN H 1 10 ? 5.532 58.998 44.723 1.00 21.83 14 GLN H CA 1
ATOM 7426 C C . GLN H 1 10 ? 4.372 58.864 45.702 1.00 22.66 14 GLN H C 1
ATOM 7427 O O . GLN H 1 10 ? 3.263 58.484 45.302 1.00 22.35 14 GLN H O 1
ATOM 7433 N N A ARG H 1 11 ? 4.612 59.170 46.979 0.45 23.10 15 ARG H N 1
ATOM 7434 N N B ARG H 1 11 ? 4.611 59.168 46.976 0.55 22.54 15 ARG H N 1
ATOM 7435 C CA A ARG H 1 11 ? 3.531 59.109 47.969 0.45 23.97 15 ARG H CA 1
ATOM 7436 C CA B ARG H 1 11 ? 3.534 59.103 47.967 0.55 23.06 15 ARG H CA 1
ATOM 7437 C C A ARG H 1 11 ? 2.444 60.118 47.579 0.45 23.38 15 ARG H C 1
ATOM 7438 C C B ARG H 1 11 ? 2.445 60.125 47.605 0.55 22.87 15 ARG H C 1
ATOM 7439 O O A ARG H 1 11 ? 1.252 59.803 47.618 0.45 23.58 15 ARG H O 1
ATOM 7440 O O B ARG H 1 11 ? 1.251 59.825 47.687 0.55 23.11 15 ARG H O 1
ATOM 7455 N N . ALA H 1 12 ? 2.852 61.332 47.214 1.00 22.15 16 ALA H N 1
ATOM 7456 C CA . ALA H 1 12 ? 1.873 62.376 46.847 1.00 21.08 16 ALA H CA 1
ATOM 7457 C C . ALA H 1 12 ? 1.047 61.922 45.633 1.00 21.53 16 ALA H C 1
ATOM 7458 O O . ALA H 1 12 ? -0.172 62.112 45.609 1.00 21.45 16 ALA H O 1
ATOM 7460 N N . LEU H 1 13 ? 1.722 61.355 44.641 1.00 19.86 17 LEU H N 1
ATOM 7461 C CA . LEU H 1 13 ? 1.030 60.923 43.423 1.00 21.16 17 LEU H CA 1
ATOM 7462 C C . LEU H 1 13 ? 0.062 59.801 43.721 1.00 21.76 17 LEU H C 1
ATOM 7463 O O . LEU H 1 13 ? -1.082 59.846 43.236 1.00 21.24 17 LEU H O 1
ATOM 7468 N N . ILE H 1 14 ? 0.488 58.805 44.513 1.00 22.47 18 ILE H N 1
ATOM 7469 C CA . ILE H 1 14 ? -0.411 57.686 44.817 1.00 24.33 18 ILE H CA 1
ATOM 7470 C C . ILE H 1 14 ? -1.661 58.209 45.519 1.00 24.17 18 ILE H C 1
ATOM 7471 O O . ILE H 1 14 ? -2.781 57.807 45.196 1.00 24.37 18 ILE H O 1
ATOM 7476 N N . GLN H 1 15 ? -1.474 59.121 46.465 1.00 22.55 19 GLN H N 1
ATOM 7477 C CA . GLN H 1 15 ? -2.601 59.656 47.209 1.00 22.22 19 GLN H CA 1
ATOM 7478 C C . GLN H 1 15 ? -3.533 60.478 46.318 1.00 22.45 19 GLN H C 1
ATOM 7479 O O . GLN H 1 15 ? -4.753 60.380 46.461 1.00 22.08 19 GLN H O 1
ATOM 7485 N N . ALA H 1 16 ? -2.971 61.269 45.404 1.00 22.12 20 ALA H N 1
ATOM 7486 C CA . ALA H 1 16 ? -3.810 62.090 44.532 1.00 20.85 20 ALA H CA 1
ATOM 7487 C C . ALA H 1 16 ? -4.625 61.185 43.629 1.00 22.79 20 ALA H C 1
ATOM 7488 O O . ALA H 1 16 ? -5.804 61.466 43.378 1.00 22.43 20 ALA H O 1
ATOM 7490 N N . MET H 1 17 ? -4.010 60.118 43.126 1.00 21.63 21 MET H N 1
ATOM 7491 C CA . MET H 1 17 ? -4.751 59.189 42.270 1.00 23.71 21 MET H CA 1
ATOM 7492 C C . MET H 1 17 ? -5.899 58.525 43.038 1.00 25.55 21 MET H C 1
ATOM 7493 O O . MET H 1 17 ? -7.025 58.436 42.528 1.00 25.40 21 MET H O 1
ATOM 7498 N N A GLN H 1 18 ? -5.635 58.060 44.255 0.57 25.00 22 GLN H N 1
ATOM 7499 N N B GLN H 1 18 ? -5.623 58.082 44.262 0.43 25.32 22 GLN H N 1
ATOM 7500 C CA A GLN H 1 18 ? -6.709 57.422 45.004 0.57 25.26 22 GLN H CA 1
ATOM 7501 C CA B GLN H 1 18 ? -6.635 57.418 45.088 0.43 25.76 22 GLN H CA 1
ATOM 7502 C C A GLN H 1 18 ? -7.838 58.406 45.284 0.57 25.30 22 GLN H C 1
ATOM 7503 C C B GLN H 1 18 ? -7.801 58.334 45.476 0.43 25.66 22 GLN H C 1
ATOM 7504 O O A GLN H 1 18 ? -9.013 58.109 45.011 0.57 25.55 22 GLN H O 1
ATOM 7505 O O B GLN H 1 18 ? -8.963 57.913 45.486 0.43 26.14 22 GLN H O 1
ATOM 7516 N N . ILE H 1 19 ? -7.492 59.580 45.804 1.00 24.48 23 ILE H N 1
ATOM 7517 C CA . ILE H 1 19 ? -8.517 60.555 46.153 1.00 23.97 23 ILE H CA 1
ATOM 7518 C C . ILE H 1 19 ? -9.359 60.972 44.933 1.00 25.33 23 ILE H C 1
ATOM 7519 O O . ILE H 1 19 ? -10.588 61.048 45.019 1.00 24.83 23 ILE H O 1
ATOM 7524 N N . SER H 1 20 ? -8.697 61.228 43.802 1.00 23.93 24 SER H N 1
ATOM 7525 C CA . SER H 1 20 ? -9.413 61.660 42.611 1.00 24.58 24 SER H CA 1
ATOM 7526 C C . SER H 1 20 ? -10.357 60.599 42.055 1.00 26.22 24 SER H C 1
ATOM 7527 O O . SER H 1 20 ? -11.302 60.942 41.313 1.00 27.70 24 SER H O 1
ATOM 7530 N N . ALA H 1 21 ? -10.110 59.332 42.378 1.00 26.28 25 ALA H N 1
ATOM 7531 C CA . ALA H 1 21 ? -10.946 58.236 41.888 1.00 28.33 25 ALA H CA 1
ATOM 7532 C C . ALA H 1 21 ? -12.128 57.888 42.798 1.00 29.67 25 ALA H C 1
ATOM 7533 O O . ALA H 1 21 ? -12.910 56.988 42.473 1.00 31.50 25 ALA H O 1
ATOM 7535 N N . MET H 1 22 ? -12.267 58.594 43.910 1.00 30.90 26 MET H N 1
ATOM 7536 C CA . MET H 1 22 ? -13.340 58.300 44.852 1.00 33.10 26 MET H CA 1
ATOM 7537 C C . MET H 1 22 ? -14.710 58.623 44.284 1.00 33.22 26 MET H C 1
ATOM 7538 O O . MET H 1 22 ? -15.006 59.788 43.943 1.00 33.23 26 MET H O 1
ATOM 7543 N N . PRO H 1 23 ? -15.570 57.589 44.175 1.00 32.94 27 PRO H N 1
ATOM 7544 C CA . PRO H 1 23 ? -16.904 57.850 43.636 1.00 33.60 27 PRO H CA 1
ATOM 7545 C C . PRO H 1 23 ? -17.613 58.983 44.353 1.00 33.59 27 PRO H C 1
ATOM 7546 O O . PRO H 1 23 ? -18.285 59.791 43.729 1.00 33.81 27 PRO H O 1
ATOM 7550 N N . GLU H 1 24 ? -17.471 59.048 45.667 1.00 35.70 28 GLU H N 1
ATOM 7551 C CA . GLU H 1 24 ? -18.133 60.104 46.399 1.00 36.52 28 GLU H CA 1
ATOM 7552 C C . GLU H 1 24 ? -17.594 61.481 46.007 1.00 35.85 28 GLU H C 1
ATOM 7553 O O . GLU H 1 24 ? -18.360 62.450 45.938 1.00 35.84 28 GLU H O 1
ATOM 7559 N N . LEU H 1 25 ? -16.282 61.581 45.735 1.00 33.64 29 LEU H N 1
ATOM 7560 C CA . LEU H 1 25 ? -15.709 62.879 45.362 1.00 32.38 29 LEU H CA 1
ATOM 7561 C C . LEU H 1 25 ? -16.148 63.251 43.946 1.00 31.31 29 LEU H C 1
ATOM 7562 O O . LEU H 1 25 ? -16.440 64.411 43.657 1.00 31.78 29 LEU H O 1
ATOM 7567 N N . VAL H 1 26 ? -16.199 62.258 43.063 1.00 32.33 30 VAL H N 1
ATOM 7568 C CA . VAL H 1 26 ? -16.624 62.502 41.697 1.00 31.69 30 VAL H CA 1
ATOM 7569 C C . VAL H 1 26 ? -18.043 63.107 41.766 1.00 33.75 30 VAL H C 1
ATOM 7570 O O . VAL H 1 26 ? -18.336 64.128 41.135 1.00 32.80 30 VAL H O 1
ATOM 7574 N N . GLU H 1 27 ? -18.911 62.500 42.565 1.00 35.03 31 GLU H N 1
ATOM 7575 C CA . GLU H 1 27 ? -20.280 63.016 42.674 1.00 36.05 31 GLU H CA 1
ATOM 7576 C C . GLU H 1 27 ? -20.334 64.417 43.283 1.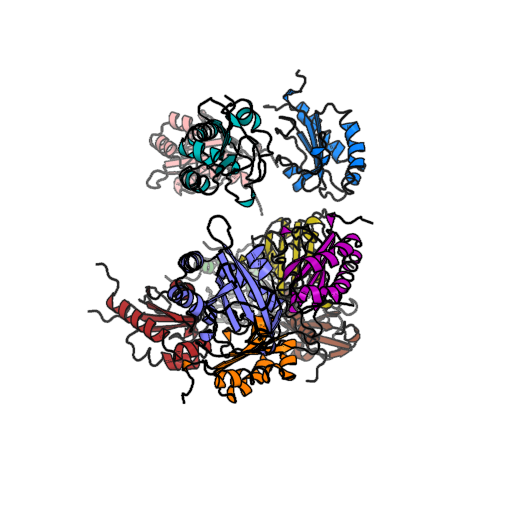00 35.04 31 GLU H C 1
ATOM 7577 O O . GLU H 1 27 ? -21.008 65.315 42.750 1.00 34.98 31 GLU H O 1
ATOM 7583 N N . ALA H 1 28 ? -19.628 64.616 44.390 1.00 34.97 32 ALA H N 1
ATOM 7584 C CA . ALA H 1 28 ? -19.620 65.918 45.033 1.00 34.24 32 ALA H CA 1
ATOM 7585 C C . ALA H 1 28 ? -19.118 66.997 44.086 1.00 33.83 32 ALA H C 1
ATOM 7586 O O . ALA H 1 28 ? -19.588 68.132 44.126 1.00 33.53 32 ALA H O 1
ATOM 7588 N N . VAL H 1 29 ? -18.155 66.657 43.230 1.00 33.28 33 VAL H N 1
ATOM 7589 C CA . VAL H 1 29 ? -17.641 67.647 42.296 1.00 33.00 33 VAL H CA 1
ATOM 7590 C C . VAL H 1 29 ? -18.663 67.957 41.198 1.00 34.60 33 VAL H C 1
ATOM 7591 O O . VAL H 1 29 ? -18.825 69.111 40.820 1.00 33.67 33 VAL H O 1
ATOM 7595 N N . GLN H 1 30 ? -19.365 66.942 40.693 1.00 37.36 34 GLN H N 1
ATOM 7596 C CA . GLN H 1 30 ? -20.371 67.185 39.645 1.00 40.49 34 GLN H CA 1
ATOM 7597 C C . GLN H 1 30 ? -21.486 68.090 40.157 1.00 42.13 34 GLN H C 1
ATOM 7598 O O . GLN H 1 30 ? -21.987 68.953 39.428 1.00 42.45 34 GLN H O 1
ATOM 7604 N N . LYS H 1 31 ? -21.850 67.894 41.419 1.00 43.79 35 LYS H N 1
ATOM 7605 C CA . LYS H 1 31 ? -22.903 68.680 42.056 1.00 45.48 35 LYS H CA 1
ATOM 7606 C C . LYS H 1 31 ? -22.328 69.991 42.557 1.00 45.93 35 LYS H C 1
ATOM 7607 O O . LYS H 1 31 ? -23.079 70.884 42.950 1.00 46.94 35 LYS H O 1
ATOM 7613 N N . ARG H 1 32 ? -21.000 70.105 42.542 1.00 45.43 36 ARG H N 1
ATOM 7614 C CA . ARG H 1 32 ? -20.312 71.301 43.014 1.00 44.89 36 ARG H CA 1
ATOM 7615 C C . ARG H 1 32 ? -20.759 71.597 44.436 1.00 44.45 36 ARG H C 1
ATOM 7616 O O . ARG H 1 32 ? -21.017 72.741 44.805 1.00 44.34 36 ARG H O 1
ATOM 7624 N N . ASP H 1 33 ? -20.834 70.540 45.231 1.00 43.28 37 ASP H N 1
ATOM 7625 C CA . ASP H 1 33 ? -21.249 70.643 46.617 1.00 42.35 37 ASP H CA 1
ATOM 7626 C C . ASP H 1 33 ? -20.024 70.855 47.518 1.00 41.02 37 ASP H C 1
ATOM 7627 O O . ASP H 1 33 ? -19.416 69.880 47.978 1.00 40.48 37 ASP H O 1
ATOM 7632 N N . LEU H 1 34 ? -19.691 72.122 47.781 1.00 39.13 38 LEU H N 1
ATOM 7633 C CA . LEU H 1 34 ? -18.521 72.475 48.589 1.00 37.69 38 LEU H CA 1
ATOM 7634 C C . LEU H 1 34 ? -18.446 71.880 49.976 1.00 37.61 38 LEU H C 1
ATOM 7635 O O . LEU H 1 34 ? -17.371 71.444 50.418 1.00 36.81 38 LEU H O 1
ATOM 7640 N N . ALA H 1 35 ? -19.573 71.847 50.681 1.00 36.66 39 ALA H N 1
ATOM 7641 C CA . ALA H 1 35 ? -19.572 71.305 52.029 1.00 36.17 39 ALA H CA 1
ATOM 7642 C C . ALA H 1 35 ? -19.303 69.806 51.991 1.00 35.45 39 ALA H C 1
ATOM 7643 O O . ALA H 1 35 ? -18.632 69.269 52.868 1.00 35.95 39 ALA H O 1
ATOM 7645 N N . ARG H 1 36 ? -19.837 69.147 50.963 1.00 35.32 40 ARG H N 1
ATOM 7646 C CA . ARG H 1 36 ? -19.687 67.709 50.760 1.00 35.60 40 ARG H CA 1
ATOM 7647 C C . ARG H 1 36 ? -18.201 67.400 50.470 1.00 35.12 40 ARG H C 1
ATOM 7648 O O . ARG H 1 36 ? -17.629 66.447 50.996 1.00 35.06 40 ARG H O 1
ATOM 7656 N N . ILE H 1 37 ? -17.583 68.228 49.642 1.00 34.04 41 ILE H N 1
ATOM 7657 C CA . ILE H 1 37 ? -16.162 68.038 49.315 1.00 33.01 41 ILE H CA 1
ATOM 7658 C C . ILE H 1 37 ? -15.313 68.246 50.572 1.00 32.76 41 ILE H C 1
ATOM 7659 O O . ILE H 1 37 ? -14.405 67.460 50.851 1.00 32.06 41 ILE H O 1
ATOM 7664 N N . LYS H 1 38 ? -15.618 69.279 51.352 1.00 33.08 42 LYS H N 1
ATOM 7665 C CA . LYS H 1 38 ? -14.861 69.542 52.581 1.00 33.60 42 LYS H CA 1
ATOM 7666 C C . LYS H 1 38 ? -14.981 68.367 53.547 1.00 33.95 42 LYS H C 1
ATOM 7667 O O . LYS H 1 38 ? -14.002 67.946 54.158 1.00 34.10 42 LYS H O 1
ATOM 7673 N N . ALA H 1 39 ? -16.194 67.826 53.685 1.00 34.61 43 ALA H N 1
ATOM 7674 C CA . ALA H 1 39 ? -16.428 66.708 54.589 1.00 34.80 43 ALA H CA 1
ATOM 7675 C C . ALA H 1 39 ? -15.635 65.466 54.174 1.00 35.25 43 ALA H C 1
ATOM 7676 O O . ALA H 1 39 ? -15.217 64.652 55.006 1.00 34.80 43 ALA H O 1
ATOM 7678 N N . LEU H 1 40 ? -15.434 65.316 52.869 1.00 35.25 44 LEU H N 1
ATOM 7679 C CA . LEU H 1 40 ? -14.694 64.175 52.358 1.00 35.00 44 LEU H CA 1
ATOM 7680 C C . LEU H 1 40 ? -13.189 64.357 52.457 1.00 34.42 44 LEU H C 1
ATOM 7681 O O . LEU H 1 40 ? -12.455 63.412 52.809 1.00 35.10 44 LEU H O 1
ATOM 7686 N N . ILE H 1 41 ? -12.733 65.564 52.144 1.00 33.03 45 ILE H N 1
ATOM 7687 C CA . ILE H 1 41 ? -11.296 65.850 52.133 1.00 32.63 45 ILE H CA 1
ATOM 7688 C C . ILE H 1 41 ? -10.657 66.132 53.476 1.00 32.82 45 ILE H C 1
ATOM 7689 O O . ILE H 1 41 ? -9.538 65.674 53.720 1.00 31.21 45 ILE H O 1
ATOM 7694 N N . ASP H 1 42 ? -11.354 66.860 54.358 1.00 32.59 46 ASP H N 1
ATOM 7695 C CA . ASP H 1 42 ? -10.775 67.156 55.668 1.00 34.12 46 ASP H CA 1
ATOM 7696 C C . ASP H 1 42 ? -10.210 65.897 56.368 1.00 34.32 46 ASP H C 1
ATOM 7697 O O . ASP H 1 42 ? -9.098 65.938 56.858 1.00 33.57 46 ASP H O 1
ATOM 7702 N N . PRO H 1 43 ? -10.968 64.763 56.385 1.00 35.24 47 PRO H N 1
ATOM 7703 C CA . PRO H 1 43 ? -10.532 63.506 57.034 1.00 36.58 47 PRO H CA 1
ATOM 7704 C C . PRO H 1 43 ? -9.273 62.882 56.395 1.00 37.43 47 PRO H C 1
ATOM 7705 O O . PRO H 1 43 ? -8.410 62.322 57.083 1.00 36.94 47 PRO H O 1
ATOM 7709 N N A MET H 1 44 ? -9.195 62.973 55.071 0.40 37.70 48 MET H N 1
ATOM 7710 N N B MET H 1 44 ? -9.196 62.966 55.070 0.60 37.48 48 MET H N 1
ATOM 7711 C CA A MET H 1 44 ? -8.052 62.444 54.339 0.40 38.40 48 MET H CA 1
ATOM 7712 C CA B MET H 1 44 ? -8.049 62.433 54.346 0.60 38.10 48 MET H CA 1
ATOM 7713 C C A MET H 1 44 ? -6.856 63.366 54.521 0.40 37.91 48 MET H C 1
ATOM 7714 C C B MET H 1 44 ? -6.855 63.364 54.522 0.60 37.68 48 MET H C 1
ATOM 7715 O O A MET H 1 44 ? -5.719 62.913 54.572 0.40 37.26 48 MET H O 1
ATOM 7716 O O B MET H 1 44 ? -5.717 62.915 54.566 0.60 36.86 48 MET H O 1
ATOM 7725 N N . ARG H 1 45 ? -7.121 64.661 54.638 1.00 37.49 49 ARG H N 1
ATOM 7726 C CA . ARG H 1 45 ? -6.062 65.636 54.843 1.00 37.89 49 ARG H CA 1
ATOM 7727 C C . ARG H 1 45 ? -5.533 65.335 56.250 1.00 37.22 49 ARG H C 1
ATOM 7728 O O . ARG H 1 45 ? -4.324 65.378 56.512 1.00 35.70 49 ARG H O 1
ATOM 7736 N N . SER H 1 46 ? -6.455 64.986 57.149 1.00 36.04 50 SER H N 1
ATOM 7737 C CA . SER H 1 46 ? -6.087 64.672 58.520 1.00 35.43 50 SER H CA 1
ATOM 7738 C C . SER H 1 46 ? -5.204 63.424 58.598 1.00 33.91 50 SER H C 1
ATOM 7739 O O . SER H 1 46 ? -4.138 63.436 59.236 1.00 34.15 50 SER H O 1
ATOM 7742 N N . PHE H 1 47 ? -5.636 62.360 57.929 1.00 32.00 51 PHE H N 1
ATOM 7743 C CA . PHE H 1 47 ? -4.912 61.091 57.935 1.00 30.19 51 PHE H CA 1
ATOM 7744 C C . PHE H 1 47 ? -3.587 61.128 57.176 1.00 30.43 51 PHE H C 1
ATOM 7745 O O . PHE H 1 47 ? -2.634 60.428 57.494 1.00 28.91 51 PHE H O 1
ATOM 7753 N N . SER H 1 48 ? -3.506 61.975 56.174 1.00 29.61 52 SER H N 1
ATOM 7754 C CA . SER H 1 48 ? -2.265 62.029 55.411 1.00 29.79 52 SER H CA 1
ATOM 7755 C C . SER H 1 48 ? -1.186 62.861 56.091 1.00 29.33 52 SER H C 1
ATOM 7756 O O . SER H 1 48 ? -1.511 63.726 56.910 1.00 31.00 52 SER H O 1
ATOM 7759 N N . ASP H 1 49 ? 0.088 62.583 55.799 1.00 27.82 53 ASP H N 1
ATOM 7760 C CA . ASP H 1 49 ? 1.151 63.425 56.333 1.00 27.63 53 ASP H CA 1
ATOM 7761 C C . ASP H 1 49 ? 1.444 64.552 55.328 1.00 27.04 53 ASP H C 1
ATOM 7762 O O . ASP H 1 49 ? 2.363 65.360 55.534 1.00 25.99 53 ASP H O 1
ATOM 7767 N N . ALA H 1 50 ? 0.660 64.616 54.242 1.00 24.95 54 ALA H N 1
ATOM 7768 C CA . ALA H 1 50 ? 0.854 65.699 53.266 1.00 24.87 54 ALA H CA 1
ATOM 7769 C C . ALA H 1 50 ? 0.594 67.073 53.908 1.00 24.76 54 ALA H C 1
ATOM 7770 O O . ALA H 1 50 ? -0.177 67.194 54.882 1.00 26.32 54 ALA H O 1
ATOM 7772 N N . THR H 1 51 ? 1.225 68.110 53.359 1.00 23.48 55 THR H N 1
ATOM 7773 C CA . THR H 1 51 ? 1.047 69.470 53.862 1.00 24.22 55 THR H CA 1
ATOM 7774 C C . THR H 1 51 ? -0.349 69.994 53.501 1.00 24.63 55 THR H C 1
ATOM 7775 O O . THR H 1 51 ? -1.006 70.676 54.303 1.00 25.98 55 THR H O 1
ATOM 7779 N N . TYR H 1 52 ? -0.805 69.701 52.291 1.00 23.60 56 TYR H N 1
ATOM 7780 C CA . TYR H 1 52 ? -2.106 70.202 51.854 1.00 23.10 56 TYR H CA 1
ATOM 7781 C C . TYR H 1 52 ? -2.701 69.334 50.756 1.00 23.71 56 TYR H C 1
ATOM 7782 O O . TYR H 1 52 ? -2.015 68.479 50.168 1.00 21.78 56 TYR H O 1
ATOM 7791 N N . ILE H 1 53 ? -3.990 69.550 50.500 1.00 22.55 57 ILE H N 1
ATOM 7792 C CA . ILE H 1 53 ? -4.679 68.885 49.415 1.00 24.13 57 ILE H CA 1
ATOM 7793 C C . ILE H 1 53 ? -5.538 69.982 48.825 1.00 24.65 57 ILE H C 1
ATOM 7794 O O . ILE H 1 53 ? -6.229 70.709 49.578 1.00 26.35 57 ILE H O 1
ATOM 7799 N N . THR H 1 54 ? -5.495 70.120 47.505 1.00 23.67 58 THR H N 1
ATOM 7800 C CA . THR H 1 54 ? -6.305 71.104 46.787 1.00 23.70 58 THR H CA 1
ATOM 7801 C C . THR H 1 54 ? -7.204 70.330 45.813 1.00 24.03 58 THR H C 1
ATOM 7802 O O . THR H 1 54 ? -6.783 69.330 45.218 1.00 23.41 58 THR H O 1
ATOM 7806 N N . VAL H 1 55 ? -8.472 70.752 45.668 1.00 23.88 59 VAL H N 1
ATOM 7807 C CA . VAL H 1 55 ? -9.358 70.115 44.704 1.00 23.54 59 VAL H CA 1
ATOM 7808 C C . VAL H 1 55 ? -9.844 71.252 43.798 1.00 24.92 59 VAL H C 1
ATOM 7809 O O . VAL H 1 55 ? -10.241 72.322 44.280 1.00 25.88 59 VAL H O 1
ATOM 7813 N N . GLY H 1 56 ? -9.743 71.051 42.493 1.00 24.36 60 GLY H N 1
ATOM 7814 C CA . GLY H 1 56 ? -10.196 72.071 41.555 1.00 25.30 60 GLY H CA 1
ATOM 7815 C C . GLY H 1 56 ? -11.239 71.504 40.603 1.00 25.69 60 GLY H C 1
ATOM 7816 O O . GLY H 1 56 ? -11.336 70.294 40.432 1.00 25.57 60 GLY H O 1
ATOM 7817 N N . ASP H 1 57 ? -12.040 72.378 39.996 1.00 27.19 61 ASP H N 1
ATOM 7818 C CA . ASP H 1 57 ? -13.029 71.914 39.032 1.00 29.09 61 ASP H CA 1
ATOM 7819 C C . ASP H 1 57 ? -12.385 71.818 37.651 1.00 29.92 61 ASP H C 1
ATOM 7820 O O . ASP H 1 57 ? -11.156 71.986 37.509 1.00 29.53 61 ASP H O 1
ATOM 7825 N N . ALA H 1 58 ? -13.184 71.564 36.619 1.00 30.09 62 ALA H N 1
ATOM 7826 C CA . ALA H 1 58 ? -12.626 71.369 35.285 1.00 29.55 62 ALA H CA 1
ATOM 7827 C C . ALA H 1 58 ? -11.848 72.575 34.731 1.00 30.08 62 ALA H C 1
ATOM 7828 O O . ALA H 1 58 ? -10.968 72.421 33.849 1.00 30.21 62 ALA H O 1
ATOM 7830 N N . SER H 1 59 ? -12.144 73.774 35.235 1.00 30.42 63 SER H N 1
ATOM 7831 C CA . SER H 1 59 ? -11.452 74.983 34.784 1.00 31.87 63 SER H CA 1
ATOM 7832 C C . SER H 1 59 ? -10.359 75.427 35.749 1.00 31.31 63 SER H C 1
ATOM 7833 O O . SER H 1 59 ? -9.785 76.505 35.594 1.00 32.72 63 SER H O 1
ATOM 7836 N N . GLY H 1 60 ? -10.086 74.620 36.762 1.00 31.33 64 GLY H N 1
ATOM 7837 C CA . GLY H 1 60 ? -9.052 74.998 37.703 1.00 30.67 64 GLY H CA 1
ATOM 7838 C C . GLY H 1 60 ? -9.508 75.896 38.840 1.00 31.70 64 GLY H C 1
ATOM 7839 O O . GLY H 1 60 ? -8.694 76.381 39.630 1.00 29.89 64 GLY H O 1
ATOM 7840 N N . GLN H 1 61 ? -10.811 76.151 38.931 1.00 30.33 65 GLN H N 1
ATOM 7841 C CA . GLN H 1 61 ? -11.281 76.964 40.045 1.00 31.53 65 GLN H CA 1
ATOM 7842 C C . GLN H 1 61 ? -11.271 76.076 41.286 1.00 29.65 65 GLN H C 1
ATOM 7843 O O . GLN H 1 61 ? -11.798 74.958 41.249 1.00 30.45 65 GLN H O 1
ATOM 7849 N N . ARG H 1 62 ? -10.711 76.554 42.393 1.00 28.61 66 ARG H N 1
ATOM 7850 C CA . ARG H 1 62 ? -10.649 75.717 43.580 1.00 28.51 66 ARG H CA 1
ATOM 7851 C C . ARG H 1 62 ? -11.997 75.439 44.237 1.00 29.84 66 ARG H C 1
ATOM 7852 O O . ARG H 1 62 ? -12.797 76.370 44.440 1.00 31.59 66 ARG H O 1
ATOM 7860 N N . LEU H 1 63 ? -12.256 74.164 44.534 1.00 29.02 67 LEU H N 1
ATOM 7861 C CA . LEU H 1 63 ? -13.479 73.709 45.207 1.00 29.58 67 LEU H CA 1
ATOM 7862 C C . LEU H 1 63 ? -13.098 73.424 46.662 1.00 30.06 67 LEU H C 1
ATOM 7863 O O . LEU H 1 63 ? -13.955 73.347 47.565 1.00 31.11 67 LEU H O 1
ATOM 7868 N N . TYR H 1 64 ? -11.796 73.266 46.903 1.00 29.30 68 TYR H N 1
ATOM 7869 C CA . TYR H 1 64 ? -11.284 73.009 48.244 1.00 28.11 68 TYR H CA 1
ATOM 7870 C C . TYR H 1 64 ? -9.824 73.421 48.341 1.00 28.59 68 TYR H C 1
ATOM 7871 O O . TYR H 1 64 ? -9.046 73.204 47.409 1.00 28.12 68 TYR H O 1
ATOM 7880 N N . HIS H 1 65 ? -9.461 74.023 49.464 1.00 27.76 69 HIS H N 1
ATOM 7881 C CA . HIS H 1 65 ? -8.085 74.439 49.717 1.00 28.59 69 HIS H CA 1
ATOM 7882 C C . HIS H 1 65 ? -7.957 74.524 51.240 1.00 30.13 69 HIS H C 1
ATOM 7883 O O . HIS H 1 65 ? -8.967 74.720 51.957 1.00 31.19 69 HIS H O 1
ATOM 7890 N N . VAL H 1 66 ? -6.748 74.363 51.760 1.00 29.61 70 VAL H N 1
ATOM 7891 C CA . VAL H 1 66 ? -6.580 74.440 53.205 1.00 31.37 70 VAL H CA 1
ATOM 7892 C C . VAL H 1 66 ? -6.870 75.850 53.731 1.00 33.05 70 VAL H C 1
ATOM 7893 O O . VAL H 1 66 ? -7.244 76.002 54.899 1.00 33.76 70 VAL H O 1
ATOM 7897 N N . ASN H 1 67 ? -6.664 76.867 52.896 1.00 34.62 71 ASN H N 1
ATOM 7898 C CA . ASN H 1 67 ? -6.981 78.241 53.272 1.00 36.69 71 ASN H CA 1
ATOM 7899 C C . ASN H 1 67 ? -8.327 78.506 52.595 1.00 37.24 71 ASN H C 1
ATOM 7900 O O . ASN H 1 67 ? -8.423 78.506 51.372 1.00 37.01 71 ASN H O 1
ATOM 7905 N N . PRO H 1 68 ? -9.391 78.735 53.391 1.00 37.43 72 PRO H N 1
ATOM 7906 C CA . PRO H 1 68 ? -10.734 78.995 52.858 1.00 37.31 72 PRO H CA 1
ATOM 7907 C C . PRO H 1 68 ? -10.822 80.126 51.849 1.00 36.98 72 PRO H C 1
ATOM 7908 O O . PRO H 1 68 ? -11.639 80.082 50.940 1.00 35.78 72 PRO H O 1
ATOM 7912 N N . ASP H 1 69 ? -9.994 81.147 52.015 1.00 37.55 73 ASP H N 1
ATOM 7913 C CA . ASP H 1 69 ? -10.035 82.271 51.096 1.00 38.66 73 ASP H CA 1
ATOM 7914 C C . ASP H 1 69 ? -9.662 81.902 49.659 1.00 38.20 73 ASP H C 1
ATOM 7915 O O . ASP H 1 69 ? -10.115 82.546 48.723 1.00 38.44 73 ASP H O 1
ATOM 7920 N N . GLU H 1 70 ? -8.859 80.850 49.480 1.00 36.78 74 GLU H N 1
ATOM 7921 C CA . GLU H 1 70 ? -8.451 80.427 48.139 1.00 36.21 74 GLU H CA 1
ATOM 7922 C C . GLU H 1 70 ? -9.535 79.685 47.357 1.00 35.31 74 GLU H C 1
ATOM 7923 O O . GLU H 1 70 ? -9.390 79.476 46.158 1.00 34.87 74 GLU H O 1
ATOM 7929 N N . ILE H 1 71 ? -10.612 79.279 48.019 1.00 35.77 75 ILE H N 1
ATOM 7930 C CA . ILE H 1 71 ? -11.674 78.557 47.337 1.00 35.72 75 ILE H CA 1
ATOM 7931 C C . ILE H 1 71 ? -12.446 79.525 46.449 1.00 35.94 75 ILE H C 1
ATOM 7932 O O . ILE H 1 71 ? -12.666 80.670 46.821 1.00 37.20 75 ILE H O 1
ATOM 7937 N N . GLY H 1 72 ? -12.839 79.082 45.262 1.00 35.14 76 GLY H N 1
ATOM 7938 C CA . GLY H 1 72 ? -13.553 79.972 44.362 1.00 34.79 76 GLY H CA 1
ATOM 7939 C C . GLY H 1 72 ? -12.575 80.756 43.498 1.00 35.13 76 GLY H C 1
ATOM 7940 O O . GLY H 1 72 ? -12.977 81.415 42.538 1.00 35.95 76 GLY H O 1
ATOM 7941 N N . LYS H 1 73 ? -11.288 80.700 43.839 1.00 33.86 77 LYS H N 1
ATOM 7942 C CA . LYS H 1 73 ? -10.261 81.377 43.046 1.00 33.95 77 LYS H CA 1
ATOM 7943 C C . LYS H 1 73 ? -9.563 80.338 42.146 1.00 32.61 77 LYS H C 1
ATOM 7944 O O . LYS H 1 73 ? -9.586 79.139 42.445 1.00 32.29 77 LYS H O 1
ATOM 7950 N N . SER H 1 74 ? -8.977 80.819 41.056 1.00 32.50 78 SER H N 1
ATOM 7951 C CA . SER H 1 74 ? -8.322 79.966 40.060 1.00 31.96 78 SER H CA 1
ATOM 7952 C C . SER H 1 74 ? -6.914 79.489 40.462 1.00 30.89 78 SER H C 1
ATOM 7953 O O . SER H 1 74 ? -6.141 80.221 41.108 1.00 30.81 78 SER H O 1
ATOM 7956 N N . MET H 1 75 ? -6.613 78.244 40.093 1.00 29.14 79 MET H N 1
ATOM 7957 C CA . MET H 1 75 ? -5.279 77.670 40.306 1.00 27.79 79 MET H CA 1
ATOM 7958 C C . MET H 1 75 ? -4.495 78.277 39.127 1.00 27.11 79 MET H C 1
ATOM 7959 O O . MET H 1 75 ? -4.675 77.856 37.985 1.00 27.73 79 MET H O 1
ATOM 7964 N N . GLU H 1 76 ? -3.637 79.265 39.415 1.00 25.44 80 GLU H N 1
ATOM 7965 C CA . GLU H 1 76 ? -2.877 79.991 38.419 1.00 26.68 80 GLU H CA 1
ATOM 7966 C C . GLU H 1 76 ? -1.410 79.573 38.311 1.00 24.21 80 GLU H C 1
ATOM 7967 O O . GLU H 1 76 ? -0.628 80.226 37.620 1.00 23.63 80 GLU H O 1
ATOM 7973 N N . GLY H 1 77 ? -1.065 78.488 38.998 1.00 23.01 81 GLY H N 1
ATOM 7974 C CA . GLY H 1 77 ? 0.324 78.046 38.979 1.00 22.62 81 GLY H CA 1
ATOM 7975 C C . GLY H 1 77 ? 0.873 77.612 37.632 1.00 21.88 81 GLY H C 1
ATOM 7976 O O . GLY H 1 77 ? 2.092 77.668 37.426 1.00 20.96 81 GLY H O 1
ATOM 7977 N N . GLY H 1 78 ? -0.014 77.164 36.735 1.00 21.20 82 GLY H N 1
ATOM 7978 C CA . GLY H 1 78 ? 0.421 76.748 35.414 1.00 21.12 82 GLY H CA 1
ATOM 7979 C C . GLY H 1 78 ? 0.874 75.302 35.318 1.00 19.57 82 GLY H C 1
ATOM 7980 O O . GLY H 1 78 ? 1.308 74.881 34.229 1.00 19.84 82 GLY H O 1
ATOM 7981 N N . ASP H 1 79 ? 0.786 74.542 36.414 1.00 19.59 83 ASP H N 1
ATOM 7982 C CA . ASP H 1 79 ? 1.225 73.140 36.386 1.00 20.74 83 ASP H CA 1
ATOM 7983 C C . ASP H 1 79 ? 0.065 72.180 36.520 1.00 20.84 83 ASP H C 1
ATOM 7984 O O . ASP H 1 79 ? 0.228 71.032 36.933 1.00 20.74 83 ASP H O 1
ATOM 7989 N N . SER H 1 80 ? -1.133 72.645 36.159 1.00 21.17 84 SER H N 1
ATOM 7990 C CA . SER H 1 80 ? -2.312 71.792 36.250 1.00 21.74 84 SER H CA 1
ATOM 7991 C C . SER H 1 80 ? -2.886 71.409 34.874 1.00 21.36 84 SER H C 1
ATOM 7992 O O . SER H 1 80 ? -3.760 70.527 34.796 1.00 21.59 84 SER H O 1
ATOM 7995 N N . ASP H 1 81 ? -2.362 72.020 33.818 1.00 21.86 85 ASP H N 1
ATOM 7996 C CA . ASP H 1 81 ? -2.897 71.778 32.463 1.00 23.06 85 ASP H CA 1
ATOM 7997 C C . ASP H 1 81 ? -2.813 70.337 32.000 1.00 22.40 85 ASP H C 1
ATOM 7998 O O . ASP H 1 81 ? -3.742 69.797 31.401 1.00 22.59 85 ASP H O 1
ATOM 8003 N N . GLU H 1 82 ? -1.726 69.659 32.311 1.00 21.19 86 GLU H N 1
ATOM 8004 C CA . GLU H 1 82 ? -1.669 68.296 31.810 1.00 20.97 86 GLU H CA 1
ATOM 8005 C C . GLU H 1 82 ? -2.707 67.365 32.431 1.00 20.60 86 GLU H C 1
ATOM 8006 O O . GLU H 1 82 ? -3.136 66.398 31.789 1.00 20.87 86 GLU H O 1
ATOM 8012 N N . ALA H 1 83 ? -3.133 67.643 33.673 1.00 20.11 87 ALA H N 1
ATOM 8013 C CA . ALA H 1 83 ? -4.165 66.832 34.288 1.00 20.89 87 ALA H CA 1
ATOM 8014 C C . ALA H 1 83 ? -5.560 67.297 33.769 1.00 21.89 87 ALA H C 1
ATOM 8015 O O . ALA H 1 83 ? -6.387 66.462 33.379 1.00 21.73 87 ALA H O 1
ATOM 8017 N N . LEU H 1 84 ? -5.784 68.617 33.773 1.00 21.90 88 LEU H N 1
ATOM 8018 C CA . LEU H 1 84 ? -7.088 69.159 33.361 1.00 24.75 88 LEU H CA 1
ATOM 8019 C C . LEU H 1 84 ? -7.424 68.979 31.895 1.00 25.25 88 LEU H C 1
ATOM 8020 O O . LEU H 1 84 ? -8.580 68.676 31.564 1.00 27.42 88 LEU H O 1
ATOM 8025 N N . ILE H 1 85 ? -6.435 69.135 31.029 1.00 25.71 89 ILE H N 1
ATOM 8026 C CA . ILE H 1 85 ? -6.635 69.027 29.592 1.00 25.19 89 ILE H CA 1
ATOM 8027 C C . ILE H 1 85 ? -6.335 67.644 29.039 1.00 25.88 89 ILE H C 1
ATOM 8028 O O . ILE H 1 85 ? -7.130 67.105 28.256 1.00 27.10 89 ILE H O 1
ATOM 8033 N N . ASN H 1 86 ? -5.225 67.045 29.479 1.00 23.62 90 ASN H N 1
ATOM 8034 C CA . ASN H 1 86 ? -4.799 65.758 28.956 1.00 24.37 90 ASN H CA 1
ATOM 8035 C C . ASN H 1 86 ? -4.967 64.524 29.835 1.00 22.06 90 ASN H C 1
ATOM 8036 O O . ASN H 1 86 ? -4.539 63.428 29.473 1.00 23.14 90 ASN H O 1
ATOM 8041 N N . ALA H 1 87 ? -5.610 64.714 30.986 1.00 22.36 91 ALA H N 1
ATOM 8042 C CA . ALA H 1 87 ? -5.939 63.640 31.926 1.00 21.44 91 ALA H CA 1
ATOM 8043 C C . ALA H 1 87 ? -4.718 62.853 32.438 1.00 22.37 91 ALA H C 1
ATOM 8044 O O . ALA H 1 87 ? -4.818 61.667 32.740 1.00 22.30 91 ALA H O 1
ATOM 8046 N N . LYS H 1 88 ? -3.598 63.551 32.553 1.00 21.96 92 LYS H N 1
ATOM 8047 C CA . LYS H 1 88 ? -2.350 62.930 33.025 1.00 21.95 92 LYS H CA 1
ATOM 8048 C C . LYS H 1 88 ? -2.241 63.032 34.553 1.00 21.03 92 LYS H C 1
ATOM 8049 O O . LYS H 1 88 ? -2.783 63.955 35.171 1.00 21.10 92 LYS H O 1
ATOM 8055 N N . SER H 1 89 ? -1.552 62.059 35.159 1.00 19.35 93 SER H N 1
ATOM 8056 C CA . SER H 1 89 ? -1.292 62.060 36.594 1.00 19.65 93 SER H CA 1
ATOM 8057 C C . SER H 1 89 ? 0.240 62.151 36.685 1.00 18.85 93 SER H C 1
ATOM 8058 O O . SER H 1 89 ? 0.965 61.405 35.976 1.00 21.16 93 SER H O 1
ATOM 8061 N N . TYR H 1 90 ? 0.732 63.048 37.544 1.00 18.31 94 TYR H N 1
ATOM 8062 C CA . TYR H 1 90 ? 2.174 63.271 37.592 1.00 18.04 94 TYR H CA 1
ATOM 8063 C C . TYR H 1 90 ? 2.621 63.993 38.856 1.00 19.47 94 TYR H C 1
ATOM 8064 O O . TYR H 1 90 ? 1.795 64.498 39.648 1.00 19.40 94 TYR H O 1
ATOM 8073 N N . VAL H 1 91 ? 3.935 64.061 39.019 1.00 18.11 95 VAL H N 1
ATOM 8074 C CA . VAL H 1 91 ? 4.569 64.789 40.112 1.00 17.59 95 VAL H CA 1
ATOM 8075 C C . VAL H 1 91 ? 5.064 66.129 39.550 1.00 18.76 95 VAL H C 1
ATOM 8076 O O . VAL H 1 91 ? 5.686 66.197 38.487 1.00 19.71 95 VAL H O 1
ATOM 8080 N N A SER H 1 92 ? 4.762 67.202 40.279 0.64 17.86 96 SER H N 1
ATOM 8081 N N B SER H 1 92 ? 4.802 67.215 40.262 0.36 18.61 96 SER H N 1
ATOM 8082 C CA A SER H 1 92 ? 5.155 68.545 39.869 0.64 18.74 96 SER H CA 1
ATOM 8083 C CA B SER H 1 92 ? 5.310 68.490 39.798 0.36 19.31 96 SER H CA 1
ATOM 8084 C C A SER H 1 92 ? 5.770 69.289 41.049 0.64 19.18 96 SER H C 1
ATOM 8085 C C B SER H 1 92 ? 5.859 69.214 41.014 0.36 19.43 96 SER H C 1
ATOM 8086 O O A SER H 1 92 ? 5.501 68.959 42.205 0.64 20.10 96 SER H O 1
ATOM 8087 O O B SER H 1 92 ? 5.638 68.797 42.158 0.36 19.52 96 SER H O 1
ATOM 8092 N N . VAL H 1 93 ? 6.624 70.256 40.761 1.00 18.32 97 VAL H N 1
ATOM 8093 C CA . VAL H 1 93 ? 7.178 71.048 41.860 1.00 19.26 97 VAL H CA 1
ATOM 8094 C C . VAL H 1 93 ? 6.879 72.506 41.576 1.00 18.33 97 VAL H C 1
ATOM 8095 O O . VAL H 1 93 ? 7.058 72.973 40.445 1.00 17.81 97 VAL H O 1
ATOM 8099 N N . ARG H 1 94 ? 6.417 73.229 42.594 1.00 18.19 98 ARG H N 1
ATOM 8100 C CA . ARG H 1 94 ? 6.178 74.647 42.384 1.00 19.09 98 ARG H CA 1
ATOM 8101 C C . ARG H 1 94 ? 5.979 75.346 43.714 1.00 17.96 98 ARG H C 1
ATOM 8102 O O . ARG H 1 94 ? 5.499 74.742 44.700 1.00 18.61 98 ARG H O 1
ATOM 8110 N N . LYS H 1 95 ? 6.309 76.622 43.688 1.00 19.50 99 LYS H N 1
ATOM 8111 C CA . LYS H 1 95 ? 6.100 77.453 44.850 1.00 20.80 99 LYS H CA 1
ATOM 8112 C C . LYS H 1 95 ? 4.777 78.224 44.688 1.00 21.15 99 LYS H C 1
ATOM 8113 O O . LYS H 1 95 ? 4.719 79.251 44.003 1.00 22.84 99 LYS H O 1
ATOM 8119 N N . GLY H 1 96 ? 3.726 77.665 45.277 1.00 21.43 100 GLY H N 1
ATOM 8120 C CA . GLY H 1 96 ? 2.421 78.314 45.318 1.00 21.73 100 GLY H CA 1
ATOM 8121 C C . GLY H 1 96 ? 2.354 79.122 46.611 1.00 23.28 100 GLY H C 1
ATOM 8122 O O . GLY H 1 96 ? 3.381 79.360 47.267 1.00 23.81 100 GLY H O 1
ATOM 8123 N N . SER H 1 97 ? 1.147 79.526 46.993 1.00 24.56 101 SER H N 1
ATOM 8124 C CA . SER H 1 97 ? 0.954 80.325 48.220 1.00 26.53 101 SER H CA 1
ATOM 8125 C C . SER H 1 97 ? 1.517 79.639 49.475 1.00 26.53 101 SER H C 1
ATOM 8126 O O . SER H 1 97 ? 1.945 80.323 50.430 1.00 27.66 101 SER H O 1
ATOM 8129 N N . LEU H 1 98 ? 1.525 78.310 49.476 1.00 25.50 102 LEU H N 1
ATOM 8130 C CA . LEU H 1 98 ? 1.987 77.557 50.648 1.00 26.15 102 LEU H CA 1
ATOM 8131 C C . LEU H 1 98 ? 3.477 77.248 50.668 1.00 26.65 102 LEU H C 1
ATOM 8132 O O . LEU H 1 98 ? 3.940 76.551 51.562 1.00 29.42 102 LEU H O 1
ATOM 8137 N N . GLY H 1 99 ? 4.213 77.771 49.685 1.00 26.77 103 GLY H N 1
ATOM 8138 C CA . GLY H 1 99 ? 5.649 77.560 49.633 1.00 25.39 103 GLY H CA 1
ATOM 8139 C C . GLY H 1 99 ? 6.065 76.506 48.621 1.00 23.79 103 GLY H C 1
ATOM 8140 O O . GLY H 1 99 ? 5.231 75.726 48.155 1.00 24.13 103 GLY H O 1
ATOM 8141 N N . SER H 1 100 ? 7.356 76.498 48.273 1.00 22.47 104 SER H N 1
ATOM 8142 C CA . SER H 1 100 ? 7.871 75.485 47.320 1.00 21.62 104 SER H CA 1
ATOM 8143 C C . SER H 1 100 ? 7.445 74.085 47.799 1.00 21.85 104 SER H C 1
ATOM 8144 O O . SER H 1 100 ? 7.736 73.673 48.923 1.00 21.61 104 SER H O 1
ATOM 8147 N N . SER H 1 101 ? 6.771 73.348 46.933 1.00 21.11 105 SER H N 1
ATOM 8148 C CA . SER H 1 101 ? 6.242 72.058 47.331 1.00 19.53 105 SER H CA 1
ATOM 8149 C C . SER H 1 101 ? 6.202 71.073 46.178 1.00 20.36 105 SER H C 1
ATOM 8150 O O . SER H 1 101 ? 6.128 71.458 45.015 1.00 19.65 105 SER H O 1
ATOM 8153 N N A LEU H 1 102 ? 6.260 69.789 46.517 0.53 20.36 106 LEU H N 1
ATOM 8154 N N B LEU H 1 102 ? 6.287 69.798 46.511 0.47 20.34 106 LEU H N 1
ATOM 8155 C CA A LEU H 1 102 ? 6.185 68.697 45.548 0.53 20.29 106 LEU H CA 1
ATOM 8156 C CA B LEU H 1 102 ? 6.145 68.769 45.509 0.47 20.28 106 LEU H CA 1
ATOM 8157 C C A LEU H 1 102 ? 4.710 68.264 45.546 0.53 21.07 106 LEU H C 1
ATOM 8158 C C B LEU H 1 102 ? 4.657 68.480 45.542 0.47 20.99 106 LEU H C 1
ATOM 8159 O O A LEU H 1 102 ? 4.156 67.907 46.600 0.53 20.85 106 LEU H O 1
ATOM 8160 O O B LEU H 1 102 ? 4.035 68.459 46.608 0.47 20.96 106 LEU H O 1
ATOM 8169 N N . ARG H 1 103 ? 4.082 68.289 44.370 1.00 19.60 107 ARG H N 1
ATOM 8170 C CA . ARG H 1 103 ? 2.660 67.962 44.241 1.00 19.50 107 ARG H CA 1
ATOM 8171 C C . ARG H 1 103 ? 2.449 66.690 43.448 1.00 19.49 107 ARG H C 1
ATOM 8172 O O . ARG H 1 103 ? 3.185 66.455 42.461 1.00 21.51 107 ARG H O 1
ATOM 8180 N N . GLY H 1 104 ? 1.491 65.867 43.889 1.00 17.99 108 GLY H N 1
ATOM 8181 C CA . GLY H 1 104 ? 1.081 64.728 43.100 1.00 19.05 108 GLY H CA 1
ATOM 8182 C C . GLY H 1 104 ? -0.244 65.236 42.547 1.00 20.63 108 GLY H C 1
ATOM 8183 O O . GLY H 1 104 ? -1.105 65.699 43.336 1.00 20.49 108 GLY H O 1
ATOM 8184 N N . LYS H 1 105 ? -0.416 65.176 41.226 1.00 20.45 109 LYS H N 1
ATOM 8185 C CA . LYS H 1 105 ? -1.665 65.669 40.609 1.00 21.87 109 LYS H CA 1
ATOM 8186 C C . LYS H 1 105 ? -2.339 64.599 39.806 1.00 22.12 109 LYS H C 1
ATOM 8187 O O . LYS H 1 105 ? -1.670 63.815 39.133 1.00 21.05 109 LYS H O 1
ATOM 8193 N N . SER H 1 106 ? -3.672 64.558 39.852 1.00 21.33 110 SER H N 1
ATOM 8194 C CA . SER H 1 106 ? -4.397 63.546 39.072 1.00 21.42 110 SER H CA 1
ATOM 8195 C C . SER H 1 106 ? -5.784 64.139 38.738 1.00 23.01 110 SER H C 1
ATOM 8196 O O . SER H 1 106 ? -6.374 64.892 39.538 1.00 22.33 110 SER H O 1
ATOM 8199 N N . PRO H 1 107 ? -6.292 63.817 37.539 1.00 21.46 111 PRO H N 1
ATOM 8200 C CA . PRO H 1 107 ? -7.622 64.360 37.194 1.00 22.37 111 PRO H CA 1
ATOM 8201 C C . PRO H 1 107 ? -8.732 63.600 37.889 1.00 22.59 111 PRO H C 1
ATOM 8202 O O . PRO H 1 107 ? -8.580 62.436 38.254 1.00 22.70 111 PRO H O 1
ATOM 8206 N N . ILE H 1 108 ? -9.866 64.283 38.046 1.00 25.22 112 ILE H N 1
ATOM 8207 C CA . ILE H 1 108 ? -11.088 63.665 38.568 1.00 26.65 112 ILE H CA 1
ATOM 8208 C C . ILE H 1 108 ? -11.889 63.508 37.257 1.00 26.65 112 ILE H C 1
ATOM 8209 O O . ILE H 1 108 ? -11.961 64.458 36.443 1.00 26.04 112 ILE H O 1
ATOM 8214 N N . GLN H 1 109 ? -12.440 62.310 37.036 1.00 27.96 113 GLN H N 1
ATOM 8215 C CA . GLN H 1 109 ? -13.176 62.054 35.787 1.00 30.46 113 GLN H CA 1
ATOM 8216 C C . GLN H 1 109 ? -14.559 61.464 36.020 1.00 31.82 113 GLN H C 1
ATOM 8217 O O . GLN H 1 109 ? -14.800 60.759 37.014 1.00 32.29 113 GLN H O 1
ATOM 8223 N N . ASP H 1 110 ? -15.473 61.775 35.104 1.00 34.93 114 ASP H N 1
ATOM 8224 C CA . ASP H 1 110 ? -16.811 61.199 35.204 1.00 37.85 114 ASP H CA 1
ATOM 8225 C C . ASP H 1 110 ? -16.775 59.824 34.536 1.00 39.14 114 ASP H C 1
ATOM 8226 O O . ASP H 1 110 ? -15.745 59.404 33.984 1.00 38.05 114 ASP H O 1
ATOM 8231 N N . ALA H 1 111 ? -17.906 59.126 34.568 1.00 40.06 115 ALA H N 1
ATOM 8232 C CA . ALA H 1 111 ? -17.996 57.784 33.996 1.00 41.19 115 ALA H CA 1
ATOM 8233 C C . ALA H 1 111 ? -17.537 57.636 32.539 1.00 41.66 115 ALA H C 1
ATOM 8234 O O . ALA H 1 111 ? -17.135 56.553 32.131 1.00 42.34 115 ALA H O 1
ATOM 8236 N N . THR H 1 112 ? -17.565 58.711 31.760 1.00 42.27 116 THR H N 1
ATOM 8237 C CA . THR H 1 112 ? -17.138 58.629 30.361 1.00 42.89 116 THR H CA 1
ATOM 8238 C C . THR H 1 112 ? -15.652 58.875 30.178 1.00 42.86 116 THR H C 1
ATOM 8239 O O . THR H 1 112 ? -15.136 58.749 29.062 1.00 43.26 116 THR H O 1
ATOM 8243 N N . GLY H 1 113 ? -14.963 59.235 31.265 1.00 42.21 117 GLY H N 1
ATOM 8244 C CA . GLY H 1 113 ? -13.534 59.518 31.185 1.00 40.10 117 GLY H CA 1
ATOM 8245 C C . GLY H 1 113 ? -13.268 61.011 31.059 1.00 39.01 117 GLY H C 1
ATOM 8246 O O . GLY H 1 113 ? -12.120 61.479 31.116 1.00 37.28 117 GLY H O 1
ATOM 8247 N N . LYS H 1 114 ? -14.338 61.777 30.883 1.00 37.03 118 LYS H N 1
ATOM 8248 C CA . LYS H 1 114 ? -14.201 63.208 30.739 1.00 35.77 118 LYS H CA 1
ATOM 8249 C C . LYS H 1 114 ? -13.653 63.795 32.034 1.00 33.56 118 LYS H C 1
ATOM 8250 O O . LYS H 1 114 ? -14.093 63.429 33.131 1.00 32.24 118 LYS H O 1
ATOM 8256 N N . VAL H 1 115 ? -12.685 64.693 31.895 1.00 30.52 119 VAL H N 1
ATOM 8257 C CA . VAL H 1 115 ? -12.119 65.324 33.073 1.00 28.93 119 VAL H CA 1
ATOM 8258 C C . VAL H 1 115 ? -13.095 66.362 33.650 1.00 28.71 119 VAL H C 1
ATOM 8259 O O . VAL H 1 115 ? -13.577 67.253 32.928 1.00 29.46 119 VAL H O 1
ATOM 8263 N N . ILE H 1 116 ? -13.397 66.233 34.939 1.00 27.46 120 ILE H N 1
ATOM 8264 C CA . ILE H 1 116 ? -14.285 67.169 35.606 1.00 28.21 120 ILE H CA 1
ATOM 8265 C C . ILE H 1 116 ? -13.599 67.925 36.741 1.00 28.53 120 ILE H C 1
ATOM 8266 O O . ILE H 1 116 ? -14.218 68.758 37.414 1.00 27.73 120 ILE H O 1
ATOM 8271 N N . GLY H 1 117 ? -12.301 67.669 36.940 1.00 26.49 121 GLY H N 1
ATOM 8272 C CA . GLY H 1 117 ? -11.617 68.364 38.002 1.00 25.28 121 GLY H CA 1
ATOM 8273 C C . GLY H 1 117 ? -10.210 67.816 38.204 1.00 23.76 121 GLY H C 1
ATOM 8274 O O . GLY H 1 117 ? -9.685 67.096 37.360 1.00 23.28 121 GLY H O 1
ATOM 8275 N N . ILE H 1 118 ? -9.620 68.192 39.334 1.00 24.57 122 ILE H N 1
ATOM 8276 C CA . ILE H 1 118 ? -8.238 67.790 39.625 1.00 23.16 122 ILE H CA 1
ATOM 8277 C C . ILE H 1 118 ? -8.008 67.721 41.133 1.00 23.11 122 ILE H C 1
ATOM 8278 O O . ILE H 1 118 ? -8.609 68.483 41.919 1.00 23.23 122 ILE H O 1
ATOM 8283 N N . VAL H 1 119 ? -7.149 66.791 41.544 1.00 21.81 123 VAL H N 1
ATOM 8284 C CA . VAL H 1 119 ? -6.742 66.698 42.939 1.00 21.44 123 VAL H CA 1
ATOM 8285 C C . VAL H 1 119 ? -5.219 66.920 42.959 1.00 21.36 123 VAL H C 1
ATOM 8286 O O . VAL H 1 119 ? -4.494 66.382 42.119 1.00 21.57 123 VAL H O 1
ATOM 8290 N N . SER H 1 120 ? -4.764 67.739 43.888 1.00 20.28 124 SER H N 1
ATOM 8291 C CA . SER H 1 120 ? -3.338 68.016 44.065 1.00 21.03 124 SER H CA 1
ATOM 8292 C C . SER H 1 120 ? -2.982 67.769 45.530 1.00 20.88 124 SER H C 1
ATOM 8293 O O . SER H 1 120 ? -3.555 68.382 46.415 1.00 22.94 124 SER H O 1
ATOM 8296 N N . VAL H 1 121 ? -2.050 66.840 45.783 1.00 19.00 125 VAL H N 1
ATOM 8297 C CA . VAL H 1 121 ? -1.644 66.505 47.161 1.00 19.37 125 VAL H CA 1
ATOM 8298 C C . VAL H 1 121 ? -0.225 67.033 47.243 1.00 20.72 125 VAL H C 1
ATOM 8299 O O . VAL H 1 121 ? 0.618 66.628 46.443 1.00 20.24 125 VAL H O 1
ATOM 8303 N N . GLY H 1 122 ? 0.029 67.945 48.184 1.00 19.26 126 GLY H N 1
ATOM 8304 C CA . GLY H 1 122 ? 1.334 68.579 48.227 1.00 19.80 126 GLY H CA 1
ATOM 8305 C C . GLY H 1 122 ? 2.090 68.449 49.528 1.00 20.20 126 GLY H C 1
ATOM 8306 O O . GLY H 1 122 ? 1.503 68.336 50.605 1.00 20.06 126 GLY H O 1
ATOM 8307 N N . TYR H 1 123 ? 3.413 68.407 49.394 1.00 18.38 127 TYR H N 1
ATOM 8308 C CA . TYR H 1 123 ? 4.332 68.355 50.531 1.00 19.76 127 TYR H CA 1
ATOM 8309 C C . TYR H 1 123 ? 5.287 69.538 50.380 1.00 20.68 127 TYR H C 1
ATOM 8310 O O . TYR H 1 123 ? 6.033 69.626 49.390 1.00 19.75 127 TYR H O 1
ATOM 8319 N N A THR H 1 124 ? 5.286 70.457 51.344 0.74 21.84 128 THR H N 1
ATOM 8320 N N B THR H 1 124 ? 5.274 70.470 51.333 0.26 22.11 128 THR H N 1
ATOM 8321 C CA A THR H 1 124 ? 6.193 71.598 51.259 0.74 23.20 128 THR H CA 1
ATOM 8322 C CA B THR H 1 124 ? 6.186 71.612 51.238 0.26 23.58 128 THR H CA 1
ATOM 8323 C C A THR H 1 124 ? 7.598 71.111 51.608 0.74 24.53 128 THR H C 1
ATOM 8324 C C B THR H 1 124 ? 7.585 71.096 51.585 0.26 24.45 128 THR H C 1
ATOM 8325 O O A THR H 1 124 ? 7.822 70.450 52.618 0.74 23.58 128 THR H O 1
ATOM 8326 O O B THR H 1 124 ? 7.792 70.403 52.579 0.26 23.93 128 THR H O 1
ATOM 8333 N N . ILE H 1 125 ? 8.549 71.417 50.744 1.00 24.49 129 ILE H N 1
ATOM 8334 C CA . ILE H 1 125 ? 9.878 70.902 50.943 1.00 26.98 129 ILE H CA 1
ATOM 8335 C C . ILE H 1 125 ? 10.535 71.344 52.249 1.00 28.28 129 ILE H C 1
ATOM 8336 O O . ILE H 1 125 ? 11.222 70.547 52.912 1.00 28.43 129 ILE H O 1
ATOM 8341 N N . GLU H 1 126 ? 10.243 72.567 52.648 1.00 28.99 130 GLU H N 1
ATOM 8342 C CA . GLU H 1 126 ? 10.798 73.115 53.875 1.00 33.26 130 GLU H CA 1
ATOM 8343 C C . GLU H 1 126 ? 10.284 72.320 55.092 1.00 33.16 130 GLU H C 1
ATOM 8344 O O . GLU H 1 126 ? 10.998 72.169 56.076 1.00 34.38 130 GLU H O 1
ATOM 8350 N N . GLN H 1 127 ? 9.085 71.758 55.008 1.00 32.15 131 GLN H N 1
ATOM 8351 C CA . GLN H 1 127 ? 8.549 71.012 56.128 1.00 32.83 131 GLN H CA 1
ATOM 8352 C C . GLN H 1 127 ? 8.921 69.539 56.153 1.00 31.38 131 GLN H C 1
ATOM 8353 O O . GLN H 1 127 ? 8.508 68.835 57.058 1.00 32.34 131 GLN H O 1
ATOM 8359 N N . LEU H 1 128 ? 9.722 69.057 55.206 1.00 29.61 132 LEU H N 1
ATOM 8360 C CA . LEU H 1 128 ? 10.067 67.637 55.255 1.00 31.74 132 LEU H CA 1
ATOM 8361 C C . LEU H 1 128 ? 10.971 67.320 56.469 1.00 32.01 132 LEU H C 1
ATOM 8362 O O . LEU H 1 128 ? 11.839 68.119 56.794 1.00 31.71 132 LEU H O 1
ATOM 8367 N N . GLU H 1 129 ? 10.755 66.180 57.131 1.00 32.45 133 GLU H N 1
ATOM 8368 C CA . GLU H 1 129 ? 11.612 65.737 58.253 1.00 33.82 133 GLU H CA 1
ATOM 8369 C C . GLU H 1 129 ? 12.703 64.918 57.545 1.00 32.37 133 GLU H C 1
ATOM 8370 O O . GLU H 1 129 ? 12.477 63.797 57.095 1.00 31.15 133 GLU H O 1
ATOM 8376 N N . HIS H 1 130 ? 13.902 65.458 57.472 1.00 31.65 134 HIS H N 1
ATOM 8377 C CA . HIS H 1 130 ? 14.953 64.775 56.737 1.00 31.69 134 HIS H CA 1
ATOM 8378 C C . HIS H 1 130 ? 15.473 63.472 57.292 1.00 31.71 134 HIS H C 1
ATOM 8379 O O . HIS H 1 130 ? 15.316 63.197 58.478 1.00 32.59 134 HIS H O 1
ATOM 8386 N N . HIS H 1 131 ? 16.078 62.681 56.416 1.00 30.23 135 HIS H N 1
ATOM 8387 C CA . HIS H 1 131 ? 16.615 61.380 56.778 1.00 30.45 135 HIS H CA 1
ATOM 8388 C C . HIS H 1 131 ? 18.136 61.464 56.857 1.00 33.81 135 HIS H C 1
ATOM 8389 O O . HIS H 1 131 ? 18.844 60.549 56.397 1.00 37.03 135 HIS H O 1
ATOM 8396 N N . GLU I 1 1 ? 25.016 -24.872 71.130 1.00 44.84 5 GLU I N 1
ATOM 8397 C CA . GLU I 1 1 ? 26.006 -25.080 70.025 1.00 43.24 5 GLU I CA 1
ATOM 8398 C C . GLU I 1 1 ? 25.763 -26.392 69.266 1.00 41.80 5 GLU I C 1
ATOM 8399 O O . GLU I 1 1 ? 25.693 -26.381 68.037 1.00 42.63 5 GLU I O 1
ATOM 8401 N N . GLU I 1 2 ? 25.639 -27.514 69.984 1.00 38.63 6 GLU I N 1
ATOM 8402 C CA . GLU I 1 2 ? 25.379 -28.806 69.335 1.00 34.76 6 GLU I CA 1
ATOM 8403 C C . GLU I 1 2 ? 23.942 -28.811 68.780 1.00 30.87 6 GLU I C 1
ATOM 8404 O O . GLU I 1 2 ? 22.994 -28.510 69.497 1.00 28.28 6 GLU I O 1
ATOM 8410 N N . ARG I 1 3 ? 23.787 -29.188 67.521 1.00 26.51 7 ARG I N 1
ATOM 8411 C CA . ARG I 1 3 ? 22.449 -29.197 66.932 1.00 24.88 7 ARG I CA 1
ATOM 8412 C C . ARG I 1 3 ? 22.080 -30.527 66.306 1.00 23.28 7 ARG I C 1
ATOM 8413 O O . ARG I 1 3 ? 22.945 -31.305 65.884 1.00 23.59 7 ARG I O 1
ATOM 8421 N N . LEU I 1 4 ? 20.771 -30.810 66.257 1.00 21.43 8 LEU I N 1
ATOM 8422 C CA . LEU I 1 4 ? 20.271 -31.994 65.571 1.00 19.56 8 LEU I CA 1
ATOM 8423 C C . LEU I 1 4 ? 19.148 -31.441 64.680 1.00 19.63 8 LEU I C 1
ATOM 8424 O O . LEU I 1 4 ? 17.973 -31.321 65.110 1.00 19.85 8 LEU I O 1
ATOM 8429 N N . HIS I 1 5 ? 19.546 -31.036 63.479 1.00 18.40 9 HIS I N 1
ATOM 8430 C CA . HIS I 1 5 ? 18.630 -30.428 62.491 1.00 18.68 9 HIS I CA 1
ATOM 8431 C C . HIS I 1 5 ? 17.678 -29.477 63.187 1.00 18.64 9 HIS I C 1
ATOM 8432 O O . HIS I 1 5 ? 16.466 -29.614 63.117 1.00 18.80 9 HIS I O 1
ATOM 8439 N N . TYR I 1 6 ? 18.275 -28.443 63.787 1.00 18.73 10 TYR I N 1
ATOM 8440 C CA . TYR I 1 6 ? 17.508 -27.474 64.550 1.00 18.52 10 TYR I CA 1
ATOM 8441 C C . TYR I 1 6 ? 16.352 -26.858 63.756 1.00 19.80 10 TYR I C 1
ATOM 8442 O O . TYR I 1 6 ? 15.201 -26.827 64.219 1.00 19.18 10 TYR I O 1
ATOM 8451 N N . GLN I 1 7 ? 16.640 -26.359 62.559 1.00 18.24 11 GLN I N 1
ATOM 8452 C CA . GLN I 1 7 ? 15.556 -25.699 61.808 1.00 18.74 11 GLN I CA 1
ATOM 8453 C C . GLN I 1 7 ? 14.428 -26.654 61.440 1.00 19.00 11 GLN I C 1
ATOM 8454 O O . GLN I 1 7 ? 13.248 -26.262 61.479 1.00 19.79 11 GLN I O 1
ATOM 8460 N N . VAL I 1 8 ? 14.799 -27.869 61.069 1.00 19.66 12 VAL I N 1
ATOM 8461 C CA . VAL I 1 8 ? 13.795 -28.872 60.721 1.00 19.07 12 VAL I CA 1
ATOM 8462 C C . VAL I 1 8 ? 12.922 -29.157 61.941 1.00 19.61 12 VAL I C 1
ATOM 8463 O O . VAL I 1 8 ? 11.702 -29.241 61.837 1.00 19.69 12 VAL I O 1
ATOM 8467 N N . GLY I 1 9 ? 13.546 -29.340 63.102 1.00 18.89 13 GLY I N 1
ATOM 8468 C CA . GLY I 1 9 ? 12.766 -29.599 64.299 1.00 20.59 13 GLY I CA 1
ATOM 8469 C C . GLY I 1 9 ? 11.798 -28.470 64.622 1.00 20.48 13 GLY I C 1
ATOM 8470 O O . GLY I 1 9 ? 10.645 -28.725 65.006 1.00 20.42 13 GLY I O 1
ATOM 8471 N N . GLN I 1 10 ? 12.240 -27.217 64.475 1.00 20.70 14 GLN I N 1
ATOM 8472 C CA . GLN I 1 10 ? 11.367 -26.082 64.774 1.00 21.42 14 GLN I CA 1
ATOM 8473 C C . GLN I 1 10 ? 10.207 -26.043 63.775 1.00 21.65 14 GLN I C 1
ATOM 8474 O O . GLN I 1 10 ? 9.074 -25.728 64.151 1.00 22.34 14 GLN I O 1
ATOM 8480 N N . ARG I 1 11 ? 10.500 -26.336 62.513 1.00 21.57 15 ARG I N 1
ATOM 8481 C CA . ARG I 1 11 ? 9.426 -26.389 61.499 1.00 23.30 15 ARG I CA 1
ATOM 8482 C C . ARG I 1 11 ? 8.418 -27.501 61.824 1.00 22.27 15 ARG I C 1
ATOM 8483 O O . ARG I 1 11 ? 7.220 -27.313 61.691 1.00 22.96 15 ARG I O 1
ATOM 8491 N N . ALA I 1 12 ? 8.901 -28.658 62.271 1.00 21.79 16 ALA I N 1
ATOM 8492 C CA . ALA I 1 12 ? 8.005 -29.775 62.588 1.00 20.62 16 ALA I CA 1
ATOM 8493 C C . ALA I 1 12 ? 7.141 -29.391 63.789 1.00 21.16 16 ALA I C 1
ATOM 8494 O O . ALA I 1 12 ? 5.936 -29.648 63.802 1.00 22.10 16 ALA I O 1
ATOM 8496 N N . LEU I 1 13 ? 7.752 -28.739 64.780 1.00 19.91 17 LEU I N 1
ATOM 8497 C CA . LEU I 1 13 ? 7.023 -28.371 65.991 1.00 20.77 17 LEU I CA 1
ATOM 8498 C C . LEU I 1 13 ? 5.953 -27.331 65.726 1.00 23.12 17 LEU I C 1
ATOM 8499 O O . LEU I 1 13 ? 4.815 -27.473 66.198 1.00 21.99 17 LEU I O 1
ATOM 8504 N N . ILE I 1 14 ? 6.296 -26.288 64.980 1.00 21.49 18 ILE I N 1
ATOM 8505 C CA . ILE I 1 14 ? 5.305 -25.270 64.699 1.00 23.44 18 ILE I CA 1
ATOM 8506 C C . ILE I 1 14 ? 4.121 -25.910 63.945 1.00 22.40 18 ILE I C 1
ATOM 8507 O O . ILE I 1 14 ? 2.962 -25.635 64.259 1.00 23.13 18 ILE I O 1
ATOM 8512 N N . GLN I 1 15 ? 4.399 -26.740 62.943 1.00 20.56 19 GLN I N 1
ATOM 8513 C CA . GLN I 1 15 ? 3.312 -27.381 62.187 1.00 21.06 19 GLN I CA 1
ATOM 8514 C C . GLN I 1 15 ? 2.455 -28.278 63.087 1.00 21.81 19 GLN I C 1
ATOM 8515 O O . GLN I 1 15 ? 1.227 -28.314 62.939 1.00 23.14 19 GLN I O 1
ATOM 8521 N N . ALA I 1 16 ? 3.082 -29.021 64.003 1.00 21.38 20 ALA I N 1
ATOM 8522 C CA . ALA I 1 16 ? 2.299 -29.901 64.884 1.00 22.60 20 ALA I CA 1
ATOM 8523 C C . ALA I 1 16 ? 1.420 -29.073 65.818 1.00 22.51 20 ALA I C 1
ATOM 8524 O O . ALA I 1 16 ? 0.286 -29.457 66.098 1.00 22.76 20 ALA I O 1
ATOM 8526 N N . MET I 1 17 ? 1.930 -27.953 66.323 1.00 22.84 21 MET I N 1
ATOM 8527 C CA . MET I 1 17 ? 1.113 -27.128 67.207 1.00 23.73 21 MET I CA 1
ATOM 8528 C C . MET I 1 17 ? -0.063 -26.556 66.425 1.00 24.90 21 MET I C 1
ATOM 8529 O O . MET I 1 17 ? -1.196 -26.563 66.918 1.00 26.37 21 MET I O 1
ATOM 8534 N N . GLN I 1 18 ? 0.187 -26.109 65.197 1.00 24.76 22 GLN I N 1
ATOM 8535 C CA . GLN I 1 18 ? -0.885 -25.539 64.379 1.00 25.06 22 GLN I CA 1
ATOM 8536 C C . GLN I 1 18 ? -1.974 -26.566 64.032 1.00 25.77 22 GLN I C 1
ATOM 8537 O O . GLN I 1 18 ? -3.177 -26.300 64.160 1.00 26.86 22 GLN I O 1
ATOM 8543 N N . ILE I 1 19 ? -1.544 -27.738 63.600 1.00 24.69 23 ILE I N 1
ATOM 8544 C CA . ILE I 1 19 ? -2.504 -28.775 63.205 1.00 23.78 23 ILE I CA 1
ATOM 8545 C C . ILE I 1 19 ? -3.309 -29.253 64.396 1.00 24.49 23 ILE I C 1
ATOM 8546 O O . ILE I 1 19 ? -4.541 -29.397 64.308 1.00 26.19 23 ILE I O 1
ATOM 8551 N N . SER I 1 20 ? -2.653 -29.486 65.531 1.00 23.63 24 SER I N 1
ATOM 8552 C CA . SER I 1 20 ? -3.359 -29.970 66.723 1.00 23.26 24 SER I CA 1
ATOM 8553 C C . SER I 1 20 ? -4.371 -28.978 67.269 1.00 25.50 24 SER I C 1
ATOM 8554 O O . SER I 1 20 ? -5.285 -29.393 68.007 1.00 25.77 24 SER I O 1
ATOM 8557 N N . ALA I 1 21 ? -4.243 -27.701 66.918 1.00 24.88 25 ALA I N 1
ATOM 8558 C CA . ALA I 1 21 ? -5.157 -26.674 67.412 1.00 27.60 25 ALA I CA 1
ATOM 8559 C C . ALA I 1 21 ? -6.325 -26.403 66.459 1.00 27.93 25 ALA I C 1
ATOM 8560 O O . ALA I 1 21 ? -7.189 -25.583 66.776 1.00 28.84 25 ALA I O 1
ATOM 8562 N N . MET I 1 22 ? -6.354 -27.062 65.306 1.00 29.09 26 MET I N 1
ATOM 8563 C CA . MET I 1 22 ? -7.446 -26.819 64.354 1.00 30.04 26 MET I CA 1
ATOM 8564 C C . MET I 1 22 ? -8.790 -27.289 64.916 1.00 30.67 26 MET I C 1
ATOM 8565 O O . MET I 1 22 ? -8.934 -28.462 65.223 1.00 31.26 26 MET I O 1
ATOM 8570 N N . PRO I 1 23 ? -9.779 -26.377 65.069 1.00 31.10 27 PRO I N 1
ATOM 8571 C CA . PRO I 1 23 ? -11.093 -26.790 65.603 1.00 32.24 27 PRO I CA 1
ATOM 8572 C C . PRO I 1 23 ? -11.697 -27.989 64.882 1.00 32.38 27 PRO I C 1
ATOM 8573 O O . PRO I 1 23 ? -12.292 -28.854 65.522 1.00 33.47 27 PRO I O 1
ATOM 8577 N N . GLU I 1 24 ? -11.569 -28.052 63.556 1.00 34.08 28 GLU I N 1
ATOM 8578 C CA . GLU I 1 24 ? -12.115 -29.192 62.812 1.00 35.95 28 GLU I CA 1
ATOM 8579 C C . GLU I 1 24 ? -11.444 -30.504 63.189 1.00 35.70 28 GLU I C 1
ATOM 8580 O O . GLU I 1 24 ? -12.080 -31.576 63.163 1.00 35.76 28 GLU I O 1
ATOM 8586 N N . LEU I 1 25 ? -10.153 -30.451 63.528 1.00 32.83 29 LEU I N 1
ATOM 8587 C CA . LEU I 1 25 ? -9.484 -31.694 63.895 1.00 31.09 29 LEU I CA 1
ATOM 8588 C C . LEU I 1 25 ? -9.905 -32.089 65.313 1.00 29.87 29 LEU I C 1
ATOM 8589 O O . LEU I 1 25 ? -10.106 -33.271 65.607 1.00 30.99 29 LEU I O 1
ATOM 8594 N N . VAL I 1 26 ? -10.036 -31.105 66.195 1.00 30.86 30 VAL I N 1
ATOM 8595 C CA . VAL I 1 26 ? -10.446 -31.379 67.562 1.00 31.41 30 VAL I CA 1
ATOM 8596 C C . VAL I 1 26 ? -11.805 -32.114 67.509 1.00 33.33 30 VAL I C 1
ATOM 8597 O O . VAL I 1 26 ? -11.991 -33.156 68.152 1.00 32.40 30 VAL I O 1
ATOM 8601 N N . GLU I 1 27 ? -12.725 -31.590 66.698 1.00 34.36 31 GLU I N 1
ATOM 8602 C CA . GLU I 1 27 ? -14.050 -32.202 66.578 1.00 35.39 31 GLU I CA 1
ATOM 8603 C C . GLU I 1 27 ? -13.988 -33.590 65.964 1.00 34.71 31 GLU I C 1
ATOM 8604 O O . GLU I 1 27 ? -14.605 -34.529 66.475 1.00 35.52 31 GLU I O 1
ATOM 8610 N N . ALA I 1 28 ? -13.236 -33.735 64.878 1.00 34.30 32 ALA I N 1
ATOM 8611 C CA . ALA I 1 28 ? -13.132 -35.027 64.226 1.00 33.65 32 ALA I CA 1
ATOM 8612 C C . ALA I 1 28 ? -12.549 -36.078 65.167 1.00 34.51 32 ALA I C 1
ATOM 8613 O O . ALA I 1 28 ? -12.953 -37.245 65.137 1.00 34.42 32 ALA I O 1
ATOM 8615 N N . VAL I 1 29 ? -11.615 -35.671 66.025 1.00 32.95 33 VAL I N 1
ATOM 8616 C CA . VAL I 1 29 ? -11.010 -36.609 66.956 1.00 33.12 33 VAL I CA 1
ATOM 8617 C C . VAL I 1 29 ? -12.004 -36.975 68.053 1.00 34.86 33 VAL I C 1
ATOM 8618 O O . VAL I 1 29 ? -12.089 -38.144 68.458 1.00 35.60 33 VAL I O 1
ATOM 8622 N N . GLN I 1 30 ? -12.728 -35.979 68.558 1.00 37.55 34 GLN I N 1
ATOM 8623 C CA . GLN I 1 30 ? -13.728 -36.239 69.592 1.00 39.91 34 GLN I CA 1
ATOM 8624 C C . GLN I 1 30 ? -14.714 -37.288 69.079 1.00 41.10 34 GLN I C 1
ATOM 8625 O O . GLN I 1 30 ? -15.102 -38.206 69.818 1.00 41.95 34 GLN I O 1
ATOM 8631 N N . LYS I 1 31 ? -15.087 -37.159 67.810 1.00 42.70 35 LYS I N 1
ATOM 8632 C CA . LYS I 1 31 ? -16.041 -38.058 67.173 1.00 44.35 35 LYS I CA 1
ATOM 8633 C C . LYS I 1 31 ? -15.397 -39.300 66.558 1.00 45.27 35 LYS I C 1
ATOM 8634 O O . LYS I 1 31 ? -16.085 -40.174 66.009 1.00 45.94 35 LYS I O 1
ATOM 8640 N N . ARG I 1 32 ? -14.074 -39.382 66.660 1.00 44.87 36 ARG I N 1
ATOM 8641 C CA . ARG I 1 32 ? -13.338 -40.506 66.118 1.00 44.88 36 ARG I CA 1
ATOM 8642 C C . ARG I 1 32 ? -13.740 -40.781 64.681 1.00 44.44 36 ARG I C 1
ATOM 8643 O O . ARG I 1 32 ? -13.866 -41.926 64.253 1.00 44.76 36 ARG I O 1
ATOM 8651 N N . ASP I 1 33 ? -13.921 -39.704 63.933 1.00 44.08 37 ASP I N 1
ATOM 8652 C CA . ASP I 1 33 ? -14.297 -39.789 62.529 1.00 43.43 37 ASP I CA 1
ATOM 8653 C C . ASP I 1 33 ? -13.060 -39.955 61.658 1.00 42.36 37 ASP I C 1
ATOM 8654 O O . ASP I 1 33 ? -12.494 -38.963 61.150 1.00 41.99 37 ASP I O 1
ATOM 8659 N N . LEU I 1 34 ? -12.662 -41.205 61.457 1.00 40.35 38 LEU I N 1
ATOM 8660 C CA . LEU I 1 34 ? -11.472 -41.478 60.668 1.00 38.40 38 LEU I CA 1
ATOM 8661 C C . LEU I 1 34 ? -11.453 -40.867 59.277 1.00 38.01 38 LEU I C 1
ATOM 8662 O O . LEU I 1 34 ? -10.422 -40.328 58.840 1.00 36.76 38 LEU I O 1
ATOM 8667 N N . ALA I 1 35 ? -12.577 -40.945 58.565 1.00 37.07 39 ALA I N 1
ATOM 8668 C CA . ALA I 1 35 ? -12.624 -40.384 57.215 1.00 36.53 39 ALA I CA 1
ATOM 8669 C C . ALA I 1 35 ? -12.459 -38.866 57.227 1.00 35.28 39 ALA I C 1
ATOM 8670 O O . ALA I 1 35 ? -11.810 -38.297 56.357 1.00 35.07 39 ALA I O 1
ATOM 8672 N N . ARG I 1 36 ? -13.064 -38.203 58.208 1.00 36.46 40 ARG I N 1
ATOM 8673 C CA . ARG I 1 36 ? -12.953 -36.756 58.304 1.00 36.57 40 ARG I CA 1
ATOM 8674 C C . ARG I 1 36 ? -11.494 -36.368 58.631 1.00 36.25 40 ARG I C 1
ATOM 8675 O O . ARG I 1 36 ? -10.928 -35.434 58.037 1.00 35.65 40 ARG I O 1
ATOM 8683 N N . ILE I 1 37 ? -10.892 -37.116 59.558 1.00 35.36 41 ILE I N 1
ATOM 8684 C CA . ILE I 1 37 ? -9.499 -36.848 59.929 1.00 33.57 41 ILE I CA 1
ATOM 8685 C C . ILE I 1 37 ? -8.627 -36.988 58.683 1.00 33.13 41 ILE I C 1
ATOM 8686 O O . ILE I 1 37 ? -7.790 -36.123 58.400 1.00 33.23 41 ILE I O 1
ATOM 8691 N N . LYS I 1 38 ? -8.841 -38.051 57.912 1.00 33.71 42 LYS I N 1
ATOM 8692 C CA . LYS I 1 38 ? -8.073 -38.260 56.693 1.00 34.49 42 LYS I CA 1
ATOM 8693 C C . LYS I 1 38 ? -8.280 -37.095 55.713 1.00 34.71 42 LYS I C 1
ATOM 8694 O O . LYS I 1 38 ? -7.331 -36.600 55.092 1.00 34.88 42 LYS I O 1
ATOM 8700 N N . ALA I 1 39 ? -9.523 -36.640 55.590 1.00 35.49 43 ALA I N 1
ATOM 8701 C CA . ALA I 1 39 ? -9.848 -35.544 54.681 1.00 35.11 43 ALA I CA 1
ATOM 8702 C C . ALA I 1 39 ? -9.162 -34.235 55.077 1.00 35.15 43 ALA I C 1
ATOM 8703 O O . ALA I 1 39 ? -8.811 -33.408 54.227 1.00 35.64 43 ALA I O 1
ATOM 8705 N N . LEU I 1 40 ? -8.960 -34.061 56.375 1.00 35.17 44 LEU I N 1
ATOM 8706 C CA . LEU I 1 40 ? -8.323 -32.855 56.899 1.00 34.75 44 LEU I CA 1
ATOM 8707 C C . LEU I 1 40 ? -6.800 -32.927 56.799 1.00 34.55 44 LEU I C 1
ATOM 8708 O O . LEU I 1 40 ? -6.143 -31.948 56.424 1.00 35.15 44 LEU I O 1
ATOM 8713 N N . ILE I 1 41 ? -6.242 -34.088 57.125 1.00 34.44 45 ILE I N 1
ATOM 8714 C CA . ILE I 1 41 ? -4.789 -34.255 57.137 1.00 33.38 45 ILE I CA 1
ATOM 8715 C C . ILE I 1 41 ? -4.130 -34.482 55.789 1.00 33.90 45 ILE I C 1
ATOM 8716 O O . ILE I 1 41 ? -3.055 -33.944 55.522 1.00 33.52 45 ILE I O 1
ATOM 8721 N N . ASP I 1 42 ? -4.767 -35.247 54.907 1.00 34.09 46 ASP I N 1
ATOM 8722 C CA . ASP I 1 42 ? -4.154 -35.491 53.603 1.00 35.23 46 ASP I CA 1
ATOM 8723 C C . ASP I 1 42 ? -3.643 -34.226 52.868 1.00 35.36 46 ASP I C 1
ATOM 8724 O O . ASP I 1 42 ? -2.525 -34.215 52.382 1.00 34.57 46 ASP I O 1
ATOM 8729 N N . PRO I 1 43 ? -4.442 -33.140 52.772 1.00 36.71 47 PRO I N 1
ATOM 8730 C CA . PRO I 1 43 ? -4.032 -31.900 52.081 1.00 37.28 47 PRO I CA 1
ATOM 8731 C C . PRO I 1 43 ? -2.869 -31.156 52.735 1.00 37.13 47 PRO I C 1
ATOM 8732 O O . PRO I 1 43 ? -2.075 -30.489 52.063 1.00 37.04 47 PRO I O 1
ATOM 8736 N N . MET I 1 44 ? -2.793 -31.240 54.050 1.00 37.80 48 MET I N 1
ATOM 8737 C CA . MET I 1 44 ? -1.712 -30.568 54.773 1.00 37.66 48 MET I CA 1
ATOM 8738 C C . MET I 1 44 ? -0.408 -31.319 54.617 1.00 37.66 48 MET I C 1
ATOM 8739 O O . MET I 1 44 ? 0.650 -30.715 54.516 1.00 37.71 48 MET I O 1
ATOM 8744 N N . ARG I 1 45 ? -0.495 -32.642 54.601 1.00 37.51 49 ARG I N 1
ATOM 8745 C CA . ARG I 1 45 ? 0.680 -33.482 54.414 1.00 38.08 49 ARG I CA 1
ATOM 8746 C C . ARG I 1 45 ? 1.180 -33.165 53.009 1.00 38.22 49 ARG I C 1
ATOM 8747 O O . ARG I 1 45 ? 2.381 -33.061 52.751 1.00 37.54 49 ARG I O 1
ATOM 8755 N N . SER I 1 46 ? 0.226 -32.976 52.102 1.00 38.12 50 SER I N 1
ATOM 8756 C CA . SER I 1 46 ? 0.517 -32.661 50.712 1.00 37.31 50 SER I CA 1
ATOM 8757 C C . SER I 1 46 ? 1.230 -31.304 50.562 1.00 35.88 50 SER I C 1
ATOM 8758 O O . SER I 1 46 ? 2.178 -31.157 49.805 1.00 36.24 50 SER I O 1
ATOM 8761 N N . PHE I 1 47 ? 0.756 -30.316 51.310 1.00 34.80 51 PHE I N 1
ATOM 8762 C CA . PHE I 1 47 ? 1.284 -28.943 51.286 1.00 33.06 51 PHE I CA 1
ATOM 8763 C C . PHE I 1 47 ? 2.594 -28.807 52.073 1.00 32.90 51 PHE I C 1
ATOM 8764 O O . PHE I 1 47 ? 3.443 -27.948 51.791 1.00 33.05 51 PHE I O 1
ATOM 8772 N N . SER I 1 48 ? 2.738 -29.668 53.066 1.00 32.76 52 SER I N 1
ATOM 8773 C CA . SER I 1 48 ? 3.945 -29.648 53.886 1.00 32.28 52 SER I CA 1
ATOM 8774 C C . SER I 1 48 ? 5.094 -30.407 53.224 1.00 32.26 52 SER I C 1
ATOM 8775 O O . SER I 1 48 ? 4.873 -31.274 52.374 1.00 34.05 52 SER I O 1
ATOM 8778 N N . ASP I 1 49 ? 6.323 -30.074 53.594 1.00 31.42 53 ASP I N 1
ATOM 8779 C CA . ASP I 1 49 ? 7.449 -30.829 53.071 1.00 29.57 53 ASP I CA 1
ATOM 8780 C C . ASP I 1 49 ? 7.796 -31.934 54.085 1.00 29.25 53 ASP I C 1
ATOM 8781 O O . ASP I 1 49 ? 8.754 -32.665 53.913 1.00 27.22 53 ASP I O 1
ATOM 8786 N N . ALA I 1 50 ? 6.993 -32.058 55.145 1.00 28.69 54 ALA I N 1
ATOM 8787 C CA . ALA I 1 50 ? 7.237 -33.113 56.120 1.00 27.41 54 ALA I CA 1
ATOM 8788 C C . ALA I 1 50 ? 7.131 -34.489 55.470 1.00 27.33 54 ALA I C 1
ATOM 8789 O O . ALA I 1 50 ? 6.401 -34.685 54.474 1.00 28.07 54 ALA I O 1
ATOM 8791 N N . THR I 1 51 ? 7.832 -35.464 56.029 1.00 25.50 55 THR I N 1
ATOM 8792 C CA . THR I 1 51 ? 7.768 -36.833 55.525 1.00 24.59 55 THR I CA 1
ATOM 8793 C C . THR I 1 51 ? 6.433 -37.471 55.855 1.00 25.25 55 THR I C 1
ATOM 8794 O O . THR I 1 51 ? 5.847 -38.190 55.033 1.00 26.65 55 THR I O 1
ATOM 8798 N N . TYR I 1 52 ? 5.947 -37.226 57.065 1.00 24.04 56 TYR I N 1
ATOM 8799 C CA . TYR I 1 52 ? 4.671 -37.827 57.488 1.00 23.36 56 TYR I CA 1
ATOM 8800 C C . TYR I 1 52 ? 4.015 -37.016 58.570 1.00 23.20 56 TYR I C 1
ATOM 8801 O O . TYR I 1 52 ? 4.642 -36.129 59.142 1.00 22.86 56 TYR I O 1
ATOM 8810 N N . ILE I 1 53 ? 2.754 -37.347 58.854 1.00 22.97 57 ILE I N 1
ATOM 8811 C CA . ILE I 1 53 ? 1.992 -36.724 59.947 1.00 24.71 57 ILE I CA 1
ATOM 8812 C C . ILE I 1 53 ? 1.208 -37.897 60.525 1.00 25.51 57 ILE I C 1
ATOM 8813 O O . ILE I 1 53 ? 0.603 -38.705 59.774 1.00 26.59 57 ILE I O 1
ATOM 8818 N N . THR I 1 54 ? 1.281 -38.046 61.846 1.00 24.81 58 THR I N 1
ATOM 8819 C CA . THR I 1 54 ? 0.539 -39.099 62.547 1.00 24.62 58 THR I CA 1
ATOM 8820 C C . THR I 1 54 ? -0.417 -38.417 63.519 1.00 25.24 58 THR I C 1
ATOM 8821 O O . THR I 1 54 ? -0.070 -37.402 64.160 1.00 23.84 58 THR I O 1
ATOM 8825 N N . VAL I 1 55 ? -1.650 -38.933 63.624 1.00 25.45 59 VAL I N 1
ATOM 8826 C CA . VAL I 1 55 ? -2.595 -38.379 64.590 1.00 25.37 59 VAL I CA 1
ATOM 8827 C C . VAL I 1 55 ? -2.998 -39.540 65.486 1.00 25.82 59 VAL I C 1
ATOM 8828 O O . VAL I 1 55 ? -3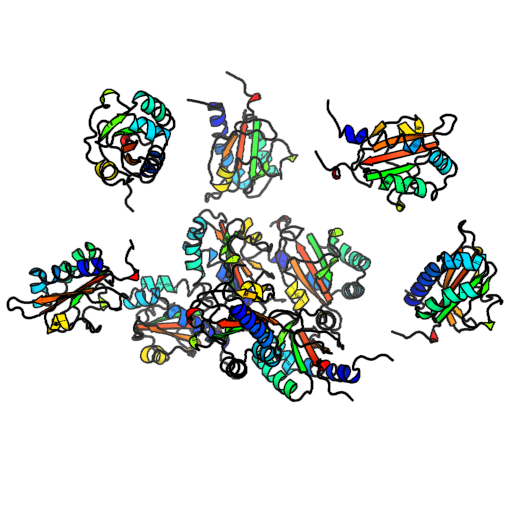.352 -40.613 64.991 1.00 27.16 59 VAL I O 1
ATOM 8832 N N . GLY I 1 56 ? -2.899 -39.340 66.801 1.00 25.96 60 GLY I N 1
ATOM 8833 C CA . GLY I 1 56 ? -3.293 -40.387 67.730 1.00 26.35 60 GLY I CA 1
ATOM 8834 C C . GLY I 1 56 ? -4.373 -39.932 68.690 1.00 26.14 60 GLY I C 1
ATOM 8835 O O . GLY I 1 56 ? -4.562 -38.725 68.893 1.00 25.48 60 GLY I O 1
ATOM 8836 N N . ASP I 1 57 ? -5.113 -40.885 69.287 1.00 27.77 61 ASP I N 1
ATOM 8837 C CA . ASP I 1 57 ? -6.127 -40.500 70.256 1.00 28.12 61 ASP I CA 1
ATOM 8838 C C . ASP I 1 57 ? -5.498 -40.343 71.637 1.00 29.61 61 ASP I C 1
ATOM 8839 O O . ASP I 1 57 ? -4.264 -40.407 71.772 1.00 28.33 61 ASP I O 1
ATOM 8844 N N . ALA I 1 58 ? -6.321 -40.129 72.667 1.00 29.48 62 ALA I N 1
ATOM 8845 C CA . ALA I 1 58 ? -5.812 -39.911 74.007 1.00 29.78 62 ALA I CA 1
ATOM 8846 C C . ALA I 1 58 ? -4.927 -41.027 74.557 1.00 30.32 62 ALA I C 1
ATOM 8847 O O . ALA I 1 58 ? -4.089 -40.780 75.441 1.00 30.60 62 ALA I O 1
ATOM 8849 N N . SER I 1 59 ? -5.086 -42.239 74.040 1.00 31.68 63 SER I N 1
ATOM 8850 C CA . SER I 1 59 ? -4.310 -43.379 74.546 1.00 33.87 63 SER I CA 1
ATOM 8851 C C . SER I 1 59 ? -3.177 -43.751 73.613 1.00 33.98 63 SER I C 1
ATOM 8852 O O . SER I 1 59 ? -2.481 -44.757 73.825 1.00 35.77 63 SER I O 1
ATOM 8855 N N . GLY I 1 60 ? -2.995 -42.945 72.573 1.00 33.70 64 GLY I N 1
ATOM 8856 C CA . GLY I 1 60 ? -1.933 -43.217 71.635 1.00 32.66 64 GLY I CA 1
ATOM 8857 C C . GLY I 1 60 ? -2.324 -44.136 70.497 1.00 32.41 64 GLY I C 1
ATOM 8858 O O . GLY I 1 60 ? -1.452 -44.568 69.752 1.00 31.97 64 GLY I O 1
ATOM 8859 N N . GLN I 1 61 ? -3.615 -44.464 70.348 1.00 31.44 65 GLN I N 1
ATOM 8860 C CA . GLN I 1 61 ? -3.994 -45.335 69.235 1.00 31.65 65 GLN I CA 1
ATOM 8861 C C . GLN I 1 61 ? -4.101 -44.435 68.004 1.00 30.77 65 GLN I C 1
ATOM 8862 O O . GLN I 1 61 ? -4.733 -43.385 68.060 1.00 31.29 65 GLN I O 1
ATOM 8868 N N . ARG I 1 62 ? -3.487 -44.858 66.903 1.00 29.70 66 ARG I N 1
ATOM 8869 C CA . ARG I 1 62 ? -3.471 -44.067 65.674 1.00 29.31 66 ARG I CA 1
ATOM 8870 C C . ARG I 1 62 ? -4.805 -43.891 64.940 1.00 30.96 66 ARG I C 1
ATOM 8871 O O . ARG I 1 62 ? -5.419 -44.884 64.516 1.00 32.50 66 ARG I O 1
ATOM 8879 N N . LEU I 1 63 ? -5.208 -42.632 64.770 1.00 29.95 67 LEU I N 1
ATOM 8880 C CA . LEU I 1 63 ? -6.424 -42.284 64.050 1.00 29.98 67 LEU I CA 1
ATOM 8881 C C . LEU I 1 63 ? -6.034 -41.964 62.599 1.00 30.74 67 LEU I C 1
ATOM 8882 O O . LEU I 1 63 ? -6.877 -41.944 61.682 1.00 31.88 67 LEU I O 1
ATOM 8887 N N . TYR I 1 64 ? -4.738 -41.692 62.373 1.00 29.99 68 TYR I N 1
ATOM 8888 C CA . TYR I 1 64 ? -4.231 -41.403 61.047 1.00 29.03 68 TYR I CA 1
ATOM 8889 C C . TYR I 1 64 ? -2.745 -41.687 60.946 1.00 29.26 68 TYR I C 1
ATOM 8890 O O . TYR I 1 64 ? -1.991 -41.405 61.886 1.00 28.41 68 TYR I O 1
ATOM 8899 N N . HIS I 1 65 ? -2.335 -42.266 59.826 1.00 28.70 69 HIS I N 1
ATOM 8900 C CA . HIS I 1 65 ? -0.928 -42.572 59.575 1.00 29.57 69 HIS I CA 1
ATOM 8901 C C . HIS I 1 65 ? -0.809 -42.654 58.072 1.00 31.35 69 HIS I C 1
ATOM 8902 O O . HIS I 1 65 ? -1.802 -42.952 57.381 1.00 31.43 69 HIS I O 1
ATOM 8909 N N . VAL I 1 66 ? 0.372 -42.358 57.545 1.00 31.15 70 VAL I N 1
ATOM 8910 C CA . VAL I 1 66 ? 0.561 -42.443 56.101 1.00 33.48 70 VAL I CA 1
ATOM 8911 C C . VAL I 1 66 ? 0.388 -43.864 55.549 1.00 34.76 70 VAL I C 1
ATOM 8912 O O . VAL I 1 66 ? 0.041 -44.016 54.387 1.00 35.66 70 VAL I O 1
ATOM 8916 N N A ASN I 1 67 ? 0.655 -44.879 56.368 0.56 36.02 71 ASN I N 1
ATOM 8917 N N B ASN I 1 67 ? 0.672 -44.882 56.356 0.44 35.99 71 ASN I N 1
ATOM 8918 C CA A ASN I 1 67 ? 0.467 -46.278 55.978 0.56 37.56 71 ASN I CA 1
ATOM 8919 C CA B ASN I 1 67 ? 0.481 -46.277 55.951 0.44 37.40 71 ASN I CA 1
ATOM 8920 C C A ASN I 1 67 ? -0.832 -46.682 56.669 0.56 37.82 71 ASN I C 1
ATOM 8921 C C B ASN I 1 67 ? -0.817 -46.687 56.656 0.44 37.74 71 ASN I C 1
ATOM 8922 O O A ASN I 1 67 ? -0.875 -46.828 57.893 0.56 37.30 71 ASN I O 1
ATOM 8923 O O B ASN I 1 67 ? -0.844 -46.846 57.878 0.44 37.38 71 ASN I O 1
ATOM 8932 N N . PRO I 1 68 ? -1.914 -46.854 55.895 1.00 37.81 72 PRO I N 1
ATOM 8933 C CA . PRO I 1 68 ? -3.206 -47.236 56.464 1.00 38.34 72 PRO I CA 1
ATOM 8934 C C . PRO I 1 68 ? -3.158 -48.401 57.436 1.00 38.13 72 PRO I C 1
ATOM 8935 O O . PRO I 1 68 ? -3.928 -48.438 58.389 1.00 38.46 72 PRO I O 1
ATOM 8939 N N . ASP I 1 69 ? -2.265 -49.355 57.202 1.00 38.69 73 ASP I N 1
ATOM 8940 C CA . ASP I 1 69 ? -2.192 -50.508 58.089 1.00 39.31 73 ASP I CA 1
ATOM 8941 C C . ASP I 1 69 ? -1.790 -50.161 59.518 1.00 39.44 73 ASP I C 1
ATOM 8942 O O . ASP I 1 69 ? -1.920 -50.994 60.419 1.00 39.42 73 ASP I O 1
ATOM 8947 N N . GLU I 1 70 ? -1.307 -48.941 59.733 1.00 38.34 74 GLU I N 1
ATOM 8948 C CA . GLU I 1 70 ? -0.902 -48.539 61.076 1.00 37.92 74 GLU I CA 1
ATOM 8949 C C . GLU I 1 70 ? -2.033 -47.875 61.851 1.00 37.32 74 GLU I C 1
ATOM 8950 O O . GLU I 1 70 ? -1.913 -47.671 63.057 1.00 35.96 74 GLU I O 1
ATOM 8956 N N . ILE I 1 71 ? -3.128 -47.528 61.171 1.00 36.75 75 ILE I N 1
ATOM 8957 C CA . ILE I 1 71 ? -4.276 -46.911 61.847 1.00 36.41 75 ILE I CA 1
ATOM 8958 C C . ILE I 1 71 ? -4.966 -47.956 62.744 1.00 36.04 75 ILE I C 1
ATOM 8959 O O . ILE I 1 71 ? -5.146 -49.104 62.330 1.00 36.46 75 ILE I O 1
ATOM 8964 N N . GLY I 1 72 ? -5.331 -47.582 63.973 1.00 35.00 76 GLY I N 1
ATOM 8965 C CA . GLY I 1 72 ? -5.964 -48.530 64.882 1.00 34.38 76 GLY I CA 1
ATOM 8966 C C . GLY I 1 72 ? -4.939 -49.237 65.759 1.00 34.84 76 GLY I C 1
ATOM 8967 O O . GLY I 1 72 ? -5.286 -49.911 66.737 1.00 35.73 76 GLY I O 1
ATOM 8968 N N . LYS I 1 73 ? -3.659 -49.076 65.417 1.00 34.60 77 LYS I N 1
ATOM 8969 C CA . LYS I 1 73 ? -2.595 -49.672 66.210 1.00 34.51 77 LYS I CA 1
ATOM 8970 C C . LYS I 1 73 ? -2.014 -48.598 67.120 1.00 34.01 77 LYS I C 1
ATOM 8971 O O . LYS I 1 73 ? -2.192 -47.398 66.869 1.00 32.61 77 LYS I O 1
ATOM 8977 N N . SER I 1 74 ? -1.333 -49.036 68.173 1.00 33.65 78 SER I N 1
ATOM 8978 C CA . SER I 1 74 ? -0.791 -48.108 69.152 1.00 32.58 78 SER I CA 1
ATOM 8979 C C . SER I 1 74 ? 0.580 -47.539 68.797 1.00 30.40 78 SER I C 1
ATOM 8980 O O . SER I 1 74 ? 1.414 -48.206 68.181 1.00 30.23 78 SER I O 1
ATOM 8983 N N . MET I 1 75 ? 0.764 -46.275 69.173 1.00 28.92 79 MET I N 1
ATOM 8984 C CA . MET I 1 75 ? 2.047 -45.577 68.984 1.00 28.20 79 MET I CA 1
ATOM 8985 C C . MET I 1 75 ? 2.886 -46.117 70.146 1.00 26.68 79 MET I C 1
ATOM 8986 O O . MET I 1 75 ? 2.694 -45.717 71.304 1.00 27.63 79 MET I O 1
ATOM 8991 N N . GLU I 1 76 ? 3.804 -47.026 69.842 1.00 26.98 80 GLU I N 1
ATOM 8992 C CA . GLU I 1 76 ? 4.604 -47.636 70.895 1.00 26.93 80 GLU I CA 1
ATOM 8993 C C . GLU I 1 76 ? 6.043 -47.174 71.008 1.00 25.23 80 GLU I C 1
ATOM 8994 O O . GLU I 1 76 ? 6.853 -47.798 71.699 1.00 24.51 80 GLU I O 1
ATOM 9000 N N . GLY I 1 77 ? 6.345 -46.089 70.315 1.00 23.83 81 GLY I N 1
ATOM 9001 C CA . GLY I 1 77 ? 7.711 -45.568 70.328 1.00 22.99 81 GLY I CA 1
ATOM 9002 C C . GLY I 1 77 ? 8.175 -45.059 71.680 1.00 21.38 81 GLY I C 1
ATOM 9003 O O . GLY I 1 77 ? 9.385 -44.977 71.923 1.00 21.39 81 GLY I O 1
ATOM 9004 N N . GLY I 1 78 ? 7.248 -44.694 72.559 1.00 21.21 82 GLY I N 1
ATOM 9005 C CA . GLY I 1 78 ? 7.645 -44.235 73.868 1.00 20.52 82 GLY I CA 1
ATOM 9006 C C . GLY I 1 78 ? 7.981 -42.767 73.995 1.00 19.49 82 GLY I C 1
ATOM 9007 O O . GLY I 1 78 ? 8.371 -42.327 75.092 1.00 20.24 82 GLY I O 1
ATOM 9008 N N . ASP I 1 79 ? 7.832 -42.012 72.903 1.00 19.90 83 ASP I N 1
ATOM 9009 C CA . ASP I 1 79 ? 8.144 -40.580 72.973 1.00 19.97 83 ASP I CA 1
ATOM 9010 C C . ASP I 1 79 ? 6.892 -39.713 72.820 1.00 20.82 83 ASP I C 1
ATOM 9011 O O . ASP I 1 79 ? 6.977 -38.545 72.403 1.00 21.32 83 ASP I O 1
ATOM 9016 N N . SER I 1 80 ? 5.728 -40.282 73.162 1.00 21.21 84 SER I N 1
ATOM 9017 C CA . SER I 1 80 ? 4.486 -39.517 73.091 1.00 21.61 84 SER I CA 1
ATOM 9018 C C . SER I 1 80 ? 3.905 -39.191 74.465 1.00 21.44 84 SER I C 1
ATOM 9019 O O . SER I 1 80 ? 2.963 -38.373 74.571 1.00 20.78 84 SER I O 1
ATOM 9022 N N . ASP I 1 81 ? 4.481 -39.754 75.523 1.00 22.14 85 ASP I N 1
ATOM 9023 C CA . ASP I 1 81 ? 3.926 -39.527 76.851 1.00 23.67 85 ASP I CA 1
ATOM 9024 C C . ASP I 1 81 ? 3.849 -38.097 77.333 1.00 22.83 85 ASP I C 1
ATOM 9025 O O . ASP I 1 81 ? 2.852 -37.678 77.930 1.00 22.05 85 ASP I O 1
ATOM 9030 N N . GLU I 1 82 ? 4.875 -37.298 77.069 1.00 21.10 86 GLU I N 1
ATOM 9031 C CA . GLU I 1 82 ? 4.829 -35.951 77.577 1.00 21.09 86 GLU I CA 1
ATOM 9032 C C . GLU I 1 82 ? 3.719 -35.125 76.955 1.00 20.50 86 GLU I C 1
ATOM 9033 O O . GLU I 1 82 ? 3.213 -34.182 77.601 1.00 21.27 86 GLU I O 1
ATOM 9039 N N . ALA I 1 83 ? 3.349 -35.447 75.719 1.00 19.68 87 ALA I N 1
ATOM 9040 C CA . ALA I 1 83 ? 2.242 -34.739 75.090 1.00 21.06 87 ALA I CA 1
ATOM 9041 C C . ALA I 1 83 ? 0.912 -35.329 75.599 1.00 21.71 87 ALA I C 1
ATOM 9042 O O . ALA I 1 83 ? 0.015 -34.582 76.002 1.00 22.75 87 ALA I O 1
ATOM 9044 N N . LEU I 1 84 ? 0.787 -36.649 75.549 1.00 22.97 88 LEU I N 1
ATOM 9045 C CA . LEU I 1 84 ? -0.479 -37.311 75.956 1.00 24.28 88 LEU I CA 1
ATOM 9046 C C . LEU I 1 84 ? -0.826 -37.171 77.427 1.00 26.11 88 LEU I C 1
ATOM 9047 O O . LEU I 1 84 ? -2.009 -36.987 77.773 1.00 27.21 88 LEU I O 1
ATOM 9052 N N . ILE I 1 85 ? 0.180 -37.218 78.288 1.00 24.68 89 ILE I N 1
ATOM 9053 C CA . ILE I 1 85 ? -0.044 -37.120 79.724 1.00 26.23 89 ILE I CA 1
ATOM 9054 C C . ILE I 1 85 ? 0.155 -35.724 80.286 1.00 26.66 89 ILE I C 1
ATOM 9055 O O . ILE I 1 85 ? -0.655 -35.241 81.108 1.00 28.25 89 ILE I O 1
ATOM 9060 N N . ASN I 1 86 ? 1.230 -35.050 79.864 1.00 25.63 90 ASN I N 1
ATOM 9061 C CA . ASN I 1 86 ? 1.525 -33.739 80.395 1.00 23.94 90 ASN I CA 1
ATOM 9062 C C . ASN I 1 86 ? 1.255 -32.523 79.500 1.00 23.21 90 ASN I C 1
ATOM 9063 O O . ASN I 1 86 ? 1.596 -31.384 79.853 1.00 23.37 90 ASN I O 1
ATOM 9068 N N . ALA I 1 87 ? 0.612 -32.775 78.367 1.00 23.14 91 ALA I N 1
ATOM 9069 C CA . ALA I 1 87 ? 0.227 -31.709 77.435 1.00 23.59 91 ALA I CA 1
ATOM 9070 C C . ALA I 1 87 ? 1.385 -30.826 76.959 1.00 23.36 91 ALA I C 1
ATOM 9071 O O . ALA I 1 87 ? 1.199 -29.634 76.682 1.00 24.32 91 ALA I O 1
ATOM 9073 N N . LYS I 1 88 ? 2.585 -31.413 76.881 1.00 22.33 92 LYS I N 1
ATOM 9074 C CA . LYS I 1 88 ? 3.737 -30.666 76.398 1.00 21.30 92 LYS I CA 1
ATOM 9075 C C . LYS I 1 88 ? 3.868 -30.761 74.856 1.00 20.25 92 LYS I C 1
ATOM 9076 O O . LYS I 1 88 ? 3.420 -31.746 74.247 1.00 20.77 92 LYS I O 1
ATOM 9082 N N . SER I 1 89 ? 4.493 -29.746 74.256 1.00 20.19 93 SER I N 1
ATOM 9083 C CA . SER I 1 89 ? 4.768 -29.728 72.804 1.00 21.40 93 SER I CA 1
ATOM 9084 C C . SER I 1 89 ? 6.288 -29.706 72.715 1.00 20.22 93 SER I C 1
ATOM 9085 O O . SER I 1 89 ? 6.928 -28.916 73.433 1.00 20.42 93 SER I O 1
ATOM 9088 N N . TYR I 1 90 ? 6.877 -30.526 71.835 1.00 19.96 94 TYR I N 1
ATOM 9089 C CA . TYR I 1 90 ? 8.340 -30.618 71.815 1.00 19.61 94 TYR I CA 1
ATOM 9090 C C . TYR I 1 90 ? 8.852 -31.299 70.551 1.00 19.30 94 TYR I C 1
ATOM 9091 O O . TYR I 1 90 ? 8.085 -31.871 69.747 1.00 18.39 94 TYR I O 1
ATOM 9100 N N . VAL I 1 91 ? 10.174 -31.259 70.414 1.00 18.45 95 VAL I N 1
ATOM 9101 C CA . VAL I 1 91 ? 10.840 -31.937 69.327 1.00 19.32 95 VAL I CA 1
ATOM 9102 C C . VAL I 1 91 ? 11.422 -33.235 69.902 1.00 19.27 95 VAL I C 1
ATOM 9103 O O . VAL I 1 91 ? 12.015 -33.240 70.978 1.00 21.50 95 VAL I O 1
ATOM 9107 N N A SER I 1 92 ? 11.209 -34.331 69.183 0.68 18.12 96 SER I N 1
ATOM 9108 N N B SER I 1 92 ? 11.254 -34.335 69.184 0.32 19.31 96 SER I N 1
ATOM 9109 C CA A SER I 1 92 ? 11.688 -35.648 69.575 0.68 18.33 96 SER I CA 1
ATOM 9110 C CA B SER I 1 92 ? 11.821 -35.600 69.616 0.32 19.52 96 SER I CA 1
ATOM 9111 C C A SER I 1 92 ? 12.374 -36.327 68.376 0.68 18.31 96 SER I C 1
ATOM 9112 C C B SER I 1 92 ? 12.438 -36.271 68.397 0.32 19.13 96 SER I C 1
ATOM 9113 O O A SER I 1 92 ? 12.112 -35.975 67.226 0.68 18.93 96 SER I O 1
ATOM 9114 O O B SER I 1 92 ? 12.183 -35.873 67.260 0.32 19.31 96 SER I O 1
ATOM 9119 N N . VAL I 1 93 ? 13.287 -37.261 68.641 1.00 17.81 97 VAL I N 1
ATOM 9120 C CA . VAL I 1 93 ? 13.935 -37.991 67.537 1.00 18.78 97 VAL I CA 1
ATOM 9121 C C . VAL I 1 93 ? 13.752 -39.475 67.801 1.00 19.22 97 VAL I C 1
ATOM 9122 O O . VAL I 1 93 ? 13.951 -39.940 68.940 1.00 19.24 97 VAL I O 1
ATOM 9126 N N . ARG I 1 94 ? 13.317 -40.224 66.781 1.00 19.07 98 ARG I N 1
ATOM 9127 C CA . ARG I 1 94 ? 13.212 -41.665 66.994 1.00 19.31 98 ARG I CA 1
ATOM 9128 C C . ARG I 1 94 ? 13.081 -42.373 65.677 1.00 20.69 98 ARG I C 1
ATOM 9129 O O . ARG I 1 94 ? 12.600 -41.798 64.684 1.00 20.59 98 ARG I O 1
ATOM 9137 N N . LYS I 1 95 ? 13.557 -43.610 65.684 1.00 20.58 99 LYS I N 1
ATOM 9138 C CA . LYS I 1 95 ? 13.431 -44.467 64.515 1.00 21.72 99 LYS I CA 1
ATOM 9139 C C . LYS I 1 95 ? 12.173 -45.344 64.667 1.00 21.76 99 LYS I C 1
ATOM 9140 O O . LYS I 1 95 ? 12.188 -46.398 65.330 1.00 22.45 99 LYS I O 1
ATOM 9146 N N . GLY I 1 96 ? 11.073 -44.857 64.080 1.00 21.99 100 GLY I N 1
ATOM 9147 C CA . GLY I 1 96 ? 9.832 -45.626 64.046 1.00 23.10 100 GLY I CA 1
ATOM 9148 C C . GLY I 1 96 ? 9.846 -46.426 62.737 1.00 24.40 100 GLY I C 1
ATOM 9149 O O . GLY I 1 96 ? 10.896 -46.548 62.089 1.00 24.03 100 GLY I O 1
ATOM 9150 N N . SER I 1 97 ? 8.678 -46.922 62.336 1.00 25.29 101 SER I N 1
ATOM 9151 C CA . SER I 1 97 ? 8.535 -47.707 61.106 1.00 26.35 101 SER I CA 1
ATOM 9152 C C . SER I 1 97 ? 9.027 -46.967 59.872 1.00 26.18 101 SER I C 1
ATOM 9153 O O . SER I 1 97 ? 9.493 -47.595 58.923 1.00 26.57 101 SER I O 1
ATOM 9156 N N . LEU I 1 98 ? 8.959 -45.639 59.890 1.00 25.50 102 LEU I N 1
ATOM 9157 C CA . LEU I 1 98 ? 9.349 -44.857 58.732 1.00 25.78 102 LEU I CA 1
ATOM 9158 C C . LEU I 1 98 ? 10.813 -44.416 58.698 1.00 26.22 102 LEU I C 1
ATOM 9159 O O . LEU I 1 98 ? 11.229 -43.671 57.799 1.00 27.81 102 LEU I O 1
ATOM 9164 N N . GLY I 1 99 ? 11.604 -44.882 59.666 1.00 26.03 103 GLY I N 1
ATOM 9165 C CA . GLY I 1 99 ? 13.011 -44.507 59.677 1.00 24.18 103 GLY I CA 1
ATOM 9166 C C . GLY I 1 99 ? 13.327 -43.440 60.727 1.00 23.73 103 GLY I C 1
ATOM 9167 O O . GLY I 1 99 ? 12.426 -42.764 61.243 1.00 24.69 103 GLY I O 1
ATOM 9168 N N . SER I 1 100 ? 14.609 -43.293 61.052 1.00 23.01 104 SER I N 1
ATOM 9169 C CA . SER I 1 100 ? 15.017 -42.289 62.053 1.00 22.45 104 SER I CA 1
ATOM 9170 C C . SER I 1 100 ? 14.524 -40.924 61.613 1.00 22.61 104 SER I C 1
ATOM 9171 O O . SER I 1 100 ? 14.891 -40.431 60.542 1.00 23.72 104 SER I O 1
ATOM 9174 N N . SER I 1 101 ? 13.699 -40.306 62.446 1.00 20.47 105 SER I N 1
ATOM 9175 C CA . SER I 1 101 ? 13.103 -39.021 62.079 1.00 20.19 105 SER I CA 1
ATOM 9176 C C . SER I 1 101 ? 12.987 -38.031 63.209 1.00 20.31 105 SER I C 1
ATOM 9177 O O . SER I 1 101 ? 12.895 -38.430 64.379 1.00 19.72 105 SER I O 1
ATOM 9180 N N . LEU I 1 102 ? 12.998 -36.755 62.865 1.00 19.32 106 LEU I N 1
ATOM 9181 C CA . LEU I 1 102 ? 12.778 -35.707 63.874 1.00 20.53 106 LEU I CA 1
ATOM 9182 C C . LEU I 1 102 ? 11.273 -35.513 63.873 1.00 21.10 106 LEU I C 1
ATOM 9183 O O . LEU I 1 102 ? 10.677 -35.422 62.780 1.00 23.69 106 LEU I O 1
ATOM 9188 N N . ARG I 1 103 ? 10.666 -35.446 65.053 1.00 19.67 107 ARG I N 1
ATOM 9189 C CA . ARG I 1 103 ? 9.224 -35.241 65.189 1.00 20.21 107 ARG I CA 1
ATOM 9190 C C . ARG I 1 103 ? 8.908 -33.988 65.953 1.00 20.52 107 ARG I C 1
ATOM 9191 O O . ARG I 1 103 ? 9.577 -33.689 66.952 1.00 23.48 107 ARG I O 1
ATOM 9199 N N . GLY I 1 104 ? 7.870 -33.276 65.522 1.00 18.93 108 GLY I N 1
ATOM 9200 C CA . GLY I 1 104 ? 7.369 -32.153 66.286 1.00 19.45 108 GLY I CA 1
ATOM 9201 C C . GLY I 1 104 ? 6.072 -32.758 66.854 1.00 21.09 108 GLY I C 1
ATOM 9202 O O . GLY I 1 104 ? 5.244 -33.273 66.066 1.00 19.54 108 GLY I O 1
ATOM 9203 N N . LYS I 1 105 ? 5.888 -32.737 68.176 1.00 20.90 109 LYS I N 1
ATOM 9204 C CA . LYS I 1 105 ? 4.681 -33.329 68.774 1.00 21.12 109 LYS I CA 1
ATOM 9205 C C . LYS I 1 105 ? 3.911 -32.311 69.577 1.00 21.31 109 LYS I C 1
ATOM 9206 O O . LYS I 1 105 ? 4.493 -31.470 70.239 1.00 20.32 109 LYS I O 1
ATOM 9212 N N . SER I 1 106 ? 2.575 -32.373 69.533 1.00 20.40 110 SER I N 1
ATOM 9213 C CA . SER I 1 106 ? 1.776 -31.423 70.321 1.00 20.27 110 SER I CA 1
ATOM 9214 C C . SER I 1 106 ? 0.447 -32.104 70.630 1.00 21.69 110 SER I C 1
ATOM 9215 O O . SER I 1 106 ? -0.081 -32.811 69.781 1.00 21.89 110 SER I O 1
ATOM 9218 N N . PRO I 1 107 ? -0.084 -31.903 71.837 1.00 21.49 111 PRO I N 1
ATOM 9219 C CA . PRO I 1 107 ? -1.368 -32.552 72.167 1.00 22.04 111 PRO I CA 1
ATOM 9220 C C . PRO I 1 107 ? -2.533 -31.884 71.460 1.00 23.01 111 PRO I C 1
ATOM 9221 O O . PRO I 1 107 ? -2.462 -30.699 71.107 1.00 22.64 111 PRO I O 1
ATOM 9225 N N . ILE I 1 108 ? -3.599 -32.666 71.270 1.00 24.60 112 ILE I N 1
ATOM 9226 C CA . ILE I 1 108 ? -4.859 -32.147 70.724 1.00 25.80 112 ILE I CA 1
ATOM 9227 C C . ILE I 1 108 ? -5.673 -31.995 72.040 1.00 27.37 112 ILE I C 1
ATOM 9228 O O . ILE I 1 108 ? -5.713 -32.921 72.856 1.00 26.21 112 ILE I O 1
ATOM 9233 N N . GLN I 1 109 ? -6.263 -30.827 72.274 1.00 28.88 113 GLN I N 1
ATOM 9234 C CA . GLN I 1 109 ? -7.024 -30.619 73.513 1.00 31.40 113 GLN I CA 1
ATOM 9235 C C . GLN I 1 109 ? -8.443 -30.170 73.248 1.00 34.17 113 GLN I C 1
ATOM 9236 O O . GLN I 1 109 ? -8.705 -29.479 72.251 1.00 34.21 113 GLN I O 1
ATOM 9242 N N . ASP I 1 110 ? -9.373 -30.565 74.125 1.00 36.78 114 ASP I N 1
ATOM 9243 C CA . ASP I 1 110 ? -10.757 -30.107 73.957 1.00 38.65 114 ASP I CA 1
ATOM 9244 C C . ASP I 1 110 ? -10.869 -28.716 74.603 1.00 39.99 114 ASP I C 1
ATOM 9245 O O . ASP I 1 110 ? -9.896 -28.179 75.132 1.00 39.56 114 ASP I O 1
ATOM 9250 N N . ALA I 1 111 ? -12.073 -28.149 74.593 1.00 41.54 115 ALA I N 1
ATOM 9251 C CA . ALA I 1 111 ? -12.295 -26.814 75.143 1.00 43.22 115 ALA I CA 1
ATOM 9252 C C . ALA I 1 111 ? -11.855 -26.615 76.589 1.00 43.73 115 ALA I C 1
ATOM 9253 O O . ALA I 1 111 ? -11.495 -25.503 76.984 1.00 44.33 115 ALA I O 1
ATOM 9255 N N . THR I 1 112 ? -11.877 -27.678 77.386 1.00 44.37 116 THR I N 1
ATOM 9256 C CA . THR I 1 112 ? -11.466 -27.542 78.781 1.00 45.15 116 THR I CA 1
ATOM 9257 C C . THR I 1 112 ? -9.957 -27.630 78.939 1.00 44.86 116 THR I C 1
ATOM 9258 O O . THR I 1 112 ? -9.416 -27.330 80.012 1.00 45.00 116 THR I O 1
ATOM 9262 N N . GLY I 1 113 ? -9.284 -28.047 77.866 1.00 42.95 117 GLY I N 1
ATOM 9263 C CA . GLY I 1 113 ? -7.840 -28.175 77.908 1.00 41.02 117 GLY I CA 1
ATOM 9264 C C . GLY I 1 113 ? -7.437 -29.620 78.123 1.00 39.56 117 GLY I C 1
ATOM 9265 O O . GLY I 1 113 ? -6.244 -29.942 78.156 1.00 39.30 117 GLY I O 1
ATOM 9266 N N . LYS I 1 114 ? -8.429 -30.490 78.281 1.00 37.44 118 LYS I N 1
ATOM 9267 C CA . LYS I 1 114 ? -8.168 -31.901 78.486 1.00 37.03 118 LYS I CA 1
ATOM 9268 C C . LYS I 1 114 ? -7.510 -32.483 77.224 1.00 34.58 118 LYS I C 1
ATOM 9269 O O . LYS I 1 114 ? -7.939 -32.206 76.100 1.00 34.46 118 LYS I O 1
ATOM 9275 N N . VAL I 1 115 ? -6.455 -33.276 77.399 1.00 32.30 119 VAL I N 1
ATOM 9276 C CA . VAL I 1 115 ? -5.802 -33.847 76.229 1.00 29.95 119 VAL I CA 1
ATOM 9277 C C . VAL I 1 115 ? -6.653 -34.952 75.659 1.00 29.48 119 VAL I C 1
ATOM 9278 O O . VAL I 1 115 ? -7.028 -35.891 76.385 1.00 31.05 119 VAL I O 1
ATOM 9282 N N . ILE I 1 116 ? -6.983 -34.848 74.367 1.00 29.24 120 ILE I N 1
ATOM 9283 C CA . ILE I 1 116 ? -7.779 -35.864 73.689 1.00 28.60 120 ILE I CA 1
ATOM 9284 C C . ILE I 1 116 ? -7.034 -36.550 72.560 1.00 28.31 120 ILE I C 1
ATOM 9285 O O . ILE I 1 116 ? -7.587 -37.393 71.859 1.00 28.72 120 ILE I O 1
ATOM 9290 N N . GLY I 1 117 ? -5.750 -36.192 72.366 1.00 26.51 121 GLY I N 1
ATOM 9291 C CA . GLY I 1 117 ? -5.015 -36.855 71.314 1.00 25.07 121 GLY I CA 1
ATOM 9292 C C . GLY I 1 117 ? -3.659 -36.195 71.100 1.00 22.12 121 GLY I C 1
ATOM 9293 O O . GLY I 1 117 ? -3.236 -35.386 71.912 1.00 23.56 121 GLY I O 1
ATOM 9294 N N . ILE I 1 118 ? -3.039 -36.521 69.978 1.00 22.80 122 ILE I N 1
ATOM 9295 C CA . ILE I 1 118 ? -1.683 -36.004 69.683 1.00 22.37 122 ILE I CA 1
ATOM 9296 C C . ILE I 1 118 ? -1.451 -35.904 68.177 1.00 22.46 122 ILE I C 1
ATOM 9297 O O . ILE I 1 118 ? -1.993 -36.696 67.402 1.00 23.48 122 ILE I O 1
ATOM 9302 N N . VAL I 1 119 ? -0.662 -34.905 67.765 1.00 21.68 123 VAL I N 1
ATOM 9303 C CA . VAL I 1 119 ? -0.273 -34.761 66.369 1.00 21.54 123 VAL I CA 1
ATOM 9304 C C . VAL I 1 119 ? 1.263 -34.850 66.374 1.00 21.99 123 VAL I C 1
ATOM 9305 O O . VAL I 1 119 ? 1.928 -34.250 67.232 1.00 21.53 123 VAL I O 1
ATOM 9309 N N . SER I 1 120 ? 1.773 -35.640 65.453 1.00 21.57 124 SER I N 1
ATOM 9310 C CA . SER I 1 120 ? 3.229 -35.793 65.281 1.00 22.05 124 SER I CA 1
ATOM 9311 C C . SER I 1 120 ? 3.563 -35.498 63.806 1.00 22.67 124 SER I C 1
ATOM 9312 O O . SER I 1 120 ? 3.085 -36.170 62.894 1.00 22.22 124 SER I O 1
ATOM 9315 N N . VAL I 1 121 ? 4.413 -34.488 63.577 1.00 21.49 125 VAL I N 1
ATOM 9316 C CA . VAL I 1 121 ? 4.822 -34.118 62.214 1.00 20.43 125 VAL I CA 1
ATOM 9317 C C . VAL I 1 121 ? 6.266 -34.540 62.139 1.00 21.23 125 VAL I C 1
ATOM 9318 O O . VAL I 1 121 ? 7.074 -34.066 62.940 1.00 20.85 125 VAL I O 1
ATOM 9322 N N . GLY I 1 122 ? 6.583 -35.441 61.212 1.00 20.92 126 GLY I N 1
ATOM 9323 C CA . GLY I 1 122 ? 7.935 -35.960 61.149 1.00 20.78 126 GLY I CA 1
ATOM 9324 C C . GLY I 1 122 ? 8.712 -35.766 59.866 1.00 21.39 126 GLY I C 1
ATOM 9325 O O . GLY I 1 122 ? 8.149 -35.722 58.770 1.00 21.82 126 GLY I O 1
ATOM 9326 N N . TYR I 1 123 ? 10.035 -35.640 60.025 1.00 20.19 127 TYR I N 1
ATOM 9327 C CA . TYR I 1 123 ? 10.930 -35.497 58.890 1.00 21.65 127 TYR I CA 1
ATOM 9328 C C . TYR I 1 123 ? 11.957 -36.610 59.012 1.00 21.94 127 TYR I C 1
ATOM 9329 O O . TYR I 1 123 ? 12.739 -36.634 59.953 1.00 22.41 127 TYR I O 1
ATOM 9338 N N A THR I 1 124 ? 11.965 -37.544 58.075 0.62 21.45 128 THR I N 1
ATOM 9339 N N B THR I 1 124 ? 11.957 -37.540 58.068 0.38 22.11 128 THR I N 1
ATOM 9340 C CA A THR I 1 124 ? 12.946 -38.632 58.134 0.62 22.12 128 THR I CA 1
ATOM 9341 C CA B THR I 1 124 ? 12.962 -38.593 58.140 0.38 22.84 128 THR I CA 1
ATOM 9342 C C A THR I 1 124 ? 14.324 -38.084 57.743 0.62 23.42 128 THR I C 1
ATOM 9343 C C B THR I 1 124 ? 14.308 -37.941 57.816 0.38 23.92 128 THR I C 1
ATOM 9344 O O A THR I 1 124 ? 14.499 -37.574 56.641 0.62 23.48 128 THR I O 1
ATOM 9345 O O B THR I 1 124 ? 14.445 -37.168 56.864 0.38 23.74 128 THR I O 1
ATOM 9352 N N . ILE I 1 125 ? 15.302 -38.228 58.637 1.00 24.61 129 ILE I N 1
ATOM 9353 C CA . ILE I 1 125 ? 16.630 -37.630 58.445 1.00 26.74 129 ILE I CA 1
ATOM 9354 C C . ILE I 1 125 ? 17.389 -37.996 57.186 1.00 28.76 129 ILE I C 1
ATOM 9355 O O . ILE I 1 125 ? 17.992 -37.128 56.535 1.00 28.46 129 ILE I O 1
ATOM 9360 N N . GLU I 1 126 ? 17.348 -39.260 56.816 1.00 31.66 130 GLU I N 1
ATOM 9361 C CA . GLU I 1 126 ? 18.083 -39.658 55.633 1.00 36.15 130 GLU I CA 1
ATOM 9362 C C . GLU I 1 126 ? 17.461 -38.975 54.426 1.00 37.14 130 GLU I C 1
ATOM 9363 O O . GLU I 1 126 ? 18.155 -38.686 53.446 1.00 38.68 130 GLU I O 1
ATOM 9369 N N . GLN I 1 127 ? 16.177 -38.657 54.516 1.00 36.95 131 GLN I N 1
ATOM 9370 C CA . GLN I 1 127 ? 15.504 -38.006 53.416 1.00 37.04 131 GLN I CA 1
ATOM 9371 C C . GLN I 1 127 ? 15.617 -36.466 53.303 1.00 35.37 131 GLN I C 1
ATOM 9372 O O . GLN I 1 127 ? 15.019 -35.894 52.393 1.00 35.52 131 GLN I O 1
ATOM 9378 N N . LEU I 1 128 ? 16.359 -35.804 54.200 1.00 32.82 132 LEU I N 1
ATOM 9379 C CA . LEU I 1 128 ? 16.547 -34.349 54.154 1.00 32.47 132 LEU I CA 1
ATOM 9380 C C . LEU I 1 128 ? 17.380 -33.950 52.923 1.00 32.70 132 LEU I C 1
ATOM 9381 O O . LEU I 1 128 ? 18.315 -34.665 52.546 1.00 33.61 132 LEU I O 1
ATOM 9386 N N . GLU I 1 129 ? 16.997 -32.859 52.269 1.00 32.93 133 GLU I N 1
ATOM 9387 C CA . GLU I 1 129 ? 17.762 -32.328 51.126 1.00 33.48 133 GLU I CA 1
ATOM 9388 C C . GLU I 1 129 ? 18.744 -31.414 51.883 1.00 32.12 133 GLU I C 1
ATOM 9389 O O . GLU I 1 129 ? 18.306 -30.365 52.371 1.00 30.92 133 GLU I O 1
ATOM 9395 N N . HIS I 1 130 ? 20.032 -31.787 51.968 1.00 32.07 134 HIS I N 1
ATOM 9396 C CA . HIS I 1 130 ? 21.060 -31.041 52.742 1.00 31.76 134 HIS I CA 1
ATOM 9397 C C . HIS I 1 130 ? 21.472 -29.686 52.193 1.00 31.36 134 HIS I C 1
ATOM 9398 O O . HIS I 1 130 ? 21.217 -29.402 51.025 1.00 31.46 134 HIS I O 1
ATOM 9405 N N . HIS I 1 131 ? 22.075 -28.869 53.047 1.00 30.02 135 HIS I N 1
ATOM 9406 C CA . HIS I 1 131 ? 22.542 -27.543 52.675 1.00 30.41 135 HIS I CA 1
ATOM 9407 C C . HIS I 1 131 ? 24.080 -27.508 52.601 1.00 31.94 135 HIS I C 1
ATOM 9408 O O . HIS I 1 131 ? 24.679 -26.530 53.018 1.00 33.70 135 HIS I O 1
ATOM 9415 N N . GLU J 1 1 ? 47.821 5.299 21.946 1.00 44.98 5 GLU J N 1
ATOM 9416 C CA . GLU J 1 1 ? 47.884 5.006 23.406 1.00 43.33 5 GLU J CA 1
ATOM 9417 C C . GLU J 1 1 ? 49.058 5.703 24.121 1.00 42.20 5 GLU J C 1
ATOM 9418 O O . GLU J 1 1 ? 49.283 5.476 25.313 1.00 43.05 5 GLU J O 1
ATOM 9420 N N . GLU J 1 2 ? 49.813 6.530 23.396 1.00 39.39 6 GLU J N 1
ATOM 9421 C CA . GLU J 1 2 ? 50.928 7.278 23.998 1.00 36.19 6 GLU J CA 1
ATOM 9422 C C . GLU J 1 2 ? 50.354 8.627 24.456 1.00 33.08 6 GLU J C 1
ATOM 9423 O O . GLU J 1 2 ? 49.777 9.376 23.649 1.00 31.61 6 GLU J O 1
ATOM 9429 N N . ARG J 1 3 ? 50.526 8.930 25.739 1.00 30.09 7 ARG J N 1
ATOM 9430 C CA . ARG J 1 3 ? 49.997 10.169 26.302 1.00 27.83 7 ARG J CA 1
ATOM 9431 C C . ARG J 1 3 ? 51.087 11.017 26.911 1.00 25.14 7 ARG J C 1
ATOM 9432 O O . ARG J 1 3 ? 52.123 10.504 27.351 1.00 25.36 7 ARG J O 1
ATOM 9440 N N . LEU J 1 4 ? 50.853 12.325 26.921 1.00 22.54 8 LEU J N 1
ATOM 9441 C CA . LEU J 1 4 ? 51.730 13.263 27.578 1.00 21.05 8 LEU J CA 1
ATOM 9442 C C . LEU J 1 4 ? 50.762 14.100 28.415 1.00 21.72 8 LEU J C 1
ATOM 9443 O O . LEU J 1 4 ? 50.239 15.128 27.967 1.00 21.78 8 LEU J O 1
ATOM 9448 N N . HIS J 1 5 ? 50.465 13.564 29.591 1.00 20.63 9 HIS J N 1
ATOM 9449 C CA . HIS J 1 5 ? 49.525 14.183 30.575 1.00 21.16 9 HIS J CA 1
ATOM 9450 C C . HIS J 1 5 ? 48.310 14.692 29.826 1.00 20.37 9 HIS J C 1
ATOM 9451 O O . HIS J 1 5 ? 48.007 15.890 29.838 1.00 20.98 9 HIS J O 1
ATOM 9458 N N . TYR J 1 6 ? 47.635 13.757 29.177 1.00 20.39 10 TYR J N 1
ATOM 9459 C CA . TYR J 1 6 ? 46.502 14.072 28.357 1.00 19.99 10 TYR J CA 1
ATOM 9460 C C . TYR J 1 6 ? 45.436 14.927 29.074 1.00 21.19 10 TYR J C 1
ATOM 9461 O O . TYR J 1 6 ? 45.002 15.945 28.537 1.00 20.74 10 TYR J O 1
ATOM 9470 N N . GLN J 1 7 ? 45.000 14.515 30.266 1.00 21.10 11 GLN J N 1
ATOM 9471 C CA . GLN J 1 7 ? 43.968 15.309 30.972 1.00 21.35 11 GLN J CA 1
ATOM 9472 C C . GLN J 1 7 ? 44.434 16.729 31.314 1.00 22.29 11 GLN J C 1
ATOM 9473 O O . GLN J 1 7 ? 43.642 17.698 31.251 1.00 22.46 11 GLN J O 1
ATOM 9479 N N . VAL J 1 8 ? 45.693 16.857 31.697 1.00 21.38 12 VAL J N 1
ATOM 9480 C CA . VAL J 1 8 ? 46.236 18.165 32.053 1.00 21.79 12 VAL J CA 1
ATOM 9481 C C . VAL J 1 8 ? 46.209 19.044 30.808 1.00 22.19 12 VAL J C 1
ATOM 9482 O O . VAL J 1 8 ? 45.798 20.208 30.857 1.00 21.13 12 VAL J O 1
ATOM 9486 N N . GLY J 1 9 ? 46.641 18.486 29.674 1.00 21.41 13 GLY J N 1
ATOM 9487 C CA . GLY J 1 9 ? 46.639 19.270 28.451 1.00 21.73 13 GLY J CA 1
ATOM 9488 C C . GLY J 1 9 ? 45.256 19.742 28.056 1.00 22.27 13 GLY J C 1
ATOM 9489 O O . GLY J 1 9 ? 45.104 20.897 27.641 1.00 22.47 13 GLY J O 1
ATOM 9490 N N . GLN J 1 10 ? 44.256 18.864 28.180 1.00 22.31 14 GLN J N 1
ATOM 9491 C CA . GLN J 1 10 ? 42.895 19.226 27.816 1.00 23.98 14 GLN J CA 1
ATOM 9492 C C . GLN J 1 10 ? 42.352 20.304 28.758 1.00 24.21 14 GLN J C 1
ATOM 9493 O O . GLN J 1 10 ? 41.660 21.227 28.317 1.00 24.39 14 GLN J O 1
ATOM 9499 N N . ARG J 1 11 ? 42.667 20.183 30.035 1.00 24.48 15 ARG J N 1
ATOM 9500 C CA . ARG J 1 11 ? 42.238 21.202 31.005 1.00 25.80 15 ARG J CA 1
ATOM 9501 C C . ARG J 1 11 ? 42.901 22.552 30.620 1.00 25.56 15 ARG J C 1
ATOM 9502 O O . ARG J 1 11 ? 42.247 23.600 30.627 1.00 24.66 15 ARG J O 1
ATOM 9510 N N . ALA J 1 12 ? 44.199 22.529 30.298 1.00 23.21 16 ALA J N 1
ATOM 9511 C CA . ALA J 1 12 ? 44.893 23.763 29.935 1.00 22.59 16 ALA J CA 1
ATOM 9512 C C . ALA J 1 12 ? 44.258 24.394 28.697 1.00 23.05 16 ALA J C 1
ATOM 9513 O O . ALA J 1 12 ? 44.019 25.603 28.647 1.00 22.94 16 ALA J O 1
ATOM 9515 N N . LEU J 1 13 ? 43.972 23.555 27.704 1.00 22.43 17 LEU J N 1
ATOM 9516 C CA . LEU J 1 13 ? 43.404 24.043 26.459 1.00 23.70 17 LEU J CA 1
ATOM 9517 C C . LEU J 1 13 ? 42.019 24.650 26.652 1.00 24.93 17 LEU J C 1
ATOM 9518 O O . LEU J 1 13 ? 41.736 25.733 26.131 1.00 24.07 17 LEU J O 1
ATOM 9523 N N . ILE J 1 14 ? 41.152 23.957 27.385 1.00 24.73 18 ILE J N 1
ATOM 9524 C CA . ILE J 1 14 ? 39.805 24.475 27.650 1.00 27.18 18 ILE J CA 1
ATOM 9525 C C . ILE J 1 14 ? 39.896 25.843 28.353 1.00 25.30 18 ILE J C 1
ATOM 9526 O O . ILE J 1 14 ? 39.214 26.799 27.967 1.00 26.38 18 ILE J O 1
ATOM 9531 N N . GLN J 1 15 ? 40.750 25.954 29.365 1.00 24.51 19 GLN J N 1
ATOM 9532 C CA . GLN J 1 15 ? 40.902 27.211 30.079 1.00 24.27 19 GLN J CA 1
ATOM 9533 C C . GLN J 1 15 ? 41.440 28.329 29.189 1.00 24.37 19 GLN J C 1
ATOM 9534 O O . GLN J 1 15 ? 41.016 29.474 29.307 1.00 24.88 19 GLN J O 1
ATOM 9540 N N . ALA J 1 16 ? 42.383 28.011 28.303 1.00 23.50 20 ALA J N 1
ATOM 9541 C CA . ALA J 1 16 ? 42.929 29.039 27.421 1.00 23.15 20 ALA J CA 1
ATOM 9542 C C . ALA J 1 16 ? 41.871 29.515 26.442 1.00 24.37 20 ALA J C 1
ATOM 9543 O O . ALA J 1 16 ? 41.807 30.695 26.109 1.00 24.69 20 ALA J O 1
ATOM 9545 N N . MET J 1 17 ? 41.051 28.603 25.955 1.00 24.10 21 MET J N 1
ATOM 9546 C CA . MET J 1 17 ? 40.026 28.971 24.982 1.00 25.82 21 MET J CA 1
ATOM 9547 C C . MET J 1 17 ? 38.982 29.861 25.672 1.00 26.72 21 MET J C 1
ATOM 9548 O O . MET J 1 17 ? 38.568 30.873 25.122 1.00 27.50 21 MET J O 1
ATOM 9553 N N . GLN J 1 18 ? 38.590 29.479 26.882 1.00 27.57 22 GLN J N 1
ATOM 9554 C CA . GLN J 1 18 ? 37.601 30.259 27.622 1.00 27.31 22 GLN J CA 1
ATOM 9555 C C . GLN J 1 18 ? 38.141 31.670 27.984 1.00 27.91 22 GLN J C 1
ATOM 9556 O O . GLN J 1 18 ? 37.429 32.672 27.805 1.00 29.29 22 GLN J O 1
ATOM 9562 N N . ILE J 1 19 ? 39.386 31.765 28.473 1.00 26.32 23 ILE J N 1
ATOM 9563 C CA . ILE J 1 19 ? 39.954 33.057 28.852 1.00 25.35 23 ILE J CA 1
ATOM 9564 C C . ILE J 1 19 ? 40.136 33.952 27.628 1.00 25.68 23 ILE J C 1
ATOM 9565 O O . ILE J 1 19 ? 39.795 35.137 27.638 1.00 26.17 23 ILE J O 1
ATOM 9570 N N . SER J 1 20 ? 40.655 33.387 26.538 1.00 24.62 24 SER J N 1
ATOM 9571 C CA . SER J 1 20 ? 40.907 34.202 25.340 1.00 23.93 24 SER J CA 1
ATOM 9572 C C . SER J 1 20 ? 39.635 34.766 24.723 1.00 24.76 24 SER J C 1
ATOM 9573 O O . SER J 1 20 ? 39.698 35.754 24.012 1.00 25.65 24 SER J O 1
ATOM 9576 N N . ALA J 1 21 ? 38.495 34.144 25.007 1.00 25.58 25 ALA J N 1
ATOM 9577 C CA . ALA J 1 21 ? 37.199 34.589 24.463 1.00 27.33 25 ALA J CA 1
ATOM 9578 C C . ALA J 1 21 ? 36.454 35.594 25.342 1.00 28.80 25 ALA J C 1
ATOM 9579 O O . ALA J 1 21 ? 35.387 36.088 24.953 1.00 31.08 25 ALA J O 1
ATOM 9581 N N . MET J 1 22 ? 36.988 35.882 26.510 1.00 29.99 26 MET J N 1
ATOM 9582 C CA . MET J 1 22 ? 36.333 36.837 27.405 1.00 32.25 26 MET J CA 1
ATOM 9583 C C . MET J 1 22 ? 36.280 38.237 26.773 1.00 32.33 26 MET J C 1
ATOM 9584 O O . MET J 1 22 ? 37.318 38.824 26.457 1.00 31.97 26 MET J O 1
ATOM 9589 N N . PRO J 1 23 ? 35.060 38.799 26.592 1.00 33.20 27 PRO J N 1
ATOM 9590 C CA . PRO J 1 23 ? 34.942 40.135 25.999 1.00 33.76 27 PRO J CA 1
ATOM 9591 C C . PRO J 1 23 ? 35.764 41.187 26.738 1.00 34.32 27 PRO J C 1
ATOM 9592 O O . PRO J 1 23 ? 36.323 42.095 26.124 1.00 34.03 27 PRO J O 1
ATOM 9596 N N . GLU J 1 24 ? 35.839 41.046 28.055 1.00 35.86 28 GLU J N 1
ATOM 9597 C CA . GLU J 1 24 ? 36.593 41.993 28.854 1.00 37.49 28 GLU J CA 1
ATOM 9598 C C . GLU J 1 24 ? 38.081 41.930 28.502 1.00 36.77 28 GLU J C 1
ATOM 9599 O O . GLU J 1 24 ? 38.758 42.963 28.437 1.00 36.68 28 GLU J O 1
ATOM 9605 N N . LEU J 1 25 ? 38.597 40.719 28.263 1.00 33.99 29 LEU J N 1
ATOM 9606 C CA . LEU J 1 25 ? 40.013 40.591 27.932 1.00 32.25 29 LEU J CA 1
ATOM 9607 C C . LEU J 1 25 ? 40.276 41.093 26.508 1.00 31.05 29 LEU J C 1
ATOM 9608 O O . LEU J 1 25 ? 41.297 41.718 26.242 1.00 31.90 29 LEU J O 1
ATOM 9613 N N . VAL J 1 26 ? 39.353 40.820 25.595 1.00 31.20 30 VAL J N 1
ATOM 9614 C CA . VAL J 1 26 ? 39.497 41.271 24.218 1.00 31.35 30 VAL J CA 1
ATOM 9615 C C . VAL J 1 26 ? 39.646 42.798 24.242 1.00 32.60 30 VAL J C 1
ATOM 9616 O O . VAL J 1 26 ? 40.561 43.352 23.627 1.00 31.55 30 VAL J O 1
ATOM 9620 N N . GLU J 1 27 ? 38.770 43.467 24.996 1.00 33.70 31 GLU J N 1
ATOM 9621 C CA . GLU J 1 27 ? 38.834 44.932 25.086 1.00 34.96 31 GLU J CA 1
ATOM 9622 C C . GLU J 1 27 ? 40.115 45.445 25.731 1.00 34.10 31 GLU J C 1
ATOM 9623 O O . GLU J 1 27 ? 40.749 46.371 25.217 1.00 34.85 31 GLU J O 1
ATOM 9629 N N . ALA J 1 28 ? 40.497 44.846 26.855 1.00 33.38 32 ALA J N 1
ATOM 9630 C CA . ALA J 1 28 ? 41.699 45.267 27.550 1.00 33.22 32 ALA J CA 1
ATOM 9631 C C . ALA J 1 28 ? 42.935 45.098 26.668 1.00 33.92 32 ALA J C 1
ATOM 9632 O O . ALA J 1 28 ? 43.873 45.903 26.732 1.00 33.24 32 ALA J O 1
ATOM 9634 N N . VAL J 1 29 ? 42.946 44.047 25.839 1.00 33.92 33 VAL J N 1
ATOM 9635 C CA . VAL J 1 29 ? 44.079 43.839 24.950 1.00 32.57 33 VAL J CA 1
ATOM 9636 C C . VAL J 1 29 ? 44.078 44.880 23.829 1.00 33.90 33 VAL J C 1
ATOM 9637 O O . VAL J 1 29 ? 45.126 45.430 23.467 1.00 34.02 33 VAL J O 1
ATOM 9641 N N . GLN J 1 30 ? 42.898 45.163 23.281 1.00 36.45 34 GLN J N 1
ATOM 9642 C CA . GLN J 1 30 ? 42.790 46.162 22.220 1.00 38.10 34 GLN J CA 1
ATOM 9643 C C . GLN J 1 30 ? 43.275 47.517 22.770 1.00 39.14 34 GLN J C 1
ATOM 9644 O O . GLN J 1 30 ? 43.936 48.277 22.057 1.00 39.12 34 GLN J O 1
ATOM 9650 N N . LYS J 1 31 ? 42.963 47.804 24.033 1.00 40.21 35 LYS J N 1
ATOM 9651 C CA . LYS J 1 31 ? 43.368 49.074 24.634 1.00 42.01 35 LYS J CA 1
ATOM 9652 C C . LYS J 1 31 ? 44.788 49.016 25.218 1.00 42.59 35 LYS J C 1
ATOM 9653 O O . LYS J 1 31 ? 45.357 50.048 25.599 1.00 42.92 35 LYS J O 1
ATOM 9659 N N . ARG J 1 32 ? 45.355 47.812 25.286 1.00 42.21 36 ARG J N 1
ATOM 9660 C CA . ARG J 1 32 ? 46.682 47.608 25.853 1.00 42.11 36 ARG J CA 1
ATOM 9661 C C . ARG J 1 32 ? 46.732 48.105 27.299 1.00 41.84 36 ARG J C 1
ATOM 9662 O O . ARG J 1 32 ? 47.712 48.697 27.746 1.00 42.16 36 ARG J O 1
ATOM 9670 N N . ASP J 1 33 ? 45.655 47.861 28.026 1.00 41.92 37 ASP J N 1
ATOM 9671 C CA . ASP J 1 33 ? 45.552 48.279 29.421 1.00 42.13 37 ASP J CA 1
ATOM 9672 C C . ASP J 1 33 ? 46.164 47.194 30.303 1.00 40.90 37 ASP J C 1
ATOM 9673 O O . ASP J 1 33 ? 45.470 46.278 30.752 1.00 41.65 37 ASP J O 1
ATOM 9678 N N . LEU J 1 34 ? 47.461 47.304 30.561 1.00 39.31 38 LEU J N 1
ATOM 9679 C CA . LEU J 1 34 ? 48.137 46.308 31.379 1.00 37.95 38 LEU J CA 1
ATOM 9680 C C . LEU J 1 34 ? 47.512 46.088 32.746 1.00 37.81 38 LEU J C 1
ATOM 9681 O O . LEU J 1 34 ? 47.371 44.943 33.195 1.00 36.86 38 LEU J O 1
ATOM 9686 N N . ALA J 1 35 ? 47.129 47.174 33.426 1.00 36.92 39 ALA J N 1
ATOM 9687 C CA . ALA J 1 35 ? 46.527 47.037 34.744 1.00 35.88 39 ALA J CA 1
ATOM 9688 C C . ALA J 1 35 ? 45.199 46.279 34.708 1.00 35.11 39 ALA J C 1
ATOM 9689 O O . ALA J 1 35 ? 44.904 45.477 35.594 1.00 35.88 39 ALA J O 1
ATOM 9691 N N . ARG J 1 36 ? 44.390 46.530 33.689 1.00 36.12 40 ARG J N 1
ATOM 9692 C CA . ARG J 1 36 ? 43.096 45.877 33.554 1.00 36.77 40 ARG J CA 1
ATOM 9693 C C . ARG J 1 36 ? 43.310 44.386 33.245 1.00 36.37 40 ARG J C 1
ATOM 9694 O O . ARG J 1 36 ? 42.620 43.509 33.788 1.00 35.36 40 ARG J O 1
ATOM 9702 N N . ILE J 1 37 ? 44.280 44.111 32.379 1.00 35.18 41 ILE J N 1
ATOM 9703 C CA . ILE J 1 37 ? 44.586 42.720 32.053 1.00 33.69 41 ILE J CA 1
ATOM 9704 C C . ILE J 1 37 ? 45.000 42.009 33.345 1.00 32.96 41 ILE J C 1
ATOM 9705 O O . ILE J 1 37 ? 44.514 40.916 33.651 1.00 33.03 41 ILE J O 1
ATOM 9710 N N . LYS J 1 38 ? 45.874 42.631 34.122 1.00 34.23 42 LYS J N 1
ATOM 9711 C CA . LYS J 1 38 ? 46.308 42.042 35.388 1.00 34.56 42 LYS J CA 1
ATOM 9712 C C . LYS J 1 38 ? 45.121 41.809 36.334 1.00 35.46 42 LYS J C 1
ATOM 9713 O O . LYS J 1 38 ? 45.034 40.767 37.005 1.00 35.50 42 LYS J O 1
ATOM 9719 N N . ALA J 1 39 ? 44.207 42.782 36.389 1.00 36.13 43 ALA J N 1
ATOM 9720 C CA . ALA J 1 39 ? 43.036 42.681 37.260 1.00 36.01 43 ALA J CA 1
ATOM 9721 C C . ALA J 1 39 ? 42.116 41.535 36.840 1.00 35.75 43 ALA J C 1
ATOM 9722 O O . ALA J 1 39 ? 41.454 40.901 37.677 1.00 35.92 43 ALA J O 1
ATOM 9724 N N . LEU J 1 40 ? 42.098 41.251 35.542 1.00 36.13 44 LEU J N 1
ATOM 9725 C CA . LEU J 1 40 ? 41.252 40.181 34.996 1.00 35.32 44 LEU J CA 1
ATOM 9726 C C . LEU J 1 40 ? 41.891 38.812 35.147 1.00 34.48 44 LEU J C 1
ATOM 9727 O O . LEU J 1 40 ? 41.218 37.840 35.510 1.00 34.26 44 LEU J O 1
ATOM 9732 N N . ILE J 1 41 ? 43.197 38.738 34.889 1.00 34.56 45 ILE J N 1
ATOM 9733 C CA . ILE J 1 41 ? 43.909 37.464 34.947 1.00 33.90 45 ILE J CA 1
ATOM 9734 C C . ILE J 1 41 ? 44.304 36.976 36.327 1.00 34.78 45 ILE J C 1
ATOM 9735 O O . ILE J 1 41 ? 44.214 35.778 36.605 1.00 34.34 45 ILE J O 1
ATOM 9740 N N . ASP J 1 42 ? 44.727 37.886 37.216 1.00 34.92 46 ASP J N 1
ATOM 9741 C CA . ASP J 1 42 ? 45.129 37.451 38.550 1.00 35.53 46 ASP J CA 1
ATOM 9742 C C . ASP J 1 42 ? 44.118 36.519 39.250 1.00 35.29 46 ASP J C 1
ATOM 9743 O O . ASP J 1 42 ? 44.508 35.533 39.841 1.00 34.61 46 ASP J O 1
ATOM 9748 N N . PRO J 1 43 ? 42.793 36.795 39.170 1.00 37.43 47 PRO J N 1
ATOM 9749 C CA . PRO J 1 43 ? 41.836 35.901 39.848 1.00 38.83 47 PRO J CA 1
ATOM 9750 C C . PRO J 1 43 ? 41.588 34.548 39.194 1.00 39.92 47 PRO J C 1
ATOM 9751 O O . PRO J 1 43 ? 41.239 33.565 39.868 1.00 39.39 47 PRO J O 1
ATOM 9755 N N A MET J 1 44 ? 41.792 34.489 37.882 0.41 40.52 48 MET J N 1
ATOM 9756 N N B MET J 1 44 ? 41.731 34.498 37.875 0.59 40.38 48 MET J N 1
ATOM 9757 C CA A MET J 1 44 ? 41.625 33.245 37.135 0.41 41.02 48 MET J CA 1
ATOM 9758 C CA B MET J 1 44 ? 41.527 33.251 37.149 0.59 40.63 48 MET J CA 1
ATOM 9759 C C A MET J 1 44 ? 42.872 32.402 37.369 0.41 41.00 48 MET J C 1
ATOM 9760 C C B MET J 1 44 ? 42.752 32.378 37.361 0.59 40.76 48 MET J C 1
ATOM 9761 O O A MET J 1 44 ? 42.802 31.180 37.478 0.41 41.08 48 MET J O 1
ATOM 9762 O O B MET J 1 44 ? 42.650 31.157 37.472 0.59 41.05 48 MET J O 1
ATOM 9771 N N A ARG J 1 45 ? 44.011 33.081 37.464 0.59 41.34 49 ARG J N 1
ATOM 9772 N N B ARG J 1 45 ? 43.911 33.019 37.439 0.41 41.37 49 ARG J N 1
ATOM 9773 C CA A ARG J 1 45 ? 45.288 32.435 37.727 0.59 41.91 49 ARG J CA 1
ATOM 9774 C CA B ARG J 1 45 ? 45.146 32.300 37.687 0.41 42.01 49 ARG J CA 1
ATOM 9775 C C A ARG J 1 45 ? 45.224 31.794 39.112 0.59 41.85 49 ARG J C 1
ATOM 9776 C C B ARG J 1 45 ? 45.004 31.668 39.071 0.41 41.85 49 ARG J C 1
ATOM 9777 O O A ARG J 1 45 ? 45.793 30.735 39.351 0.59 42.22 49 ARG J O 1
ATOM 9778 O O B ARG J 1 45 ? 45.311 30.500 39.277 0.41 41.97 49 ARG J O 1
ATOM 9793 N N . SER J 1 46 ? 44.509 32.451 40.019 1.00 41.69 50 SER J N 1
ATOM 9794 C CA . SER J 1 46 ? 44.335 31.970 41.374 1.00 40.18 50 SER J CA 1
ATOM 9795 C C . SER J 1 46 ? 43.301 30.836 41.480 1.00 38.06 50 SER J C 1
ATOM 9796 O O . SER J 1 46 ? 43.509 29.860 42.180 1.00 38.16 50 SER J O 1
ATOM 9799 N N . PHE J 1 47 ? 42.190 30.974 40.766 1.00 36.02 51 PHE J N 1
ATOM 9800 C CA . PHE J 1 47 ? 41.105 30.002 40.785 1.00 34.32 51 PHE J CA 1
ATOM 9801 C C . PHE J 1 47 ? 41.526 28.704 40.120 1.00 34.16 51 PHE J C 1
ATOM 9802 O O . PHE J 1 47 ? 41.073 27.609 40.455 1.00 34.50 51 PHE J O 1
ATOM 9810 N N . SER J 1 48 ? 42.422 28.863 39.168 1.00 34.18 52 SER J N 1
ATOM 9811 C CA . SER J 1 48 ? 42.905 27.715 38.418 1.00 33.27 52 SER J CA 1
ATOM 9812 C C . SER J 1 48 ? 44.023 26.977 39.143 1.00 32.98 52 SER J C 1
ATOM 9813 O O . SER J 1 48 ? 44.743 27.567 39.950 1.00 34.67 52 SER J O 1
ATOM 9816 N N . ASP J 1 49 ? 44.179 25.690 38.851 1.00 33.18 53 ASP J N 1
ATOM 9817 C CA . ASP J 1 49 ? 45.282 24.952 39.428 1.00 32.12 53 ASP J CA 1
ATOM 9818 C C . ASP J 1 49 ? 46.479 25.027 38.464 1.00 31.40 53 ASP J C 1
ATOM 9819 O O . ASP J 1 49 ? 47.525 24.436 38.699 1.00 31.08 53 ASP J O 1
ATOM 9824 N N . ALA J 1 50 ? 46.339 25.790 37.389 1.00 30.86 54 ALA J N 1
ATOM 9825 C CA . ALA J 1 50 ? 47.450 25.952 36.453 1.00 29.98 54 ALA J CA 1
ATOM 9826 C C . ALA J 1 50 ? 48.640 26.610 37.140 1.00 29.41 54 ALA J C 1
ATOM 9827 O O . ALA J 1 50 ? 48.488 27.380 38.108 1.00 30.98 54 ALA J O 1
ATOM 9829 N N . THR J 1 51 ? 49.835 26.327 36.650 1.00 27.99 55 THR J N 1
ATOM 9830 C CA . THR J 1 51 ? 51.056 26.935 37.186 1.00 27.42 55 THR J CA 1
ATOM 9831 C C . THR J 1 51 ? 51.163 28.420 36.814 1.00 27.89 55 THR J C 1
ATOM 9832 O O . THR J 1 51 ? 51.605 29.252 37.631 1.00 29.39 55 THR J O 1
ATOM 9836 N N . TYR J 1 52 ? 50.774 28.752 35.589 1.00 25.65 56 TYR J N 1
ATOM 9837 C CA . TYR J 1 52 ? 50.857 30.116 35.113 1.00 24.75 56 TYR J CA 1
ATOM 9838 C C . TYR J 1 52 ? 49.903 30.377 33.972 1.00 24.68 56 TYR J C 1
ATOM 9839 O O . TYR J 1 52 ? 49.317 29.458 33.397 1.00 25.02 56 TYR J O 1
ATOM 9848 N N . ILE J 1 53 ? 49.730 31.660 33.667 1.00 24.95 57 ILE J N 1
ATOM 9849 C CA . ILE J 1 53 ? 48.934 32.097 32.532 1.00 25.18 57 ILE J CA 1
ATOM 9850 C C . ILE J 1 53 ? 49.727 33.242 31.943 1.00 25.99 57 ILE J C 1
ATOM 9851 O O . ILE J 1 53 ? 50.174 34.136 32.673 1.00 26.76 57 ILE J O 1
ATOM 9856 N N . THR J 1 54 ? 49.953 33.195 30.632 1.00 25.03 58 THR J N 1
ATOM 9857 C CA . THR J 1 54 ? 50.666 34.251 29.919 1.00 24.91 58 THR J CA 1
ATOM 9858 C C . THR J 1 54 ? 49.709 34.852 28.893 1.00 24.87 58 THR J C 1
ATOM 9859 O O . THR J 1 54 ? 48.921 34.133 28.269 1.00 24.44 58 THR J O 1
ATOM 9863 N N . VAL J 1 55 ? 49.712 36.186 28.761 1.00 24.07 59 VAL J N 1
ATOM 9864 C CA . VAL J 1 55 ? 48.874 36.830 27.746 1.00 24.51 59 VAL J CA 1
ATOM 9865 C C . VAL J 1 55 ? 49.824 37.631 26.878 1.00 24.27 59 VAL J C 1
ATOM 9866 O O . VAL J 1 55 ? 50.679 38.359 27.392 1.00 26.15 59 VAL J O 1
ATOM 9870 N N . GLY J 1 56 ? 49.722 37.456 25.570 1.00 23.36 60 GLY J N 1
ATOM 9871 C CA . GLY J 1 56 ? 50.573 38.196 24.662 1.00 24.50 60 GLY J CA 1
ATOM 9872 C C . GLY J 1 56 ? 49.768 38.965 23.628 1.00 24.18 60 GLY J C 1
ATOM 9873 O O . GLY J 1 56 ? 48.591 38.647 23.370 1.00 24.23 60 GLY J O 1
ATOM 9874 N N . ASP J 1 57 ? 50.380 39.989 23.025 1.00 25.81 61 ASP J N 1
ATOM 9875 C CA . ASP J 1 57 ? 49.683 40.747 21.989 1.00 27.36 61 ASP J CA 1
ATOM 9876 C C . ASP J 1 57 ? 49.834 40.061 20.620 1.00 27.96 61 ASP J C 1
ATOM 9877 O O . ASP J 1 57 ? 50.334 38.923 20.530 1.00 28.13 61 ASP J O 1
ATOM 9882 N N . ALA J 1 58 ? 49.407 40.723 19.554 1.00 28.76 62 ALA J N 1
ATOM 9883 C CA . ALA J 1 58 ? 49.438 40.116 18.236 1.00 29.07 62 ALA J CA 1
ATOM 9884 C C . ALA J 1 58 ? 50.823 39.746 17.748 1.00 29.32 62 ALA J C 1
ATOM 9885 O O . ALA J 1 58 ? 50.963 38.847 16.896 1.00 30.23 62 ALA J O 1
ATOM 9887 N N . SER J 1 59 ? 51.851 40.395 18.296 1.00 30.34 63 SER J N 1
ATOM 9888 C CA . SER J 1 59 ? 53.221 40.128 17.862 1.00 31.32 63 SER J CA 1
ATOM 9889 C C . SER J 1 59 ? 53.965 39.243 18.850 1.00 30.76 63 SER J C 1
ATOM 9890 O O . SER J 1 59 ? 55.178 38.983 18.707 1.00 31.98 63 SER J O 1
ATOM 9893 N N . GLY J 1 60 ? 53.254 38.787 19.863 1.00 30.24 64 GLY J N 1
ATOM 9894 C CA . GLY J 1 60 ? 53.900 37.945 20.844 1.00 30.58 64 GLY J CA 1
ATOM 9895 C C . GLY J 1 60 ? 54.536 38.684 22.012 1.00 30.56 64 GLY J C 1
ATOM 9896 O O . GLY J 1 60 ? 55.178 38.057 22.855 1.00 30.64 64 GLY J O 1
ATOM 9897 N N . GLN J 1 61 ? 54.385 40.013 22.086 1.00 30.85 65 GLN J N 1
ATOM 9898 C CA . GLN J 1 61 ? 54.969 40.723 23.227 1.00 30.59 65 GLN J CA 1
ATOM 9899 C C . GLN J 1 61 ? 54.106 40.450 24.449 1.00 28.73 65 GLN J C 1
ATOM 9900 O O . GLN J 1 61 ? 52.893 40.586 24.377 1.00 29.36 65 GLN J O 1
ATOM 9906 N N . ARG J 1 62 ? 54.698 40.089 25.580 1.00 27.52 66 ARG J N 1
ATOM 9907 C CA . ARG J 1 62 ? 53.873 39.794 26.735 1.00 27.07 66 ARG J CA 1
ATOM 9908 C C . ARG J 1 62 ? 53.124 41.010 27.335 1.00 28.76 66 ARG J C 1
ATOM 9909 O O . ARG J 1 62 ? 53.742 42.050 27.568 1.00 30.65 66 ARG J O 1
ATOM 9917 N N . LEU J 1 63 ? 51.816 40.845 27.574 1.00 28.12 67 LEU J N 1
ATOM 9918 C CA . LEU J 1 63 ? 50.987 41.867 28.214 1.00 28.84 67 LEU J CA 1
ATOM 9919 C C . LEU J 1 63 ? 50.771 41.434 29.676 1.00 30.48 67 LEU J C 1
ATOM 9920 O O . LEU J 1 63 ? 50.363 42.227 30.549 1.00 31.72 67 LEU J O 1
ATOM 9925 N N . TYR J 1 64 ? 51.032 40.157 29.959 1.00 29.23 68 TYR J N 1
ATOM 9926 C CA . TYR J 1 64 ? 50.885 39.621 31.301 1.00 28.62 68 TYR J CA 1
ATOM 9927 C C . TYR J 1 64 ? 51.736 38.360 31.450 1.00 29.38 68 TYR J C 1
ATOM 9928 O O . TYR J 1 64 ? 51.811 37.534 30.526 1.00 28.09 68 TYR J O 1
ATOM 9937 N N . HIS J 1 65 ? 52.367 38.226 32.610 1.00 29.41 69 HIS J N 1
ATOM 9938 C CA . HIS J 1 65 ? 53.178 37.041 32.927 1.00 30.21 69 HIS J CA 1
ATOM 9939 C C . HIS J 1 65 ? 53.230 36.997 34.443 1.00 32.02 69 HIS J C 1
ATOM 9940 O O . HIS J 1 65 ? 53.075 38.037 35.101 1.00 32.39 69 HIS J O 1
ATOM 9947 N N . VAL J 1 66 ? 53.412 35.817 35.012 1.00 32.07 70 VAL J N 1
ATOM 9948 C CA . VAL J 1 66 ? 53.470 35.713 36.464 1.00 33.94 70 VAL J CA 1
ATOM 9949 C C . VAL J 1 66 ? 54.695 36.419 37.043 1.00 35.53 70 VAL J C 1
ATOM 9950 O O . VAL J 1 66 ? 54.688 36.809 38.214 1.00 35.42 70 VAL J O 1
ATOM 9954 N N A ASN J 1 67 ? 55.745 36.559 36.237 0.59 36.86 71 ASN J N 1
ATOM 9955 N N B ASN J 1 67 ? 55.756 36.544 36.256 0.41 36.83 71 ASN J N 1
ATOM 9956 C CA A ASN J 1 67 ? 56.960 37.260 36.653 0.59 38.27 71 ASN J CA 1
ATOM 9957 C CA B ASN J 1 67 ? 56.953 37.247 36.707 0.41 38.21 71 ASN J CA 1
ATOM 9958 C C A ASN J 1 67 ? 56.886 38.622 35.968 0.59 38.80 71 ASN J C 1
ATOM 9959 C C B ASN J 1 67 ? 56.895 38.602 35.993 0.41 38.73 71 ASN J C 1
ATOM 9960 O O A ASN J 1 67 ? 57.089 38.729 34.760 0.59 38.51 71 ASN J O 1
ATOM 9961 O O B ASN J 1 67 ? 57.118 38.684 34.788 0.41 38.65 71 ASN J O 1
ATOM 9970 N N . PRO J 1 68 ? 56.587 39.685 36.732 1.00 38.86 72 PRO J N 1
ATOM 9971 C CA . PRO J 1 68 ? 56.494 41.028 36.150 1.00 38.85 72 PRO J CA 1
ATOM 9972 C C . PRO J 1 68 ? 57.609 41.414 35.193 1.00 37.88 72 PRO J C 1
ATOM 9973 O O . PRO J 1 68 ? 57.349 42.108 34.223 1.00 37.26 72 PRO J O 1
ATOM 9977 N N . ASP J 1 69 ? 58.840 40.982 35.468 1.00 38.38 73 ASP J N 1
ATOM 9978 C CA . ASP J 1 69 ? 59.971 41.307 34.593 1.00 39.63 73 ASP J CA 1
ATOM 9979 C C . ASP J 1 69 ? 59.845 40.813 33.141 1.00 39.53 73 ASP J C 1
ATOM 9980 O O . ASP J 1 69 ? 60.580 41.281 32.256 1.00 40.26 73 ASP J O 1
ATOM 9985 N N . GLU J 1 70 ? 58.929 39.873 32.896 1.00 38.93 74 GLU J N 1
ATOM 9986 C CA . GLU J 1 70 ? 58.739 39.326 31.557 1.00 37.60 74 GLU J CA 1
ATOM 9987 C C . GLU J 1 70 ? 57.737 40.115 30.730 1.00 37.27 74 GLU J C 1
ATOM 9988 O O . GLU J 1 70 ? 57.638 39.921 29.523 1.00 35.79 74 GLU J O 1
ATOM 9994 N N A ILE J 1 71 ? 56.984 41.007 31.366 0.57 36.86 75 ILE J N 1
ATOM 9995 N N B ILE J 1 71 ? 56.998 41.016 31.369 0.43 36.91 75 ILE J N 1
ATOM 9996 C CA A ILE J 1 71 ? 56.006 41.795 30.620 0.57 36.38 75 ILE J CA 1
ATOM 9997 C CA B ILE J 1 71 ? 56.029 41.818 30.628 0.43 36.55 75 ILE J CA 1
ATOM 9998 C C A ILE J 1 71 ? 56.751 42.813 29.754 0.57 35.94 75 ILE J C 1
ATOM 9999 C C B ILE J 1 71 ? 56.786 42.797 29.737 0.43 36.03 75 ILE J C 1
ATOM 10000 O O A ILE J 1 71 ? 57.711 43.440 30.205 0.57 36.42 75 ILE J O 1
ATOM 10001 O O B ILE J 1 71 ? 57.786 43.385 30.155 0.43 36.35 75 ILE J O 1
ATOM 10010 N N . GLY J 1 72 ? 56.316 42.959 28.506 1.00 35.04 76 GLY J N 1
ATOM 10011 C CA . GLY J 1 72 ? 56.968 43.872 27.588 1.00 34.73 76 GLY J CA 1
ATOM 10012 C C . GLY J 1 72 ? 58.043 43.167 26.776 1.00 34.57 76 GLY J C 1
ATOM 10013 O O . GLY J 1 72 ? 58.579 43.717 25.816 1.00 35.70 76 GLY J O 1
ATOM 10014 N N . LYS J 1 73 ? 58.350 41.924 27.153 1.00 34.45 77 LYS J N 1
ATOM 10015 C CA . LYS J 1 73 ? 59.338 41.137 26.429 1.00 33.71 77 LYS J CA 1
ATOM 10016 C C . LYS J 1 73 ? 58.605 40.144 25.515 1.00 32.59 77 LYS J C 1
ATOM 10017 O O . LYS J 1 73 ? 57.438 39.820 25.748 1.00 30.94 77 LYS J O 1
ATOM 10023 N N . SER J 1 74 ? 59.308 39.692 24.482 1.00 31.72 78 SER J N 1
ATOM 10024 C CA . SER J 1 74 ? 58.742 38.785 23.486 1.00 30.67 78 SER J CA 1
ATOM 10025 C C . SER J 1 74 ? 58.681 37.321 23.934 1.00 29.47 78 SER J C 1
ATOM 10026 O O . SER J 1 74 ? 59.534 36.843 24.690 1.00 29.36 78 SER J O 1
ATOM 10029 N N . MET J 1 75 ? 57.641 36.642 23.468 1.00 27.55 79 MET J N 1
ATOM 10030 C CA . MET J 1 75 ? 57.464 35.205 23.733 1.00 26.52 79 MET J CA 1
ATOM 10031 C C . MET J 1 75 ? 58.355 34.615 22.637 1.00 25.52 79 MET J C 1
ATOM 10032 O O . MET J 1 75 ? 57.992 34.625 21.448 1.00 26.01 79 MET J O 1
ATOM 10037 N N . GLU J 1 76 ? 59.529 34.124 23.025 1.00 24.83 80 GLU J N 1
ATOM 10038 C CA . GLU J 1 76 ? 60.473 33.612 22.036 1.00 24.77 80 GLU J CA 1
ATOM 10039 C C . GLU J 1 76 ? 60.560 32.079 21.946 1.00 23.88 80 GLU J C 1
ATOM 10040 O O . GLU J 1 76 ? 61.456 31.573 21.272 1.00 22.71 80 GLU J O 1
ATOM 10046 N N . GLY J 1 77 ? 59.640 31.385 22.601 1.00 22.53 81 GLY J N 1
ATOM 10047 C CA . GLY J 1 77 ? 59.685 29.913 22.629 1.00 22.30 81 GLY J CA 1
ATOM 10048 C C . GLY J 1 77 ? 59.470 29.255 21.285 1.00 21.12 81 GLY J C 1
ATOM 10049 O O . GLY J 1 77 ? 59.875 28.107 21.091 1.00 19.96 81 GLY J O 1
ATOM 10050 N N . GLY J 1 78 ? 58.810 29.945 20.364 1.00 20.96 82 GLY J N 1
ATOM 10051 C CA . GLY J 1 78 ? 58.605 29.399 19.044 1.00 20.28 82 GLY J CA 1
ATOM 10052 C C . GLY J 1 78 ? 57.388 28.518 18.895 1.00 19.09 82 GLY J C 1
ATOM 10053 O O . GLY J 1 78 ? 57.180 27.965 17.799 1.00 19.16 82 GLY J O 1
ATOM 10054 N N . ASP J 1 79 ? 56.569 28.403 19.948 1.00 18.83 83 ASP J N 1
ATOM 10055 C CA . ASP J 1 79 ? 55.376 27.554 19.877 1.00 19.32 83 ASP J CA 1
ATOM 10056 C C . ASP J 1 79 ? 54.090 28.369 19.962 1.00 20.03 83 ASP J C 1
ATOM 10057 O O . ASP J 1 79 ? 53.042 27.854 20.366 1.00 20.95 83 ASP J O 1
ATOM 10062 N N . SER J 1 80 ? 54.192 29.659 19.623 1.00 20.48 84 SER J N 1
ATOM 10063 C CA . SER J 1 80 ? 53.008 30.518 19.600 1.00 21.91 84 SER J CA 1
ATOM 10064 C C . SER J 1 80 ? 52.550 30.888 18.188 1.00 21.78 84 SER J C 1
ATOM 10065 O O . SER J 1 80 ? 51.458 31.452 18.025 1.00 22.12 84 SER J O 1
ATOM 10068 N N . ASP J 1 81 ? 53.322 30.514 17.160 1.00 20.91 85 ASP J N 1
ATOM 10069 C CA . ASP J 1 81 ? 52.968 30.921 15.812 1.00 22.27 85 ASP J CA 1
ATOM 10070 C C . ASP J 1 81 ? 51.643 30.416 15.294 1.00 22.05 85 ASP J C 1
ATOM 10071 O O . ASP J 1 81 ? 50.936 31.148 14.598 1.00 21.77 85 ASP J O 1
ATOM 10076 N N . GLU J 1 82 ? 51.278 29.180 15.608 1.00 19.73 86 GLU J N 1
ATOM 10077 C CA . GLU J 1 82 ? 50.052 28.684 15.028 1.00 19.33 86 GLU J CA 1
ATOM 10078 C C . GLU J 1 82 ? 48.832 29.397 15.591 1.00 19.84 86 GLU J C 1
ATOM 10079 O O . GLU J 1 82 ? 47.816 29.495 14.907 1.00 20.17 86 GLU J O 1
ATOM 10085 N N . ALA J 1 83 ? 48.944 29.895 16.819 1.00 19.74 87 ALA J N 1
ATOM 10086 C CA . ALA J 1 83 ? 47.838 30.671 17.381 1.00 20.25 87 ALA J CA 1
ATOM 10087 C C . ALA J 1 83 ? 47.896 32.108 16.822 1.00 21.67 87 ALA J C 1
ATOM 10088 O O . ALA J 1 83 ? 46.897 32.657 16.375 1.00 22.08 87 ALA J O 1
ATOM 10090 N N . LEU J 1 84 ? 49.072 32.707 16.848 1.00 20.84 88 LEU J N 1
ATOM 10091 C CA . LEU J 1 84 ? 49.189 34.121 16.419 1.00 22.59 88 LEU J CA 1
ATOM 10092 C C . LEU J 1 84 ? 48.974 34.338 14.945 1.00 23.91 88 LEU J C 1
ATOM 10093 O O . LEU J 1 84 ? 48.377 35.341 14.536 1.00 24.91 88 LEU J O 1
ATOM 10098 N N . ILE J 1 85 ? 49.455 33.410 14.129 1.00 23.39 89 ILE J N 1
ATOM 10099 C CA . ILE J 1 85 ? 49.325 33.562 12.687 1.00 24.54 89 ILE J CA 1
ATOM 10100 C C . ILE J 1 85 ? 48.132 32.826 12.109 1.00 23.79 89 ILE J C 1
ATOM 10101 O O . ILE J 1 85 ? 47.408 33.360 11.268 1.00 26.46 89 ILE J O 1
ATOM 10106 N N . ASN J 1 86 ? 47.889 31.600 12.565 1.00 22.93 90 ASN J N 1
ATOM 10107 C CA . ASN J 1 86 ? 46.815 30.821 11.988 1.00 22.84 90 ASN J CA 1
ATOM 10108 C C . ASN J 1 86 ? 45.572 30.624 12.836 1.00 21.13 90 ASN J C 1
ATOM 10109 O O . ASN J 1 86 ? 44.672 29.849 12.464 1.00 22.40 90 ASN J O 1
ATOM 10114 N N . ALA J 1 87 ? 45.515 31.336 13.961 1.00 22.39 91 ALA J N 1
ATOM 10115 C CA . ALA J 1 87 ? 44.338 31.285 14.835 1.00 21.99 91 ALA J CA 1
ATOM 10116 C C . ALA J 1 87 ? 43.959 29.896 15.333 1.00 21.96 91 ALA J C 1
ATOM 10117 O O . ALA J 1 87 ? 42.777 29.597 15.564 1.00 22.92 91 ALA J O 1
ATOM 10119 N N . LYS J 1 88 ? 44.965 29.037 15.522 1.00 19.75 92 LYS J N 1
ATOM 10120 C CA . LYS J 1 88 ? 44.695 27.698 16.021 1.00 19.81 92 LYS J CA 1
ATOM 10121 C C . LYS J 1 88 ? 44.777 27.652 17.542 1.00 18.55 92 LYS J C 1
ATOM 10122 O O . LYS J 1 88 ? 45.502 28.454 18.165 1.00 19.59 92 LYS J O 1
ATOM 10128 N N . SER J 1 89 ? 44.058 26.693 18.131 1.00 20.08 93 SER J N 1
ATOM 10129 C CA . SER J 1 89 ? 44.079 26.461 19.587 1.00 19.58 93 SER J CA 1
ATOM 10130 C C . SER J 1 89 ? 44.635 25.044 19.750 1.00 18.92 93 SER J C 1
ATOM 10131 O O . SER J 1 89 ? 44.182 24.115 19.069 1.00 19.46 93 SER J O 1
ATOM 10134 N N . TYR J 1 90 ? 45.580 24.871 20.666 1.00 18.76 94 TYR J N 1
ATOM 10135 C CA . TYR J 1 90 ? 46.246 23.566 20.784 1.00 18.31 94 TYR J CA 1
ATOM 10136 C C . TYR J 1 90 ? 47.013 23.397 22.084 1.00 18.48 94 TYR J C 1
ATOM 10137 O O . TYR J 1 90 ? 47.210 24.334 22.854 1.00 18.17 94 TYR J O 1
ATOM 10146 N N . VAL J 1 91 ? 47.491 22.169 22.293 1.00 18.71 95 VAL J N 1
ATOM 10147 C CA . VAL J 1 91 ? 48.318 21.840 23.428 1.00 18.82 95 VAL J CA 1
ATOM 10148 C C . VAL J 1 91 ? 49.759 21.740 22.929 1.00 19.90 95 VAL J C 1
ATOM 10149 O O . VAL J 1 91 ? 50.024 21.090 21.897 1.00 20.26 95 VAL J O 1
ATOM 10153 N N A SER J 1 92 ? 50.661 22.448 23.620 0.60 18.84 96 SER J N 1
ATOM 10154 N N B SER J 1 92 ? 50.686 22.364 23.642 0.40 19.32 96 SER J N 1
ATOM 10155 C CA A SER J 1 92 ? 52.092 22.484 23.295 0.60 19.55 96 SER J CA 1
ATOM 10156 C CA B SER J 1 92 ? 52.089 22.264 23.264 0.40 19.79 96 SER J CA 1
ATOM 10157 C C A SER J 1 92 ? 52.942 22.167 24.547 0.60 19.78 96 SER J C 1
ATOM 10158 C C B SER J 1 92 ? 52.880 21.975 24.525 0.40 19.66 96 SER J C 1
ATOM 10159 O O A SER J 1 92 ? 52.494 22.364 25.673 0.60 19.60 96 SER J O 1
ATOM 10160 O O B SER J 1 92 ? 52.336 22.025 25.628 0.40 19.11 96 SER J O 1
ATOM 10165 N N . VAL J 1 93 ? 54.156 21.653 24.355 1.00 18.68 97 VAL J N 1
ATOM 10166 C CA . VAL J 1 93 ? 55.027 21.358 25.486 1.00 19.03 97 VAL J CA 1
ATOM 10167 C C . VAL J 1 93 ? 56.334 22.075 25.247 1.00 17.86 97 VAL J C 1
ATOM 10168 O O . VAL J 1 93 ? 56.876 22.041 24.128 1.00 18.23 97 VAL J O 1
ATOM 10172 N N . ARG J 1 94 ? 56.829 22.794 26.250 1.00 18.44 98 ARG J N 1
ATOM 10173 C CA . ARG J 1 94 ? 58.105 23.444 26.071 1.00 18.24 98 ARG J CA 1
ATOM 10174 C C . ARG J 1 94 ? 58.668 23.871 27.413 1.00 19.48 98 ARG J C 1
ATOM 10175 O O . ARG J 1 94 ? 57.922 24.132 28.395 1.00 20.79 98 ARG J O 1
ATOM 10183 N N . LYS J 1 95 ? 59.991 23.912 27.440 1.00 19.70 99 LYS J N 1
ATOM 10184 C CA . LYS J 1 95 ? 60.675 24.387 28.624 1.00 21.90 99 LYS J CA 1
ATOM 10185 C C . LYS J 1 95 ? 60.980 25.888 28.447 1.00 22.35 99 LYS J C 1
ATOM 10186 O O . LYS J 1 95 ? 61.967 26.269 27.791 1.00 23.26 99 LYS J O 1
ATOM 10192 N N . GLY J 1 96 ? 60.097 26.716 29.022 1.00 22.97 100 GLY J N 1
ATOM 10193 C CA . GLY J 1 96 ? 60.292 28.163 29.025 1.00 23.93 100 GLY J CA 1
ATOM 10194 C C . GLY J 1 96 ? 60.971 28.511 30.355 1.00 24.90 100 GLY J C 1
ATOM 10195 O O . GLY J 1 96 ? 61.479 27.626 31.062 1.00 24.12 100 GLY J O 1
ATOM 10196 N N . SER J 1 97 ? 60.993 29.798 30.688 1.00 24.52 101 SER J N 1
ATOM 10197 C CA . SER J 1 97 ? 61.610 30.252 31.941 1.00 26.37 101 SER J CA 1
ATOM 10198 C C . SER J 1 97 ? 61.059 29.536 33.176 1.00 25.65 101 SER J C 1
ATOM 10199 O O . SER J 1 97 ? 61.781 29.335 34.152 1.00 27.03 101 SER J O 1
ATOM 10202 N N . LEU J 1 98 ? 59.793 29.138 33.141 1.00 24.35 102 LEU J N 1
ATOM 10203 C CA . LEU J 1 98 ? 59.182 28.493 34.283 1.00 25.01 102 LEU J CA 1
ATOM 10204 C C . LEU J 1 98 ? 59.348 26.955 34.374 1.00 25.37 102 LEU J C 1
ATOM 10205 O O . LEU J 1 98 ? 58.801 26.314 35.282 1.00 26.68 102 LEU J O 1
ATOM 10210 N N . GLY J 1 99 ? 60.106 26.377 33.437 1.00 24.97 103 GLY J N 1
ATOM 10211 C CA . GLY J 1 99 ? 60.321 24.929 33.474 1.00 24.13 103 GLY J CA 1
ATOM 10212 C C . GLY J 1 99 ? 59.503 24.189 32.411 1.00 23.60 103 GLY J C 1
ATOM 10213 O O . GLY J 1 99 ? 58.579 24.745 31.839 1.00 24.47 103 GLY J O 1
ATOM 10214 N N . SER J 1 100 ? 59.866 22.937 32.133 1.00 23.16 104 SER J N 1
ATOM 10215 C CA . SER J 1 100 ? 59.132 22.148 31.129 1.00 22.83 104 SER J CA 1
ATOM 10216 C C . SER J 1 100 ? 57.667 22.122 31.510 1.00 21.55 104 SER J C 1
ATOM 10217 O O . SER J 1 100 ? 57.293 21.647 32.606 1.00 22.35 104 SER J O 1
ATOM 10220 N N . SER J 1 101 ? 56.821 22.608 30.604 1.00 20.93 105 SER J N 1
ATOM 10221 C CA . SER J 1 101 ? 55.401 22.701 30.900 1.00 20.97 105 SER J CA 1
ATOM 10222 C C . SER J 1 101 ? 54.499 22.379 29.730 1.00 19.43 105 SER J C 1
ATOM 10223 O O . SER J 1 101 ? 54.871 22.581 28.575 1.00 18.26 105 SER J O 1
ATOM 10226 N N . LEU J 1 102 ? 53.325 21.896 30.055 1.00 19.70 106 LEU J N 1
ATOM 10227 C CA . LEU J 1 102 ? 52.311 21.665 29.044 1.00 21.71 106 LEU J CA 1
ATOM 10228 C C . LEU J 1 102 ? 51.534 22.977 28.984 1.00 22.57 106 LEU J C 1
ATOM 10229 O O . LEU J 1 102 ? 51.146 23.505 30.048 1.00 23.92 106 LEU J O 1
ATOM 10234 N N . ARG J 1 103 ? 51.291 23.474 27.772 1.00 19.61 107 ARG J N 1
ATOM 10235 C CA . ARG J 1 103 ? 50.537 24.714 27.549 1.00 20.27 107 ARG J CA 1
ATOM 10236 C C . ARG J 1 103 ? 49.306 24.494 26.715 1.00 21.49 107 ARG J C 1
ATOM 10237 O O . ARG J 1 103 ? 49.310 23.710 25.749 1.00 23.67 107 ARG J O 1
ATOM 10245 N N . GLY J 1 104 ? 48.224 25.156 27.109 1.00 20.67 108 GLY J N 1
ATOM 10246 C CA . GLY J 1 104 ? 47.032 25.170 26.298 1.00 19.39 108 GLY J CA 1
ATOM 10247 C C . GLY J 1 104 ? 47.117 26.577 25.687 1.00 20.32 108 GLY J C 1
ATOM 10248 O O . GLY J 1 104 ? 47.255 27.568 26.436 1.00 20.21 108 GLY J O 1
ATOM 10249 N N . LYS J 1 105 ? 47.050 26.693 24.361 1.00 19.80 109 LYS J N 1
ATOM 10250 C CA . LYS J 1 105 ? 47.180 28.021 23.728 1.00 20.80 109 LYS J CA 1
ATOM 10251 C C . LYS J 1 105 ? 45.999 28.314 22.846 1.00 21.28 109 LYS J C 1
ATOM 10252 O O . LYS J 1 105 ? 45.488 27.431 22.149 1.00 21.37 109 LYS J O 1
ATOM 10258 N N . SER J 1 106 ? 45.547 29.586 22.852 1.00 19.96 110 SER J N 1
ATOM 10259 C CA . SER J 1 106 ? 44.394 29.948 22.028 1.00 20.86 110 SER J CA 1
ATOM 10260 C C . SER J 1 106 ? 44.550 31.419 21.685 1.00 21.38 110 SER J C 1
ATOM 10261 O O . SER J 1 106 ? 45.054 32.192 22.527 1.00 22.36 110 SER J O 1
ATOM 10264 N N . PRO J 1 107 ? 44.172 31.809 20.445 1.00 21.42 111 PRO J N 1
ATOM 10265 C CA . PRO J 1 107 ? 44.299 33.230 20.045 1.00 22.67 111 PRO J CA 1
ATOM 10266 C C . PRO J 1 107 ? 43.186 34.066 20.686 1.00 23.43 111 PRO J C 1
ATOM 10267 O O . PRO J 1 107 ? 42.131 33.529 21.040 1.00 22.82 111 PRO J O 1
ATOM 10271 N N . ILE J 1 108 ? 43.489 35.356 20.849 1.00 23.95 112 ILE J N 1
ATOM 10272 C CA . ILE J 1 108 ? 42.486 36.336 21.315 1.00 24.75 112 ILE J CA 1
ATOM 10273 C C . ILE J 1 108 ? 42.125 36.995 19.962 1.00 25.38 112 ILE J C 1
ATOM 10274 O O . ILE J 1 108 ? 43.023 37.389 19.209 1.00 24.81 112 ILE J O 1
ATOM 10279 N N . GLN J 1 109 ? 40.830 37.119 19.650 1.00 26.50 113 GLN J N 1
ATOM 10280 C CA . GLN J 1 109 ? 40.388 37.657 18.363 1.00 28.30 113 GLN J CA 1
ATOM 10281 C C . GLN J 1 109 ? 39.397 38.781 18.526 1.00 30.61 113 GLN J C 1
ATOM 10282 O O . GLN J 1 109 ? 38.629 38.788 19.481 1.00 31.75 113 GLN J O 1
ATOM 10288 N N . ASP J 1 110 ? 39.394 39.715 17.588 1.00 31.81 114 ASP J N 1
ATOM 10289 C CA . ASP J 1 110 ? 38.422 40.786 17.724 1.00 34.26 114 ASP J CA 1
ATOM 10290 C C . ASP J 1 110 ? 37.142 40.266 17.092 1.00 35.28 114 ASP J C 1
ATOM 10291 O O . ASP J 1 110 ? 37.058 39.080 16.690 1.00 35.57 114 ASP J O 1
ATOM 10296 N N . ALA J 1 111 ? 36.143 41.128 16.982 1.00 36.63 115 ALA J N 1
ATOM 10297 C CA . ALA J 1 111 ? 34.861 40.685 16.454 1.00 37.72 115 ALA J CA 1
ATOM 10298 C C . ALA J 1 111 ? 34.862 40.138 15.042 1.00 38.66 115 ALA J C 1
ATOM 10299 O O . ALA J 1 111 ? 33.963 39.372 14.684 1.00 39.94 115 ALA J O 1
ATOM 10301 N N . THR J 1 112 ? 35.837 40.519 14.228 1.00 38.55 116 THR J N 1
ATOM 10302 C CA . THR J 1 112 ? 35.865 40.005 12.868 1.00 39.57 116 THR J CA 1
ATOM 10303 C C . THR J 1 112 ? 36.710 38.734 12.763 1.00 39.10 116 THR J C 1
ATOM 10304 O O . THR J 1 112 ? 36.934 38.233 11.670 1.00 38.83 116 THR J O 1
ATOM 10308 N N . GLY J 1 113 ? 37.190 38.241 13.904 1.00 37.93 117 GLY J N 1
ATOM 10309 C CA . GLY J 1 113 ? 38.027 37.049 13.923 1.00 36.37 117 GLY J CA 1
ATOM 10310 C C . GLY J 1 113 ? 39.506 37.355 13.759 1.00 34.94 117 GLY J C 1
ATOM 10311 O O . GLY J 1 113 ? 40.343 36.434 13.766 1.00 33.88 117 GLY J O 1
ATOM 10312 N N . LYS J 1 114 ? 39.870 38.628 13.612 1.00 32.64 118 LYS J N 1
ATOM 10313 C CA . LYS J 1 114 ? 41.280 38.935 13.454 1.00 31.95 118 LYS J CA 1
ATOM 10314 C C . LYS J 1 114 ? 42.039 38.642 14.743 1.00 31.14 118 LYS J C 1
ATOM 10315 O O . LYS J 1 114 ? 41.587 38.989 15.840 1.00 30.58 118 LYS J O 1
ATOM 10321 N N . VAL J 1 115 ? 43.201 37.991 14.630 1.00 29.05 119 VAL J N 1
ATOM 10322 C CA . VAL J 1 115 ? 43.957 37.698 15.839 1.00 27.09 119 VAL J CA 1
ATOM 10323 C C . VAL J 1 115 ? 44.617 38.952 16.421 1.00 26.71 119 VAL J C 1
ATOM 10324 O O . VAL J 1 115 ? 45.343 39.669 15.720 1.00 27.26 119 VAL J O 1
ATOM 10328 N N . ILE J 1 116 ? 44.340 39.227 17.693 1.00 26.21 120 ILE J N 1
ATOM 10329 C CA . ILE J 1 116 ? 44.934 40.383 18.362 1.00 27.49 120 ILE J CA 1
ATOM 10330 C C . ILE J 1 116 ? 45.808 39.994 19.541 1.00 26.87 120 ILE J C 1
ATOM 10331 O O . ILE J 1 116 ? 46.386 40.842 20.240 1.00 26.91 120 ILE J O 1
ATOM 10336 N N . GLY J 1 117 ? 45.942 38.686 19.767 1.00 25.82 121 GLY J N 1
ATOM 10337 C CA . GLY J 1 117 ? 46.776 38.278 20.862 1.00 24.49 121 GLY J CA 1
ATOM 10338 C C . GLY J 1 117 ? 46.675 36.779 21.105 1.00 22.08 121 GLY J C 1
ATOM 10339 O O . GLY J 1 117 ? 46.106 36.039 20.297 1.00 23.43 121 GLY J O 1
ATOM 10340 N N . ILE J 1 118 ? 47.189 36.360 22.240 1.00 22.24 122 ILE J N 1
ATOM 10341 C CA . ILE J 1 118 ? 47.229 34.923 22.602 1.00 21.14 122 ILE J CA 1
ATOM 10342 C C . ILE J 1 118 ? 47.177 34.699 24.113 1.00 21.57 122 ILE J C 1
ATOM 10343 O O . ILE J 1 118 ? 47.723 35.495 24.897 1.00 23.53 122 ILE J O 1
ATOM 10348 N N . VAL J 1 119 ? 46.515 33.617 24.534 1.00 22.12 123 VAL J N 1
ATOM 10349 C CA . VAL J 1 119 ? 46.493 33.243 25.946 1.00 21.78 123 VAL J CA 1
ATOM 10350 C C . VAL J 1 119 ? 47.163 31.853 26.026 1.00 22.40 123 VAL J C 1
ATOM 10351 O O . VAL J 1 119 ? 46.885 31.007 25.185 1.00 22.24 123 VAL J O 1
ATOM 10355 N N . SER J 1 120 ? 48.069 31.693 26.981 1.00 22.04 124 SER J N 1
ATOM 10356 C CA . SER J 1 120 ? 48.733 30.415 27.195 1.00 21.94 124 SER J CA 1
ATOM 10357 C C . SER J 1 120 ? 48.562 30.038 28.678 1.00 22.43 124 SER J C 1
ATOM 10358 O O . SER J 1 120 ? 48.981 30.783 29.573 1.00 22.53 124 SER J O 1
ATOM 10361 N N . VAL J 1 121 ? 47.952 28.885 28.922 1.00 20.85 125 VAL J N 1
ATOM 10362 C CA . VAL J 1 121 ? 47.709 28.412 30.286 1.00 20.79 125 VAL J CA 1
ATOM 10363 C C . VAL J 1 121 ? 48.657 27.220 30.425 1.00 22.01 125 VAL J C 1
ATOM 10364 O O . VAL J 1 121 ? 48.538 26.256 29.670 1.00 20.59 125 VAL J O 1
ATOM 10368 N N . GLY J 1 122 ? 49.567 27.322 31.377 1.00 22.17 126 GLY J N 1
ATOM 10369 C CA . GLY J 1 122 ? 50.574 26.287 31.541 1.00 22.35 126 GLY J CA 1
ATOM 10370 C C . GLY J 1 122 ? 50.620 25.540 32.857 1.00 23.51 126 GLY J C 1
ATOM 10371 O O . GLY J 1 122 ? 50.298 26.077 33.940 1.00 23.88 126 GLY J O 1
ATOM 10372 N N . TYR J 1 123 ? 51.040 24.274 32.758 1.00 22.10 127 TYR J N 1
ATOM 10373 C CA . TYR J 1 123 ? 51.196 23.412 33.934 1.00 22.63 127 TYR J CA 1
ATOM 10374 C C . TYR J 1 123 ? 52.627 22.866 33.868 1.00 23.71 127 TYR J C 1
ATOM 10375 O O . TYR J 1 123 ? 52.985 22.139 32.931 1.00 21.91 127 TYR J O 1
ATOM 10384 N N A THR J 1 124 ? 53.481 23.237 34.822 0.59 23.16 128 THR J N 1
ATOM 10385 N N B THR J 1 124 ? 53.436 23.211 34.857 0.41 23.72 128 THR J N 1
ATOM 10386 C CA A THR J 1 124 ? 54.877 22.758 34.843 0.59 23.52 128 THR J CA 1
ATOM 10387 C CA B THR J 1 124 ? 54.781 22.681 34.882 0.41 24.43 128 THR J CA 1
ATOM 10388 C C A THR J 1 124 ? 54.914 21.280 35.314 0.59 24.05 128 THR J C 1
ATOM 10389 C C B THR J 1 124 ? 54.650 21.193 35.191 0.41 24.64 128 THR J C 1
ATOM 10390 O O A THR J 1 124 ? 54.596 20.979 36.448 0.59 23.97 128 THR J O 1
ATOM 10391 O O B THR J 1 124 ? 53.903 20.780 36.072 0.41 24.34 128 THR J O 1
ATOM 10398 N N . ILE J 1 125 ? 55.351 20.374 34.429 1.00 24.46 129 ILE J N 1
ATOM 10399 C CA . ILE J 1 125 ? 55.300 18.948 34.662 1.00 26.10 129 ILE J CA 1
ATOM 10400 C C . ILE J 1 125 ? 55.886 18.460 35.977 1.00 28.01 129 ILE J C 1
ATOM 10401 O O . ILE J 1 125 ? 55.293 17.626 36.669 1.00 27.83 129 ILE J O 1
ATOM 10406 N N . GLU J 1 126 ? 57.013 19.035 36.362 1.00 31.92 130 GLU J N 1
ATOM 10407 C CA . GLU J 1 126 ? 57.662 18.547 37.565 1.00 36.67 130 GLU J CA 1
ATOM 10408 C C . GLU J 1 126 ? 56.791 18.879 38.769 1.00 37.39 130 GLU J C 1
ATOM 10409 O O . GLU J 1 126 ? 56.894 18.224 39.814 1.00 39.73 130 GLU J O 1
ATOM 10415 N N . GLN J 1 127 ? 55.899 19.847 38.607 1.00 37.41 131 GLN J N 1
ATOM 10416 C CA . GLN J 1 127 ? 54.999 20.244 39.680 1.00 37.49 131 GLN J CA 1
ATOM 10417 C C . GLN J 1 127 ? 53.618 19.566 39.745 1.00 36.37 131 GLN J C 1
ATOM 10418 O O . GLN J 1 127 ? 52.843 19.874 40.649 1.00 37.10 131 GLN J O 1
ATOM 10424 N N . LEU J 1 128 ? 53.312 18.641 38.824 1.00 33.53 132 LEU J N 1
ATOM 10425 C CA . LEU J 1 128 ? 52.042 17.925 38.834 1.00 33.22 132 LEU J CA 1
ATOM 10426 C C . LEU J 1 128 ? 51.926 17.044 40.093 1.00 33.78 132 LEU J C 1
ATOM 10427 O O . LEU J 1 128 ? 52.919 16.447 40.543 1.00 34.38 132 LEU J O 1
ATOM 10432 N N . GLU J 1 129 ? 50.729 17.008 40.677 1.00 33.94 133 GLU J N 1
ATOM 10433 C CA . GLU J 1 129 ? 50.445 16.139 41.840 1.00 33.73 133 GLU J CA 1
ATOM 10434 C C . GLU J 1 129 ? 49.991 14.825 41.170 1.00 32.77 133 GLU J C 1
ATOM 10435 O O . GLU J 1 129 ? 48.840 14.776 40.723 1.00 30.24 133 GLU J O 1
ATOM 10441 N N . HIS J 1 130 ? 50.877 13.796 41.102 1.00 32.74 134 HIS J N 1
ATOM 10442 C CA . HIS J 1 130 ? 50.635 12.507 40.401 1.00 33.05 134 HIS J CA 1
ATOM 10443 C C . HIS J 1 130 ? 49.504 11.616 40.905 1.00 32.45 134 HIS J C 1
ATOM 10444 O O . HIS J 1 130 ? 49.046 11.749 42.043 1.00 33.01 134 HIS J O 1
ATOM 10451 N N . HIS J 1 131 ? 49.037 10.721 40.047 1.00 31.88 135 HIS J N 1
ATOM 10452 C CA . HIS J 1 131 ? 47.972 9.795 40.386 1.00 32.05 135 HIS J CA 1
ATOM 10453 C C . HIS J 1 131 ? 48.536 8.368 40.519 1.00 32.63 135 HIS J C 1
ATOM 10454 O O . HIS J 1 131 ? 47.856 7.441 40.114 1.00 36.73 135 HIS J O 1
#

Solvent-accessible surface area: 69093 Å² total; per-residue (Å²): 148,176,175,92,69,110,139,32,2,68,115,0,26,91,19,0,85,112,6,5,71,52,111,92,0,23,87,2,6,102,135,120,59,86,76,94,0,116,57,19,0,39,77,61,75,93,194,20,104,12,46,10,1,7,0,0,12,56,92,2,67,37,4,6,14,30,60,103,111,36,57,42,115,50,30,142,28,62,29,7,73,88,0,24,96,78,42,120,46,47,56,17,70,89,150,19,90,50,22,49,0,4,21,0,3,6,7,0,68,27,118,84,27,68,23,19,0,0,0,2,0,0,12,4,35,134,104,33,153,135,229,151,178,173,91,67,109,137,32,1,65,120,0,26,84,18,0,84,114,12,5,72,56,101,78,0,25,85,2,10,92,114,61,58,80,77,104,0,115,59,23,0,44,78,42,78,98,196,19,104,15,50,10,2,7,0,0,12,23,68,2,41,38,3,6,15,16,3,60,57,21,54,41,99,55,31,146,27,64,28,7,74,87,0,27,52,52,29,118,48,45,55,16,72,84,112,9,23,41,12,51,1,3,20,0,2,6,8,0,73,16,115,87,14,35,13,20,0,0,0,2,0,0,13,5,35,137,106,31,156,132,228,151,179,174,92,67,111,138,32,1,69,119,0,26,90,16,0,83,111,6,6,71,50,97,73,0,24,103,2,6,96,149,128,62,84,76,110,0,113,61,26,0,47,76,63,80,91,192,22,104,9,50,11,1,7,0,0,10,53,97,3,72,39,4,9,14,43,40,86,64,34,54,42,101,49,29,147,26,66,26,6,74,88,0,27,121,76,42,120,47,45,55,18,69,87,153,18,85,64,20,51,0,3,20,0,2,7,7,0,72,32,117,121,34,130,20,19,0,0,0,2,0,0,12,9,36,148,115,29,154,142,229,150,177,171,91,66,109,138,32,2,68,117,0,27,94,16,0,86,113,6,6,70,59,112,95,0,25,71,0,5,25,66,72,58,84,76,64,0,115,68,28,1,41,78,60,65,95,192,20,105,9,46,10,1,6,0,0,10,50,98,2,68,36,3,6,15,36,62,104,110,37,56,43,114,55,31,148,26,65,28,7,72,88,0,27,125,79,42,124,42,46,55,18,71,89,152,17,88,51,22,50,0,4,21,0,2,5,8,0,73,10,47,68,35,94,20,17,0,0,0,2,0,0,11,7,37,143,102,31,155,145,228,151,83,148,20,43,114,138,32,1,68,113,0,12,92,20,0,59,109,6,6,72,45,97,78,0,23,90,2,7,102,135,118,58,83,76,106,0,116,60,22,0,46,73,64,91,98,193,20,101,13,60,10,0,7,0,0,14,27,74,2,70,39,4,7,12,36,61,96,102,35,55,44,116,49,31,139,12,13,4,8,22,7,0,26,53,52,24,70,6,8,45,1,3,35,98,18,92,62,24,19,0,3,21,0,2,6,10,0,66,19,116,92,12,32,16,18,0,0,0,2,0,0,12,10,10,144,100,33,153,143,228,147,181,170,93,67,112,142,32,2,64,111,0,29,99,18,0,93,114,6,5,73,56,112,77,1,25,95,2,7,99,142,131,63,84,76,91,0,111,58,25,0,45,76,61,75,88,191,18,101,10,44,11,0,7,0,0,9,57,90,2,68,37,5,6,14,37,58,98,103,32,54,46,119,49,31,144,28,64,28,7,74,89,0,26,122,79,41,122,48,47,55,18,71,88,149,19,93,61,23,48,0,2,20,0,2,6,7,0,70,31,116,122,36,130,22,19,0,0,0,3,0,0,13,6,38,148,99,31,156,140,231,152,82,149,19,44,116,57,32,1,64,53,0,10,83,2,0,63,44,1,5,71,42,98,74,0,25,89,2,6,102,138,118,56,86,76,102,0,113,63,22,0,46,64,20,81,68,12,10,74,11,44,10,0,7,0,0,10,54,93,3,66,38,3,5,13,35,55,97,103,34,53,44,117,52,29,141,10,12,4,8,20,7,0,26,125,72,41,68,5,7,45,1,4,36,98,18,91,59,24,20,0,4,21,0,2,6,8,0,73,27,103,44,26,73,21,20,0,0,0,2,0,0,13,3,13,65,102,28,130,82,132,156,173,173,92,67,113,136,32,2,62,127,0,26,89,26,0,88,126,11,6,71,42,99,79,0,25,87,1,6,102,135,118,57,87,77,102,0,115,60,22,1,46,67,63,94,94,179,23,122,13,42,10,1,7,0,0,12,56,99,2,70,38,4,7,13,32,54,101,103,33,54,43,116,51,31,143,27,64,29,7,75,87,0,26,122,80,43,119,46,46,57,17,69,88,150,19,92,60,24,52,1,3,20,0,2,6,8,0,70,28,115,122,36,144,22,24,0,0,0,2,0,0,12,7,37,152,108,31,155,145,229,150,177,173,92,66,111,136,32,2,66,120,0,27,89,18,0,85,113,6,5,71,52,109,77,0,24,77,3,6,101,141,116,60,85,77,93,0,112,59,22,0,45,76,63,84,95,195,18,103,12,44,10,0,7,0,0,11,57,91,3,66,37,3,5,13,33,60,99,104,37,57,41,114,54,31,150,26,63,30,7,74,88,0,26,123,79,42,124,42,47,57,17,71,90,150,18,93,59,24,51,1,3,20,0,2,6,8,0,71,21,114,122,34,133,25,19,0,0,0,3,0,0,11,6,37,133,98,31,156,143,228,153,178,176,90,65,113,51,32,2,65,55,0,27,75,2,0,87,54,1,5,70,45,98,71,0,25,107,3,5,77,103,119,58,86,76,109,0,112,62,20,0,47,53,18,80,61,4,11,71,11,43,11,0,7,0,0,12,56,93,2,65,38,3,7,14,36,58,99,104,35,56,42,117,50,30,143,27,64,27,8,72,87,0,28,124,78,42,121,44,46,55,18,71,87,151,18,93,62,23,48,1,4,20,0,3,6,8,0,70,27,106,124,34,118,24,20,0,0,0,2,0,0,12,8,38,169,113,30,129,135,137

Nearest PDB structures (foldseek):
  1p0z-assembly1_A  TM=1.008E+00  e=2.802E-27  Klebsiella pneumoniae
  2j80-assembly1_B  TM=9.808E-01  e=1.764E-23  Klebsiella pneumoniae
  6lnp-assembly2_D  TM=9.552E-01  e=1.490E-21  Aequorea victoria
  8bgb-assembly6_FFF  TM=9.298E-01  e=2.507E-12  Geobacillus thermodenitrificans
  8biy-assembly1_C  TM=8.996E-01  e=6.067E-11  Geobacillus thermodenitrificans

Sequence (1310 aa):
EERLHYQVGQRALIIQAMQISAMPELVEAVQQKRDLARIKALIDPMRSSFSDATYITVGDASGQRLYHVNPDEIGKSMEGGDSDEALINAKSYVSSVRKGSLGSSLLRGKSPIIQDATGKVIGIVSVGYTTIEQLEHHEERLHYQVGQRALIIQAMMQISAMPELVEAVQKRDLARIKALIDPMRSFSDATYITVGDASGQRLYHVNPDEIGKSSMEGGDSDEALINAKSYVSSVRKGSLGSSLLRGKSPIQDATGKVIGIVSVGYTTIEQLEHHEERLHYQVGQRALIIQAMMQISAMPELVEAVQKRDLARRIKALIDPMRSFSDATYITVGDASSGQRLYHVNNPDEIGKSMEEGGDSDEALINAKSYVSSVRKKGSLGSSLLRGKSPIQDATGKVIGIVSVGYTTIEQLEHHEERLHYQVGQRALIQAMQISAMPELVEAVQKRDLARIKALIDPMRRSFSDATYITVGDASGQRLYHVNPDEIGKSMEEGGDSDEALINAKSYVSVRKGSLGSSLLRGKSPIQDATGKVIGIVSVGYTTIEQLEHHEERLHYQVGQRRALIIQAMQISAMPELVEAVQKRDLARIKALIDPMRSFSDATYITVGDASGQRLYHVNPDEIGKSMEGGDSDEALINAKKSYVSSVRKGSLGSSLLRGKSPIQDATGKVIGIVSVGYTTIEQLEHHEERLHYQVGQRRALIIQAMMQISAMPELVEAVQKRDLARRIKALIDPMRSFSDATYITVGDASSGQRLYHVNPDEIGKSMEGGDSDEALINAKSYVSVRKGSLGSSLLRGKSPIQDATGKVIGIVSVGYTTIEQLEHHEERLHYQVGQRALIQAMQQISAMPELVEAVQKRDLARIKALIDPMMRSSFSDATYITVGDASSGQRLYHVNPDEIGKSMEGGDSDEALINAKSYVSVRKGSLGSSLLRGKSPIQDATGKVIGIVSVGYTTIEQLEHHEERLHYQVGQRRALIQAMQQISAMPELVEAVQKRDLARIKALIDPMMRSFSDATYITVGDASGQRLYHVNPDEIGKSMEGGDSDEALINAKSYVSSVRKGSLGSSLLRGKSPIQDATGKVIGIVSVGYTTIEQLEHHEERLHYQVGQRALIQAMQISAMPELVEAVQKRDLARIKALIDPMRSFSDATYITVGDASGQRLYHVNNPDEIGKSMEGGDSDEALINAKSYVSSVRKGSLGSSLRGKSPIQDATGKVIGIVSVGYTTIEQLEHHEERLHYQVGQRALIQAMQISAMPELVEAVQKRDLARIKALIDPMMRRSFSDATYITVGDASGQRLYHVNNPDEIIGKSMEGGDSDEALINAKSYVSSVRKGSLGSSLRGKSPIQDATGKVIGIVSVGYTTIEQLEHH

B-factor: mean 28.2, std 8.93, range [11.36, 61.76]

Organism: Klebsiella pneumoniae (NCBI:txid573)

InterPro domains:
  IPR000014 PAS domain [cd00130] (236-279)
  IPR003594 Histidine kinase/HSP90-like ATPase domain [PF02518] (438-541)
  IPR003594 Histidine kinase/HSP90-like ATPase domain [SM00387] (431-542)
  IPR004358 Signal transduction histidine kinase-related protein, C-terminal [PR00344] (472-486)
  IPR004358 Signal transduction histidine kinase-related protein, C-terminal [PR00344] (490-500)
  IPR004358 Signal transduction histidine kinase-related protein, C-terminal [PR00344] (502-520)
  IPR004358 Signal transduction histidine kinase-related protein, C-terminal [PR00344] (526-539)
  IPR005467 Histidine kinase domain [PS50109] (347-542)
  IPR016120 Signal transduction histidine kinase, sporulation regulator SpoOB [SSF55890] (335-447)
  IPR029151 Periplasmic sensor-like domain superfamily [SSF103190] (50-177)
  IPR033463 Single cache domain 3 [PF17203] (48-177)
  IPR035965 PAS domain superfamily [SSF55785] (229-284)
  IPR036890 Histidine kinase/HSP90-like ATPase superfamily [G3DSA:3.30.565.10] (397-541)
  IPR036890 Histidine kinase/HSP90-like ATPase superfamily [SSF55874] (408-541)
  IPR050428 Two-component system sensor histidine kinase [PTHR45436] (433-541)

Secondary structure (DSSP, 8-state):
---SSHHHHHHHHHHHHHHHT-HHHHHHHHTT-HHHHHHHHHHHHHHS--SEEEEEETTSBEEE-SSGGGTTSB--SS--HHHHHH---EEEEEEETTEEEEEEEEEEE-TT--EEEEEEEEEEGGG----/---SSHHHHHHHHHHHHHHHT-HHHHHHHHTT-HHHHHHHHHHHHHHS--SEEEEEETTSBEEE-SSGGGTTSB--SS--HHHHTT---EEEEEEETTEEEEEEEEEEE-TTS-EEEEEEEEEEGGG----/---SSHHHHHHHHHHHHHHHT-HHHHHHHHTT-HHHHHHHHHHHHHHS--SEEEEEETTSBEEE-SSGGGTTSB--SS--HHHHTT---EEEEEEETTEEEEEEEEEEE-TTS-EEEEEEEEEEGGG----/---SSHHHHHHHHHHHHHHHT-HHHHHHHHHT-HHHHHHHHHHHHHHSS-SEEEEEETTSBEEE-SSGGGTTSB--SS--HHHHTT---EEEEEEETTEEEEEEEEEEE-TTS-EEEEEEEEEEGGG----/---SSHHHHHHHHHHHHHHHT-HHHHHHHHTT-HHHHHHHHHHHHHHS--SEEEEEETTSBEEE-SSGGGTTSB--SS--HHHHTT---EEEEEEETTEEEEEEEEEEE-TTS-EEEEEEEEEEGGG----/---SSHHHHHHHHHHHHHHHT-HHHHHHHHTT-HHHHHHHHHHHHHHS--SEEEEEETTSBEEE-SSGGGTTSB--SS--HHHHTT---EEEEEEETTEEEEEEEEEEE-TTS-EEEEEEEEEEGGG----/---SSHHHHHHHHHHHHHHHT-HHHHHHHHTT-HHHHHHHHHHHHHHS--SEEEEEETTSBEEE-SSGGGTTSB--SS--HHHHTT---EEEEEEETTEEEEEEEEEEE-TT--EEEEEEEEEEGGG----/---SSHHHHHHHHHHHHHHHT-HHHHHHHHTT-HHHHHHHHHHHHHHS--SEEEEEETTSBEEE-SSGGGTTSB--SS--HHHHTT---EEEEEEETTEEEEEEEEEEE-TTS-EEEEEEEEEEGGG----/---SSHHHHHHHHHHHHHHHT-HHHHHHHHTT-HHHHHHHHHHHHHHS--SEEEEEETTSBEEE-SSGGGTTSB--SS--HHHHTT---EEEEEEETTEEEEEEEEEEE-TT--EEEEEEEEEEGGG----/---SSHHHHHHHHHHHHHHHT-HHHHHHHHHT-HHHHHHHHHHHHHHS--SEEEEEETTSBEEE-SSGGGTTSB--SS--HHHHTT---EEEEEEETTEEEEEEEEEEE-TTS-EEEEEEEEEEGGG----

CATH classification: 3.30.450.20

Radius of gyration: 44.88 Å; Cα contacts (8 Å, |Δi|>4): 2866; chains: 10; bounding box: 89×133×104 Å

Foldseek 3Di:
DDDDPVVVQVVQQVVFVVVLADPQCLVCLVVLPLVSNCVSCVVVQVPDPFPWKWKAWLQQQTSDTPDVVSHRPHPPFPPQCCCSPVQDWGWDWDQDPVGTWIWTKGFRADPVRHGTIMMITIHHVVPDDDD/DDDDPVVVQVVQQVVFVVVLADPQCLVCLVVLPLVSNCVSVVVVCVPDPFPWKWKWWLQQQTSDTPDVVSHRPHPPFPPCCCCNPVQDWGWDWDQDPVGTWIWTKGFRADPVGHGTIMMITIHHVVPDDDD/DDDDPVVVQVVQQVVFVVVLAPPQCLVCLVVLPLVSNCVVVVVVQVVDPFPWKWKAWLQQQTSDTPDVVSHRPHPPQPPQCCCSPVQDWGWDWDQDPVGTWIWTKGFRADPVRHGTIMMITIHHVVPDDDD/DDDDPVVVQVVQQVVFVVVLAPPQCLVCLVVLVLVSNCVVCVVVCVVDPFVWKWKAWLQQQTSDTPDVVSHRPHPPQPPQCCCSPVQDWGWDWDQDPVGTWIWTKGFRADPVRHGTIMMITIHHVVPDPDD/DDDDPVVVQVVQQVVFVVVLADPQCLVCLVVLVLVSNCVVVVVVCVVDPFPWKWKWWLQQQTSDTPDVVSHRPGPPFPPQCCCSPVQDWGWDWDQDPVGTWIWTKGFRADPVRHGTIMMITIHHVVPDPDD/DDDDPPVVQVVQQVVFVVVLAPPQCLVCLVVLPLVSNCVVVVVVQVVDPFPWKWKWWLQQQTSDTPDVVSHRPHPPFPPCCCCSPVQDWGWDWDQDVVGTWIWTKGFRADPVRHGTIMMITIHHVVPDDDD/DDDDPVVVQVVQQVLFAVLLADPQCLVCLVVLVLVSNCVSVVVVQVVDPFPWKWKWWLQQATSDTPPVVSHRPHPPFPPCCCCSPVQDWGWDWDQDPVGTWIWTKGFRADPVRHGTIMMITIHHVVPDDDD/DDDDPVVVQVVQQVLFVVVLADPQCLVCLVVLPLVSNCVVVVVVQVVDPFPWKWKWWLQQATSDTPDVVSHRPHPPFPPCCCCSPVQDWGWDWDQDPVGTWIWTKGFRADPVRHGTIMMITIHHPVPDDDD/DDDDPVVVQVVQQVVFVVVLADPQCLVCLVVLPLVSNCVSPVVVLVVDPFPWKWKWWLQQATSDTPPVVRHRPGPPFPPCCCCSPVQDWGWDWDQDPVGTWIWTKGFRADPVRHGTIMMITIHHVVPDPDD/DDDDPPVVQVVQQVLFAVLLADPQCLVCLVVLPLVSNCVSPVVVLVVDPFPWKWKWWLQQATSDTPPVVRHRPHPPFPPCCCCSPVQDWGWDWDQDPVGTWIWTKGFRADPVRHGTIMMITIHHVVPDPDD